Protein AF-0000000081272004 (afdb_homodimer)

Solvent-accessible surface area (backbone atoms only — not comparable to full-atom values): 39400 Å² total; per-residue (Å²): 120,78,82,56,45,9,74,50,52,72,67,58,72,79,54,47,52,57,52,42,44,49,51,45,51,52,42,42,73,74,66,46,78,56,40,77,19,44,58,95,49,52,73,54,72,53,52,62,69,26,52,50,37,24,44,48,32,57,74,71,60,48,36,45,76,60,51,44,42,37,48,69,69,39,29,43,48,49,20,48,45,35,34,76,76,42,56,31,89,55,50,40,81,18,33,38,38,22,37,16,42,52,22,48,53,35,29,49,43,55,29,33,41,37,74,71,27,26,35,38,33,48,26,56,30,54,46,57,61,52,51,43,35,39,60,40,42,26,38,77,41,73,36,77,45,40,68,91,58,41,43,45,80,47,54,67,55,54,52,69,66,61,50,92,49,32,38,34,37,51,44,51,45,22,17,56,41,43,0,26,54,57,49,54,67,56,47,40,47,44,48,52,42,56,66,68,64,71,50,86,64,47,29,35,39,38,39,36,50,27,56,70,26,52,34,96,81,55,65,78,56,43,64,46,43,65,36,59,90,47,29,77,40,26,37,40,34,27,49,42,29,56,68,46,19,28,46,8,42,24,43,10,30,34,40,33,34,47,72,58,38,53,42,24,40,56,48,32,51,47,41,41,35,39,44,33,33,41,39,47,43,19,49,39,34,56,72,72,44,83,62,65,66,42,58,55,51,30,52,51,46,46,50,44,49,53,52,50,50,58,59,46,64,74,36,86,63,50,45,63,44,82,46,40,15,44,53,32,38,42,30,39,40,52,72,53,46,68,22,16,42,85,89,62,50,69,18,79,38,26,60,48,44,30,50,52,36,37,76,55,27,29,34,39,24,36,15,53,48,23,69,34,68,30,20,35,32,38,30,56,42,59,56,66,71,52,48,52,51,34,44,53,38,50,47,54,52,59,66,52,43,39,120,119,80,82,56,46,8,74,50,52,72,67,58,70,80,54,47,52,56,53,42,43,49,52,46,50,52,40,43,72,72,67,47,77,58,41,79,18,43,56,95,51,51,72,56,73,54,53,64,69,25,52,50,37,26,45,46,32,56,73,72,60,49,38,46,76,62,52,46,44,37,50,68,68,39,28,41,47,50,21,48,46,35,35,74,74,42,56,32,87,55,50,42,79,20,34,39,37,22,35,15,41,51,23,49,53,36,29,50,43,55,27,33,41,37,74,69,26,26,35,39,34,49,26,56,28,53,47,57,60,52,52,43,37,42,61,41,43,28,37,78,40,74,36,79,45,39,67,91,59,42,42,45,78,47,54,68,56,53,53,69,67,61,51,92,47,34,38,34,38,51,44,52,44,21,17,55,41,43,0,27,54,56,49,54,67,58,48,41,47,46,48,50,43,56,67,68,63,69,50,85,66,45,29,37,37,38,39,36,49,26,54,69,28,52,36,96,82,56,65,76,55,42,63,48,42,65,37,59,89,48,29,77,39,26,36,41,32,27,49,42,29,56,68,46,20,29,47,8,42,24,41,10,30,36,39,33,33,48,73,58,40,53,44,25,38,58,47,32,50,46,40,39,36,41,44,32,34,40,40,46,43,20,49,38,34,55,73,70,44,83,63,64,65,41,57,54,50,30,52,51,45,46,50,43,49,55,53,52,49,58,58,47,65,73,34,86,66,48,45,62,47,80,46,40,15,44,54,31,39,39,30,39,39,50,72,53,46,67,20,15,42,85,87,63,51,70,18,80,38,28,61,47,43,30,51,53,35,37,77,55,25,29,33,38,25,35,15,54,47,23,70,33,68,30,20,36,32,38,30,57,43,60,57,68,68,52,49,52,52,33,43,53,38,49,48,53,52,60,66,51,44,38,120

InterPro domains:
  IPR004838 Aminotransferases, class-I, pyridoxal-phosphate-binding site [PS00105] (239-252)
  IPR004839 Aminotransferase, class I/classII, large domain [PF00155] (33-394)
  IPR015421 Pyridoxal phosphate-dependent transferase, major domain [G3DSA:3.40.640.10] (64-289)
  IPR015422 Pyridoxal phosphate-dependent transferase, small domain [G3DSA:3.90.1150.10] (21-394)
  IPR015424 Pyridoxal phosphate-dependent transferase [SSF53383] (4-400)
  IPR050596 Aspartate/prephenate aminotransferase-like [PTHR46383] (4-401)

Organism: Ralstonia solanacearum (NCBI:txid305)

Structure (mmCIF, N/CA/C/O backbone):
data_AF-0000000081272004-model_v1
#
loop_
_entity.id
_entity.type
_entity.pdbx_description
1 polymer Aminotransferase
#
loop_
_atom_site.group_PDB
_atom_site.id
_atom_site.type_symbol
_atom_site.label_atom_id
_atom_site.label_alt_id
_atom_site.label_comp_id
_atom_site.label_asym_id
_atom_site.label_entity_id
_atom_site.label_seq_id
_atom_site.pdbx_PDB_ins_code
_atom_site.Cartn_x
_atom_site.Cartn_y
_atom_site.Cartn_z
_atom_site.occupancy
_atom_site.B_iso_or_equiv
_atom_site.auth_seq_id
_atom_site.auth_comp_id
_atom_site.auth_asym_id
_atom_site.auth_atom_id
_atom_site.pdbx_PDB_model_num
ATOM 1 N N . MET A 1 1 ? 16.438 8.641 -19.844 1 40.53 1 MET A N 1
ATOM 2 C CA . MET A 1 1 ? 15.93 8.352 -18.5 1 40.53 1 MET A CA 1
ATOM 3 C C . MET A 1 1 ? 14.5 8.844 -18.344 1 40.53 1 MET A C 1
ATOM 5 O O . MET A 1 1 ? 13.688 8.195 -17.672 1 40.53 1 MET A O 1
ATOM 9 N N . HIS A 1 2 ? 14.211 10.086 -19.016 1 56.59 2 HIS A N 1
ATOM 10 C CA . HIS A 1 2 ? 12.906 10.727 -19.109 1 56.59 2 HIS A CA 1
ATOM 11 C C . HIS A 1 2 ? 11.938 9.891 -19.938 1 56.59 2 HIS A C 1
ATOM 13 O O . HIS A 1 2 ? 10.734 9.867 -19.641 1 56.59 2 HIS A O 1
ATOM 19 N N . ALA A 1 3 ? 12.586 8.992 -20.766 1 64.5 3 ALA A N 1
ATOM 20 C CA . ALA A 1 3 ? 11.781 8.266 -21.734 1 64.5 3 ALA A CA 1
ATOM 21 C C . ALA A 1 3 ? 11.141 7.031 -21.109 1 64.5 3 ALA A C 1
ATOM 23 O O . ALA A 1 3 ? 10.211 6.445 -21.672 1 64.5 3 ALA A O 1
ATOM 24 N N . MET A 1 4 ? 11.453 6.797 -19.859 1 83.56 4 MET A N 1
ATOM 25 C CA . MET A 1 4 ? 11.047 5.535 -19.25 1 83.56 4 MET A CA 1
ATOM 26 C C . MET A 1 4 ? 9.82 5.73 -18.359 1 83.56 4 MET A C 1
ATOM 28 O O . MET A 1 4 ? 9.023 4.809 -18.188 1 83.56 4 MET A O 1
ATOM 32 N N . LEU A 1 5 ? 9.578 6.973 -18 1 90.38 5 LEU A N 1
ATOM 33 C CA . LEU A 1 5 ? 8.578 7.215 -16.969 1 90.38 5 LEU A CA 1
ATOM 34 C C . LEU A 1 5 ? 7.242 7.609 -17.594 1 90.38 5 LEU A C 1
ATOM 36 O O . LEU A 1 5 ? 7.203 8.164 -18.688 1 90.38 5 LEU A O 1
ATOM 40 N N . SER A 1 6 ? 6.211 7.289 -16.922 1 89.88 6 SER A N 1
ATOM 41 C CA . SER A 1 6 ? 4.879 7.691 -17.359 1 89.88 6 SER A CA 1
ATOM 42 C C . SER A 1 6 ? 4.703 9.203 -17.281 1 89.88 6 SER A C 1
ATOM 44 O O . SER A 1 6 ? 5.398 9.883 -16.531 1 89.88 6 SER A O 1
ATOM 46 N N . SER A 1 7 ? 3.736 9.719 -18.047 1 87.12 7 SER A N 1
ATOM 47 C CA . SER A 1 7 ? 3.438 11.148 -18.078 1 87.12 7 SER A CA 1
ATOM 48 C C . SER A 1 7 ? 2.957 11.648 -16.719 1 87.12 7 SER A C 1
ATOM 50 O O . SER A 1 7 ? 3.295 12.758 -16.297 1 87.12 7 SER A O 1
ATOM 52 N N . LYS A 1 8 ? 2.246 10.844 -15.992 1 85.69 8 LYS A N 1
ATOM 53 C CA . LYS A 1 8 ? 1.688 11.242 -14.703 1 85.69 8 LYS A CA 1
ATOM 54 C C . LYS A 1 8 ? 2.785 11.43 -13.664 1 85.69 8 LYS A C 1
ATOM 56 O O . LYS A 1 8 ? 2.762 12.391 -12.891 1 85.69 8 LYS A O 1
ATOM 61 N N . VAL A 1 9 ? 3.729 10.539 -13.648 1 87.94 9 VAL A N 1
ATOM 62 C CA . VAL A 1 9 ? 4.77 10.539 -12.625 1 87.94 9 VAL A CA 1
ATOM 63 C C . VAL A 1 9 ? 5.766 11.664 -12.906 1 87.94 9 VAL A C 1
ATOM 65 O O . VAL A 1 9 ? 6.328 12.25 -11.977 1 87.94 9 VAL A O 1
ATOM 68 N N . SER A 1 10 ? 5.93 11.969 -14.141 1 84 10 SER A N 1
ATOM 69 C CA . SER A 1 10 ? 6.875 13.008 -14.531 1 84 10 SER A CA 1
ATOM 70 C C . SER A 1 10 ? 6.426 14.375 -14.047 1 84 10 SER A C 1
ATOM 72 O O . SER A 1 10 ? 7.23 15.305 -13.953 1 84 10 SER A O 1
ATOM 74 N N . THR A 1 11 ? 5.211 14.438 -13.625 1 79.12 11 THR A N 1
ATOM 75 C CA . THR A 1 11 ? 4.68 15.734 -13.211 1 79.12 11 THR A CA 1
ATOM 76 C C . THR A 1 11 ? 4.668 15.852 -11.695 1 79.12 11 THR A C 1
ATOM 78 O O . THR A 1 11 ? 4.379 16.922 -11.148 1 79.12 11 THR A O 1
ATOM 81 N N . LEU A 1 12 ? 4.992 14.789 -11.055 1 82.88 12 LEU A N 1
ATOM 82 C CA . LEU A 1 12 ? 4.957 14.82 -9.594 1 82.88 12 LEU A CA 1
ATOM 83 C C . LEU A 1 12 ? 6.172 15.555 -9.039 1 82.88 12 LEU A C 1
ATOM 85 O O . LEU A 1 12 ? 7.297 15.328 -9.484 1 82.88 12 LEU A O 1
ATOM 89 N N . ALA A 1 13 ? 5.855 16.531 -8.18 1 74.62 13 ALA A N 1
ATOM 90 C CA . ALA A 1 13 ? 6.93 17.219 -7.461 1 74.62 13 ALA A CA 1
ATOM 91 C C . ALA A 1 13 ? 7.324 16.453 -6.203 1 74.62 13 ALA A C 1
ATOM 93 O O . ALA A 1 13 ? 6.527 15.688 -5.652 1 74.62 13 ALA A O 1
ATOM 94 N N . PRO A 1 14 ? 8.594 16.641 -5.816 1 75.44 14 PRO A N 1
ATOM 95 C CA . PRO A 1 14 ? 8.945 16.078 -4.516 1 75.44 14 PRO A CA 1
ATOM 96 C C . PRO A 1 14 ? 8.141 16.688 -3.365 1 75.44 14 PRO A C 1
ATOM 98 O O . PRO A 1 14 ? 7.719 17.844 -3.447 1 75.44 14 PRO A O 1
ATOM 101 N N . SER A 1 15 ? 7.867 15.844 -2.383 1 77.06 15 SER A N 1
ATOM 102 C CA . SER A 1 15 ? 7.18 16.328 -1.19 1 77.06 15 SER A CA 1
ATOM 103 C C . SER A 1 15 ? 7.984 17.422 -0.494 1 77.06 15 SER A C 1
ATOM 105 O O . SER A 1 15 ? 9.117 17.188 -0.064 1 77.06 15 SER A O 1
ATOM 107 N N . PRO A 1 16 ? 7.438 18.578 -0.385 1 78.88 16 PRO A N 1
ATOM 108 C CA . PRO A 1 16 ? 8.164 19.625 0.318 1 78.88 16 PRO A CA 1
ATOM 109 C C . PRO A 1 16 ? 8.539 19.234 1.746 1 78.88 16 PRO A C 1
ATOM 111 O O . PRO A 1 16 ? 9.602 19.625 2.24 1 78.88 16 PRO A O 1
ATOM 114 N N . ILE A 1 17 ? 7.66 18.453 2.363 1 77.81 17 ILE A N 1
ATOM 115 C CA . ILE A 1 17 ? 7.914 17.984 3.721 1 77.81 17 ILE A CA 1
ATOM 116 C C . ILE A 1 17 ? 9.133 17.078 3.729 1 77.81 17 ILE A C 1
ATOM 118 O O . ILE A 1 17 ? 10.062 17.281 4.52 1 77.81 17 ILE A O 1
ATOM 122 N N . GLN A 1 18 ? 9.156 16.25 2.775 1 74.69 18 GLN A N 1
ATOM 123 C CA . GLN A 1 18 ? 10.242 15.281 2.732 1 74.69 18 GLN A CA 1
ATOM 124 C C . GLN A 1 18 ? 11.547 15.938 2.307 1 74.69 18 GLN A C 1
ATOM 126 O O . GLN A 1 18 ? 12.625 15.562 2.793 1 74.69 18 GLN A O 1
ATOM 131 N N . LEU A 1 19 ? 11.43 16.891 1.449 1 78.06 19 LEU A N 1
ATOM 132 C CA . LEU A 1 19 ? 12.617 17.625 1.008 1 78.06 19 LEU A CA 1
ATOM 133 C C . LEU A 1 19 ? 13.258 18.375 2.17 1 78.06 19 LEU A C 1
ATOM 135 O O . LEU A 1 19 ? 14.469 18.297 2.373 1 78.06 19 LEU A O 1
ATOM 139 N N . MET A 1 20 ? 12.43 19 2.943 1 85.75 20 MET A N 1
ATOM 140 C CA . MET A 1 20 ? 12.953 19.75 4.074 1 85.75 20 MET A CA 1
ATOM 141 C C . MET A 1 20 ? 13.445 18.828 5.176 1 85.75 20 MET A C 1
ATOM 143 O O . MET A 1 20 ? 14.453 19.109 5.836 1 85.75 20 MET A O 1
ATOM 147 N N . ALA A 1 21 ? 12.695 17.75 5.324 1 80.44 21 ALA A N 1
ATOM 148 C CA . ALA A 1 21 ? 13.141 16.766 6.305 1 80.44 21 ALA A CA 1
ATOM 149 C C . ALA A 1 21 ? 14.484 16.172 5.918 1 80.44 21 ALA A C 1
ATOM 151 O O . ALA A 1 21 ? 15.352 15.961 6.773 1 80.44 21 ALA A O 1
ATOM 152 N N . ALA A 1 22 ? 14.664 15.945 4.691 1 77.56 22 ALA A N 1
ATOM 153 C CA . ALA A 1 22 ? 15.93 15.406 4.203 1 77.56 22 ALA A CA 1
ATOM 154 C C . ALA A 1 22 ? 17.062 16.406 4.391 1 77.56 22 ALA A C 1
ATOM 156 O O . ALA A 1 22 ? 18.156 16.047 4.824 1 77.56 22 ALA A O 1
ATOM 157 N N . ARG A 1 23 ? 16.797 17.625 4.105 1 85.38 23 ARG A N 1
ATOM 158 C CA . ARG A 1 23 ? 17.781 18.688 4.301 1 85.38 23 ARG A CA 1
ATOM 159 C C . ARG A 1 23 ? 18.156 18.828 5.773 1 85.38 23 ARG A C 1
ATOM 161 O O . ARG A 1 23 ? 19.312 19.094 6.109 1 85.38 23 ARG A O 1
ATOM 168 N N . THR A 1 24 ? 17.156 18.656 6.547 1 88.56 24 THR A N 1
ATOM 169 C CA . THR A 1 24 ? 17.359 18.75 7.992 1 88.56 24 THR A CA 1
ATOM 170 C C . THR A 1 24 ? 18.25 17.609 8.484 1 88.56 24 THR A C 1
ATOM 172 O O . THR A 1 24 ? 19.172 17.844 9.273 1 88.56 24 THR A O 1
ATOM 175 N N . ARG A 1 25 ? 18.016 16.453 8.016 1 82.81 25 ARG A N 1
ATOM 176 C CA . ARG A 1 25 ? 18.828 15.297 8.375 1 82.81 25 ARG A CA 1
ATOM 177 C C . ARG A 1 25 ? 20.281 15.5 7.941 1 82.81 25 ARG A C 1
ATOM 179 O O . ARG A 1 25 ? 21.203 15.195 8.695 1 82.81 25 ARG A O 1
ATOM 186 N N . GLU A 1 26 ? 20.406 16 6.773 1 85.38 26 GLU A N 1
ATOM 187 C CA . GLU A 1 26 ? 21.75 16.281 6.262 1 85.38 26 GLU A CA 1
ATOM 188 C C . GLU A 1 26 ? 22.469 17.312 7.129 1 85.38 26 GLU A C 1
ATOM 190 O O . GLU A 1 26 ? 23.656 17.172 7.414 1 85.38 26 GLU A O 1
ATOM 195 N N . ALA A 1 27 ? 21.766 18.312 7.484 1 91.12 27 ALA A N 1
ATOM 196 C CA . ALA A 1 27 ? 22.328 19.359 8.336 1 91.12 27 ALA A CA 1
ATOM 197 C C . ALA A 1 27 ? 22.75 18.797 9.688 1 91.12 27 ALA A C 1
ATOM 199 O O . ALA A 1 27 ? 23.844 19.109 10.18 1 91.12 27 ALA A O 1
ATOM 200 N N . ARG A 1 28 ? 21.906 17.953 10.203 1 91 28 ARG A N 1
ATOM 201 C CA . ARG A 1 28 ? 22.203 17.344 11.492 1 91 28 ARG A CA 1
ATOM 202 C C . ARG A 1 28 ? 23.375 16.375 11.383 1 91 28 ARG A C 1
ATOM 204 O O . ARG A 1 28 ? 24.219 16.312 12.281 1 91 28 ARG A O 1
ATOM 211 N N . GLU A 1 29 ? 23.406 15.633 10.352 1 88.31 29 GLU A N 1
ATOM 212 C CA . GLU A 1 29 ? 24.516 14.711 10.117 1 88.31 29 GLU A CA 1
ATOM 213 C C . GLU A 1 29 ? 25.844 15.461 9.953 1 88.31 29 GLU A C 1
ATOM 215 O O . GLU A 1 29 ? 26.906 14.938 10.297 1 88.31 29 GLU A O 1
ATOM 220 N N . ALA A 1 30 ? 25.781 16.641 9.445 1 91.69 30 ALA A N 1
ATOM 221 C CA . ALA A 1 30 ? 26.953 17.5 9.266 1 91.69 30 ALA A CA 1
ATOM 222 C C . ALA A 1 30 ? 27.344 18.172 10.578 1 91.69 30 ALA A C 1
ATOM 224 O O . ALA A 1 30 ? 28.312 18.953 10.617 1 91.69 30 ALA A O 1
ATOM 225 N N . GLY A 1 31 ? 26.547 17.938 11.625 1 92 31 GLY A N 1
ATOM 226 C CA . GLY A 1 31 ? 26.922 18.391 12.953 1 92 31 GLY A CA 1
ATOM 227 C C . GLY A 1 31 ? 26.234 19.688 13.352 1 92 31 GLY A C 1
ATOM 228 O O . GLY A 1 31 ? 26.531 20.25 14.406 1 92 31 GLY A O 1
ATOM 229 N N . ARG A 1 32 ? 25.312 20.172 12.57 1 93.88 32 ARG A N 1
ATOM 230 C CA . ARG A 1 32 ? 24.594 21.391 12.906 1 93.88 32 ARG A CA 1
ATOM 231 C C . ARG A 1 32 ? 23.469 21.109 13.898 1 93.88 32 ARG A C 1
ATOM 233 O O . ARG A 1 32 ? 22.797 20.078 13.812 1 93.88 32 ARG A O 1
ATOM 240 N N . ASP A 1 33 ? 23.344 21.969 14.82 1 95.69 33 ASP A N 1
ATOM 241 C CA . ASP A 1 33 ? 22.234 21.875 15.773 1 95.69 33 ASP A CA 1
ATOM 242 C C . ASP A 1 33 ? 20.969 22.484 15.203 1 95.69 33 ASP A C 1
ATOM 244 O O . ASP A 1 33 ? 20.797 23.719 15.203 1 95.69 33 ASP A O 1
ATOM 248 N N . VAL A 1 34 ? 20.094 21.688 14.75 1 97.12 34 VAL A N 1
ATOM 249 C CA . VAL A 1 34 ? 18.859 22.125 14.109 1 97.12 34 VAL A CA 1
ATOM 250 C C . VAL A 1 34 ? 17.656 21.594 14.875 1 97.12 34 VAL A C 1
ATOM 252 O O . VAL A 1 34 ? 17.609 20.406 15.211 1 97.12 34 VAL A O 1
ATOM 255 N N . VAL A 1 35 ? 16.766 22.469 15.289 1 97.12 35 VAL A N 1
ATOM 256 C CA . VAL A 1 35 ? 15.469 22.031 15.805 1 97.12 35 VAL A CA 1
ATOM 257 C C . VAL A 1 35 ? 14.539 21.688 14.633 1 97.12 35 VAL A C 1
ATOM 259 O O . VAL A 1 35 ? 14.188 22.562 13.836 1 97.12 35 VAL A O 1
ATOM 262 N N . ASP A 1 36 ? 14.148 20.422 14.562 1 95.94 36 ASP A N 1
ATOM 263 C CA . ASP A 1 36 ? 13.344 19.922 13.445 1 95.94 36 ASP A CA 1
ATOM 264 C C . ASP A 1 36 ? 11.852 20.062 13.742 1 95.94 36 ASP A C 1
ATOM 266 O O . ASP A 1 36 ? 11.305 19.328 14.57 1 95.94 36 ASP A O 1
ATOM 270 N N . LEU A 1 37 ? 11.203 20.969 13.07 1 96.88 37 LEU A N 1
ATOM 271 C CA . LEU A 1 37 ? 9.758 21.141 13.211 1 96.88 37 LEU A CA 1
ATOM 272 C C . LEU A 1 37 ? 9.031 20.719 11.938 1 96.88 37 LEU A C 1
ATOM 274 O O . LEU A 1 37 ? 7.922 21.172 11.672 1 96.88 37 LEU A O 1
ATOM 278 N N . THR A 1 38 ? 9.703 19.859 11.102 1 94.12 38 THR A N 1
ATOM 279 C CA . THR A 1 38 ? 9.156 19.562 9.781 1 94.12 38 THR A CA 1
ATOM 280 C C . THR A 1 38 ? 8.211 18.359 9.859 1 94.12 38 THR A C 1
ATOM 282 O O . THR A 1 38 ? 7.316 18.219 9.023 1 94.12 38 THR A O 1
ATOM 285 N N . LEU A 1 39 ? 8.391 17.516 10.82 1 86.88 39 LEU A N 1
ATOM 286 C CA . LEU A 1 39 ? 7.727 16.219 10.766 1 86.88 39 LEU A CA 1
ATOM 287 C C . LEU A 1 39 ? 6.324 16.297 11.367 1 86.88 39 LEU A C 1
ATOM 289 O O . LEU A 1 39 ? 6.121 16.969 12.383 1 86.88 39 LEU A O 1
ATOM 293 N N . GLY A 1 40 ? 5.387 15.672 10.688 1 90.88 40 GLY A N 1
ATOM 294 C CA . GLY A 1 40 ? 4.027 15.523 11.18 1 90.88 40 GLY A CA 1
ATOM 295 C C . GLY A 1 40 ? 3.811 14.227 11.938 1 90.88 40 GLY A C 1
ATOM 296 O O . GLY A 1 40 ? 2.918 13.445 11.602 1 90.88 40 GLY A O 1
ATOM 297 N N . GLU A 1 41 ? 4.574 14.008 12.984 1 94.44 41 GLU A N 1
ATOM 298 C CA . GLU A 1 41 ? 4.566 12.781 13.773 1 94.44 41 GLU A CA 1
ATOM 299 C C . GLU A 1 41 ? 4.629 13.078 15.266 1 94.44 41 GLU A C 1
ATOM 301 O O . GLU A 1 41 ? 5.52 13.797 15.727 1 94.44 41 GLU A O 1
ATOM 306 N N . PRO A 1 42 ? 3.637 12.477 16.016 1 96.81 42 PRO A N 1
ATOM 307 C CA . PRO A 1 42 ? 3.723 12.656 17.469 1 96.81 42 PRO A CA 1
ATOM 308 C C . PRO A 1 42 ? 5.035 12.133 18.047 1 96.81 42 PRO A C 1
ATOM 310 O O . PRO A 1 42 ? 5.535 11.094 17.609 1 96.81 42 PRO A O 1
ATOM 313 N N . ASP A 1 43 ? 5.562 12.805 19.016 1 96.06 43 ASP A N 1
ATOM 314 C CA . ASP A 1 43 ? 6.824 12.391 19.625 1 96.06 43 ASP A CA 1
ATOM 315 C C . ASP A 1 43 ? 6.582 11.461 20.812 1 96.06 43 ASP A C 1
ATOM 317 O O . ASP A 1 43 ? 7.488 11.219 21.609 1 96.06 43 ASP A O 1
ATOM 321 N N . PHE A 1 44 ? 5.355 10.984 20.984 1 97.19 44 PHE A N 1
ATOM 322 C CA . PHE A 1 44 ? 5.012 10.016 22.016 1 97.19 44 PHE A CA 1
ATOM 323 C C . PHE A 1 44 ? 5.332 8.594 21.562 1 97.19 44 PHE A C 1
ATOM 325 O O . PHE A 1 44 ? 5.398 8.328 20.359 1 97.19 44 PHE A O 1
ATOM 332 N N . ALA A 1 45 ? 5.531 7.734 22.531 1 96.94 45 ALA A N 1
ATOM 333 C CA . ALA A 1 45 ? 5.645 6.312 22.219 1 96.94 45 ALA A CA 1
ATOM 334 C C . ALA A 1 45 ? 4.27 5.695 21.969 1 96.94 45 ALA A C 1
ATOM 336 O O . ALA A 1 45 ? 3.262 6.18 22.484 1 96.94 45 ALA A O 1
ATOM 337 N N . THR A 1 46 ? 4.219 4.664 21.141 1 98.44 46 THR A N 1
ATOM 338 C CA . THR A 1 46 ? 3.01 3.854 21.078 1 98.44 46 THR A CA 1
ATOM 339 C C . THR A 1 46 ? 2.652 3.297 22.453 1 98.44 46 THR A C 1
ATOM 341 O O . THR A 1 46 ? 3.518 2.775 23.156 1 98.44 46 THR A O 1
ATOM 344 N N . PRO A 1 47 ? 1.4 3.455 22.844 1 98.31 47 PRO A N 1
ATOM 345 C CA . PRO A 1 47 ? 1.016 2.936 24.156 1 98.31 47 PRO A CA 1
ATOM 346 C C . PRO A 1 47 ? 1.366 1.459 24.344 1 98.31 47 PRO A C 1
ATOM 348 O O . PRO A 1 47 ? 1.226 0.67 23.406 1 98.31 47 PRO A O 1
ATOM 351 N N . GLU A 1 48 ? 1.71 1.093 25.547 1 97.94 48 GLU A N 1
ATOM 352 C CA . GLU A 1 48 ? 2.277 -0.222 25.828 1 97.94 48 GLU A CA 1
ATOM 353 C C . GLU A 1 48 ? 1.261 -1.33 25.578 1 97.94 48 GLU A C 1
ATOM 355 O O . GLU A 1 48 ? 1.622 -2.422 25.141 1 97.94 48 GLU A O 1
ATOM 360 N N . HIS A 1 49 ? -0.004 -1.128 25.906 1 98.56 49 HIS A N 1
ATOM 361 C CA . HIS A 1 49 ? -1.001 -2.174 25.703 1 98.56 49 HIS A CA 1
ATOM 362 C C . HIS A 1 49 ? -1.136 -2.533 24.234 1 98.56 49 HIS A C 1
ATOM 364 O O . HIS A 1 49 ? -1.467 -3.672 23.891 1 98.56 49 HIS A O 1
ATOM 370 N N . ILE A 1 50 ? -0.931 -1.579 23.359 1 98.81 50 ILE A N 1
ATOM 371 C CA . ILE A 1 50 ? -0.945 -1.801 21.906 1 98.81 50 ILE A CA 1
ATOM 372 C C . ILE A 1 50 ? 0.271 -2.631 21.5 1 98.81 50 ILE A C 1
ATOM 374 O O . ILE A 1 50 ? 0.146 -3.592 20.734 1 98.81 50 ILE A O 1
ATOM 378 N N . CYS A 1 51 ? 1.471 -2.238 22.031 1 98.81 51 CYS A N 1
ATOM 379 C CA . CYS A 1 51 ? 2.701 -2.979 21.781 1 98.81 51 CYS A CA 1
ATOM 380 C C . CYS A 1 51 ? 2.568 -4.43 22.219 1 98.81 51 CYS A C 1
ATOM 382 O O . CYS A 1 51 ? 2.994 -5.344 21.516 1 98.81 51 CYS A O 1
ATOM 384 N N . GLU A 1 52 ? 1.948 -4.648 23.359 1 98.75 52 GLU A N 1
ATOM 385 C CA . GLU A 1 52 ? 1.746 -5.992 23.891 1 98.75 52 GLU A CA 1
ATOM 386 C C . GLU A 1 52 ? 0.837 -6.816 22.984 1 98.75 52 GLU A C 1
ATOM 388 O O . GLU A 1 52 ? 1.064 -8.016 22.797 1 98.75 52 GLU A O 1
ATOM 393 N N . ALA A 1 53 ? -0.201 -6.223 22.484 1 98.81 53 ALA A N 1
ATOM 394 C CA . ALA A 1 53 ? -1.114 -6.914 21.578 1 98.81 53 ALA A CA 1
ATOM 395 C C . ALA A 1 53 ? -0.391 -7.371 20.312 1 98.81 53 ALA A C 1
ATOM 397 O O . ALA A 1 53 ? -0.659 -8.461 19.797 1 98.81 53 ALA A O 1
ATOM 398 N N . ALA A 1 54 ? 0.479 -6.574 19.812 1 98.88 54 ALA A N 1
ATOM 399 C CA . ALA A 1 54 ? 1.257 -6.926 18.641 1 98.88 54 ALA A CA 1
ATOM 400 C C . ALA A 1 54 ? 2.191 -8.102 18.922 1 98.88 54 ALA A C 1
ATOM 402 O O . ALA A 1 54 ? 2.309 -9.023 18.109 1 98.88 54 ALA A O 1
ATOM 403 N N . ARG A 1 55 ? 2.928 -8.023 20.047 1 98.81 55 ARG A N 1
ATOM 404 C CA . ARG A 1 55 ? 3.814 -9.117 20.438 1 98.81 55 ARG A CA 1
ATOM 405 C C . ARG A 1 55 ? 3.039 -10.422 20.578 1 98.81 55 ARG A C 1
ATOM 407 O O . ARG A 1 55 ? 3.516 -11.484 20.188 1 98.81 55 ARG A O 1
ATOM 414 N N . ARG A 1 56 ? 1.825 -10.359 21.156 1 98.75 56 ARG A N 1
ATOM 415 C CA . ARG A 1 56 ? 0.974 -11.531 21.312 1 98.75 56 ARG A CA 1
ATOM 416 C C . ARG A 1 56 ? 0.543 -12.078 19.953 1 98.75 56 ARG A C 1
ATOM 418 O O . ARG A 1 56 ? 0.493 -13.297 19.75 1 98.75 56 ARG A O 1
ATOM 425 N N . ALA A 1 57 ? 0.2 -11.195 19.047 1 98.81 57 ALA A N 1
ATOM 426 C CA . ALA A 1 57 ? -0.189 -11.617 17.703 1 98.81 57 ALA A CA 1
ATOM 427 C C . ALA A 1 57 ? 0.936 -12.391 17.031 1 98.81 57 ALA A C 1
ATOM 429 O O . ALA A 1 57 ? 0.687 -13.383 16.328 1 98.81 57 ALA A O 1
ATOM 430 N N . ILE A 1 58 ? 2.178 -11.898 17.188 1 98.81 58 ILE A N 1
ATOM 431 C CA . ILE A 1 58 ? 3.34 -12.594 16.641 1 98.81 58 ILE A CA 1
ATOM 432 C C . ILE A 1 58 ? 3.445 -13.984 17.266 1 98.81 58 ILE A C 1
ATOM 434 O O . ILE A 1 58 ? 3.635 -14.977 16.547 1 98.81 58 ILE A O 1
ATOM 438 N N . ALA A 1 59 ? 3.268 -14.039 18.547 1 98.06 59 ALA A N 1
ATOM 439 C CA . ALA A 1 59 ? 3.377 -15.297 19.281 1 98.06 59 ALA A CA 1
ATOM 440 C C . ALA A 1 59 ? 2.275 -16.266 18.875 1 98.06 59 ALA A C 1
ATOM 442 O O . ALA A 1 59 ? 2.494 -17.484 18.828 1 98.06 59 ALA A O 1
ATOM 443 N N . ASP A 1 60 ? 1.104 -15.734 18.562 1 98.06 60 ASP A N 1
ATOM 444 C CA . ASP A 1 60 ? -0.06 -16.547 18.219 1 98.06 60 ASP A CA 1
ATOM 445 C C . ASP A 1 60 ? -0.026 -16.953 16.75 1 98.06 60 ASP A C 1
ATOM 447 O O . ASP A 1 60 ? -0.912 -17.672 16.281 1 98.06 60 ASP A O 1
ATOM 451 N N . GLY A 1 61 ? 0.903 -16.516 15.984 1 97.69 61 GLY A N 1
ATOM 452 C CA . GLY A 1 61 ? 1.085 -16.938 14.609 1 97.69 61 GLY A CA 1
ATOM 453 C C . GLY A 1 61 ? 0.192 -16.188 13.633 1 97.69 61 GLY A C 1
ATOM 454 O O . GLY A 1 61 ? -0.151 -16.719 12.57 1 97.69 61 GLY A O 1
ATOM 455 N N . LEU A 1 62 ? -0.266 -14.977 13.969 1 97.75 62 LEU A N 1
ATOM 456 C CA . LEU A 1 62 ? -1.022 -14.141 13.039 1 97.75 62 LEU A CA 1
ATOM 457 C C . LEU A 1 62 ? -0.105 -13.539 11.977 1 97.75 62 LEU A C 1
ATOM 459 O O . LEU A 1 62 ? -0.003 -12.32 11.867 1 97.75 62 LEU A O 1
ATOM 463 N N . THR A 1 63 ? 0.553 -14.367 11.227 1 97.5 63 THR A N 1
ATOM 464 C CA . THR A 1 63 ? 1.61 -13.945 10.32 1 97.5 63 THR A CA 1
ATOM 465 C C . THR A 1 63 ? 1.258 -14.289 8.875 1 97.5 63 THR A C 1
ATOM 467 O O . THR A 1 63 ? 2.1 -14.18 7.98 1 97.5 63 THR A O 1
ATOM 470 N N . LYS A 1 64 ? -0.01 -14.719 8.602 1 96.62 64 LYS A N 1
ATOM 471 C CA . LYS A 1 64 ? -0.457 -15.164 7.281 1 96.62 64 LYS A CA 1
ATOM 472 C C . LYS A 1 64 ? -1.318 -14.102 6.605 1 96.62 64 LYS A C 1
ATOM 474 O O . LYS A 1 64 ? -1.593 -13.055 7.191 1 96.62 64 LYS A O 1
ATOM 479 N N . TYR A 1 65 ? -1.688 -14.352 5.367 1 95.38 65 TYR A N 1
ATOM 480 C CA . TYR A 1 65 ? -2.58 -13.445 4.648 1 95.38 65 TYR A CA 1
ATOM 481 C C . TYR A 1 65 ? -3.84 -13.164 5.457 1 95.38 65 TYR A C 1
ATOM 483 O O . TYR A 1 65 ? -4.363 -14.055 6.133 1 95.38 65 TYR A O 1
ATOM 491 N N . THR A 1 66 ? -4.297 -12.008 5.418 1 95.62 66 THR A N 1
ATOM 492 C CA . THR A 1 66 ? -5.602 -11.617 5.941 1 95.62 66 THR A CA 1
ATOM 493 C C . THR A 1 66 ? -6.539 -11.203 4.809 1 95.62 66 THR A C 1
ATOM 495 O O . THR A 1 66 ? -6.109 -11.078 3.66 1 95.62 66 THR A O 1
ATOM 498 N N . PRO A 1 67 ? -7.801 -11.117 5.09 1 94 67 PRO A N 1
ATOM 499 C CA . PRO A 1 67 ? -8.68 -10.562 4.055 1 94 67 PRO A CA 1
ATOM 500 C C . PRO A 1 67 ? -8.211 -9.211 3.539 1 94 67 PRO A C 1
ATOM 502 O O . PRO A 1 67 ? -7.633 -8.422 4.297 1 94 67 PRO A O 1
ATOM 505 N N . ILE A 1 68 ? -8.508 -8.914 2.311 1 95.69 68 ILE A N 1
ATOM 506 C CA . ILE A 1 68 ? -8.039 -7.719 1.609 1 95.69 68 ILE A CA 1
ATOM 507 C C . ILE A 1 68 ? -8.461 -6.469 2.379 1 95.69 68 ILE A C 1
ATOM 509 O O . ILE A 1 68 ? -7.66 -5.555 2.58 1 95.69 68 ILE A O 1
ATOM 513 N N . SER A 1 69 ? -9.711 -6.438 2.889 1 97.12 69 SER A N 1
ATOM 514 C CA . SER A 1 69 ? -10.289 -5.246 3.5 1 97.12 69 SER A CA 1
ATOM 515 C C . SER A 1 69 ? -9.852 -5.102 4.953 1 97.12 69 SER A C 1
ATOM 517 O O . SER A 1 69 ? -10.109 -4.078 5.586 1 97.12 69 SER A O 1
ATOM 519 N N . GLY A 1 70 ? -9.242 -6.141 5.496 1 98 70 GLY A N 1
ATOM 520 C CA . GLY A 1 70 ? -8.82 -6.156 6.887 1 98 70 GLY A CA 1
ATOM 521 C C . GLY A 1 70 ? -9.406 -7.309 7.676 1 98 70 GLY A C 1
ATOM 522 O O . GLY A 1 70 ? -10.414 -7.898 7.27 1 98 70 GLY A O 1
ATOM 523 N N . LEU A 1 71 ? -8.773 -7.637 8.797 1 97.94 71 LEU A N 1
ATOM 524 C CA . LEU A 1 71 ? -9.297 -8.641 9.719 1 97.94 71 LEU A CA 1
ATOM 525 C C . LEU A 1 71 ? -10.734 -8.328 10.109 1 97.94 71 LEU A C 1
ATOM 527 O O . LEU A 1 71 ? -11.078 -7.164 10.328 1 97.94 71 LEU A O 1
ATOM 531 N N . ALA A 1 72 ? -11.539 -9.383 10.203 1 97 72 ALA A N 1
ATOM 532 C CA . ALA A 1 72 ? -12.945 -9.203 10.555 1 97 72 ALA A CA 1
ATOM 533 C C . ALA A 1 72 ? -13.086 -8.438 11.867 1 97 72 ALA A C 1
ATOM 535 O O . ALA A 1 72 ? -13.883 -7.496 11.953 1 97 72 ALA A O 1
ATOM 536 N N . ARG A 1 73 ? -12.312 -8.797 12.828 1 98.25 73 ARG A N 1
ATOM 537 C CA . ARG A 1 73 ? -12.383 -8.164 14.141 1 98.25 73 ARG A CA 1
ATOM 538 C C . ARG A 1 73 ? -12 -6.688 14.055 1 98.25 73 ARG A C 1
ATOM 540 O O . ARG A 1 73 ? -12.57 -5.855 14.766 1 98.25 73 ARG A O 1
ATOM 547 N N . LEU A 1 74 ? -11.016 -6.359 13.227 1 98.81 74 LEU A N 1
ATOM 548 C CA . LEU A 1 74 ? -10.617 -4.961 13.086 1 98.81 74 LEU A CA 1
ATOM 549 C C . LEU A 1 74 ? -11.719 -4.148 12.414 1 98.81 74 LEU A C 1
ATOM 551 O O . LEU A 1 74 ? -12.008 -3.027 12.828 1 98.81 74 LEU A O 1
ATOM 555 N N . ARG A 1 75 ? -12.297 -4.699 11.367 1 98.75 75 ARG A N 1
ATOM 556 C CA . ARG A 1 75 ? -13.367 -3.988 10.672 1 98.75 75 ARG A CA 1
ATOM 557 C C . ARG A 1 75 ? -14.555 -3.758 11.594 1 98.75 75 ARG A C 1
ATOM 559 O O . ARG A 1 75 ? -15.203 -2.709 11.531 1 98.75 75 ARG A O 1
ATOM 566 N N . GLU A 1 76 ? -14.828 -4.719 12.461 1 98.81 76 GLU A N 1
ATOM 567 C CA . GLU A 1 76 ? -15.867 -4.547 13.469 1 98.81 76 GLU A CA 1
ATOM 568 C C . GLU A 1 76 ? -15.5 -3.455 14.469 1 98.81 76 GLU A C 1
ATOM 570 O O . GLU A 1 76 ? -16.344 -2.645 14.844 1 98.81 76 GLU A O 1
ATOM 575 N N . ALA A 1 77 ? -14.258 -3.467 14.906 1 98.88 77 ALA A N 1
ATOM 576 C CA . ALA A 1 77 ? -13.781 -2.439 15.828 1 98.88 77 ALA A CA 1
ATOM 577 C C . ALA A 1 77 ? -13.891 -1.049 15.211 1 98.88 77 ALA A C 1
ATOM 579 O O . ALA A 1 77 ? -14.273 -0.09 15.891 1 98.88 77 ALA A O 1
ATOM 580 N N . VAL A 1 78 ? -13.578 -0.952 13.953 1 98.88 78 VAL A N 1
ATOM 581 C CA . VAL A 1 78 ? -13.664 0.312 13.227 1 98.88 78 VAL A CA 1
ATOM 582 C C . VAL A 1 78 ? -15.117 0.777 13.164 1 98.88 78 VAL A C 1
ATOM 584 O O . VAL A 1 78 ? -15.414 1.942 13.438 1 98.88 78 VAL A O 1
ATOM 587 N N . ALA A 1 79 ? -15.992 -0.117 12.781 1 98.81 79 ALA A N 1
ATOM 588 C CA . ALA A 1 79 ? -17.406 0.226 12.711 1 98.81 79 ALA A CA 1
ATOM 589 C C . ALA A 1 79 ? -17.938 0.696 14.062 1 98.81 79 ALA A C 1
ATOM 591 O O . ALA A 1 79 ? -18.672 1.68 14.141 1 98.81 79 ALA A O 1
ATOM 592 N N . ARG A 1 80 ? -17.578 -0.012 15.102 1 98.69 80 ARG A N 1
ATOM 593 C CA . ARG A 1 80 ? -17.984 0.359 16.453 1 98.69 80 ARG A CA 1
ATOM 594 C C . ARG A 1 80 ? -17.453 1.732 16.828 1 98.69 80 ARG A C 1
ATOM 596 O O . ARG A 1 80 ? -18.172 2.553 17.406 1 98.69 80 ARG A O 1
ATOM 603 N N . LYS A 1 81 ? -16.203 1.923 16.531 1 98.56 81 LYS A N 1
ATOM 604 C CA . LYS A 1 81 ? -15.586 3.215 16.828 1 98.56 81 LYS A CA 1
ATOM 605 C C . LYS A 1 81 ? -16.328 4.348 16.125 1 98.56 81 LYS A C 1
ATOM 607 O O . LYS A 1 81 ? -16.625 5.375 16.75 1 98.56 81 LYS A O 1
ATOM 612 N N . PHE A 1 82 ? -16.656 4.234 14.828 1 98.62 82 PHE A N 1
ATOM 613 C CA . PHE A 1 82 ? -17.375 5.262 14.07 1 98.62 82 PHE A CA 1
ATOM 614 C C . PHE A 1 82 ? -18.766 5.488 14.641 1 98.62 82 PHE A C 1
ATOM 616 O O . PHE A 1 82 ? -19.234 6.625 14.719 1 98.62 82 PHE A O 1
ATOM 623 N N . ARG A 1 83 ? -19.406 4.414 15.062 1 98 83 ARG A N 1
ATOM 624 C CA . ARG A 1 83 ? -20.734 4.535 15.656 1 98 83 ARG A CA 1
ATOM 625 C C . ARG A 1 83 ? -20.672 5.242 17.016 1 98 83 ARG A C 1
ATOM 627 O O . ARG A 1 83 ? -21.359 6.227 17.234 1 98 83 ARG A O 1
ATOM 634 N N . ASP A 1 84 ? -19.797 4.793 17.859 1 97.75 84 ASP A N 1
ATOM 635 C CA . ASP A 1 84 ? -19.781 5.191 19.25 1 97.75 84 ASP A CA 1
ATOM 636 C C . ASP A 1 84 ? -19.141 6.562 19.438 1 97.75 84 ASP A C 1
ATOM 638 O O . ASP A 1 84 ? -19.594 7.359 20.266 1 97.75 84 ASP A O 1
ATOM 642 N N . GLU A 1 85 ? -18.078 6.828 18.672 1 97.44 85 GLU A N 1
ATOM 643 C CA . GLU A 1 85 ? -17.312 8.055 18.875 1 97.44 85 GLU A CA 1
ATOM 644 C C . GLU A 1 85 ? -17.734 9.141 17.891 1 97.44 85 GLU A C 1
ATOM 646 O O . GLU A 1 85 ? -17.672 10.328 18.219 1 97.44 85 GLU A O 1
ATOM 651 N N . ASN A 1 86 ? -18.172 8.727 16.734 1 98.19 86 ASN A N 1
ATOM 652 C CA . ASN A 1 86 ? -18.328 9.719 15.68 1 98.19 86 ASN A CA 1
ATOM 653 C C . ASN A 1 86 ? -19.797 9.867 15.258 1 98.19 86 ASN A C 1
ATOM 655 O O . ASN A 1 86 ? -20.125 10.742 14.461 1 98.19 86 ASN A O 1
ATOM 659 N N . GLY A 1 87 ? -20.672 9 15.75 1 97.94 87 GLY A N 1
ATOM 660 C CA . GLY A 1 87 ? -22.094 9.078 15.398 1 97.94 87 GLY A CA 1
ATOM 661 C C . GLY A 1 87 ? -22.375 8.648 13.977 1 97.94 87 GLY A C 1
ATOM 662 O O . GLY A 1 87 ? -23.359 9.094 13.375 1 97.94 87 GLY A O 1
ATOM 663 N N . ILE A 1 88 ? -21.516 7.879 13.375 1 98.25 88 ILE A N 1
ATOM 664 C CA . ILE A 1 88 ? -21.688 7.375 12.016 1 98.25 88 ILE A CA 1
ATOM 665 C C . ILE A 1 88 ? -22.141 5.918 12.062 1 98.25 88 ILE A C 1
ATOM 667 O O . ILE A 1 88 ? -21.391 5.039 12.492 1 98.25 88 ILE A O 1
ATOM 671 N N . GLU A 1 89 ? -23.297 5.691 11.617 1 96.25 89 GLU A N 1
ATOM 672 C CA . GLU A 1 89 ? -23.812 4.324 11.562 1 96.25 89 GLU A CA 1
ATOM 673 C C . GLU A 1 89 ? -23.266 3.582 10.336 1 96.25 89 GLU A C 1
ATOM 675 O O . GLU A 1 89 ? -23.656 3.881 9.203 1 96.25 89 GLU A O 1
ATOM 680 N N . CYS A 1 90 ? -22.375 2.699 10.578 1 96.31 90 CYS A N 1
ATOM 681 C CA . CYS A 1 90 ? -21.844 1.881 9.492 1 96.31 90 CYS A CA 1
ATOM 682 C C . CYS A 1 90 ? -21.578 0.457 9.969 1 96.31 90 CYS A C 1
ATOM 684 O O . CYS A 1 90 ? -21.438 0.211 11.164 1 96.31 90 CYS A O 1
ATOM 686 N N . THR A 1 91 ? -21.609 -0.46 9.055 1 98.12 91 THR A N 1
ATOM 687 C CA . THR A 1 91 ? -21.297 -1.858 9.336 1 98.12 91 THR A CA 1
ATOM 688 C C . THR A 1 91 ? -19.859 -2.182 8.945 1 98.12 91 THR A C 1
ATOM 690 O O . THR A 1 91 ? -19.203 -1.389 8.266 1 98.12 91 THR A O 1
ATOM 693 N N . ALA A 1 92 ? -19.438 -3.328 9.406 1 98.44 92 ALA A N 1
ATOM 694 C CA . ALA A 1 92 ? -18.094 -3.789 9.039 1 98.44 92 ALA A CA 1
ATOM 695 C C . ALA A 1 92 ? -17.953 -3.889 7.523 1 98.44 92 ALA A C 1
ATOM 697 O O . ALA A 1 92 ? -16.859 -3.639 6.984 1 98.44 92 ALA A O 1
ATOM 698 N N . ALA A 1 93 ? -19 -4.219 6.781 1 97.5 93 ALA A N 1
ATOM 699 C CA . ALA A 1 93 ? -18.984 -4.379 5.332 1 97.5 93 ALA A CA 1
ATOM 700 C C . ALA A 1 93 ? -18.781 -3.041 4.633 1 97.5 93 ALA A C 1
ATOM 702 O O . ALA A 1 93 ? -18.422 -3 3.453 1 97.5 93 ALA A O 1
ATOM 703 N N . GLU A 1 94 ? -18.953 -1.967 5.371 1 98.5 94 GLU A N 1
ATOM 704 C CA . GLU A 1 94 ? -18.797 -0.618 4.832 1 98.5 94 GLU A CA 1
ATOM 705 C C . GLU A 1 94 ? -17.484 0.007 5.277 1 98.5 94 GLU A C 1
ATOM 707 O O . GLU A 1 94 ? -17.328 1.229 5.234 1 98.5 94 GLU A O 1
ATOM 712 N N . THR A 1 95 ? -16.578 -0.833 5.762 1 98.88 95 THR A N 1
ATOM 713 C CA . THR A 1 95 ? -15.281 -0.333 6.211 1 98.88 95 THR A CA 1
ATOM 714 C C . THR A 1 95 ? -14.148 -0.967 5.406 1 98.88 95 THR A C 1
ATOM 716 O O . THR A 1 95 ? -14.32 -2.039 4.824 1 98.88 95 THR A O 1
ATOM 719 N N . LEU A 1 96 ? -13.062 -0.292 5.324 1 98.75 96 LEU A N 1
ATOM 720 C CA . LEU A 1 96 ? -11.828 -0.757 4.699 1 98.75 96 LEU A CA 1
ATOM 721 C C . LEU A 1 96 ? -10.609 -0.341 5.52 1 98.75 96 LEU A C 1
ATOM 723 O O . LEU A 1 96 ? -10.539 0.791 6 1 98.75 96 LEU A O 1
ATOM 727 N N . VAL A 1 97 ? -9.719 -1.3 5.73 1 98.88 97 VAL A N 1
ATOM 728 C CA . VAL A 1 97 ? -8.453 -1.035 6.398 1 98.88 97 VAL A CA 1
ATOM 729 C C . VAL A 1 97 ? -7.332 -0.93 5.363 1 98.88 97 VAL A C 1
ATOM 731 O O . VAL A 1 97 ? -7.199 -1.794 4.492 1 98.88 97 VAL A O 1
ATOM 734 N N . GLY A 1 98 ? -6.562 0.13 5.398 1 98.81 98 GLY A N 1
ATOM 735 C CA . GLY A 1 98 ? -5.434 0.328 4.504 1 98.81 98 GLY A CA 1
ATOM 736 C C . GLY A 1 98 ? -4.121 0.527 5.23 1 98.81 98 GLY A C 1
ATOM 737 O O . GLY A 1 98 ? -4.098 0.683 6.453 1 98.81 98 GLY A O 1
ATOM 738 N N . CYS A 1 99 ? -3.037 0.484 4.484 1 98.62 99 CYS A N 1
ATOM 739 C CA . CYS A 1 99 ? -1.707 0.771 5.012 1 98.62 99 CYS A CA 1
ATOM 740 C C . CYS A 1 99 ? -1.536 2.262 5.281 1 98.62 99 CYS A C 1
ATOM 742 O O . CYS A 1 99 ? -0.763 2.934 4.598 1 98.62 99 CYS A O 1
ATOM 744 N N . GLY A 1 100 ? -2.152 2.73 6.336 1 98.5 100 GLY A N 1
ATOM 745 C CA . GLY A 1 100 ? -2.254 4.148 6.645 1 98.5 100 GLY A CA 1
ATOM 746 C C . GLY A 1 100 ? -3.459 4.812 6.004 1 98.5 100 GLY A C 1
ATOM 747 O O . GLY A 1 100 ? -4.023 4.293 5.039 1 98.5 100 GLY A O 1
ATOM 748 N N . GLY A 1 101 ? -3.812 5.973 6.633 1 98.69 101 GLY A N 1
ATOM 749 C CA . GLY A 1 101 ? -4.902 6.742 6.051 1 98.69 101 GLY A CA 1
ATOM 750 C C . GLY A 1 101 ? -4.633 7.172 4.621 1 98.69 101 GLY A C 1
ATOM 751 O O . GLY A 1 101 ? -5.559 7.277 3.816 1 98.69 101 GLY A O 1
ATOM 752 N N . LYS A 1 102 ? -3.4 7.426 4.273 1 98.44 102 LYS A N 1
ATOM 753 C CA . LYS A 1 102 ? -3.021 7.836 2.926 1 98.44 102 LYS A CA 1
ATOM 754 C C . LYS A 1 102 ? -3.492 6.82 1.891 1 98.44 102 LYS A C 1
ATOM 756 O O . LYS A 1 102 ? -4.004 7.195 0.833 1 98.44 102 LYS A O 1
ATOM 761 N N . GLN A 1 103 ? -3.307 5.516 2.184 1 98.88 103 GLN A N 1
ATOM 762 C CA . GLN A 1 103 ? -3.705 4.504 1.208 1 98.88 103 GLN A CA 1
ATOM 763 C C . GLN A 1 103 ? -5.219 4.492 1.015 1 98.88 103 GLN A C 1
ATOM 765 O O . GLN A 1 103 ? -5.707 4.25 -0.091 1 98.88 103 GLN A O 1
ATOM 770 N N . VAL A 1 104 ? -5.961 4.699 2.104 1 98.94 104 VAL A N 1
ATOM 771 C CA . VAL A 1 104 ? -7.414 4.781 2 1 98.94 104 VAL A CA 1
ATOM 772 C C . VAL A 1 104 ? -7.801 5.898 1.033 1 98.94 104 VAL A C 1
ATOM 774 O O . VAL A 1 104 ? -8.641 5.703 0.154 1 98.94 104 VAL A O 1
ATOM 777 N N . ILE A 1 105 ? -7.168 7.043 1.161 1 98.94 105 ILE A N 1
ATOM 778 C CA . ILE A 1 105 ? -7.434 8.195 0.305 1 98.94 105 ILE A CA 1
ATOM 779 C C . ILE A 1 105 ? -7.008 7.879 -1.128 1 98.94 105 ILE A C 1
ATOM 781 O O . ILE A 1 105 ? -7.762 8.125 -2.074 1 98.94 105 ILE A O 1
ATOM 785 N N . TYR A 1 106 ? -5.832 7.324 -1.271 1 98.75 106 TYR A N 1
ATOM 786 C CA . TYR A 1 106 ? -5.305 6.969 -2.584 1 98.75 106 TYR A CA 1
ATOM 787 C C . TYR A 1 106 ? -6.277 6.074 -3.34 1 98.75 106 TYR A C 1
ATOM 789 O O . TYR A 1 106 ? -6.613 6.348 -4.492 1 98.75 106 TYR A O 1
ATOM 797 N N . GLN A 1 107 ? -6.754 5.051 -2.693 1 98.38 107 GLN A N 1
ATOM 798 C CA . GLN A 1 107 ? -7.598 4.051 -3.338 1 98.38 107 GLN A CA 1
ATOM 799 C C . GLN A 1 107 ? -8.969 4.629 -3.68 1 98.38 107 GLN A C 1
ATOM 801 O O . GLN A 1 107 ? -9.578 4.242 -4.676 1 98.38 107 GLN A O 1
ATOM 806 N N . ALA A 1 108 ? -9.453 5.539 -2.836 1 98.62 108 ALA A N 1
ATOM 807 C CA . ALA A 1 108 ? -10.703 6.219 -3.162 1 98.62 108 ALA A CA 1
ATOM 808 C C . ALA A 1 108 ? -10.578 7.004 -4.465 1 98.62 108 ALA A C 1
ATOM 810 O O . ALA A 1 108 ? -11.469 6.965 -5.309 1 98.62 108 ALA A O 1
ATOM 811 N N . PHE A 1 109 ? -9.477 7.727 -4.59 1 98.56 109 PHE A N 1
ATOM 812 C CA . PHE A 1 109 ? -9.266 8.539 -5.785 1 98.56 109 PHE A CA 1
ATOM 813 C C . PHE A 1 109 ? -9.062 7.656 -7.012 1 98.56 109 PHE A C 1
ATOM 815 O O . PHE A 1 109 ? -9.656 7.898 -8.062 1 98.56 109 PHE A O 1
ATOM 822 N N . VAL A 1 110 ? -8.242 6.57 -6.895 1 97.56 110 VAL A N 1
ATOM 823 C CA . VAL A 1 110 ? -8.023 5.648 -8.008 1 97.56 110 VAL A CA 1
ATOM 824 C C . VAL A 1 110 ? -9.352 5.031 -8.438 1 97.56 110 VAL A C 1
ATOM 826 O O . VAL A 1 110 ? -9.625 4.898 -9.633 1 97.56 110 VAL A O 1
ATOM 829 N N . ALA A 1 111 ? -10.18 4.711 -7.504 1 97.38 111 ALA A N 1
ATOM 830 C CA . ALA A 1 111 ? -11.43 4.004 -7.762 1 97.38 111 ALA A CA 1
ATOM 831 C C . ALA A 1 111 ? -12.445 4.91 -8.461 1 97.38 111 ALA A C 1
ATOM 833 O O . ALA A 1 111 ? -13.406 4.434 -9.062 1 97.38 111 ALA A O 1
ATOM 834 N N . THR A 1 112 ? -12.227 6.254 -8.438 1 97.75 112 THR A N 1
ATOM 835 C CA . THR A 1 112 ? -13.367 7.094 -8.797 1 97.75 112 THR A CA 1
ATOM 836 C C . THR A 1 112 ? -12.961 8.148 -9.82 1 97.75 112 THR A C 1
ATOM 838 O O . THR A 1 112 ? -13.805 8.633 -10.578 1 97.75 112 THR A O 1
ATOM 841 N N . ILE A 1 113 ? -11.727 8.594 -9.844 1 97 113 ILE A N 1
ATOM 842 C CA . ILE A 1 113 ? -11.352 9.766 -10.625 1 97 113 ILE A CA 1
ATOM 843 C C . ILE A 1 113 ? -11.039 9.344 -12.062 1 97 113 ILE A C 1
ATOM 845 O O . ILE A 1 113 ? -10.297 8.383 -12.289 1 97 113 ILE A O 1
ATOM 849 N N . ASP A 1 114 ? -11.609 9.984 -13.008 1 94.94 114 ASP A N 1
ATOM 850 C CA . ASP A 1 114 ? -11.273 9.938 -14.43 1 94.94 114 ASP A CA 1
ATOM 851 C C . ASP A 1 114 ? -10.625 11.242 -14.883 1 94.94 114 ASP A C 1
ATOM 853 O O . ASP A 1 114 ? -10.75 12.266 -14.211 1 94.94 114 ASP A O 1
ATOM 857 N N . PRO A 1 115 ? -9.852 11.164 -16 1 92.62 115 PRO A N 1
ATOM 858 C CA . PRO A 1 115 ? -9.297 12.414 -16.531 1 92.62 115 PRO A CA 1
ATOM 859 C C . PRO A 1 115 ? -10.352 13.508 -16.703 1 92.62 115 PRO A C 1
ATOM 861 O O . PRO A 1 115 ? -11.43 13.25 -17.25 1 92.62 115 PRO A O 1
ATOM 864 N N . GLY A 1 116 ? -10.062 14.664 -16.141 1 93.75 116 GLY A N 1
ATOM 865 C CA . GLY A 1 116 ? -10.984 15.781 -16.266 1 93.75 116 GLY A CA 1
ATOM 866 C C . GLY A 1 116 ? -11.805 16.016 -15.008 1 93.75 116 GLY A C 1
ATOM 867 O O . GLY A 1 116 ? -12.367 17.109 -14.828 1 93.75 116 GLY A O 1
ATOM 868 N N . ASP A 1 117 ? -11.93 15.031 -14.125 1 97.38 117 ASP A N 1
ATOM 869 C CA . ASP A 1 117 ? -12.641 15.203 -12.859 1 97.38 117 ASP A CA 1
ATOM 870 C C . ASP A 1 117 ? -11.93 16.219 -11.969 1 97.38 117 ASP A C 1
ATOM 872 O O . ASP A 1 117 ? -10.695 16.234 -11.898 1 97.38 117 ASP A O 1
ATOM 876 N N . GLU A 1 118 ? -12.703 17.078 -11.344 1 98.38 118 GLU A N 1
ATOM 877 C CA . GLU A 1 118 ? -12.164 18.109 -10.461 1 98.38 118 GLU A CA 1
ATOM 878 C C . GLU A 1 118 ? -12.273 17.703 -9 1 98.38 118 GLU A C 1
ATOM 880 O O . GLU A 1 118 ? -13.273 17.094 -8.586 1 98.38 118 GLU A O 1
ATOM 885 N N . VAL A 1 119 ? -11.242 17.938 -8.266 1 98.81 119 VAL A N 1
ATOM 886 C CA . VAL A 1 119 ? -11.242 17.703 -6.824 1 98.81 119 VAL A CA 1
ATOM 887 C C . VAL A 1 119 ? -11.039 19.031 -6.086 1 98.81 119 VAL A C 1
ATOM 889 O O . VAL A 1 119 ? -10.008 19.688 -6.246 1 98.81 119 VAL A O 1
ATOM 892 N N . LEU A 1 120 ? -12.07 19.438 -5.293 1 98.88 120 LEU A N 1
ATOM 893 C CA . LEU A 1 120 ? -12.016 20.656 -4.477 1 98.88 120 LEU A CA 1
ATOM 894 C C . LEU A 1 120 ? -11.25 20.391 -3.18 1 98.88 120 LEU A C 1
ATOM 896 O O . LEU A 1 120 ? -11.586 19.469 -2.434 1 98.88 120 LEU A O 1
ATOM 900 N N . ILE A 1 121 ? -10.242 21.219 -2.916 1 98.81 121 ILE A N 1
ATOM 901 C CA . ILE A 1 121 ? -9.43 21.094 -1.71 1 98.81 121 ILE A CA 1
ATOM 902 C C . ILE A 1 121 ? -9.203 22.469 -1.093 1 98.81 121 ILE A C 1
ATOM 904 O O . ILE A 1 121 ? -8.578 23.328 -1.708 1 98.81 121 ILE A O 1
ATOM 908 N N . PRO A 1 122 ? -9.672 22.688 0.121 1 98.69 122 PRO A N 1
ATOM 909 C CA . PRO A 1 122 ? -9.344 23.969 0.765 1 98.69 122 PRO A CA 1
ATOM 910 C C . PRO A 1 122 ? -7.836 24.156 0.957 1 98.69 122 PRO A C 1
ATOM 912 O O . PRO A 1 122 ? -7.141 23.234 1.388 1 98.69 122 PRO A O 1
ATOM 915 N N . ALA A 1 123 ? -7.332 25.266 0.595 1 98.25 123 ALA A N 1
ATOM 916 C CA . ALA A 1 123 ? -5.938 25.609 0.855 1 98.25 123 ALA A CA 1
ATOM 917 C C . ALA A 1 123 ? -5.805 26.453 2.127 1 98.25 123 ALA A C 1
ATOM 919 O O . ALA A 1 123 ? -6.602 27.359 2.363 1 98.25 123 ALA A O 1
ATOM 920 N N . PRO A 1 124 ? -4.82 26.188 3.002 1 98.12 124 PRO A N 1
ATOM 921 C CA . PRO A 1 124 ? -3.742 25.219 2.791 1 98.12 124 PRO A CA 1
ATOM 922 C C . PRO A 1 124 ? -4.191 23.781 3.021 1 98.12 124 PRO A C 1
ATOM 924 O O . PRO A 1 124 ? -5.195 23.531 3.695 1 98.12 124 PRO A O 1
ATOM 927 N N . TYR A 1 125 ? -3.512 22.859 2.342 1 98.06 125 TYR A N 1
ATOM 928 C CA . TYR A 1 125 ? -3.887 21.453 2.422 1 98.06 125 TYR A CA 1
ATOM 929 C C . TYR A 1 125 ? -2.652 20.562 2.482 1 98.06 125 TYR A C 1
ATOM 931 O O . TYR A 1 125 ? -1.553 20.984 2.119 1 98.06 125 TYR A O 1
ATOM 939 N N . TRP A 1 126 ? -2.834 19.344 3.008 1 96.81 126 TRP A N 1
ATOM 940 C CA . TRP A 1 126 ? -1.801 18.312 2.949 1 96.81 126 TRP A CA 1
ATOM 941 C C . TRP A 1 126 ? -1.429 18 1.504 1 96.81 126 TRP A C 1
ATOM 943 O O . TRP A 1 126 ? -2.289 17.625 0.701 1 96.81 126 TRP A O 1
ATOM 953 N N . SER A 1 127 ? -0.208 18.062 1.102 1 94.25 127 SER A N 1
ATOM 954 C CA . SER A 1 127 ? 0.277 18.094 -0.274 1 94.25 127 SER A CA 1
ATOM 955 C C . SER A 1 127 ? -0.086 16.812 -1.019 1 94.25 127 SER A C 1
ATOM 957 O O . SER A 1 127 ? -0.302 16.828 -2.232 1 94.25 127 SER A O 1
ATOM 959 N N . SER A 1 128 ? -0.17 15.703 -0.338 1 95.81 128 SER A N 1
ATOM 960 C CA . SER A 1 128 ? -0.414 14.414 -0.988 1 95.81 128 SER A CA 1
ATOM 961 C C . SER A 1 128 ? -1.794 14.375 -1.635 1 95.81 128 SER A C 1
ATOM 963 O O . SER A 1 128 ? -2.002 13.672 -2.623 1 95.81 128 SER A O 1
ATOM 965 N N . TYR A 1 129 ? -2.811 15.156 -1.077 1 97.75 129 TYR A N 1
ATOM 966 C CA . TYR A 1 129 ? -4.102 15.188 -1.757 1 97.75 129 TYR A CA 1
ATOM 967 C C . TYR A 1 129 ? -3.934 15.57 -3.223 1 97.75 129 TYR A C 1
ATOM 969 O O . TYR A 1 129 ? -4.426 14.867 -4.113 1 97.75 129 TYR A O 1
ATOM 977 N N . ALA A 1 130 ? -3.213 16.656 -3.391 1 96.12 130 ALA A N 1
ATOM 978 C CA . ALA A 1 130 ? -3.033 17.203 -4.738 1 96.12 130 ALA A CA 1
ATOM 979 C C . ALA A 1 130 ? -2.225 16.234 -5.605 1 96.12 130 ALA A C 1
ATOM 981 O O . ALA A 1 130 ? -2.547 16.031 -6.781 1 96.12 130 ALA A O 1
ATOM 982 N N . ASP A 1 131 ? -1.199 15.688 -5.074 1 95.44 131 ASP A N 1
ATOM 983 C CA . ASP A 1 131 ? -0.337 14.789 -5.836 1 95.44 131 ASP A CA 1
ATOM 984 C C . ASP A 1 131 ? -1.098 13.539 -6.27 1 95.44 131 ASP A C 1
ATOM 986 O O . ASP A 1 131 ? -0.916 13.055 -7.387 1 95.44 131 ASP A O 1
ATOM 990 N N . ILE A 1 132 ? -1.91 12.969 -5.398 1 97.5 132 ILE A N 1
ATOM 991 C CA . ILE A 1 132 ? -2.678 11.773 -5.723 1 97.5 132 ILE A CA 1
ATOM 992 C C . ILE A 1 132 ? -3.705 12.102 -6.805 1 97.5 132 ILE A C 1
ATOM 994 O O . ILE A 1 132 ? -3.92 11.305 -7.727 1 97.5 132 ILE A O 1
ATOM 998 N N . VAL A 1 133 ? -4.398 13.266 -6.703 1 97 133 VAL A N 1
ATOM 999 C CA . VAL A 1 133 ? -5.332 13.703 -7.734 1 97 133 VAL A CA 1
ATOM 1000 C C . VAL A 1 133 ? -4.633 13.727 -9.094 1 97 133 VAL A C 1
ATOM 1002 O O . VAL A 1 133 ? -5.164 13.219 -10.086 1 97 133 VAL A O 1
ATOM 1005 N N . THR A 1 134 ? -3.434 14.273 -9.086 1 93.94 134 THR A N 1
ATOM 1006 C CA . THR A 1 134 ? -2.652 14.398 -10.312 1 93.94 134 THR A CA 1
ATOM 1007 C C . THR A 1 134 ? -2.277 13.023 -10.852 1 93.94 134 THR A C 1
ATOM 1009 O O . THR A 1 134 ? -2.371 12.773 -12.055 1 93.94 134 THR A O 1
ATOM 1012 N N . LEU A 1 135 ? -1.896 12.133 -10.023 1 93.75 135 LEU A N 1
ATOM 1013 C CA . LEU A 1 135 ? -1.532 10.773 -10.406 1 93.75 135 LEU A CA 1
ATOM 1014 C C . LEU A 1 135 ? -2.709 10.055 -11.062 1 93.75 135 LEU A C 1
ATOM 1016 O O . LEU A 1 135 ? -2.516 9.195 -11.922 1 93.75 135 LEU A O 1
ATOM 1020 N N . CYS A 1 136 ? -3.92 10.414 -10.648 1 94.31 136 CYS A N 1
ATOM 1021 C CA . CYS A 1 136 ? -5.125 9.781 -11.172 1 94.31 136 CYS A CA 1
ATOM 1022 C C . CYS A 1 136 ? -5.617 10.5 -12.422 1 94.31 136 CYS A C 1
ATOM 1024 O O . CYS A 1 136 ? -6.609 10.086 -13.031 1 94.31 136 CYS A O 1
ATOM 1026 N N . GLY A 1 137 ? -4.941 11.641 -12.805 1 92.81 137 GLY A N 1
ATOM 1027 C CA . GLY A 1 137 ? -5.324 12.398 -13.984 1 92.81 137 GLY A CA 1
ATOM 1028 C C . GLY A 1 137 ? -6.391 13.445 -13.711 1 92.81 137 GLY A C 1
ATOM 1029 O O . GLY A 1 137 ? -6.926 14.055 -14.633 1 92.81 137 GLY A O 1
ATOM 1030 N N . GLY A 1 138 ? -6.75 13.625 -12.43 1 96.19 138 GLY A N 1
ATOM 1031 C CA . GLY A 1 138 ? -7.738 14.625 -12.055 1 96.19 138 GLY A CA 1
ATOM 1032 C C . GLY A 1 138 ? -7.184 16.031 -12.039 1 96.19 138 GLY A C 1
ATOM 1033 O O . GLY A 1 138 ? -6.004 16.25 -12.328 1 96.19 138 GLY A O 1
ATOM 1034 N N . ILE A 1 139 ? -8.07 16.969 -11.805 1 97.5 139 ILE A N 1
ATOM 1035 C CA . ILE A 1 139 ? -7.715 18.391 -11.742 1 97.5 139 ILE A CA 1
ATOM 1036 C C . ILE A 1 139 ? -7.891 18.891 -10.32 1 97.5 139 ILE A C 1
ATOM 1038 O O . ILE A 1 139 ? -8.984 18.828 -9.75 1 97.5 139 ILE A O 1
ATOM 1042 N N . VAL A 1 140 ? -6.82 19.391 -9.734 1 97.25 140 VAL A N 1
ATOM 1043 C CA . VAL A 1 140 ? -6.871 20 -8.406 1 97.25 140 VAL A CA 1
ATOM 1044 C C . VAL A 1 140 ? -7.492 21.391 -8.492 1 97.25 140 VAL A C 1
ATOM 1046 O O . VAL A 1 140 ? -7.043 22.219 -9.273 1 97.25 140 VAL A O 1
ATOM 1049 N N . LYS A 1 141 ? -8.539 21.625 -7.75 1 98.25 141 LYS A N 1
ATOM 1050 C CA . LYS A 1 141 ? -9.164 22.938 -7.633 1 98.25 141 LYS A CA 1
ATOM 1051 C C . LYS A 1 141 ? -9.109 23.453 -6.195 1 98.25 141 LYS A C 1
ATOM 1053 O O . LYS A 1 141 ? -10.039 23.219 -5.418 1 98.25 141 LYS A O 1
ATOM 1058 N N . PRO A 1 142 ? -8.078 24.234 -5.871 1 98.12 142 PRO A N 1
ATOM 1059 C CA . PRO A 1 142 ? -7.992 24.781 -4.512 1 98.12 142 PRO A CA 1
ATOM 1060 C C . PRO A 1 142 ? -9.117 25.75 -4.188 1 98.12 142 PRO A C 1
ATOM 1062 O O . PRO A 1 142 ? -9.516 26.547 -5.043 1 98.12 142 PRO A O 1
ATOM 1065 N N . LEU A 1 143 ? -9.664 25.625 -3.021 1 98.69 143 LEU A N 1
ATOM 1066 C CA . LEU A 1 143 ? -10.57 26.625 -2.457 1 98.69 143 LEU A CA 1
ATOM 1067 C C . LEU A 1 143 ? -9.828 27.594 -1.546 1 98.69 143 LEU A C 1
ATOM 1069 O O . LEU A 1 143 ? -9.352 27.203 -0.475 1 98.69 143 LEU A O 1
ATOM 1073 N N . PRO A 1 144 ? -9.727 28.797 -1.937 1 97.5 144 PRO A N 1
ATOM 1074 C CA . PRO A 1 144 ? -8.883 29.734 -1.188 1 97.5 144 PRO A CA 1
ATOM 1075 C C . PRO A 1 144 ? -9.453 30.062 0.187 1 97.5 144 PRO A C 1
ATOM 1077 O O . PRO A 1 144 ? -10.672 30.203 0.339 1 97.5 144 PRO A O 1
ATOM 1080 N N . THR A 1 145 ? -8.586 30.141 1.136 1 98.19 145 THR A N 1
ATOM 1081 C CA . THR A 1 145 ? -8.859 30.672 2.469 1 98.19 145 THR A CA 1
ATOM 1082 C C . THR A 1 145 ? -7.863 31.75 2.84 1 98.19 145 THR A C 1
ATOM 1084 O O . THR A 1 145 ? -7.02 32.125 2.025 1 98.19 145 THR A O 1
ATOM 1087 N N . THR A 1 146 ? -8.039 32.344 4.109 1 97.25 146 THR A N 1
ATOM 1088 C CA . THR A 1 146 ? -7.148 33.438 4.5 1 97.25 146 THR A CA 1
ATOM 1089 C C . THR A 1 146 ? -6.73 33.281 5.961 1 97.25 146 THR A C 1
ATOM 1091 O O . THR A 1 146 ? -7.441 32.688 6.758 1 97.25 146 THR A O 1
ATOM 1094 N N . PRO A 1 147 ? -5.562 33.844 6.277 1 96.88 147 PRO A N 1
ATOM 1095 C CA . PRO A 1 147 ? -5.168 33.844 7.688 1 96.88 147 PRO A CA 1
ATOM 1096 C C . PRO A 1 147 ? -6.184 34.562 8.578 1 96.88 147 PRO A C 1
ATOM 1098 O O . PRO A 1 147 ? -6.359 34.156 9.742 1 96.88 147 PRO A O 1
ATOM 1101 N N . GLU A 1 148 ? -6.863 35.562 8.07 1 95.69 148 GLU A N 1
ATOM 1102 C CA . GLU A 1 148 ? -7.832 36.344 8.836 1 95.69 148 GLU A CA 1
ATOM 1103 C C . GLU A 1 148 ? -9.008 35.469 9.289 1 95.69 148 GLU A C 1
ATOM 1105 O O . GLU A 1 148 ? -9.562 35.688 10.359 1 95.69 148 GLU A O 1
ATOM 1110 N N . SER A 1 149 ? -9.273 34.469 8.477 1 95.88 149 SER A N 1
ATOM 1111 C CA . SER A 1 149 ? -10.375 33.562 8.797 1 95.88 149 SER A CA 1
ATOM 1112 C C . SER A 1 149 ? -9.883 32.312 9.539 1 95.88 149 SER A C 1
ATOM 1114 O O . SER A 1 149 ? -10.625 31.359 9.703 1 95.88 149 SER A O 1
ATOM 1116 N N . GLY A 1 150 ? -8.547 32.375 9.875 1 97.56 150 GLY A N 1
ATOM 1117 C CA . GLY A 1 150 ? -7.957 31.172 10.461 1 97.56 150 GLY A CA 1
ATOM 1118 C C . GLY A 1 150 ? -7.875 30 9.484 1 97.56 150 GLY A C 1
ATOM 1119 O O . GLY A 1 150 ? -7.961 28.844 9.883 1 97.56 150 GLY A O 1
ATOM 1120 N N . TYR A 1 151 ? -7.926 30.359 8.18 1 98.5 151 TYR A N 1
ATOM 1121 C CA . TYR A 1 151 ? -7.855 29.422 7.066 1 98.5 151 TYR A CA 1
ATOM 1122 C C . TYR A 1 151 ? -9.109 28.562 7.008 1 98.5 151 TYR A C 1
ATOM 1124 O O . TYR A 1 151 ? -9.078 27.438 6.484 1 98.5 151 TYR A O 1
ATOM 1132 N N . ALA A 1 152 ? -10.219 29 7.586 1 98.5 152 ALA A N 1
ATOM 1133 C CA . ALA A 1 152 ? -11.484 28.266 7.527 1 98.5 152 ALA A CA 1
ATOM 1134 C C . ALA A 1 152 ? -12.164 28.469 6.172 1 98.5 152 ALA A C 1
ATOM 1136 O O . ALA A 1 152 ? -12.305 29.594 5.695 1 98.5 152 ALA A O 1
ATOM 1137 N N . LEU A 1 153 ? -12.539 27.391 5.582 1 98.75 153 LEU A N 1
ATOM 1138 C CA . LEU A 1 153 ? -13.344 27.438 4.363 1 98.75 153 LEU A CA 1
ATOM 1139 C C . LEU A 1 153 ? -14.68 28.125 4.625 1 98.75 153 LEU A C 1
ATOM 1141 O O . LEU A 1 153 ? -15.305 27.922 5.664 1 98.75 153 LEU A O 1
ATOM 1145 N N . GLN A 1 154 ? -15.078 28.953 3.693 1 98.56 154 GLN A N 1
ATOM 1146 C CA . GLN A 1 154 ? -16.375 29.609 3.775 1 98.56 154 GLN A CA 1
ATOM 1147 C C . GLN A 1 154 ? -17.391 28.953 2.824 1 98.56 154 GLN A C 1
ATOM 1149 O O . GLN A 1 154 ? -17.031 28.562 1.714 1 98.56 154 GLN A O 1
ATOM 1154 N N . PRO A 1 155 ? -18.688 28.906 3.24 1 98.56 155 PRO A N 1
ATOM 1155 C CA . PRO A 1 155 ? -19.703 28.281 2.391 1 98.56 155 PRO A CA 1
ATOM 1156 C C . PRO A 1 155 ? -19.781 28.922 1.003 1 98.56 155 PRO A C 1
ATOM 1158 O O . PRO A 1 155 ? -19.984 28.219 0.01 1 98.56 155 PRO A O 1
ATOM 1161 N N . GLN A 1 156 ? -19.625 30.219 0.95 1 98.31 156 GLN A N 1
ATOM 1162 C CA . GLN A 1 156 ? -19.719 30.906 -0.333 1 98.31 156 GLN A CA 1
ATOM 1163 C C . GLN A 1 156 ? -18.578 30.5 -1.264 1 98.31 156 GLN A C 1
ATOM 1165 O O . GLN A 1 156 ? -18.781 30.375 -2.475 1 98.31 156 GLN A O 1
ATOM 1170 N N . THR A 1 157 ? -17.391 30.344 -0.719 1 98.69 157 THR A N 1
ATOM 1171 C CA . THR A 1 157 ? -16.25 29.891 -1.498 1 98.69 157 THR A CA 1
ATOM 1172 C C . THR A 1 157 ? -16.469 28.469 -2.016 1 98.69 157 THR A C 1
ATOM 1174 O O . THR A 1 157 ? -16.141 28.156 -3.162 1 98.69 157 THR A O 1
ATOM 1177 N N . LEU A 1 158 ? -17.031 27.594 -1.15 1 98.75 158 LEU A N 1
ATOM 1178 C CA . LEU A 1 158 ? -17.359 26.234 -1.553 1 98.75 158 LEU A CA 1
ATOM 1179 C C . LEU A 1 158 ? -18.375 26.234 -2.703 1 98.75 158 LEU A C 1
ATOM 1181 O O . LEU A 1 158 ? -18.156 25.562 -3.709 1 98.75 158 LEU A O 1
ATOM 1185 N N . ALA A 1 159 ? -19.375 27.031 -2.561 1 98.56 159 ALA A N 1
ATOM 1186 C CA . ALA A 1 159 ? -20.422 27.094 -3.578 1 98.56 159 ALA A CA 1
ATOM 1187 C C . ALA A 1 159 ? -19.859 27.547 -4.922 1 98.56 159 ALA A C 1
ATOM 1189 O O . ALA A 1 159 ? -20.234 27.016 -5.969 1 98.56 159 ALA A O 1
ATOM 1190 N N . ALA A 1 160 ? -19 28.484 -4.852 1 98.25 160 ALA A N 1
ATOM 1191 C CA . ALA A 1 160 ? -18.422 29.047 -6.066 1 98.25 160 ALA A CA 1
ATOM 1192 C C . ALA A 1 160 ? -17.5 28.062 -6.754 1 98.25 160 ALA A C 1
ATOM 1194 O O . ALA A 1 160 ? -17.25 28.156 -7.957 1 98.25 160 ALA A O 1
ATOM 1195 N N . GLY A 1 161 ? -16.953 27.078 -6.012 1 98.19 161 GLY A N 1
ATOM 1196 C CA . GLY A 1 161 ? -15.984 26.141 -6.547 1 98.19 161 GLY A CA 1
ATOM 1197 C C . GLY A 1 161 ? -16.625 24.953 -7.234 1 98.19 161 GLY A C 1
ATOM 1198 O O . GLY A 1 161 ? -15.977 24.266 -8.039 1 98.19 161 GLY A O 1
ATOM 1199 N N . ILE A 1 162 ? -17.875 24.672 -6.984 1 98.38 162 ILE A N 1
ATOM 1200 C CA . ILE A 1 162 ? -18.547 23.453 -7.457 1 98.38 162 ILE A CA 1
ATOM 1201 C C . ILE A 1 162 ? -18.938 23.625 -8.922 1 98.38 162 ILE A C 1
ATOM 1203 O O . ILE A 1 162 ? -19.469 24.672 -9.312 1 98.38 162 ILE A O 1
ATOM 1207 N N . SER A 1 163 ? -18.609 22.734 -9.742 1 96.88 163 SER A N 1
ATOM 1208 C CA . SER A 1 163 ? -19.031 22.625 -11.133 1 96.88 163 SER A CA 1
ATOM 1209 C C . SER A 1 163 ? -19.609 21.25 -11.438 1 96.88 163 SER A C 1
ATOM 1211 O O . SER A 1 163 ? -19.688 20.391 -10.547 1 96.88 163 SER A O 1
ATOM 1213 N N . ALA A 1 164 ? -19.969 21.031 -12.695 1 95.38 164 ALA A N 1
ATOM 1214 C CA . ALA A 1 164 ? -20.5 19.734 -13.117 1 95.38 164 ALA A CA 1
ATOM 1215 C C . ALA A 1 164 ? -19.391 18.672 -13.133 1 95.38 164 ALA A C 1
ATOM 1217 O O . ALA A 1 164 ? -19.688 17.469 -13.094 1 95.38 164 ALA A O 1
ATOM 1218 N N . ARG A 1 165 ? -18.141 19.125 -13.133 1 96.31 165 ARG A N 1
ATOM 1219 C CA . ARG A 1 165 ? -17 18.219 -13.219 1 96.31 165 ARG A CA 1
ATOM 1220 C C . ARG A 1 165 ? -16.469 17.875 -11.836 1 96.31 165 ARG A C 1
ATOM 1222 O O . ARG A 1 165 ? -15.594 17.016 -11.703 1 96.31 165 ARG A O 1
ATOM 1229 N N . THR A 1 166 ? -17.031 18.5 -10.828 1 98.19 166 THR A N 1
ATOM 1230 C CA . THR A 1 166 ? -16.562 18.234 -9.477 1 98.19 166 THR A CA 1
ATOM 1231 C C . THR A 1 166 ? -16.875 16.812 -9.047 1 98.19 166 THR A C 1
ATOM 1233 O O . THR A 1 166 ? -18.047 16.406 -9.07 1 98.19 166 THR A O 1
ATOM 1236 N N . LYS A 1 167 ? -15.836 16.094 -8.711 1 98.19 167 LYS A N 1
ATOM 1237 C CA . LYS A 1 167 ? -15.984 14.695 -8.305 1 98.19 167 LYS A CA 1
ATOM 1238 C C . LYS A 1 167 ? -15.852 14.539 -6.797 1 98.19 167 LYS A C 1
ATOM 1240 O O . LYS A 1 167 ? -16.531 13.711 -6.191 1 98.19 167 LYS A O 1
ATOM 1245 N N . TRP A 1 168 ? -14.945 15.297 -6.172 1 98.75 168 TRP A N 1
ATOM 1246 C CA . TRP A 1 168 ? -14.68 15.188 -4.742 1 98.75 168 TRP A CA 1
ATOM 1247 C C . TRP A 1 168 ? -14.562 16.562 -4.102 1 98.75 168 TRP A C 1
ATOM 1249 O O . TRP A 1 168 ? -14.023 17.5 -4.707 1 98.75 168 TRP A O 1
ATOM 1259 N N . LEU A 1 169 ? -15.055 16.688 -2.902 1 98.88 169 LEU A N 1
ATOM 1260 C CA . LEU A 1 169 ? -14.656 17.688 -1.912 1 98.88 169 LEU A CA 1
ATOM 1261 C C . LEU A 1 169 ? -13.844 17.031 -0.792 1 98.88 169 LEU A C 1
ATOM 1263 O O . LEU A 1 169 ? -14.297 16.078 -0.169 1 98.88 169 LEU A O 1
ATOM 1267 N N . VAL A 1 170 ? -12.648 17.547 -0.572 1 98.94 170 VAL A N 1
ATOM 1268 C CA . VAL A 1 170 ? -11.82 17.047 0.519 1 98.94 170 VAL A CA 1
ATOM 1269 C C . VAL A 1 170 ? -11.922 17.984 1.72 1 98.94 170 VAL A C 1
ATOM 1271 O O . VAL A 1 170 ? -11.68 19.188 1.601 1 98.94 170 VAL A O 1
ATOM 1274 N N . LEU A 1 171 ? -12.328 17.453 2.807 1 98.88 171 LEU A N 1
ATOM 1275 C CA . LEU A 1 171 ? -12.336 18.156 4.09 1 98.88 171 LEU A CA 1
ATOM 1276 C C . LEU A 1 171 ? -11.375 17.484 5.074 1 98.88 171 LEU A C 1
ATOM 1278 O O . LEU A 1 171 ? -11.445 16.281 5.289 1 98.88 171 LEU A O 1
ATOM 1282 N N . ASN A 1 172 ? -10.461 18.203 5.539 1 98.81 172 ASN A N 1
ATOM 1283 C CA . ASN A 1 172 ? -9.539 17.781 6.582 1 98.81 172 ASN A CA 1
ATOM 1284 C C . ASN A 1 172 ? -9.586 18.703 7.789 1 98.81 172 ASN A C 1
ATOM 1286 O O . ASN A 1 172 ? -9.086 19.828 7.73 1 98.81 172 ASN A O 1
ATOM 1290 N N . ALA A 1 173 ? -10.203 18.281 8.859 1 98.19 173 ALA A N 1
ATOM 1291 C CA . ALA A 1 173 ? -10.445 19.094 10.055 1 98.19 173 ALA A CA 1
ATOM 1292 C C . ALA A 1 173 ? -10.398 18.234 11.32 1 98.19 173 ALA A C 1
ATOM 1294 O O . ALA A 1 173 ? -11.211 17.328 11.5 1 98.19 173 ALA A O 1
ATOM 1295 N N . PRO A 1 174 ? -9.453 18.484 12.25 1 98.56 174 PRO A N 1
ATOM 1296 C CA . PRO A 1 174 ? -8.43 19.516 12.164 1 98.56 174 PRO A CA 1
ATOM 1297 C C . PRO A 1 174 ? -7.48 19.312 10.984 1 98.56 174 PRO A C 1
ATOM 1299 O O . PRO A 1 174 ? -7.281 18.188 10.531 1 98.56 174 PRO A O 1
ATOM 1302 N N . SER A 1 175 ? -6.945 20.406 10.547 1 98.56 175 SER A N 1
ATOM 1303 C CA . SER A 1 175 ? -6.27 20.422 9.25 1 98.56 175 SER A CA 1
ATOM 1304 C C . SER A 1 175 ? -4.758 20.328 9.414 1 98.56 175 SER A C 1
ATOM 1306 O O . SER A 1 175 ? -4.191 20.906 10.352 1 98.56 175 SER A O 1
ATOM 1308 N N . ASN A 1 176 ? -4.078 19.516 8.695 1 97.94 176 ASN A N 1
ATOM 1309 C CA . ASN A 1 176 ? -2.689 19.703 8.289 1 97.94 176 ASN A CA 1
ATOM 1310 C C . ASN A 1 176 ? -2.58 20.516 7.008 1 97.94 176 ASN A C 1
ATOM 1312 O O . ASN A 1 176 ? -2.99 20.062 5.941 1 97.94 176 ASN A O 1
ATOM 1316 N N . PRO A 1 177 ? -2.236 21.719 7.07 1 97.88 177 PRO A N 1
ATOM 1317 C CA . PRO A 1 177 ? -1.207 22.188 7.996 1 97.88 177 PRO A CA 1
ATOM 1318 C C . PRO A 1 177 ? -1.729 23.25 8.961 1 97.88 177 PRO A C 1
ATOM 1320 O O . PRO A 1 177 ? -0.995 23.703 9.844 1 97.88 177 PRO A O 1
ATOM 1323 N N . SER A 1 178 ? -2.973 23.656 8.875 1 98.31 178 SER A N 1
ATOM 1324 C CA . SER A 1 178 ? -3.365 24.906 9.516 1 98.31 178 SER A CA 1
ATOM 1325 C C . SER A 1 178 ? -3.869 24.672 10.938 1 98.31 178 SER A C 1
ATOM 1327 O O . SER A 1 178 ? -3.961 25.609 11.734 1 98.31 178 SER A O 1
ATOM 1329 N N . GLY A 1 179 ? -4.312 23.453 11.18 1 98.56 179 GLY A N 1
ATOM 1330 C CA . GLY A 1 179 ? -4.926 23.141 12.461 1 98.56 179 GLY A CA 1
ATOM 1331 C C . GLY A 1 179 ? -6.371 23.594 12.555 1 98.56 179 GLY A C 1
ATOM 1332 O O . GLY A 1 179 ? -7.02 23.406 13.586 1 98.56 179 GLY A O 1
ATOM 1333 N N . THR A 1 180 ? -6.906 24.094 11.453 1 98.44 180 THR A N 1
ATOM 1334 C CA . THR A 1 180 ? -8.281 24.562 11.406 1 98.44 180 THR A CA 1
ATOM 1335 C C . THR A 1 180 ? -9.258 23.406 11.602 1 98.44 180 THR A C 1
ATOM 1337 O O . THR A 1 180 ? -9.094 22.344 11 1 98.44 180 THR A O 1
ATOM 1340 N N . ALA A 1 181 ? -10.195 23.562 12.484 1 98.44 181 ALA A N 1
ATOM 1341 C CA . ALA A 1 181 ? -11.305 22.625 12.688 1 98.44 181 ALA A CA 1
ATOM 1342 C C . ALA A 1 181 ? -12.648 23.312 12.422 1 98.44 181 ALA A C 1
ATOM 1344 O O . ALA A 1 181 ? -12.688 24.5 12.062 1 98.44 181 ALA A O 1
ATOM 1345 N N . TYR A 1 182 ? -13.703 22.578 12.414 1 98.5 182 TYR A N 1
ATOM 1346 C CA . TYR A 1 182 ? -15.039 23.109 12.156 1 98.5 182 TYR A CA 1
ATOM 1347 C C . TYR A 1 182 ? -16.016 22.641 13.219 1 98.5 182 TYR A C 1
ATOM 1349 O O . TYR A 1 182 ? -15.961 21.484 13.672 1 98.5 182 TYR A O 1
ATOM 1357 N N . THR A 1 183 ? -16.906 23.5 13.609 1 98.12 183 THR A N 1
ATOM 1358 C CA . THR A 1 183 ? -18.047 23.141 14.453 1 98.12 183 THR A CA 1
ATOM 1359 C C . THR A 1 183 ? -19.094 22.391 13.633 1 98.12 183 THR A C 1
ATOM 1361 O O . THR A 1 183 ? -19.047 22.391 12.406 1 98.12 183 THR A O 1
ATOM 1364 N N . ALA A 1 184 ? -20.031 21.766 14.344 1 98.5 184 ALA A N 1
ATOM 1365 C CA . ALA A 1 184 ? -21.141 21.094 13.68 1 98.5 184 ALA A CA 1
ATOM 1366 C C . ALA A 1 184 ? -21.922 22.062 12.812 1 98.5 184 ALA A C 1
ATOM 1368 O O . ALA A 1 184 ? -22.375 21.719 11.719 1 98.5 184 ALA A O 1
ATOM 1369 N N . ALA A 1 185 ? -22.062 23.281 13.312 1 98.5 185 ALA A N 1
ATOM 1370 C CA . ALA A 1 185 ? -22.828 24.281 12.578 1 98.5 185 ALA A CA 1
ATOM 1371 C C . ALA A 1 185 ? -22.125 24.656 11.273 1 98.5 185 ALA A C 1
ATOM 1373 O O . ALA A 1 185 ? -22.766 24.844 10.242 1 98.5 185 ALA A O 1
ATOM 1374 N N . GLN A 1 186 ? -20.844 24.812 11.289 1 98.44 186 GLN A N 1
ATOM 1375 C CA . GLN A 1 186 ? -20.078 25.125 10.094 1 98.44 186 GLN A CA 1
ATOM 1376 C C . GLN A 1 186 ? -20.156 23.984 9.086 1 98.44 186 GLN A C 1
ATOM 1378 O O . GLN A 1 186 ? -20.312 24.203 7.883 1 98.44 186 GLN A O 1
ATOM 1383 N N . LEU A 1 187 ? -20.047 22.734 9.555 1 98.81 187 LEU A N 1
ATOM 1384 C CA . LEU A 1 187 ? -20.156 21.578 8.68 1 98.81 187 LEU A CA 1
ATOM 1385 C C . LEU A 1 187 ? -21.547 21.5 8.047 1 98.81 187 LEU A C 1
ATOM 1387 O O . LEU A 1 187 ? -21.688 21.125 6.879 1 98.81 187 LEU A O 1
ATOM 1391 N N . GLU A 1 188 ? -22.547 21.844 8.867 1 98.75 188 GLU A N 1
ATOM 1392 C CA . GLU A 1 188 ? -23.906 21.859 8.328 1 98.75 188 GLU A CA 1
ATOM 1393 C C . GLU A 1 188 ? -24.031 22.906 7.219 1 98.75 188 GLU A C 1
ATOM 1395 O O . GLU A 1 188 ? -24.75 22.672 6.238 1 98.75 188 GLU A O 1
ATOM 1400 N N . ALA A 1 189 ? -23.391 24.016 7.383 1 98.81 189 ALA A N 1
ATOM 1401 C CA . ALA A 1 189 ? -23.406 25.031 6.336 1 98.81 189 ALA A CA 1
ATOM 1402 C C . ALA A 1 189 ? -22.797 24.5 5.043 1 98.81 189 ALA A C 1
ATOM 1404 O O . ALA A 1 189 ? -23.281 24.812 3.949 1 98.81 189 ALA A O 1
ATOM 1405 N N . PHE A 1 190 ? -21.688 23.719 5.117 1 98.81 190 PHE A N 1
ATOM 1406 C CA . PHE A 1 190 ? -21.109 23.078 3.932 1 98.81 190 PHE A CA 1
ATOM 1407 C C . PHE A 1 190 ? -22.109 22.094 3.324 1 98.81 190 PHE A C 1
ATOM 1409 O O . PHE A 1 190 ? -22.266 22.047 2.102 1 98.81 190 PHE A O 1
ATOM 1416 N N . ALA A 1 191 ? -22.781 21.297 4.215 1 98.56 191 ALA A N 1
ATOM 1417 C CA . ALA A 1 191 ? -23.766 20.328 3.758 1 98.56 191 ALA A CA 1
ATOM 1418 C C . ALA A 1 191 ? -24.891 21 2.973 1 98.56 191 ALA A C 1
ATOM 1420 O O . ALA A 1 191 ? -25.344 20.469 1.959 1 98.56 191 ALA A O 1
ATOM 1421 N N . GLU A 1 192 ? -25.312 22.125 3.469 1 98.5 192 GLU A N 1
ATOM 1422 C CA . GLU A 1 192 ? -26.359 22.859 2.785 1 98.5 192 GLU A CA 1
ATOM 1423 C C . GLU A 1 192 ? -25.922 23.281 1.384 1 98.5 192 GLU A C 1
ATOM 1425 O O . GLU A 1 192 ? -26.719 23.219 0.437 1 98.5 192 GLU A O 1
ATOM 1430 N N . VAL A 1 193 ? -24.688 23.75 1.274 1 98.69 193 VAL A N 1
ATOM 1431 C CA . VAL A 1 193 ? -24.141 24.109 -0.032 1 98.69 193 VAL A CA 1
ATOM 1432 C C . VAL A 1 193 ? -24.156 22.891 -0.95 1 98.69 193 VAL A C 1
ATOM 1434 O O . VAL A 1 193 ? -24.547 22.984 -2.119 1 98.69 193 VAL A O 1
ATOM 1437 N N . LEU A 1 194 ? -23.781 21.734 -0.444 1 98.25 194 LEU A N 1
ATOM 1438 C CA . LEU A 1 194 ? -23.688 20.516 -1.219 1 98.25 194 LEU A CA 1
ATOM 1439 C C . LEU A 1 194 ? -25.078 20.047 -1.669 1 98.25 194 LEU A C 1
ATOM 1441 O O . LEU A 1 194 ? -25.25 19.625 -2.814 1 98.25 194 LEU A O 1
ATOM 1445 N N . ARG A 1 195 ? -26.062 20.188 -0.792 1 97.06 195 ARG A N 1
ATOM 1446 C CA . ARG A 1 195 ? -27.453 19.844 -1.126 1 97.06 195 ARG A CA 1
ATOM 1447 C C . ARG A 1 195 ? -27.969 20.719 -2.26 1 97.06 195 ARG A C 1
ATOM 1449 O O . ARG A 1 195 ? -28.641 20.234 -3.17 1 97.06 195 ARG A O 1
ATOM 1456 N N . ARG A 1 196 ? -27.594 21.906 -2.258 1 96.81 196 ARG A N 1
ATOM 1457 C CA . ARG A 1 196 ? -28.109 22.891 -3.209 1 96.81 196 ARG A CA 1
ATOM 1458 C C . ARG A 1 196 ? -27.391 22.781 -4.547 1 96.81 196 ARG A C 1
ATOM 1460 O O . ARG A 1 196 ? -27.891 23.25 -5.57 1 96.81 196 ARG A O 1
ATOM 1467 N N . SER A 1 197 ? -26.172 22.266 -4.551 1 94.62 197 SER A N 1
ATOM 1468 C CA . SER A 1 197 ? -25.344 22.234 -5.75 1 94.62 197 SER A CA 1
ATOM 1469 C C . SER A 1 197 ? -26.016 21.422 -6.855 1 94.62 197 SER A C 1
ATOM 1471 O O . SER A 1 197 ? -25.766 21.656 -8.039 1 94.62 197 SER A O 1
ATOM 1473 N N . GLY A 1 198 ? -26.781 20.375 -6.578 1 88.06 198 GLY A N 1
ATOM 1474 C CA . GLY A 1 198 ? -27.453 19.531 -7.555 1 88.06 198 GLY A CA 1
ATOM 1475 C C . GLY A 1 198 ? -26.5 18.578 -8.273 1 88.06 198 GLY A C 1
ATOM 1476 O O . GLY A 1 198 ? -26.906 17.844 -9.164 1 88.06 198 GLY A O 1
ATOM 1477 N N . ASN A 1 199 ? -25.25 18.641 -8.016 1 92.38 199 ASN A N 1
ATOM 1478 C CA . ASN A 1 199 ? -24.297 17.703 -8.586 1 92.38 199 ASN A CA 1
ATOM 1479 C C . ASN A 1 199 ? -24.391 16.344 -7.906 1 92.38 199 ASN A C 1
ATOM 1481 O O . ASN A 1 199 ? -23.844 16.156 -6.812 1 92.38 199 ASN A O 1
ATOM 1485 N N . PRO A 1 200 ? -24.969 15.438 -8.594 1 88.56 200 PRO A N 1
ATOM 1486 C CA . PRO A 1 200 ? -25.172 14.133 -7.957 1 88.56 200 PRO A CA 1
ATOM 1487 C C . PRO A 1 200 ? -23.906 13.289 -7.914 1 88.56 200 PRO A C 1
ATOM 1489 O O . PRO A 1 200 ? -23.859 12.273 -7.211 1 88.56 200 PRO A O 1
ATOM 1492 N N . ARG A 1 201 ? -22.891 13.68 -8.555 1 91.75 201 ARG A N 1
ATOM 1493 C CA . ARG A 1 201 ? -21.672 12.883 -8.641 1 91.75 201 ARG A CA 1
ATOM 1494 C C . ARG A 1 201 ? -20.672 13.289 -7.574 1 91.75 201 ARG A C 1
ATOM 1496 O O . ARG A 1 201 ? -19.703 12.57 -7.324 1 91.75 201 ARG A O 1
ATOM 1503 N N . LEU A 1 202 ? -21 14.422 -6.969 1 96.94 202 LEU A N 1
ATOM 1504 C CA . LEU A 1 202 ? -20.047 14.984 -6.023 1 96.94 202 LEU A CA 1
ATOM 1505 C C . LEU A 1 202 ? -19.984 14.141 -4.75 1 96.94 202 LEU A C 1
ATOM 1507 O O . LEU A 1 202 ? -21 13.93 -4.098 1 96.94 202 LEU A O 1
ATOM 1511 N N . LEU A 1 203 ? -18.766 13.578 -4.465 1 98.31 203 LEU A N 1
ATOM 1512 C CA . LEU A 1 203 ? -18.484 12.82 -3.246 1 98.31 203 LEU A CA 1
ATOM 1513 C C . LEU A 1 203 ? -17.75 13.688 -2.23 1 98.31 203 LEU A C 1
ATOM 1515 O O . LEU A 1 203 ? -17.188 14.727 -2.588 1 98.31 203 LEU A O 1
ATOM 1519 N N . ILE A 1 204 ? -17.828 13.312 -0.949 1 98.75 204 ILE A N 1
ATOM 1520 C CA . ILE A 1 204 ? -17.188 14.055 0.135 1 98.75 204 ILE A CA 1
ATOM 1521 C C . ILE A 1 204 ? -16.188 13.156 0.847 1 98.75 204 ILE A C 1
ATOM 1523 O O . ILE A 1 204 ? -16.531 12.062 1.3 1 98.75 204 ILE A O 1
ATOM 1527 N N . LEU A 1 205 ? -14.969 13.508 0.851 1 98.88 205 LEU A N 1
ATOM 1528 C CA . LEU A 1 205 ? -13.945 12.859 1.664 1 98.88 205 LEU A CA 1
ATOM 1529 C C . LEU A 1 205 ? -13.688 13.641 2.945 1 98.88 205 LEU A C 1
ATOM 1531 O O . LEU A 1 205 ? -13.188 14.766 2.898 1 98.88 205 LEU A O 1
ATOM 1535 N N . ALA A 1 206 ? -14.055 13.125 4.016 1 98.94 206 ALA A N 1
ATOM 1536 C CA . ALA A 1 206 ? -13.75 13.703 5.324 1 98.94 206 ALA A CA 1
ATOM 1537 C C . ALA A 1 206 ? -12.555 12.992 5.965 1 98.94 206 ALA A C 1
ATOM 1539 O O . ALA A 1 206 ? -12.695 11.883 6.488 1 98.94 206 ALA A O 1
ATOM 1540 N N . ASP A 1 207 ? -11.406 13.609 5.945 1 98.88 207 ASP A N 1
ATOM 1541 C CA . ASP A 1 207 ? -10.203 13.102 6.598 1 98.88 207 ASP A CA 1
ATOM 1542 C C . ASP A 1 207 ? -10.133 13.562 8.055 1 98.88 207 ASP A C 1
ATOM 1544 O O . ASP A 1 207 ? -9.711 14.68 8.336 1 98.88 207 ASP A O 1
ATOM 1548 N N . ASP A 1 208 ? -10.469 12.641 8.945 1 98.88 208 ASP A N 1
ATOM 1549 C CA . ASP A 1 208 ? -10.625 12.961 10.359 1 98.88 208 ASP A CA 1
ATOM 1550 C C . ASP A 1 208 ? -9.445 12.43 11.18 1 98.88 208 ASP A C 1
ATOM 1552 O O . ASP A 1 208 ? -9.602 12.102 12.359 1 98.88 208 ASP A O 1
ATOM 1556 N N . ILE A 1 209 ? -8.266 12.383 10.578 1 98.75 209 ILE A N 1
ATOM 1557 C CA . ILE A 1 209 ? -7.102 11.711 11.156 1 98.75 209 ILE A CA 1
ATOM 1558 C C . ILE A 1 209 ? -6.711 12.383 12.469 1 98.75 209 ILE A C 1
ATOM 1560 O O . ILE A 1 209 ? -6.121 11.75 13.344 1 98.75 209 ILE A O 1
ATOM 1564 N N . TYR A 1 210 ? -7.117 13.664 12.703 1 98.75 210 TYR A N 1
ATOM 1565 C CA . TYR A 1 210 ? -6.723 14.406 13.898 1 98.75 210 TYR A CA 1
ATOM 1566 C C . TYR A 1 210 ? -7.906 14.594 14.844 1 98.75 210 TYR A C 1
ATOM 1568 O O . TYR A 1 210 ? -7.887 15.461 15.711 1 98.75 210 TYR A O 1
ATOM 1576 N N . GLU A 1 211 ? -8.953 13.766 14.75 1 98.62 211 GLU A N 1
ATOM 1577 C CA . GLU A 1 211 ? -10.227 13.961 15.445 1 98.62 211 GLU A CA 1
ATOM 1578 C C . GLU A 1 211 ? -10.016 14.055 16.953 1 98.62 211 GLU A C 1
ATOM 1580 O O . GLU A 1 211 ? -10.773 14.734 17.641 1 98.62 211 GLU A O 1
ATOM 1585 N N . HIS A 1 212 ? -8.969 13.422 17.484 1 98.44 212 HIS A N 1
ATOM 1586 C CA . HIS A 1 212 ? -8.773 13.352 18.922 1 98.44 212 HIS A CA 1
ATOM 1587 C C . HIS A 1 212 ? -7.898 14.5 19.406 1 98.44 212 HIS A C 1
ATOM 1589 O O . HIS A 1 212 ? -7.68 14.648 20.625 1 98.44 212 HIS A O 1
ATOM 1595 N N . ILE A 1 213 ? -7.379 15.281 18.516 1 98.56 213 ILE A N 1
ATOM 1596 C CA . ILE A 1 213 ? -6.504 16.391 18.859 1 98.56 213 ILE A CA 1
ATOM 1597 C C . ILE A 1 213 ? -7.211 17.719 18.562 1 98.56 213 ILE A C 1
ATOM 1599 O O . ILE A 1 213 ? -6.926 18.359 17.562 1 98.56 213 ILE A O 1
ATOM 1603 N N . VAL A 1 214 ? -8.117 18.078 19.422 1 98.56 214 VAL A N 1
ATOM 1604 C CA . VAL A 1 214 ? -8.852 19.328 19.359 1 98.56 214 VAL A CA 1
ATOM 1605 C C . VAL A 1 214 ? -8.656 20.125 20.641 1 98.56 214 VAL A C 1
ATOM 1607 O O . VAL A 1 214 ? -8.438 19.531 21.703 1 98.56 214 VAL A O 1
ATOM 1610 N N . PHE A 1 215 ? -8.75 21.422 20.562 1 98.56 215 PHE A N 1
ATOM 1611 C CA . PHE A 1 215 ? -8.352 22.281 21.688 1 98.56 215 PHE A CA 1
ATOM 1612 C C . PHE A 1 215 ? -9.5 23.203 22.094 1 98.56 215 PHE A C 1
ATOM 1614 O O . PHE A 1 215 ? -10.523 23.266 21.422 1 98.56 215 PHE A O 1
ATOM 1621 N N . ASP A 1 216 ? -9.258 23.875 23.234 1 98 216 ASP A N 1
ATOM 1622 C CA . ASP A 1 216 ? -10.094 24.969 23.734 1 98 216 ASP A CA 1
ATOM 1623 C C . ASP A 1 216 ? -11.531 24.5 23.938 1 98 216 ASP A C 1
ATOM 1625 O O . ASP A 1 216 ? -12.477 25.25 23.672 1 98 216 ASP A O 1
ATOM 1629 N N . GLY A 1 217 ? -11.711 23.25 24.203 1 96.5 217 GLY A N 1
ATOM 1630 C CA . GLY A 1 217 ? -13.031 22.719 24.516 1 96.5 217 GLY A CA 1
ATOM 1631 C C . GLY A 1 217 ? -13.867 22.438 23.281 1 96.5 217 GLY A C 1
ATOM 1632 O O . GLY A 1 217 ? -15.047 22.094 23.391 1 96.5 217 GLY A O 1
ATOM 1633 N N . LEU A 1 218 ? -13.266 22.547 22.078 1 97.38 218 LEU A N 1
ATOM 1634 C CA . LEU A 1 218 ? -13.992 22.25 20.844 1 97.38 218 LEU A CA 1
ATOM 1635 C C . LEU A 1 218 ? -14.461 20.797 20.828 1 97.38 218 LEU A C 1
ATOM 1637 O O . LEU A 1 218 ? -13.688 19.891 21.156 1 97.38 218 LEU A O 1
ATOM 1641 N N . ARG A 1 219 ? -15.734 20.594 20.578 1 96.5 219 ARG A N 1
ATOM 1642 C CA . ARG A 1 219 ? -16.266 19.25 20.391 1 96.5 219 ARG A CA 1
ATOM 1643 C C . ARG A 1 219 ? -16.156 18.812 18.922 1 96.5 219 ARG A C 1
ATOM 1645 O O . ARG A 1 219 ? -16.75 19.438 18.047 1 96.5 219 ARG A O 1
ATOM 1652 N N . PHE A 1 220 ? -15.43 17.812 18.688 1 98.44 220 PHE A N 1
ATOM 1653 C CA . PHE A 1 220 ? -15.242 17.312 17.328 1 98.44 220 PHE A CA 1
ATOM 1654 C C . PHE A 1 220 ? -16.562 16.844 16.734 1 98.44 220 PHE A C 1
ATOM 1656 O O . PHE A 1 220 ? -17.375 16.219 17.422 1 98.44 220 PHE A O 1
ATOM 1663 N N . ALA A 1 221 ? -16.797 17.188 15.461 1 98.06 221 ALA A N 1
ATOM 1664 C CA . ALA A 1 221 ? -17.969 16.719 14.727 1 98.06 221 ALA A CA 1
ATOM 1665 C C . ALA A 1 221 ? -17.562 16.078 13.398 1 98.06 221 ALA A C 1
ATOM 1667 O O . ALA A 1 221 ? -16.703 16.594 12.695 1 98.06 221 ALA A O 1
ATOM 1668 N N . SER A 1 222 ? -18.156 14.914 13.141 1 98.19 222 SER A N 1
ATOM 1669 C CA . SER A 1 222 ? -17.938 14.258 11.852 1 98.19 222 SER A CA 1
ATOM 1670 C C . SER A 1 222 ? -18.969 14.719 10.82 1 98.19 222 SER A C 1
ATOM 1672 O O . SER A 1 222 ? -20.156 14.828 11.125 1 98.19 222 SER A O 1
ATOM 1674 N N . PHE A 1 223 ? -18.531 14.906 9.602 1 98.75 223 PHE A N 1
ATOM 1675 C CA . PHE A 1 223 ? -19.406 15.414 8.547 1 98.75 223 PHE A CA 1
ATOM 1676 C C . PHE A 1 223 ? -20.594 14.492 8.344 1 98.75 223 PHE A C 1
ATOM 1678 O O . PHE A 1 223 ? -21.734 14.953 8.273 1 98.75 223 PHE A O 1
ATOM 1685 N N . ALA A 1 224 ? -20.312 13.164 8.289 1 98.44 224 ALA A N 1
ATOM 1686 C CA . ALA A 1 224 ? -21.359 12.195 8 1 98.44 224 ALA A CA 1
ATOM 1687 C C . ALA A 1 224 ? -22.391 12.148 9.125 1 98.44 224 ALA A C 1
ATOM 1689 O O . ALA A 1 224 ? -23.562 11.805 8.898 1 98.44 224 ALA A O 1
ATOM 1690 N N . ALA A 1 225 ? -21.984 12.461 10.32 1 98.25 225 ALA A N 1
ATOM 1691 C CA . ALA A 1 225 ? -22.922 12.508 11.445 1 98.25 225 ALA A CA 1
ATOM 1692 C C . ALA A 1 225 ? -23.766 13.773 11.398 1 98.25 225 ALA A C 1
ATOM 1694 O O . ALA A 1 225 ? -24.953 13.75 11.773 1 98.25 225 ALA A O 1
ATOM 1695 N N . VAL A 1 226 ? -23.203 14.875 10.961 1 98.44 226 VAL A N 1
ATOM 1696 C CA . VAL A 1 226 ? -23.875 16.172 10.867 1 98.44 226 VAL A CA 1
ATOM 1697 C C . VAL A 1 226 ? -24.891 16.141 9.734 1 98.44 226 VAL A C 1
ATOM 1699 O O . VAL A 1 226 ? -25.953 16.75 9.836 1 98.44 226 VAL A O 1
ATOM 1702 N N . ALA A 1 227 ? -24.547 15.453 8.68 1 98.25 227 ALA A N 1
ATOM 1703 C CA . ALA A 1 227 ? -25.391 15.367 7.496 1 98.25 227 ALA A CA 1
ATOM 1704 C C . ALA A 1 227 ? -25.641 13.914 7.109 1 98.25 227 ALA A C 1
ATOM 1706 O O . ALA A 1 227 ? -25.188 13.453 6.062 1 98.25 227 ALA A O 1
ATOM 1707 N N . PRO A 1 228 ? -26.453 13.219 7.852 1 97.19 228 PRO A N 1
ATOM 1708 C CA . PRO A 1 228 ? -26.688 11.789 7.598 1 97.19 228 PRO A CA 1
ATOM 1709 C C . PRO A 1 228 ? -27.281 11.523 6.219 1 97.19 228 PRO A C 1
ATOM 1711 O O . PRO A 1 228 ? -27.094 10.445 5.656 1 97.19 228 PRO A O 1
ATOM 1714 N N . ASP A 1 229 ? -27.984 12.508 5.664 1 96.56 229 ASP A N 1
ATOM 1715 C CA . ASP A 1 229 ? -28.578 12.352 4.344 1 96.56 229 ASP A CA 1
ATOM 1716 C C . ASP A 1 229 ? -27.516 12.305 3.256 1 96.56 229 ASP A C 1
ATOM 1718 O O . ASP A 1 229 ? -27.766 11.852 2.141 1 96.56 229 ASP A O 1
ATOM 1722 N N . LEU A 1 230 ? -26.312 12.773 3.586 1 97.06 230 LEU A N 1
ATOM 1723 C CA . LEU A 1 230 ? -25.219 12.781 2.629 1 97.06 230 LEU A CA 1
ATOM 1724 C C . LEU A 1 230 ? -24.25 11.641 2.912 1 97.06 230 LEU A C 1
ATOM 1726 O O . LEU A 1 230 ? -23.203 11.523 2.256 1 97.06 230 LEU A O 1
ATOM 1730 N N . ARG A 1 231 ? -24.594 10.781 3.822 1 96.25 231 ARG A N 1
ATOM 1731 C CA . ARG A 1 231 ? -23.703 9.695 4.211 1 96.25 231 ARG A CA 1
ATOM 1732 C C . ARG A 1 231 ? -23.406 8.781 3.025 1 96.25 231 ARG A C 1
ATOM 1734 O O . ARG A 1 231 ? -22.297 8.266 2.895 1 96.25 231 ARG A O 1
ATOM 1741 N N . HIS A 1 232 ? -24.328 8.578 2.141 1 94.94 232 HIS A N 1
ATOM 1742 C CA . HIS A 1 232 ? -24.188 7.676 1.006 1 94.94 232 HIS A CA 1
ATOM 1743 C C . HIS A 1 232 ? -23.219 8.234 -0.026 1 94.94 232 HIS A C 1
ATOM 1745 O O . HIS A 1 232 ? -22.859 7.547 -0.986 1 94.94 232 HIS A O 1
ATOM 1751 N N . ARG A 1 233 ? -22.703 9.484 0.234 1 96.19 233 ARG A N 1
ATOM 1752 C CA . ARG A 1 233 ? -21.734 10.117 -0.642 1 96.19 233 ARG A CA 1
ATOM 1753 C C . ARG A 1 233 ? -20.453 10.461 0.122 1 96.19 233 ARG A C 1
ATOM 1755 O O . ARG A 1 233 ? -19.578 11.156 -0.399 1 96.19 233 ARG A O 1
ATOM 1762 N N . THR A 1 234 ? -20.391 10.031 1.369 1 98.5 234 THR A N 1
ATOM 1763 C CA . THR A 1 234 ? -19.297 10.484 2.221 1 98.5 234 THR A CA 1
ATOM 1764 C C . THR A 1 234 ? -18.359 9.32 2.576 1 98.5 234 THR A C 1
ATOM 1766 O O . THR A 1 234 ? -18.828 8.273 3.023 1 98.5 234 THR A O 1
ATOM 1769 N N . LEU A 1 235 ? -17.141 9.453 2.264 1 98.81 235 LEU A N 1
ATOM 1770 C CA . LEU A 1 235 ? -16.094 8.602 2.812 1 98.81 235 LEU A CA 1
ATOM 1771 C C . LEU A 1 235 ? -15.406 9.281 3.994 1 98.81 235 LEU A C 1
ATOM 1773 O O . LEU A 1 235 ? -14.82 10.359 3.844 1 98.81 235 LEU A O 1
ATOM 1777 N N . THR A 1 236 ? -15.516 8.734 5.18 1 98.94 236 THR A N 1
ATOM 1778 C CA . THR A 1 236 ? -14.773 9.203 6.344 1 98.94 236 THR A CA 1
ATOM 1779 C C . THR A 1 236 ? -13.492 8.398 6.523 1 98.94 236 THR A C 1
ATOM 1781 O O . THR A 1 236 ? -13.516 7.168 6.539 1 98.94 236 THR A O 1
ATOM 1784 N N . VAL A 1 237 ? -12.391 9.07 6.582 1 98.94 237 VAL A N 1
ATOM 1785 C CA . VAL A 1 237 ? -11.07 8.445 6.711 1 98.94 237 VAL A CA 1
ATOM 1786 C C . VAL A 1 237 ? -10.484 8.766 8.078 1 98.94 237 VAL A C 1
ATOM 1788 O O . VAL A 1 237 ? -10.625 9.891 8.578 1 98.94 237 VAL A O 1
ATOM 1791 N N . ASN A 1 238 ? -9.891 7.852 8.719 1 98.81 238 ASN A N 1
ATOM 1792 C CA . ASN A 1 238 ? -9.18 7.984 9.984 1 98.81 238 ASN A CA 1
ATOM 1793 C C . ASN A 1 238 ? -8.047 6.973 10.102 1 98.81 238 ASN A C 1
ATOM 1795 O O . ASN A 1 238 ? -7.594 6.422 9.094 1 98.81 238 ASN A O 1
ATOM 1799 N N . GLY A 1 239 ? -7.469 6.801 11.266 1 98.69 239 GLY A N 1
ATOM 1800 C CA . GLY A 1 239 ? -6.363 5.883 11.492 1 98.69 239 GLY A CA 1
ATOM 1801 C C . GLY A 1 239 ? -5.801 5.965 12.898 1 98.69 239 GLY A C 1
ATOM 1802 O O . GLY A 1 239 ? -6.355 6.652 13.758 1 98.69 239 GLY A O 1
ATOM 1803 N N . VAL A 1 240 ? -4.711 5.238 13.102 1 98.81 240 VAL A N 1
ATOM 1804 C CA . VAL A 1 240 ? -4.156 5.145 14.445 1 98.81 240 VAL A CA 1
ATOM 1805 C C . VAL A 1 240 ? -2.809 5.859 14.5 1 98.81 240 VAL A C 1
ATOM 1807 O O . VAL A 1 240 ? -2.154 5.891 15.547 1 98.81 240 VAL A O 1
ATOM 1810 N N . SER A 1 241 ? -2.391 6.477 13.445 1 98.62 241 SER A N 1
ATOM 1811 C CA . SER A 1 241 ? -1.056 7.047 13.305 1 98.62 241 SER A CA 1
ATOM 1812 C C . SER A 1 241 ? -0.854 8.227 14.25 1 98.62 241 SER A C 1
ATOM 1814 O O . SER A 1 241 ? 0.226 8.391 14.82 1 98.62 241 SER A O 1
ATOM 1816 N N . LYS A 1 242 ? -1.896 9.086 14.383 1 98.5 242 LYS A N 1
ATOM 1817 C CA . LYS A 1 242 ? -1.688 10.367 15.055 1 98.5 242 LYS A CA 1
ATOM 1818 C C . LYS A 1 242 ? -2.148 10.305 16.516 1 98.5 242 LYS A C 1
ATOM 1820 O O . LYS A 1 242 ? -1.358 10.539 17.422 1 98.5 242 LYS A O 1
ATOM 1825 N N . ALA A 1 243 ? -3.375 9.82 16.703 1 97.56 243 ALA A N 1
ATOM 1826 C CA . ALA A 1 243 ? -3.916 9.75 18.062 1 97.56 243 ALA A CA 1
ATOM 1827 C C . ALA A 1 243 ? -3.088 8.82 18.938 1 97.56 243 ALA A C 1
ATOM 1829 O O . ALA A 1 243 ? -2.846 9.102 20.109 1 97.56 243 ALA A O 1
ATOM 1830 N N . TYR A 1 244 ? -2.609 7.73 18.391 1 98.5 244 TYR A N 1
ATOM 1831 C CA . TYR A 1 244 ? -1.992 6.684 19.203 1 98.5 244 TYR A CA 1
ATOM 1832 C C . TYR A 1 244 ? -0.489 6.621 18.953 1 98.5 244 TYR A C 1
ATOM 1834 O O . TYR A 1 244 ? 0.184 5.699 19.422 1 98.5 244 TYR A O 1
ATOM 1842 N N . ALA A 1 245 ? 0.055 7.574 18.203 1 98.31 245 ALA A N 1
ATOM 1843 C CA . ALA A 1 245 ? 1.479 7.609 17.891 1 98.31 245 ALA A CA 1
ATOM 1844 C C . ALA A 1 245 ? 1.933 6.293 17.266 1 98.31 245 ALA A C 1
ATOM 1846 O O . ALA A 1 245 ? 2.906 5.684 17.703 1 98.31 245 ALA A O 1
ATOM 1847 N N . MET A 1 246 ? 1.234 5.91 16.25 1 98.75 246 MET A N 1
ATOM 1848 C CA . MET A 1 246 ? 1.482 4.641 15.578 1 98.75 246 MET A CA 1
ATOM 1849 C C . MET A 1 246 ? 1.829 4.867 14.109 1 98.75 246 MET A C 1
ATOM 1851 O O . MET A 1 246 ? 1.348 4.145 13.234 1 98.75 246 MET A O 1
ATOM 1855 N N . THR A 1 247 ? 2.629 5.875 13.836 1 98.38 247 THR A N 1
ATOM 1856 C CA . THR A 1 247 ? 2.881 6.266 12.453 1 98.38 247 THR A CA 1
ATOM 1857 C C . THR A 1 247 ? 3.615 5.16 11.703 1 98.38 247 THR A C 1
ATOM 1859 O O . THR A 1 247 ? 3.336 4.91 10.531 1 98.38 247 THR A O 1
ATOM 1862 N N . GLY A 1 248 ? 4.504 4.406 12.344 1 98.44 248 GLY A N 1
ATOM 1863 C CA . GLY A 1 248 ? 5.293 3.383 11.68 1 98.44 248 GLY A CA 1
ATOM 1864 C C . GLY A 1 248 ? 4.527 2.09 11.461 1 98.44 248 GLY A C 1
ATOM 1865 O O . GLY A 1 248 ? 4.961 1.23 10.688 1 98.44 248 GLY A O 1
ATOM 1866 N N . TRP A 1 249 ? 3.389 1.923 12.156 1 98.88 249 TRP A N 1
ATOM 1867 C CA . TRP A 1 249 ? 2.592 0.704 12.07 1 98.88 249 TRP A CA 1
ATOM 1868 C C . TRP A 1 249 ? 1.813 0.65 10.758 1 98.88 249 TRP A C 1
ATOM 1870 O O . TRP A 1 249 ? 1.419 -0.427 10.312 1 98.88 249 TRP A O 1
ATOM 1880 N N . ARG A 1 250 ? 1.528 1.817 10.18 1 98.75 250 ARG A N 1
ATOM 1881 C CA . ARG A 1 250 ? 0.9 1.984 8.867 1 98.75 250 ARG A CA 1
ATOM 1882 C C . ARG A 1 250 ? -0.496 1.37 8.852 1 98.75 250 ARG A C 1
ATOM 1884 O O . ARG A 1 250 ? -0.785 0.499 8.031 1 98.75 250 ARG A O 1
ATOM 1891 N N . VAL A 1 251 ? -1.386 1.849 9.711 1 98.94 251 VAL A N 1
ATOM 1892 C CA . VAL A 1 251 ? -2.771 1.394 9.688 1 98.94 251 VAL A CA 1
ATOM 1893 C C . VAL A 1 251 ? -3.711 2.598 9.633 1 98.94 251 VAL A C 1
ATOM 1895 O O . VAL A 1 251 ? -3.631 3.492 10.477 1 98.94 251 VAL A O 1
ATOM 1898 N N . GLY A 1 252 ? -4.48 2.701 8.656 1 98.88 252 GLY A N 1
ATOM 1899 C CA . GLY A 1 252 ? -5.617 3.596 8.508 1 98.88 252 GLY A CA 1
ATOM 1900 C C . GLY A 1 252 ? -6.902 2.877 8.141 1 98.88 252 GLY A C 1
ATOM 1901 O O . GLY A 1 252 ? -6.887 1.676 7.859 1 98.88 252 GLY A O 1
ATOM 1902 N N . TYR A 1 253 ? -7.988 3.529 8.242 1 98.94 253 TYR A N 1
ATOM 1903 C CA . TYR A 1 253 ? -9.266 2.912 7.918 1 98.94 253 TYR A CA 1
ATOM 1904 C C . TYR A 1 253 ? -10.273 3.959 7.457 1 98.94 253 TYR A C 1
ATOM 1906 O O . TYR A 1 253 ? -10.07 5.156 7.66 1 98.94 253 TYR A O 1
ATOM 1914 N N . GLY A 1 254 ? -11.25 3.537 6.766 1 98.81 254 GLY A N 1
ATOM 1915 C CA . GLY A 1 254 ? -12.336 4.398 6.324 1 98.81 254 GLY A CA 1
ATOM 1916 C C . GLY A 1 254 ? -13.68 3.705 6.32 1 98.81 254 GLY A C 1
ATOM 1917 O O . GLY A 1 254 ? -13.758 2.48 6.438 1 98.81 254 GLY A O 1
ATOM 1918 N N . CYS A 1 255 ? -14.695 4.457 6.312 1 98.69 255 CYS A N 1
ATOM 1919 C CA . CYS A 1 255 ? -16.078 3.996 6.156 1 98.69 255 CYS A CA 1
ATOM 1920 C C . CYS A 1 255 ? -16.812 4.836 5.125 1 98.69 255 CYS A C 1
ATOM 1922 O O . CYS A 1 255 ? -16.641 6.055 5.07 1 98.69 255 CYS A O 1
ATOM 1924 N N . GLY A 1 256 ? -17.562 4.238 4.289 1 98.12 256 GLY A N 1
ATOM 1925 C CA . GLY A 1 256 ? -18.344 4.883 3.242 1 98.12 256 GLY A CA 1
ATOM 1926 C C . GLY A 1 256 ? -19.359 3.963 2.607 1 98.12 256 GLY A C 1
ATOM 1927 O O . GLY A 1 256 ? -19.625 2.865 3.109 1 98.12 256 GLY A O 1
ATOM 1928 N N . PRO A 1 257 ? -20.062 4.438 1.544 1 96.94 257 PRO A N 1
ATOM 1929 C CA . PRO A 1 257 ? -21.031 3.564 0.887 1 96.94 257 PRO A CA 1
ATOM 1930 C C . PRO A 1 257 ? -20.406 2.279 0.351 1 96.94 257 PRO A C 1
ATOM 1932 O O . PRO A 1 257 ? -19.312 2.309 -0.194 1 96.94 257 PRO A O 1
ATOM 1935 N N . LYS A 1 258 ? -21.141 1.204 0.471 1 96.56 258 LYS A N 1
ATOM 1936 C CA . LYS A 1 258 ? -20.625 -0.136 0.208 1 96.56 258 LYS A CA 1
ATOM 1937 C C . LYS A 1 258 ? -20.062 -0.24 -1.206 1 96.56 258 LYS A C 1
ATOM 1939 O O . LYS A 1 258 ? -18.984 -0.799 -1.409 1 96.56 258 LYS A O 1
ATOM 1944 N N . PRO A 1 259 ? -20.734 0.325 -2.238 1 95.25 259 PRO A N 1
ATOM 1945 C CA . PRO A 1 259 ? -20.172 0.209 -3.586 1 95.25 259 PRO A CA 1
ATOM 1946 C C . PRO A 1 259 ? -18.797 0.847 -3.707 1 95.25 259 PRO A C 1
ATOM 1948 O O . PRO A 1 259 ? -17.922 0.315 -4.398 1 95.25 259 PRO A O 1
ATOM 1951 N N . LEU A 1 260 ? -18.578 1.979 -3.033 1 97.12 260 LEU A N 1
ATOM 1952 C CA . LEU A 1 260 ? -17.266 2.627 -3.037 1 97.12 260 LEU A CA 1
ATOM 1953 C C . LEU A 1 260 ? -16.234 1.774 -2.307 1 97.12 260 LEU A C 1
ATOM 1955 O O . LEU A 1 260 ? -15.125 1.587 -2.797 1 97.12 260 LEU A O 1
ATOM 1959 N N . ILE A 1 261 ? -16.641 1.237 -1.146 1 97.81 261 ILE A N 1
ATOM 1960 C CA . ILE A 1 261 ? -15.734 0.421 -0.335 1 97.81 261 ILE A CA 1
ATOM 1961 C C . ILE A 1 261 ? -15.344 -0.833 -1.109 1 97.81 261 ILE A C 1
ATOM 1963 O O . ILE A 1 261 ? -14.172 -1.236 -1.096 1 97.81 261 ILE A O 1
ATOM 1967 N N . ASP A 1 262 ? -16.281 -1.422 -1.81 1 94.88 262 ASP A N 1
ATOM 1968 C CA . ASP A 1 262 ? -15.992 -2.6 -2.621 1 94.88 262 ASP A CA 1
ATOM 1969 C C . ASP A 1 262 ? -14.992 -2.271 -3.729 1 94.88 262 ASP A C 1
ATOM 1971 O O . ASP A 1 262 ? -14.078 -3.053 -3.998 1 94.88 262 ASP A O 1
ATOM 1975 N N . ALA A 1 263 ? -15.195 -1.146 -4.352 1 96 263 ALA A N 1
ATOM 1976 C CA . ALA A 1 263 ? -14.289 -0.72 -5.414 1 96 263 ALA A CA 1
ATOM 1977 C C . ALA A 1 263 ? -12.891 -0.453 -4.867 1 96 263 ALA A C 1
ATOM 1979 O O . ALA A 1 263 ? -11.891 -0.809 -5.496 1 96 263 ALA A O 1
ATOM 1980 N N . MET A 1 264 ? -12.867 0.197 -3.725 1 97.44 264 MET A N 1
ATOM 1981 C CA . MET A 1 264 ? -11.586 0.475 -3.084 1 97.44 264 MET A CA 1
ATOM 1982 C C . MET A 1 264 ? -10.867 -0.82 -2.719 1 97.44 264 MET A C 1
ATOM 1984 O O . MET A 1 264 ? -9.648 -0.916 -2.854 1 97.44 264 MET A O 1
ATOM 1988 N N . ALA A 1 265 ? -11.594 -1.784 -2.248 1 96.19 265 ALA A N 1
ATOM 1989 C CA . ALA A 1 265 ? -11.016 -3.084 -1.918 1 96.19 265 ALA A CA 1
ATOM 1990 C C . ALA A 1 265 ? -10.453 -3.766 -3.16 1 96.19 265 ALA A C 1
ATOM 1992 O O . ALA A 1 265 ? -9.406 -4.418 -3.098 1 96.19 265 ALA A O 1
ATOM 1993 N N . ASN A 1 266 ? -11.164 -3.658 -4.25 1 94.38 266 ASN A N 1
ATOM 1994 C CA . ASN A 1 266 ? -10.68 -4.207 -5.508 1 94.38 266 ASN A CA 1
ATOM 1995 C C . ASN A 1 266 ? -9.367 -3.549 -5.941 1 94.38 266 ASN A C 1
ATOM 1997 O O . ASN A 1 266 ? -8.477 -4.219 -6.457 1 94.38 266 ASN A O 1
ATOM 2001 N N . VAL A 1 267 ? -9.273 -2.246 -5.766 1 96.94 267 VAL A N 1
ATOM 2002 C CA . VAL A 1 267 ? -8.031 -1.526 -6.043 1 96.94 267 VAL A CA 1
ATOM 2003 C C . VAL A 1 267 ? -6.93 -2.02 -5.109 1 96.94 267 VAL A C 1
ATOM 2005 O O . VAL A 1 267 ? -5.816 -2.312 -5.551 1 96.94 267 VAL A O 1
ATOM 2008 N N . GLN A 1 268 ? -7.277 -2.168 -3.828 1 97.25 268 GLN A N 1
ATOM 2009 C CA . GLN A 1 268 ? -6.305 -2.582 -2.824 1 97.25 268 GLN A CA 1
ATOM 2010 C C . GLN A 1 268 ? -5.746 -3.969 -3.139 1 97.25 268 GLN A C 1
ATOM 2012 O O . GLN A 1 268 ? -4.566 -4.234 -2.91 1 97.25 268 GLN A O 1
ATOM 2017 N N . MET A 1 269 ? -6.594 -4.777 -3.609 1 95.44 269 MET A N 1
ATOM 2018 C CA . MET A 1 269 ? -6.184 -6.125 -3.996 1 95.44 269 MET A CA 1
ATOM 2019 C C . MET A 1 269 ? -5.012 -6.078 -4.969 1 95.44 269 MET A C 1
ATOM 2021 O O . MET A 1 269 ? -4.141 -6.949 -4.941 1 95.44 269 MET A O 1
ATOM 2025 N N . GLN A 1 270 ? -4.965 -5.062 -5.773 1 96.44 270 GLN A N 1
ATOM 2026 C CA . GLN A 1 270 ? -3.926 -4.961 -6.789 1 96.44 270 GLN A CA 1
ATOM 2027 C C . GLN A 1 270 ? -2.746 -4.129 -6.293 1 96.44 270 GLN A C 1
ATOM 2029 O O . GLN A 1 270 ? -1.645 -4.215 -6.84 1 96.44 270 GLN A O 1
ATOM 2034 N N . VAL A 1 271 ? -2.949 -3.283 -5.262 1 97.94 271 VAL A N 1
ATOM 2035 C CA . VAL A 1 271 ? -1.902 -2.385 -4.781 1 97.94 271 VAL A CA 1
ATOM 2036 C C . VAL A 1 271 ? -0.932 -3.156 -3.891 1 97.94 271 VAL A C 1
ATOM 2038 O O . VAL A 1 271 ? 0.272 -3.191 -4.16 1 97.94 271 VAL A O 1
ATOM 2041 N N . ASN A 1 272 ? -1.503 -3.779 -2.885 1 98.19 272 ASN A N 1
ATOM 2042 C CA . ASN A 1 272 ? -0.618 -4.438 -1.929 1 98.19 272 ASN A CA 1
ATOM 2043 C C . ASN A 1 272 ? -1.317 -5.594 -1.221 1 98.19 272 ASN A C 1
ATOM 2045 O O . ASN A 1 272 ? -0.786 -6.152 -0.259 1 98.19 272 ASN A O 1
ATOM 2049 N N . SER A 1 273 ? -2.547 -6.004 -1.673 1 95.25 273 SER A N 1
ATOM 2050 C CA . SER A 1 273 ? -3.393 -7.004 -1.034 1 95.25 273 SER A CA 1
ATOM 2051 C C . SER A 1 273 ? -3.977 -6.484 0.275 1 95.25 273 SER A C 1
ATOM 2053 O O . SER A 1 273 ? -4.992 -5.789 0.273 1 95.25 273 SER A O 1
ATOM 2055 N N . HIS A 1 274 ? -3.279 -6.594 1.398 1 97 274 HIS A N 1
ATOM 2056 C CA . HIS A 1 274 ? -3.846 -6.145 2.666 1 97 274 HIS A CA 1
ATOM 2057 C C . HIS A 1 274 ? -2.777 -5.516 3.555 1 97 274 HIS A C 1
ATOM 2059 O O . HIS A 1 274 ? -1.584 -5.602 3.256 1 97 274 HIS A O 1
ATOM 2065 N N . THR A 1 275 ? -3.242 -4.844 4.57 1 98.5 275 THR A N 1
ATOM 2066 C CA . THR A 1 275 ? -2.4 -4.254 5.605 1 98.5 275 THR A CA 1
ATOM 2067 C C . THR A 1 275 ? -1.733 -5.336 6.445 1 98.5 275 THR A C 1
ATOM 2069 O O . THR A 1 275 ? -2.324 -6.391 6.691 1 98.5 275 THR A O 1
ATOM 2072 N N . ALA A 1 276 ? -0.511 -5.086 6.914 1 98.81 276 ALA A N 1
ATOM 2073 C CA . ALA A 1 276 ? 0.236 -6.074 7.688 1 98.81 276 ALA A CA 1
ATOM 2074 C C . ALA A 1 276 ? -0.605 -6.621 8.836 1 98.81 276 ALA A C 1
ATOM 2076 O O . ALA A 1 276 ? -1.245 -5.859 9.562 1 98.81 276 ALA A O 1
ATOM 2077 N N . SER A 1 277 ? -0.603 -7.934 8.992 1 98.69 277 SER A N 1
ATOM 2078 C CA . SER A 1 277 ? -1.456 -8.609 9.969 1 98.69 277 SER A CA 1
ATOM 2079 C C . SER A 1 277 ? -1.126 -8.172 11.391 1 98.69 277 SER A C 1
ATOM 2081 O O . SER A 1 277 ? -2.027 -7.922 12.195 1 98.69 277 SER A O 1
ATOM 2083 N N . ILE A 1 278 ? 0.15 -8.016 11.727 1 98.81 278 ILE A N 1
ATOM 2084 C CA . ILE A 1 278 ? 0.578 -7.641 13.07 1 98.81 278 ILE A CA 1
ATOM 2085 C C . ILE A 1 278 ? 0.118 -6.215 13.375 1 98.81 278 ILE A C 1
ATOM 2087 O O . ILE A 1 278 ? -0.342 -5.93 14.484 1 98.81 278 ILE A O 1
ATOM 2091 N N . SER A 1 279 ? 0.272 -5.32 12.406 1 98.94 279 SER A N 1
ATOM 2092 C CA . SER A 1 279 ? -0.186 -3.945 12.562 1 98.94 279 SER A CA 1
ATOM 2093 C C . SER A 1 279 ? -1.688 -3.889 12.82 1 98.94 279 SER A C 1
ATOM 2095 O O . SER A 1 279 ? -2.162 -3.049 13.586 1 98.94 279 SER A O 1
ATOM 2097 N N . GLN A 1 280 ? -2.438 -4.754 12.156 1 98.94 280 GLN A N 1
ATOM 2098 C CA . GLN A 1 280 ? -3.885 -4.789 12.344 1 98.94 280 GLN A CA 1
ATOM 2099 C C . GLN A 1 280 ? -4.242 -5.211 13.766 1 98.94 280 GLN A C 1
ATOM 2101 O O . GLN A 1 280 ? -5.164 -4.656 14.367 1 98.94 280 GLN A O 1
ATOM 2106 N N . ALA A 1 281 ? -3.508 -6.207 14.273 1 98.88 281 ALA A N 1
ATOM 2107 C CA . ALA A 1 281 ? -3.723 -6.625 15.656 1 98.88 281 ALA A CA 1
ATOM 2108 C C . ALA A 1 281 ? -3.461 -5.477 16.625 1 98.88 281 ALA A C 1
ATOM 2110 O O . ALA A 1 281 ? -4.211 -5.281 17.578 1 98.88 281 ALA A O 1
ATOM 2111 N N . ALA A 1 282 ? -2.4 -4.738 16.375 1 98.94 282 ALA A N 1
ATOM 2112 C CA . ALA A 1 282 ? -2.088 -3.562 17.188 1 98.94 282 ALA A CA 1
ATOM 2113 C C . ALA A 1 282 ? -3.213 -2.533 17.109 1 98.94 282 ALA A C 1
ATOM 2115 O O . ALA A 1 282 ? -3.588 -1.947 18.125 1 98.94 282 ALA A O 1
ATOM 2116 N N . ALA A 1 283 ? -3.752 -2.336 15.961 1 98.94 283 ALA A N 1
ATOM 2117 C CA . ALA A 1 283 ? -4.801 -1.339 15.758 1 98.94 283 ALA A CA 1
ATOM 2118 C C . ALA A 1 283 ? -6.078 -1.731 16.5 1 98.94 283 ALA A C 1
ATOM 2120 O O . ALA A 1 283 ? -6.805 -0.868 17 1 98.94 283 ALA A O 1
ATOM 2121 N N . ILE A 1 284 ? -6.387 -3.064 16.516 1 98.94 284 ILE A N 1
ATOM 2122 C CA . ILE A 1 284 ? -7.535 -3.533 17.281 1 98.94 284 ILE A CA 1
ATOM 2123 C C . ILE A 1 284 ? -7.387 -3.117 18.75 1 98.94 284 ILE A C 1
ATOM 2125 O O . ILE A 1 284 ? -8.328 -2.59 19.344 1 98.94 284 ILE A O 1
ATOM 2129 N N . ALA A 1 285 ? -6.176 -3.307 19.297 1 98.88 285 ALA A N 1
ATOM 2130 C CA . ALA A 1 285 ? -5.906 -2.957 20.688 1 98.88 285 ALA A CA 1
ATOM 2131 C C . ALA A 1 285 ? -6.016 -1.452 20.906 1 98.88 285 ALA A C 1
ATOM 2133 O O . ALA A 1 285 ? -6.445 -1.003 21.969 1 98.88 285 ALA A O 1
ATOM 2134 N N . ALA A 1 286 ? -5.609 -0.672 19.953 1 98.81 286 ALA A N 1
ATOM 2135 C CA . ALA A 1 286 ? -5.73 0.78 20.047 1 98.81 286 ALA A CA 1
ATOM 2136 C C . ALA A 1 286 ? -7.195 1.2 20.156 1 98.81 286 ALA A C 1
ATOM 2138 O O . ALA A 1 286 ? -7.559 1.997 21.016 1 98.81 286 ALA A O 1
ATOM 2139 N N . LEU A 1 287 ? -8.031 0.628 19.281 1 98.75 287 LEU A N 1
ATOM 2140 C CA . LEU A 1 287 ? -9.422 1.06 19.156 1 98.75 287 LEU A CA 1
ATOM 2141 C C . LEU A 1 287 ? -10.266 0.514 20.312 1 98.75 287 LEU A C 1
ATOM 2143 O O . LEU A 1 287 ? -11.227 1.155 20.734 1 98.75 287 LEU A O 1
ATOM 2147 N N . GLU A 1 288 ? -9.922 -0.638 20.828 1 98.19 288 GLU A N 1
ATOM 2148 C CA . GLU A 1 288 ? -10.758 -1.3 21.828 1 98.19 288 GLU A CA 1
ATOM 2149 C C . GLU A 1 288 ? -10.18 -1.122 23.219 1 98.19 288 GLU A C 1
ATOM 2151 O O . GLU A 1 288 ? -10.844 -1.439 24.219 1 98.19 288 GLU A O 1
ATOM 2156 N N . GLY A 1 289 ? -8.961 -0.666 23.297 1 97.62 289 GLY A N 1
ATOM 2157 C CA . GLY A 1 289 ? -8.297 -0.515 24.578 1 97.62 289 GLY A CA 1
ATOM 2158 C C . GLY A 1 289 ? -8.641 0.787 25.281 1 97.62 289 GLY A C 1
ATOM 2159 O O . GLY A 1 289 ? -9.57 1.489 24.875 1 97.62 289 GLY A O 1
ATOM 2160 N N . PRO A 1 290 ? -7.926 1.042 26.406 1 96.5 290 PRO A N 1
ATOM 2161 C CA . PRO A 1 290 ? -8.148 2.289 27.141 1 96.5 290 PRO A CA 1
ATOM 2162 C C . PRO A 1 290 ? -7.848 3.529 26.312 1 96.5 290 PRO A C 1
ATOM 2164 O O . PRO A 1 290 ? -6.883 3.537 25.531 1 96.5 290 PRO A O 1
ATOM 2167 N N . GLN A 1 291 ? -8.609 4.543 26.469 1 95.81 291 GLN A N 1
ATOM 2168 C CA . GLN A 1 291 ? -8.484 5.754 25.672 1 95.81 291 GLN A CA 1
ATOM 2169 C C . GLN A 1 291 ? -7.969 6.922 26.516 1 95.81 291 GLN A C 1
ATOM 2171 O O . GLN A 1 291 ? -7.844 8.047 26.016 1 95.81 291 GLN A O 1
ATOM 2176 N N . ASP A 1 292 ? -7.586 6.742 27.734 1 94.75 292 ASP A N 1
ATOM 2177 C CA . ASP A 1 292 ? -7.219 7.789 28.688 1 94.75 292 ASP A CA 1
ATOM 2178 C C . ASP A 1 292 ? -5.961 8.523 28.219 1 94.75 292 ASP A C 1
ATOM 2180 O O . ASP A 1 292 ? -5.816 9.727 28.453 1 94.75 292 ASP A O 1
ATOM 2184 N N . GLU A 1 293 ? -5.074 7.777 27.594 1 95.12 293 GLU A N 1
ATOM 2185 C CA . GLU A 1 293 ? -3.822 8.383 27.125 1 95.12 293 GLU A CA 1
ATOM 2186 C C . GLU A 1 293 ? -4.082 9.484 26.109 1 95.12 293 GLU A C 1
ATOM 2188 O O . GLU A 1 293 ? -3.307 10.438 26 1 95.12 293 GLU A O 1
ATOM 2193 N N . LEU A 1 294 ? -5.148 9.359 25.359 1 96.81 294 LEU A N 1
ATOM 2194 C CA . LEU A 1 294 ? -5.461 10.328 24.328 1 96.81 294 LEU A CA 1
ATOM 2195 C C . LEU A 1 294 ? -5.754 11.695 24.922 1 96.81 294 LEU A C 1
ATOM 2197 O O . LEU A 1 294 ? -5.32 12.719 24.391 1 96.81 294 LEU A O 1
ATOM 2201 N N . ALA A 1 295 ? -6.488 11.68 26.016 1 95.75 295 ALA A N 1
ATOM 2202 C CA . ALA A 1 295 ? -6.805 12.938 26.703 1 95.75 295 ALA A CA 1
ATOM 2203 C C . ALA A 1 295 ? -5.539 13.602 27.234 1 95.75 295 ALA A C 1
ATOM 2205 O O . ALA A 1 295 ? -5.387 14.82 27.156 1 95.75 295 ALA A O 1
ATOM 2206 N N . ARG A 1 296 ? -4.711 12.773 27.797 1 96.88 296 ARG A N 1
ATOM 2207 C CA . ARG A 1 296 ? -3.447 13.273 28.328 1 96.88 296 ARG A CA 1
ATOM 2208 C C . ARG A 1 296 ? -2.596 13.883 27.219 1 96.88 296 ARG A C 1
ATOM 2210 O O . ARG A 1 296 ? -2.051 14.984 27.375 1 96.88 296 ARG A O 1
ATOM 2217 N N . ARG A 1 297 ? -2.441 13.258 26.156 1 97.56 297 ARG A N 1
ATOM 2218 C CA . ARG A 1 297 ? -1.641 13.719 25.016 1 97.56 297 ARG A CA 1
ATOM 2219 C C . ARG A 1 297 ? -2.227 14.992 24.422 1 97.56 297 ARG A C 1
ATOM 2221 O O . ARG A 1 297 ? -1.486 15.898 24.031 1 97.56 297 ARG A O 1
ATOM 2228 N N . ARG A 1 298 ? -3.545 14.984 24.312 1 98 298 ARG A N 1
ATOM 2229 C CA . ARG A 1 298 ? -4.223 16.172 23.812 1 98 298 ARG A CA 1
ATOM 2230 C C . ARG A 1 298 ? -3.891 17.391 24.672 1 98 298 ARG A C 1
ATOM 2232 O O . ARG A 1 298 ? -3.619 18.469 24.141 1 98 298 ARG A O 1
ATOM 2239 N N . ALA A 1 299 ? -3.879 17.219 25.953 1 98.12 299 ALA A N 1
ATOM 2240 C CA . ALA A 1 299 ? -3.562 18.312 26.875 1 98.12 299 ALA A CA 1
ATOM 2241 C C . ALA A 1 299 ? -2.129 18.781 26.672 1 98.12 299 ALA A C 1
ATOM 2243 O O . ALA A 1 299 ? -1.854 19.984 26.75 1 98.12 299 ALA A O 1
ATOM 2244 N N . ILE A 1 300 ? -1.229 17.875 26.469 1 98.31 300 ILE A N 1
ATOM 2245 C CA . ILE A 1 300 ? 0.173 18.203 26.234 1 98.31 300 ILE A CA 1
ATOM 2246 C C . ILE A 1 300 ? 0.305 19.016 24.938 1 98.31 300 ILE A C 1
ATOM 2248 O O . ILE A 1 300 ? 0.987 20.031 24.906 1 98.31 300 ILE A O 1
ATOM 2252 N N . PHE A 1 301 ? -0.372 18.562 23.875 1 98.5 301 PHE A N 1
ATOM 2253 C CA . PHE A 1 301 ? -0.334 19.281 22.609 1 98.5 301 PHE A CA 1
ATOM 2254 C C . PHE A 1 301 ? -0.916 20.688 22.766 1 98.5 301 PHE A C 1
ATOM 2256 O O . PHE A 1 301 ? -0.407 21.641 22.188 1 98.5 301 PHE A O 1
ATOM 2263 N N . GLU A 1 302 ? -1.998 20.781 23.516 1 98.62 302 GLU A N 1
ATOM 2264 C CA . GLU A 1 302 ? -2.621 22.078 23.734 1 98.62 302 GLU A CA 1
ATOM 2265 C C . GLU A 1 302 ? -1.669 23.031 24.453 1 98.62 302 GLU A C 1
ATOM 2267 O O . GLU A 1 302 ? -1.563 24.203 24.094 1 98.62 302 GLU A O 1
ATOM 2272 N N . GLN A 1 303 ? -1.001 22.547 25.438 1 98.38 303 GLN A N 1
ATOM 2273 C CA . GLN A 1 303 ? -0.019 23.344 26.156 1 98.38 303 GLN A CA 1
ATOM 2274 C C . GLN A 1 303 ? 1.118 23.781 25.234 1 98.38 303 GLN A C 1
ATOM 2276 O O . GLN A 1 303 ? 1.546 24.938 25.281 1 98.38 303 GLN A O 1
ATOM 2281 N N . ARG A 1 304 ? 1.633 22.875 24.469 1 98.5 304 ARG A N 1
ATOM 2282 C CA . ARG A 1 304 ? 2.705 23.188 23.531 1 98.5 304 ARG A CA 1
ATOM 2283 C C . ARG A 1 304 ? 2.264 24.234 22.516 1 98.5 304 ARG A C 1
ATOM 2285 O O . ARG A 1 304 ? 3.027 25.141 22.188 1 98.5 304 ARG A O 1
ATOM 2292 N N . ARG A 1 305 ? 1.037 24.062 22.031 1 98.25 305 ARG A N 1
ATOM 2293 C CA . ARG A 1 305 ? 0.457 25.047 21.125 1 98.25 305 ARG A CA 1
ATOM 2294 C C . ARG A 1 305 ? 0.452 26.422 21.766 1 98.25 305 ARG A C 1
ATOM 2296 O O . ARG A 1 305 ? 0.921 27.391 21.156 1 98.25 305 ARG A O 1
ATOM 2303 N N . ASP A 1 306 ? -0.086 26.547 22.953 1 98.25 306 ASP A N 1
ATOM 2304 C CA . ASP A 1 306 ? -0.216 27.828 23.656 1 98.25 306 ASP A CA 1
ATOM 2305 C C . ASP A 1 306 ? 1.151 28.453 23.891 1 98.25 306 ASP A C 1
ATOM 2307 O O . ASP A 1 306 ? 1.32 29.672 23.719 1 98.25 306 ASP A O 1
ATOM 2311 N N . SER A 1 307 ? 2.064 27.625 24.281 1 97.12 307 SER A N 1
ATOM 2312 C CA . SER A 1 307 ? 3.418 28.109 24.547 1 97.12 307 SER A CA 1
ATOM 2313 C C . SER A 1 307 ? 4.062 28.656 23.266 1 97.12 307 SER A C 1
ATOM 2315 O O . SER A 1 307 ? 4.625 29.75 23.281 1 97.12 307 SER A O 1
ATOM 2317 N N . LEU A 1 308 ? 3.99 27.891 22.203 1 97.69 308 LEU A N 1
ATOM 2318 C CA . LEU A 1 308 ? 4.613 28.297 20.953 1 97.69 308 LEU A CA 1
ATOM 2319 C C . LEU A 1 308 ? 3.934 29.547 20.391 1 97.69 308 LEU A C 1
ATOM 2321 O O . LEU A 1 308 ? 4.598 30.438 19.875 1 97.69 308 LEU A O 1
ATOM 2325 N N . LEU A 1 309 ? 2.605 29.625 20.484 1 97.69 309 LEU A N 1
ATOM 2326 C CA . LEU A 1 309 ? 1.855 30.797 20.031 1 97.69 309 LEU A CA 1
ATOM 2327 C C . LEU A 1 309 ? 2.291 32.031 20.781 1 97.69 309 LEU A C 1
ATOM 2329 O O . LEU A 1 309 ? 2.469 33.094 20.172 1 97.69 309 LEU A O 1
ATOM 2333 N N . SER A 1 310 ? 2.4 31.875 22.016 1 96.81 310 SER A N 1
ATOM 2334 C CA . SER A 1 310 ? 2.812 33 22.844 1 96.81 310 SER A CA 1
ATOM 2335 C C . SER A 1 310 ? 4.199 33.5 22.453 1 96.81 310 SER A C 1
ATOM 2337 O O . SER A 1 310 ? 4.426 34.719 22.359 1 96.81 310 SER A O 1
ATOM 2339 N N . ARG A 1 311 ? 5.062 32.625 22.219 1 95.25 311 ARG A N 1
ATOM 2340 C CA . ARG A 1 311 ? 6.441 32.969 21.891 1 95.25 311 ARG A CA 1
ATOM 2341 C C . ARG A 1 311 ? 6.535 33.594 20.5 1 95.25 311 ARG A C 1
ATOM 2343 O O . ARG A 1 311 ? 7.352 34.5 20.266 1 95.25 311 ARG A O 1
ATOM 2350 N N . LEU A 1 312 ? 5.746 33.156 19.578 1 96.31 312 LEU A N 1
ATOM 2351 C CA . LEU A 1 312 ? 5.789 33.656 18.203 1 96.31 312 LEU A CA 1
ATOM 2352 C C . LEU A 1 312 ? 5.023 34.969 18.078 1 96.31 312 LEU A C 1
ATOM 2354 O O . LEU A 1 312 ? 5.238 35.719 17.125 1 96.31 312 LEU A O 1
ATOM 2358 N N . GLY A 1 313 ? 4.098 35.188 18.984 1 93.62 313 GLY A N 1
ATOM 2359 C CA . GLY A 1 313 ? 3.262 36.375 18.953 1 93.62 313 GLY A CA 1
ATOM 2360 C C . GLY A 1 313 ? 4.055 37.656 19.047 1 93.62 313 GLY A C 1
ATOM 2361 O O . GLY A 1 313 ? 3.613 38.719 18.562 1 93.62 313 GLY A O 1
ATOM 2362 N N . GLY A 1 314 ? 5.273 37.594 19.516 1 88.25 314 GLY A N 1
ATOM 2363 C CA . GLY A 1 314 ? 6.105 38.781 19.688 1 88.25 314 GLY A CA 1
ATOM 2364 C C . GLY A 1 314 ? 6.93 39.125 18.453 1 88.25 314 GLY A C 1
ATOM 2365 O O . GLY A 1 314 ? 7.625 40.125 18.422 1 88.25 314 GLY A O 1
ATOM 2366 N N . ILE A 1 315 ? 6.766 38.375 17.484 1 93.94 315 ILE A N 1
ATOM 2367 C CA . ILE A 1 315 ? 7.578 38.594 16.281 1 93.94 315 ILE A CA 1
ATOM 2368 C C . ILE A 1 315 ? 6.828 39.5 15.312 1 93.94 315 ILE A C 1
ATOM 2370 O O . ILE A 1 315 ? 5.848 39.094 14.695 1 93.94 315 ILE A O 1
ATOM 2374 N N . ALA A 1 316 ? 7.305 40.688 15.078 1 93.75 316 ALA A N 1
ATOM 2375 C CA . ALA A 1 316 ? 6.676 41.625 14.164 1 93.75 316 ALA A CA 1
ATOM 2376 C C . ALA A 1 316 ? 6.641 41.094 12.742 1 93.75 316 ALA A C 1
ATOM 2378 O O . ALA A 1 316 ? 7.648 40.594 12.234 1 93.75 316 ALA A O 1
ATOM 2379 N N . GLY A 1 317 ? 5.438 41.125 12.172 1 95.06 317 GLY A N 1
ATOM 2380 C CA . GLY A 1 317 ? 5.305 40.719 10.781 1 95.06 317 GLY A CA 1
ATOM 2381 C C . GLY A 1 317 ? 4.828 39.281 10.633 1 95.06 317 GLY A C 1
ATOM 2382 O O . GLY A 1 317 ? 4.398 38.875 9.555 1 95.06 317 GLY A O 1
ATOM 2383 N N . LEU A 1 318 ? 4.98 38.531 11.633 1 96.88 318 LEU A N 1
ATOM 2384 C CA . LEU A 1 318 ? 4.523 37.156 11.594 1 96.88 318 LEU A CA 1
ATOM 2385 C C . LEU A 1 318 ? 3.102 37.062 12.141 1 96.88 318 LEU A C 1
ATOM 2387 O O . LEU A 1 318 ? 2.844 37.375 13.297 1 96.88 318 LEU A O 1
ATOM 2391 N N . ARG A 1 319 ? 2.188 36.656 11.297 1 95.88 319 ARG A N 1
ATOM 2392 C CA . ARG A 1 319 ? 0.809 36.438 11.711 1 95.88 319 ARG A CA 1
ATOM 2393 C C . ARG A 1 319 ? 0.519 34.938 11.859 1 95.88 319 ARG A C 1
ATOM 2395 O O . ARG A 1 319 ? 0.55 34.188 10.875 1 95.88 319 ARG A O 1
ATOM 2402 N N . THR A 1 320 ? 0.207 34.562 13.016 1 97.12 320 THR A N 1
ATOM 2403 C CA . THR A 1 320 ? 0.013 33.156 13.281 1 97.12 320 THR A CA 1
ATOM 2404 C C . THR A 1 320 ? -1.401 32.875 13.789 1 97.12 320 THR A C 1
ATOM 2406 O O . THR A 1 320 ? -1.664 32.969 14.992 1 97.12 320 THR A O 1
ATOM 2409 N N . PRO A 1 321 ? -2.301 32.469 12.891 1 97.56 321 PRO A N 1
ATOM 2410 C CA . PRO A 1 321 ? -3.641 32.094 13.344 1 97.56 321 PRO A CA 1
ATOM 2411 C C . PRO A 1 321 ? -3.619 30.984 14.383 1 97.56 321 PRO A C 1
ATOM 2413 O O . PRO A 1 321 ? -2.783 30.078 14.305 1 97.56 321 PRO A O 1
ATOM 2416 N N . ARG A 1 322 ? -4.516 31.109 15.383 1 97.88 322 ARG A N 1
ATOM 2417 C CA . ARG A 1 322 ? -4.613 30.109 16.438 1 97.88 322 ARG A CA 1
ATOM 2418 C C . ARG A 1 322 ? -5.281 28.828 15.93 1 97.88 322 ARG A C 1
ATOM 2420 O O . ARG A 1 322 ? -6.465 28.844 15.578 1 97.88 322 ARG A O 1
ATOM 2427 N N . PRO A 1 323 ? -4.516 27.734 15.82 1 98.25 323 PRO A N 1
ATOM 2428 C CA . PRO A 1 323 ? -5.152 26.484 15.398 1 98.25 323 PRO A CA 1
ATOM 2429 C C . PRO A 1 323 ? -6.117 25.922 16.438 1 98.25 323 PRO A C 1
ATOM 2431 O O . PRO A 1 323 ? -5.898 26.109 17.641 1 98.25 323 PRO A O 1
ATOM 2434 N N . GLN A 1 324 ? -7.09 25.156 16 1 98.5 324 GLN A N 1
ATOM 2435 C CA . GLN A 1 324 ? -8.086 24.562 16.891 1 98.5 324 GLN A CA 1
ATOM 2436 C C . GLN A 1 324 ? -7.797 23.094 17.125 1 98.5 324 GLN A C 1
ATOM 2438 O O . GLN A 1 324 ? -8.43 22.453 17.969 1 98.5 324 GLN A O 1
ATOM 2443 N N . GLY A 1 325 ? -6.832 22.562 16.422 1 98.5 325 GLY A N 1
ATOM 2444 C CA . GLY A 1 325 ? -6.469 21.156 16.594 1 98.5 325 GLY A CA 1
ATOM 2445 C C . GLY A 1 325 ? -5.203 20.781 15.852 1 98.5 325 GLY A C 1
ATOM 2446 O O . GLY A 1 325 ? -4.43 21.641 15.445 1 98.5 325 GLY A O 1
ATOM 2447 N N . ALA A 1 326 ? -4.945 19.438 15.789 1 98.5 326 ALA A N 1
ATOM 2448 C CA . ALA A 1 326 ? -3.727 18.859 15.211 1 98.5 326 ALA A CA 1
ATOM 2449 C C . ALA A 1 326 ? -2.496 19.281 16.016 1 98.5 326 ALA A C 1
ATOM 2451 O O . ALA A 1 326 ? -2.545 19.344 17.25 1 98.5 326 ALA A O 1
ATOM 2452 N N . PHE A 1 327 ? -1.364 19.328 15.445 1 98.69 327 PHE A N 1
ATOM 2453 C CA . PHE A 1 327 ? -0.171 19.734 16.188 1 98.69 327 PHE A CA 1
ATOM 2454 C C . PHE A 1 327 ? 0.763 20.547 15.297 1 98.69 327 PHE A C 1
ATOM 2456 O O . PHE A 1 327 ? 1.974 20.312 15.281 1 98.69 327 PHE A O 1
ATOM 2463 N N . TYR A 1 328 ? 0.095 21.516 14.539 1 98.38 328 TYR A N 1
ATOM 2464 C CA . TYR A 1 328 ? 0.829 22.406 13.641 1 98.38 328 TYR A CA 1
ATOM 2465 C C . TYR A 1 328 ? 0.464 23.859 13.891 1 98.38 328 TYR A C 1
ATOM 2467 O O . TYR A 1 328 ? -0.658 24.156 14.305 1 98.38 328 TYR A O 1
ATOM 2475 N N . LEU A 1 329 ? 1.391 24.75 13.656 1 98.56 329 LEU A N 1
ATOM 2476 C CA . LEU A 1 329 ? 1.135 26.156 13.367 1 98.56 329 LEU A CA 1
ATOM 2477 C C . LEU A 1 329 ? 1.396 26.469 11.898 1 98.56 329 LEU A C 1
ATOM 2479 O O . LEU A 1 329 ? 2.244 25.828 11.266 1 98.56 329 LEU A O 1
ATOM 2483 N N . PHE A 1 330 ? 0.651 27.375 11.383 1 98.62 330 PHE A N 1
ATOM 2484 C CA . PHE A 1 330 ? 0.801 27.766 9.984 1 98.62 330 PHE A CA 1
ATOM 2485 C C . PHE A 1 330 ? 0.833 29.281 9.844 1 98.62 330 PHE A C 1
ATOM 2487 O O . PHE A 1 330 ? -0.091 29.891 9.281 1 98.62 330 PHE A O 1
ATOM 2494 N N . PRO A 1 331 ? 1.908 29.906 10.273 1 98.56 331 PRO A N 1
ATOM 2495 C CA . PRO A 1 331 ? 1.989 31.375 10.258 1 98.56 331 PRO A CA 1
ATOM 2496 C C . PRO A 1 331 ? 2.111 31.938 8.844 1 98.56 331 PRO A C 1
ATOM 2498 O 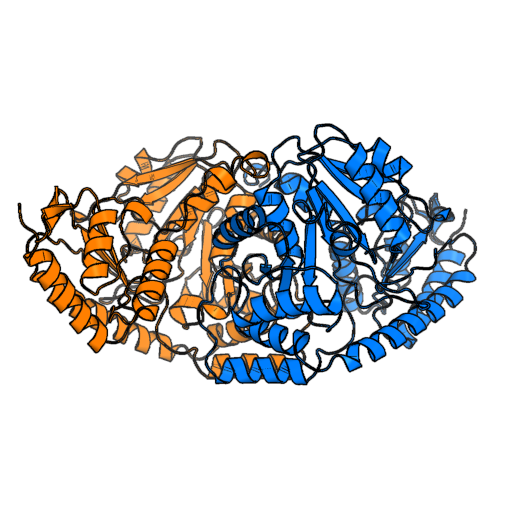O . PRO A 1 331 ? 2.713 31.297 7.969 1 98.56 331 PRO A O 1
ATOM 2501 N N . ASP A 1 332 ? 1.475 33.031 8.625 1 98.31 332 ASP A N 1
ATOM 2502 C CA . ASP A 1 332 ? 1.677 33.875 7.453 1 98.31 332 ASP A CA 1
ATOM 2503 C C . ASP A 1 332 ? 2.971 34.688 7.57 1 98.31 332 ASP A C 1
ATOM 2505 O O . ASP A 1 332 ? 3.09 35.562 8.438 1 98.31 332 ASP A O 1
ATOM 2509 N N . ALA A 1 333 ? 3.926 34.438 6.715 1 98.25 333 ALA A N 1
ATOM 2510 C CA . ALA A 1 333 ? 5.25 35.031 6.785 1 98.25 333 ALA A CA 1
ATOM 2511 C C . ALA A 1 333 ? 5.5 35.938 5.578 1 98.25 333 ALA A C 1
ATOM 2513 O O . ALA A 1 333 ? 6.648 36.188 5.215 1 98.25 333 ALA A O 1
ATOM 2514 N N . GLN A 1 334 ? 4.492 36.375 4.953 1 97.5 334 GLN A N 1
ATOM 2515 C CA . GLN A 1 334 ? 4.586 37.188 3.736 1 97.5 334 GLN A CA 1
ATOM 2516 C C . GLN A 1 334 ? 5.422 38.438 3.969 1 97.5 334 GLN A C 1
ATOM 2518 O O . GLN A 1 334 ? 6.113 38.906 3.062 1 97.5 334 GLN A O 1
ATOM 2523 N N . ALA A 1 335 ? 5.387 39 5.121 1 97.31 335 ALA A N 1
ATOM 2524 C CA . ALA A 1 335 ? 6.078 40.219 5.457 1 97.31 335 ALA A CA 1
ATOM 2525 C C . ALA A 1 335 ? 7.59 40.062 5.312 1 97.31 335 ALA A C 1
ATOM 2527 O O . ALA A 1 335 ? 8.32 41.062 5.25 1 97.31 335 ALA A O 1
ATOM 2528 N N . PHE A 1 336 ? 8.039 38.875 5.281 1 98.06 336 PHE A N 1
ATOM 2529 C CA . PHE A 1 336 ? 9.484 38.625 5.258 1 98.06 336 PHE A CA 1
ATOM 2530 C C . PHE A 1 336 ? 9.961 38.344 3.842 1 98.06 336 PHE A C 1
ATOM 2532 O O . PHE A 1 336 ? 11.164 38.312 3.58 1 98.06 336 PHE A O 1
ATOM 2539 N N . ILE A 1 337 ? 9.008 38 2.984 1 97.62 337 ILE A N 1
ATOM 2540 C CA . ILE A 1 337 ? 9.359 37.781 1.587 1 97.62 337 ILE A CA 1
ATOM 2541 C C . ILE A 1 337 ? 9.836 39.094 0.959 1 97.62 337 ILE A C 1
ATOM 2543 O O . ILE A 1 337 ? 9.188 40.125 1.125 1 97.62 337 ILE A O 1
ATOM 2547 N N . GLY A 1 338 ? 10.914 39.062 0.209 1 96.94 338 GLY A N 1
ATOM 2548 C CA . GLY A 1 338 ? 11.484 40.25 -0.395 1 96.94 338 GLY A CA 1
ATOM 2549 C C . GLY A 1 338 ? 12.578 40.875 0.448 1 96.94 338 GLY A C 1
ATOM 2550 O O . GLY A 1 338 ? 13.336 41.719 -0.037 1 96.94 338 GLY A O 1
ATOM 2551 N N . ARG A 1 339 ? 12.664 40.469 1.701 1 97.56 339 ARG A N 1
ATOM 2552 C CA . ARG A 1 339 ? 13.719 40.969 2.576 1 97.56 339 ARG A CA 1
ATOM 2553 C C . ARG A 1 339 ? 15.062 40.344 2.238 1 97.56 339 ARG A C 1
ATOM 2555 O O . ARG A 1 339 ? 15.148 39.531 1.32 1 97.56 339 ARG A O 1
ATOM 2562 N N . ARG A 1 340 ? 16.094 40.75 2.893 1 97.75 340 ARG A N 1
ATOM 2563 C CA . ARG A 1 340 ? 17.438 40.25 2.627 1 97.75 340 ARG A CA 1
ATOM 2564 C C . ARG A 1 340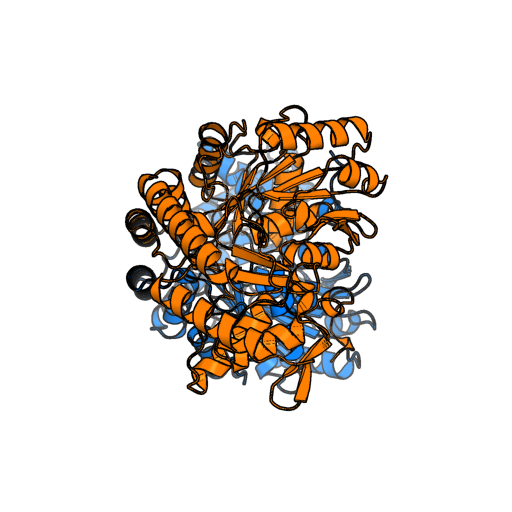 ? 18.094 39.719 3.9 1 97.75 340 ARG A C 1
ATOM 2566 O O . ARG A 1 340 ? 17.922 40.312 4.977 1 97.75 340 ARG A O 1
ATOM 2573 N N . THR A 1 341 ? 18.844 38.688 3.76 1 97.31 341 THR A N 1
ATOM 2574 C CA . THR A 1 341 ? 19.625 38.156 4.867 1 97.31 341 THR A CA 1
ATOM 2575 C C . THR A 1 341 ? 20.766 39.094 5.238 1 97.31 341 THR A C 1
ATOM 2577 O O . THR A 1 341 ? 21.062 40.031 4.5 1 97.31 341 THR A O 1
ATOM 2580 N N . PRO A 1 342 ? 21.422 38.844 6.418 1 94.69 342 PRO A N 1
ATOM 2581 C CA . PRO A 1 342 ? 22.578 39.656 6.785 1 94.69 342 PRO A CA 1
ATOM 2582 C C . PRO A 1 342 ? 23.688 39.625 5.746 1 94.69 342 PRO A C 1
ATOM 2584 O O . PRO A 1 342 ? 24.438 40.594 5.586 1 94.69 342 PRO A O 1
ATOM 2587 N N . GLU A 1 343 ? 23.781 38.562 5.016 1 94.56 343 GLU A N 1
ATOM 2588 C CA . GLU A 1 343 ? 24.797 38.375 3.994 1 94.56 343 GLU A CA 1
ATOM 2589 C C . GLU A 1 343 ? 24.375 39 2.664 1 94.56 343 GLU A C 1
ATOM 2591 O O . GLU A 1 343 ? 25.125 38.969 1.688 1 94.56 343 GLU A O 1
ATOM 2596 N N . GLY A 1 344 ? 23.172 39.438 2.582 1 94.25 344 GLY A N 1
ATOM 2597 C CA . GLY A 1 344 ? 22.719 40.188 1.406 1 94.25 344 GLY A CA 1
ATOM 2598 C C . GLY A 1 344 ? 21.906 39.312 0.456 1 94.25 344 GLY A C 1
ATOM 2599 O O . GLY A 1 344 ? 21.453 39.812 -0.592 1 94.25 344 GLY A O 1
ATOM 2600 N N . CYS A 1 345 ? 21.641 38.156 0.807 1 95.44 345 CYS A N 1
ATOM 2601 C CA . CYS A 1 345 ? 20.875 37.281 -0.049 1 95.44 345 CYS A CA 1
ATOM 2602 C C . CYS A 1 345 ? 19.391 37.562 0.043 1 95.44 345 CYS A C 1
ATOM 2604 O O . CYS A 1 345 ? 18.844 37.719 1.141 1 95.44 345 CYS A O 1
ATOM 2606 N N . ALA A 1 346 ? 18.703 37.656 -1.037 1 96.88 346 ALA A N 1
ATOM 2607 C CA . ALA A 1 346 ? 17.281 37.969 -1.076 1 96.88 346 ALA A CA 1
ATOM 2608 C C . ALA A 1 346 ? 16.438 36.781 -0.677 1 96.88 346 ALA A C 1
ATOM 2610 O O . ALA A 1 346 ? 16.734 35.625 -1.07 1 96.88 346 ALA A O 1
ATOM 2611 N N . ILE A 1 347 ? 15.383 37 0.085 1 98 347 ILE A N 1
ATOM 2612 C CA . ILE A 1 347 ? 14.344 36 0.361 1 98 347 ILE A CA 1
ATOM 2613 C C . ILE A 1 347 ? 13.219 36.156 -0.665 1 98 347 ILE A C 1
ATOM 2615 O O . ILE A 1 347 ? 12.227 36.844 -0.424 1 98 347 ILE A O 1
ATOM 2619 N N . ASP A 1 348 ? 13.273 35.406 -1.733 1 97 348 ASP A N 1
ATOM 2620 C CA . ASP A 1 348 ? 12.391 35.594 -2.881 1 97 348 ASP A CA 1
ATOM 2621 C C . ASP A 1 348 ? 11.047 34.906 -2.678 1 97 348 ASP A C 1
ATOM 2623 O O . ASP A 1 348 ? 10.055 35.281 -3.299 1 97 348 ASP A O 1
ATOM 2627 N N . ASP A 1 349 ? 11.016 33.969 -1.927 1 96.81 349 ASP A N 1
ATOM 2628 C CA . ASP A 1 349 ? 9.797 33.188 -1.679 1 96.81 349 ASP A CA 1
ATOM 2629 C C . ASP A 1 349 ? 9.898 32.406 -0.366 1 96.81 349 ASP A C 1
ATOM 2631 O O . ASP A 1 349 ? 10.867 32.562 0.38 1 96.81 349 ASP A O 1
ATOM 2635 N N . ASP A 1 350 ? 8.852 31.672 -0.061 1 97.19 350 ASP A N 1
ATOM 2636 C CA . ASP A 1 350 ? 8.797 30.969 1.21 1 97.19 350 ASP A CA 1
ATOM 2637 C C . ASP A 1 350 ? 9.805 29.812 1.243 1 97.19 350 ASP A C 1
ATOM 2639 O O . ASP A 1 350 ? 10.219 29.375 2.318 1 97.19 350 ASP A O 1
ATOM 2643 N N . GLN A 1 351 ? 10.258 29.297 0.136 1 95.38 351 GLN A N 1
ATOM 2644 C CA . GLN A 1 351 ? 11.312 28.297 0.09 1 95.38 351 GLN A CA 1
ATOM 2645 C C . GLN A 1 351 ? 12.648 28.875 0.538 1 95.38 351 GLN A C 1
ATOM 2647 O O . GLN A 1 351 ? 13.383 28.25 1.311 1 95.38 351 GLN A O 1
ATOM 2652 N N . ALA A 1 352 ? 12.922 30.016 -0.016 1 95.69 352 ALA A N 1
ATOM 2653 C CA . ALA A 1 352 ? 14.141 30.703 0.39 1 95.69 352 ALA A CA 1
ATOM 2654 C C . ALA A 1 352 ? 14.109 31.047 1.879 1 95.69 352 ALA A C 1
ATOM 2656 O O . ALA A 1 352 ? 15.133 30.953 2.562 1 95.69 352 ALA A O 1
ATOM 2657 N N . LEU A 1 353 ? 12.969 31.469 2.318 1 97.69 353 LEU A N 1
ATOM 2658 C CA . LEU A 1 353 ? 12.82 31.781 3.734 1 97.69 353 LEU A CA 1
ATOM 2659 C C . LEU A 1 353 ? 13.062 30.547 4.598 1 97.69 353 LEU A C 1
ATOM 2661 O O . LEU A 1 353 ? 13.766 30.609 5.609 1 97.69 353 LEU A O 1
ATOM 2665 N N . ALA A 1 354 ? 12.469 29.422 4.254 1 97.38 354 ALA A N 1
ATOM 2666 C CA . ALA A 1 354 ? 12.656 28.172 4.988 1 97.38 354 ALA A CA 1
ATOM 2667 C C . ALA A 1 354 ? 14.117 27.75 4.996 1 97.38 354 ALA A C 1
ATOM 2669 O O . ALA A 1 354 ? 14.625 27.266 6.008 1 97.38 354 ALA A O 1
ATOM 2670 N N . ALA A 1 355 ? 14.789 27.953 3.873 1 95 355 ALA A N 1
ATOM 2671 C CA . ALA A 1 355 ? 16.219 27.625 3.791 1 95 355 ALA A CA 1
ATOM 2672 C C . ALA A 1 355 ? 17.031 28.5 4.742 1 95 355 ALA A C 1
ATOM 2674 O O . ALA A 1 355 ? 17.938 28 5.418 1 95 355 ALA A O 1
ATOM 2675 N N . TYR A 1 356 ? 16.734 29.75 4.766 1 96.81 356 TYR A N 1
ATOM 2676 C CA . TYR A 1 356 ? 17.391 30.688 5.66 1 96.81 356 TYR A CA 1
ATOM 2677 C C . TYR A 1 356 ? 17.188 30.297 7.117 1 96.81 356 TYR A C 1
ATOM 2679 O O . TYR A 1 356 ? 18.141 30.312 7.91 1 96.81 356 TYR A O 1
ATOM 2687 N N . LEU A 1 357 ? 15.961 29.906 7.426 1 97.94 357 LEU A N 1
ATOM 2688 C CA . LEU A 1 357 ? 15.648 29.5 8.789 1 97.94 357 LEU A CA 1
ATOM 2689 C C . LEU A 1 357 ? 16.391 28.219 9.156 1 97.94 357 LEU A C 1
ATOM 2691 O O . LEU A 1 357 ? 16.844 28.062 10.289 1 97.94 357 LEU A O 1
ATOM 2695 N N . LEU A 1 358 ? 16.453 27.297 8.203 1 96.94 358 LEU A N 1
ATOM 2696 C CA . LEU A 1 358 ? 17.219 26.062 8.422 1 96.94 358 LEU A CA 1
ATOM 2697 C C . LEU A 1 358 ? 18.672 26.391 8.75 1 96.94 358 LEU A C 1
ATOM 2699 O O . LEU A 1 358 ? 19.25 25.812 9.68 1 96.94 358 LEU A O 1
ATOM 2703 N N . ASP A 1 359 ? 19.25 27.297 8.008 1 95.12 359 ASP A N 1
ATOM 2704 C CA . ASP A 1 359 ? 20.625 27.719 8.25 1 95.12 359 ASP A CA 1
ATOM 2705 C C . ASP A 1 359 ? 20.766 28.375 9.617 1 95.12 359 ASP A C 1
ATOM 2707 O O . ASP A 1 359 ? 21.844 28.406 10.195 1 95.12 359 ASP A O 1
ATOM 2711 N N . SER A 1 360 ? 19.672 28.891 10.078 1 97 360 SER A N 1
ATOM 2712 C CA . SER A 1 360 ? 19.656 29.562 11.375 1 97 360 SER A CA 1
ATOM 2713 C C . SER A 1 360 ? 19.312 28.578 12.492 1 97 360 SER A C 1
ATOM 2715 O O . SER A 1 360 ? 19.094 28.984 13.633 1 97 360 SER A O 1
ATOM 2717 N N . GLY A 1 361 ? 19.062 27.328 12.141 1 97.31 361 GLY A N 1
ATOM 2718 C CA . GLY A 1 361 ? 18.953 26.297 13.148 1 97.31 361 GLY A CA 1
ATOM 2719 C C . GLY A 1 361 ? 17.531 25.844 13.383 1 97.31 361 GLY A C 1
ATOM 2720 O O . GLY A 1 361 ? 17.25 25.125 14.352 1 97.31 361 GLY A O 1
ATOM 2721 N N . VAL A 1 362 ? 16.609 26.234 12.57 1 97.81 362 VAL A N 1
ATOM 2722 C CA . VAL A 1 362 ? 15.227 25.812 12.695 1 97.81 362 VAL A CA 1
ATOM 2723 C C . VAL A 1 362 ? 14.711 25.312 11.344 1 97.81 362 VAL A C 1
ATOM 2725 O O . VAL A 1 362 ? 14.75 26.047 10.352 1 97.81 362 VAL A O 1
ATOM 2728 N N . ALA A 1 363 ? 14.258 24.094 11.344 1 97.75 363 ALA A N 1
ATOM 2729 C CA . ALA A 1 363 ? 13.719 23.516 10.109 1 97.75 363 ALA A CA 1
ATOM 2730 C C . ALA A 1 363 ? 12.195 23.594 10.094 1 97.75 363 ALA A C 1
ATOM 2732 O O . ALA A 1 363 ? 11.531 23.109 11.016 1 97.75 363 ALA A O 1
ATOM 2733 N N . VAL A 1 364 ? 11.656 24.234 9.102 1 97.69 364 VAL A N 1
ATOM 2734 C CA . VAL A 1 364 ? 10.219 24.375 8.898 1 97.69 364 VAL A CA 1
ATOM 2735 C C . VAL A 1 364 ? 9.859 24 7.465 1 97.69 364 VAL A C 1
ATOM 2737 O O . VAL A 1 364 ? 10.742 23.703 6.656 1 97.69 364 VAL A O 1
ATOM 2740 N N . VAL A 1 365 ? 8.578 23.906 7.152 1 97 365 VAL A N 1
ATOM 2741 C CA . VAL A 1 365 ? 8.133 23.531 5.812 1 97 365 VAL A CA 1
ATOM 2742 C C . VAL A 1 365 ? 7.504 24.734 5.125 1 97 365 VAL A C 1
ATOM 2744 O O . VAL A 1 365 ? 6.617 25.391 5.684 1 97 365 VAL A O 1
ATOM 2747 N N . PRO A 1 366 ? 8 25.094 3.941 1 97.12 366 PRO A N 1
ATOM 2748 C CA . PRO A 1 366 ? 7.418 26.234 3.221 1 97.12 366 PRO A CA 1
ATOM 2749 C C . PRO A 1 366 ? 5.957 26 2.84 1 97.12 366 PRO A C 1
ATOM 2751 O O . PRO A 1 366 ? 5.586 24.891 2.453 1 97.12 366 PRO A O 1
ATOM 2754 N N . GLY A 1 367 ? 5.152 27.031 2.928 1 97.25 367 GLY A N 1
ATOM 2755 C CA . GLY A 1 367 ? 3.719 26.969 2.699 1 97.25 367 GLY A CA 1
ATOM 2756 C C . GLY A 1 367 ? 3.357 26.656 1.26 1 97.25 367 GLY A C 1
ATOM 2757 O O . GLY A 1 367 ? 2.262 26.156 0.984 1 97.25 367 GLY A O 1
ATOM 2758 N N . SER A 1 368 ? 4.262 26.906 0.312 1 94.62 368 SER A N 1
ATOM 2759 C CA . SER A 1 368 ? 4.027 26.594 -1.094 1 94.62 368 SER A CA 1
ATOM 2760 C C . SER A 1 368 ? 3.771 25.094 -1.286 1 94.62 368 SER A C 1
ATOM 2762 O O . SER A 1 368 ? 3.025 24.703 -2.184 1 94.62 368 SER A O 1
ATOM 2764 N N . GLY A 1 369 ? 4.312 24.281 -0.392 1 92.44 369 GLY A N 1
ATOM 2765 C CA . GLY A 1 369 ? 4.078 22.844 -0.438 1 92.44 369 GLY A CA 1
ATOM 2766 C C . GLY A 1 369 ? 2.666 22.469 -0.034 1 92.44 369 GLY A C 1
ATOM 2767 O O . GLY A 1 369 ? 2.23 21.344 -0.284 1 92.44 369 GLY A O 1
ATOM 2768 N N . PHE A 1 370 ? 1.95 23.391 0.537 1 96.44 370 PHE A N 1
ATOM 2769 C CA . PHE A 1 370 ? 0.598 23.156 1.028 1 96.44 370 PHE A CA 1
ATOM 2770 C C . PHE A 1 370 ? -0.415 23.984 0.251 1 96.44 370 PHE A C 1
ATOM 2772 O O . PHE A 1 370 ? -1.554 24.156 0.689 1 96.44 370 PHE A O 1
ATOM 2779 N N . GLY A 1 371 ? 0.056 24.609 -0.843 1 95 371 GLY A N 1
ATOM 2780 C CA . GLY A 1 371 ? -0.833 25.406 -1.681 1 95 371 GLY A CA 1
ATOM 2781 C C . GLY A 1 371 ? -0.978 26.844 -1.209 1 95 371 GLY A C 1
ATOM 2782 O O . GLY A 1 371 ? -1.886 27.547 -1.642 1 95 371 GLY A O 1
ATOM 2783 N N . MET A 1 372 ? -0.138 27.266 -0.312 1 96.62 372 MET A N 1
ATOM 2784 C CA . MET A 1 372 ? -0.228 28.609 0.224 1 96.62 372 MET A CA 1
ATOM 2785 C C . MET A 1 372 ? 1.154 29.25 0.333 1 96.62 372 MET A C 1
ATOM 2787 O O . MET A 1 372 ? 1.688 29.406 1.433 1 96.62 372 MET A O 1
ATOM 2791 N N . PRO A 1 373 ? 1.706 29.766 -0.796 1 96.12 373 PRO A N 1
ATOM 2792 C CA . PRO A 1 373 ? 3.018 30.406 -0.749 1 96.12 373 PRO A CA 1
ATOM 2793 C C . PRO A 1 373 ? 3.064 31.578 0.242 1 96.12 373 PRO A C 1
ATOM 2795 O O . PRO A 1 373 ? 2.07 32.281 0.417 1 96.12 373 PRO A O 1
ATOM 2798 N N . GLY A 1 374 ? 4.176 31.766 0.81 1 97.44 374 GLY A N 1
ATOM 2799 C CA . GLY A 1 374 ? 4.363 32.875 1.73 1 97.44 374 GLY A CA 1
ATOM 2800 C C . GLY A 1 374 ? 4.074 32.5 3.174 1 97.44 374 GLY A C 1
ATOM 2801 O O . GLY A 1 374 ? 4.23 33.344 4.074 1 97.44 374 GLY A O 1
ATOM 2802 N N . CYS A 1 375 ? 3.705 31.219 3.396 1 98.19 375 CYS A N 1
ATOM 2803 C CA . CYS A 1 375 ? 3.447 30.719 4.742 1 98.19 375 CYS A CA 1
ATOM 2804 C C . CYS A 1 375 ? 4.473 29.672 5.137 1 98.19 375 CYS A C 1
ATOM 2806 O O . CYS A 1 375 ? 5.355 29.328 4.348 1 98.19 375 CYS A O 1
ATOM 2808 N N . LEU A 1 376 ? 4.477 29.266 6.379 1 98.19 376 LEU A N 1
ATOM 2809 C CA . LEU A 1 376 ? 5.316 28.203 6.926 1 98.19 376 LEU A CA 1
ATOM 2810 C C . LEU A 1 376 ? 4.496 27.234 7.762 1 98.19 376 LEU A C 1
ATOM 2812 O O . LEU A 1 376 ? 3.518 27.625 8.406 1 98.19 376 LEU A O 1
ATOM 2816 N N . ARG A 1 377 ? 4.84 26 7.758 1 98.31 377 ARG A N 1
ATOM 2817 C CA . ARG A 1 377 ? 4.27 25.062 8.703 1 98.31 377 ARG A CA 1
ATOM 2818 C C . ARG A 1 377 ? 5.289 24.672 9.773 1 98.31 377 ARG A C 1
ATOM 2820 O O . ARG A 1 377 ? 6.418 24.297 9.445 1 98.31 377 ARG A O 1
ATOM 2827 N N . LEU A 1 378 ? 4.91 24.734 10.992 1 97.88 378 LEU A N 1
ATOM 2828 C CA . LEU A 1 378 ? 5.695 24.312 12.156 1 97.88 378 LEU A CA 1
ATOM 2829 C C . LEU A 1 378 ? 4.984 23.219 12.922 1 97.88 378 LEU A C 1
ATOM 2831 O O . LEU A 1 378 ? 3.848 23.391 13.367 1 97.88 378 LEU A O 1
ATOM 2835 N N . SER A 1 379 ? 5.617 22.109 13.094 1 97.69 379 SER A N 1
ATOM 2836 C CA . SER A 1 379 ? 5.07 21.062 13.945 1 97.69 379 SER A CA 1
ATOM 2837 C C . SER A 1 379 ? 5.5 21.234 15.398 1 97.69 379 SER A C 1
ATOM 2839 O O . SER A 1 379 ? 6.691 21.375 15.68 1 97.69 379 SER A O 1
ATOM 2841 N N . TYR A 1 380 ? 4.562 21.25 16.281 1 98.06 380 TYR A N 1
ATOM 2842 C CA . TYR A 1 380 ? 4.941 21.344 17.688 1 98.06 380 TYR A CA 1
ATOM 2843 C C . TYR A 1 380 ? 4.855 19.984 18.359 1 98.06 380 TYR A C 1
ATOM 2845 O O . TYR A 1 380 ? 4.633 19.891 19.578 1 98.06 380 TYR A O 1
ATOM 2853 N N . ALA A 1 381 ? 4.965 18.906 17.594 1 96.25 381 ALA A N 1
ATOM 2854 C CA . ALA A 1 381 ? 5.043 17.547 18.094 1 96.25 381 ALA A CA 1
ATOM 2855 C C . ALA A 1 381 ? 6.461 17.203 18.547 1 96.25 381 ALA A C 1
ATOM 2857 O O . ALA A 1 381 ? 7.066 16.25 18.062 1 96.25 381 ALA A O 1
ATOM 2858 N N . THR A 1 382 ? 7.051 17.969 19.422 1 95.5 382 THR A N 1
ATOM 2859 C CA . THR A 1 382 ? 8.359 17.781 20.047 1 95.5 382 THR A CA 1
ATOM 2860 C C . THR A 1 382 ? 8.375 18.359 21.453 1 95.5 382 THR A C 1
ATOM 2862 O O . THR A 1 382 ? 7.363 18.875 21.938 1 95.5 382 THR A O 1
ATOM 2865 N N . SER A 1 383 ? 9.461 18.281 22.172 1 95.44 383 SER A N 1
ATOM 2866 C CA . SER A 1 383 ? 9.516 18.672 23.562 1 95.44 383 SER A CA 1
ATOM 2867 C C . SER A 1 383 ? 9.391 20.188 23.719 1 95.44 383 SER A C 1
ATOM 2869 O O . SER A 1 383 ? 9.727 20.938 22.812 1 95.44 383 SER A O 1
ATOM 2871 N N . GLU A 1 384 ? 8.945 20.562 24.859 1 96.19 384 GLU A N 1
ATOM 2872 C CA . GLU A 1 384 ? 8.812 21.984 25.172 1 96.19 384 GLU A CA 1
ATOM 2873 C C . GLU A 1 384 ? 10.156 22.703 25.078 1 96.19 384 GLU A C 1
ATOM 2875 O O . GLU A 1 384 ? 10.219 23.859 24.625 1 96.19 384 GLU A O 1
ATOM 2880 N N . ALA A 1 385 ? 11.188 22.078 25.516 1 97.06 385 ALA A N 1
ATOM 2881 C CA . ALA A 1 385 ? 12.523 22.672 25.469 1 97.06 385 ALA A CA 1
ATOM 2882 C C . ALA A 1 385 ? 12.93 22.969 24.031 1 97.06 385 ALA A C 1
ATOM 2884 O O . ALA A 1 385 ? 13.5 24.016 23.734 1 97.06 385 ALA A O 1
ATOM 2885 N N . ARG A 1 386 ? 12.641 22.047 23.172 1 96.31 386 ARG A N 1
ATOM 2886 C CA . ARG A 1 386 ? 12.969 22.219 21.766 1 96.31 386 ARG A CA 1
ATOM 2887 C C . ARG A 1 386 ? 12.109 23.312 21.141 1 96.31 386 ARG A C 1
ATOM 2889 O O . ARG A 1 386 ? 12.586 24.078 20.297 1 96.31 386 ARG A O 1
ATOM 2896 N N . LEU A 1 387 ? 10.891 23.375 21.547 1 97.44 387 LEU A N 1
ATOM 2897 C CA . LEU A 1 387 ? 9.992 24.406 21.031 1 97.44 387 LEU A CA 1
ATOM 2898 C C . LEU A 1 387 ? 10.453 25.797 21.453 1 97.44 387 LEU A C 1
ATOM 2900 O O . LEU A 1 387 ? 10.406 26.734 20.656 1 97.44 387 LEU A O 1
ATOM 2904 N N . GLU A 1 388 ? 10.875 25.891 22.656 1 97.19 388 GLU A N 1
ATOM 2905 C CA . GLU A 1 388 ? 11.398 27.172 23.141 1 97.19 388 GLU A CA 1
ATOM 2906 C C . GLU A 1 388 ? 12.633 27.594 22.359 1 97.19 388 GLU A C 1
ATOM 2908 O O . GLU A 1 388 ? 12.758 28.766 21.969 1 97.19 388 GLU A O 1
ATOM 2913 N N . LEU A 1 389 ? 13.5 26.656 22.172 1 97.88 389 LEU A N 1
ATOM 2914 C CA . LEU A 1 389 ? 14.711 26.922 21.406 1 97.88 389 LEU A CA 1
ATOM 2915 C C . LEU A 1 389 ? 14.367 27.328 19.984 1 97.88 389 LEU A C 1
ATOM 2917 O O . LEU A 1 389 ? 14.953 28.281 19.453 1 97.88 389 LEU A O 1
ATOM 2921 N N . ALA A 1 390 ? 13.438 26.656 19.391 1 97.69 390 ALA A N 1
ATOM 2922 C CA . ALA A 1 390 ? 13.008 26.969 18.031 1 97.69 390 ALA A CA 1
ATOM 2923 C C . ALA A 1 390 ? 12.438 28.375 17.938 1 97.69 390 ALA A C 1
ATOM 2925 O O . ALA A 1 390 ? 12.742 29.125 17 1 97.69 390 ALA A O 1
ATOM 2926 N N . ALA A 1 391 ? 11.617 28.719 18.859 1 97.56 391 ALA A N 1
ATOM 2927 C CA . ALA A 1 391 ? 11 30.047 18.859 1 97.56 391 ALA A CA 1
ATOM 2928 C C . ALA A 1 391 ? 12.055 31.141 18.984 1 97.56 391 ALA A C 1
ATOM 2930 O O . ALA A 1 391 ? 11.977 32.156 18.297 1 97.56 391 ALA A O 1
ATOM 2931 N N . THR A 1 392 ? 13 30.922 19.859 1 97.5 392 THR A N 1
ATOM 2932 C CA . THR A 1 392 ? 14.078 31.891 20.062 1 97.5 392 THR A CA 1
ATOM 2933 C C . THR A 1 392 ? 14.891 32.062 18.781 1 97.5 392 THR A C 1
ATOM 2935 O O . THR A 1 392 ? 15.156 33.188 18.359 1 97.5 392 THR A O 1
ATOM 2938 N N . ARG A 1 393 ? 15.242 31 18.188 1 97.88 393 ARG A N 1
ATOM 2939 C CA . ARG A 1 393 ? 16.062 31.031 16.969 1 97.88 393 ARG A CA 1
ATOM 2940 C C . ARG A 1 393 ? 15.281 31.656 15.805 1 97.88 393 ARG A C 1
ATOM 2942 O O . ARG A 1 393 ? 15.844 32.406 15.016 1 97.88 393 ARG A O 1
ATOM 2949 N N . LEU A 1 394 ? 14.047 31.25 15.703 1 97.88 394 LEU A N 1
ATOM 2950 C CA . LEU A 1 394 ? 13.195 31.781 14.648 1 97.88 394 LEU A CA 1
ATOM 2951 C C . LEU A 1 394 ? 13.055 33.312 14.789 1 97.88 394 LEU A C 1
ATOM 2953 O O . LEU A 1 394 ? 13.219 34.031 13.805 1 97.88 394 LEU A O 1
ATOM 2957 N N . ALA A 1 395 ? 12.766 33.781 15.969 1 97.12 395 ALA A N 1
ATOM 2958 C CA . ALA A 1 395 ? 12.625 35.219 16.234 1 97.12 395 ALA A CA 1
ATOM 2959 C C . ALA A 1 395 ? 13.922 35.938 15.898 1 97.12 395 ALA A C 1
ATOM 2961 O O . ALA A 1 395 ? 13.883 37 15.258 1 97.12 395 ALA A O 1
ATOM 2962 N N . GLY A 1 396 ? 15.008 35.406 16.375 1 97.25 396 GLY A N 1
ATOM 2963 C CA . GLY A 1 396 ? 16.297 36 16.078 1 97.25 396 GLY A CA 1
ATOM 2964 C C . GLY A 1 396 ? 16.594 36.094 14.594 1 97.25 396 GLY A C 1
ATOM 2965 O O . GLY A 1 396 ? 17.062 37.125 14.109 1 97.25 396 GLY A O 1
ATOM 2966 N N . ALA A 1 397 ? 16.375 35 13.898 1 97.88 397 ALA A N 1
ATOM 2967 C CA . ALA A 1 397 ? 16.625 34.938 12.461 1 97.88 397 ALA A CA 1
ATOM 2968 C C . ALA A 1 397 ? 15.781 35.969 11.703 1 97.88 397 ALA A C 1
ATOM 2970 O O . ALA A 1 397 ? 16.281 36.656 10.812 1 97.88 397 ALA A O 1
ATOM 2971 N N . LEU A 1 398 ? 14.508 36.031 12.016 1 97.62 398 LEU A N 1
ATOM 2972 C CA . LEU A 1 398 ? 13.594 36.906 11.32 1 97.62 398 LEU A CA 1
ATOM 2973 C C . LEU A 1 398 ? 13.938 38.375 11.602 1 97.62 398 LEU A C 1
ATOM 2975 O O . LEU A 1 398 ? 13.82 39.219 10.719 1 97.62 398 LEU A O 1
ATOM 2979 N N . ARG A 1 399 ? 14.383 38.625 12.789 1 95.62 399 ARG A N 1
ATOM 2980 C CA . ARG A 1 399 ? 14.742 40 13.18 1 95.62 399 ARG A CA 1
ATOM 2981 C C . ARG A 1 399 ? 15.969 40.469 12.406 1 95.62 399 ARG A C 1
ATOM 2983 O O . ARG A 1 399 ? 16.125 41.688 12.164 1 95.62 399 ARG A O 1
ATOM 2990 N N . ARG A 1 400 ? 16.75 39.531 12.039 1 96.75 400 ARG A N 1
ATOM 2991 C CA . ARG A 1 400 ? 18.016 39.875 11.375 1 96.75 400 ARG A CA 1
ATOM 2992 C C . ARG A 1 400 ? 17.781 40.188 9.898 1 96.75 400 ARG A C 1
ATOM 2994 O O . ARG A 1 400 ? 18.672 40.75 9.234 1 96.75 400 ARG A O 1
ATOM 3001 N N . LEU A 1 401 ? 16.609 39.844 9.438 1 96.75 401 LEU A N 1
ATOM 3002 C CA . LEU A 1 401 ? 16.328 40.125 8.031 1 96.75 401 LEU A CA 1
ATOM 3003 C C . LEU A 1 401 ? 16.156 41.625 7.82 1 96.75 401 LEU A C 1
ATOM 3005 O O . LEU A 1 401 ? 15.484 42.312 8.602 1 96.75 401 LEU A O 1
ATOM 3009 N N . GLY A 1 402 ? 16.859 42.125 6.867 1 93.44 402 GLY A N 1
ATOM 3010 C CA . GLY A 1 402 ? 16.797 43.531 6.539 1 93.44 402 GLY A CA 1
ATOM 3011 C C . GLY A 1 402 ? 16.016 43.812 5.27 1 93.44 402 GLY A C 1
ATOM 3012 O O . GLY A 1 402 ? 15.508 42.906 4.621 1 93.44 402 GLY A O 1
ATOM 3013 N N . ASP A 1 403 ? 15.977 45.156 4.938 1 88.62 403 ASP A N 1
ATOM 3014 C CA . ASP A 1 403 ? 15.242 45.594 3.75 1 88.62 403 ASP A CA 1
ATOM 3015 C C . ASP A 1 403 ? 16.016 45.25 2.477 1 88.62 403 ASP A C 1
ATOM 3017 O O . ASP A 1 403 ? 17.25 45.281 2.463 1 88.62 403 ASP A O 1
ATOM 3021 N N . MET B 1 1 ? -24.984 3.848 -9.047 1 41.41 1 MET B N 1
ATOM 3022 C CA . MET B 1 1 ? -23.812 3.363 -8.336 1 41.41 1 MET B CA 1
ATOM 3023 C C . MET B 1 1 ? -22.625 3.193 -9.289 1 41.41 1 MET B C 1
ATOM 3025 O O . MET B 1 1 ? -21.469 3.396 -8.891 1 41.41 1 MET B O 1
ATOM 3029 N N . HIS B 1 2 ? -22.984 2.877 -10.625 1 55.38 2 HIS B N 1
ATOM 3030 C CA . HIS B 1 2 ? -22.047 2.719 -11.734 1 55.38 2 HIS B CA 1
ATOM 3031 C C . HIS B 1 2 ? -21.422 4.055 -12.125 1 55.38 2 HIS B C 1
ATOM 3033 O O . HIS B 1 2 ? -20.266 4.105 -12.523 1 55.38 2 HIS B O 1
ATOM 3039 N N . ALA B 1 3 ? -22.156 5.133 -11.609 1 63.38 3 ALA B N 1
ATOM 3040 C CA . ALA B 1 3 ? -21.75 6.465 -12.055 1 63.38 3 ALA B CA 1
ATOM 3041 C C . ALA B 1 3 ? -20.656 7.027 -11.156 1 63.38 3 ALA B C 1
ATOM 3043 O O . ALA B 1 3 ? -20 8.008 -11.516 1 63.38 3 ALA B O 1
ATOM 3044 N N . MET B 1 4 ? -20.25 6.254 -10.195 1 83.44 4 MET B N 1
ATOM 3045 C CA . MET B 1 4 ? -19.344 6.801 -9.188 1 83.44 4 MET B CA 1
ATOM 3046 C C . MET B 1 4 ? -17.906 6.324 -9.422 1 83.44 4 MET B C 1
ATOM 3048 O O . MET B 1 4 ? -16.953 7.035 -9.117 1 83.44 4 MET B O 1
ATOM 3052 N N . LEU B 1 5 ? -17.812 5.238 -10.188 1 90.06 5 LEU B N 1
ATOM 3053 C CA . LEU B 1 5 ? -16.516 4.574 -10.273 1 90.06 5 LEU B CA 1
ATOM 3054 C C . LEU B 1 5 ? -15.766 5.008 -11.523 1 90.06 5 LEU B C 1
ATOM 3056 O O . LEU B 1 5 ? -16.391 5.383 -12.523 1 90.06 5 LEU B O 1
ATOM 3060 N N . SER B 1 6 ? -14.492 5 -11.438 1 89.75 6 SER B N 1
ATOM 3061 C CA . SER B 1 6 ? -13.664 5.305 -12.602 1 89.75 6 SER B CA 1
ATOM 3062 C C . SER B 1 6 ? -13.805 4.23 -13.672 1 89.75 6 SER B C 1
ATOM 3064 O O . SER B 1 6 ? -14.164 3.09 -13.375 1 89.75 6 SER B O 1
ATOM 3066 N N . SER B 1 7 ? -13.461 4.594 -14.906 1 87.06 7 SER B N 1
ATOM 3067 C CA . SER B 1 7 ? -13.523 3.682 -16.047 1 87.06 7 SER B CA 1
ATOM 3068 C C . SER B 1 7 ? -12.562 2.51 -15.867 1 87.06 7 SER B C 1
ATOM 3070 O O . SER B 1 7 ? -12.883 1.378 -16.234 1 87.06 7 SER B O 1
ATOM 3072 N N . LYS B 1 8 ? -11.422 2.73 -15.266 1 85.56 8 LYS B N 1
ATOM 3073 C CA . LYS B 1 8 ? -10.414 1.69 -15.109 1 85.56 8 LYS B CA 1
ATOM 3074 C C . LYS B 1 8 ? -10.875 0.621 -14.125 1 85.56 8 LYS B C 1
ATOM 3076 O O . LYS B 1 8 ? -10.703 -0.575 -14.367 1 85.56 8 LYS B O 1
ATOM 3081 N N . VAL B 1 9 ? -11.477 1.039 -13.047 1 87.5 9 VAL B N 1
ATOM 3082 C CA . VAL B 1 9 ? -11.875 0.121 -11.984 1 87.5 9 VAL B CA 1
ATOM 3083 C C . VAL B 1 9 ? -13.094 -0.686 -12.43 1 87.5 9 VAL B C 1
ATOM 3085 O O . VAL B 1 9 ? -13.242 -1.852 -12.047 1 87.5 9 VAL B O 1
ATOM 3088 N N . SER B 1 10 ? -13.891 -0.102 -13.227 1 83.69 10 SER B N 1
ATOM 3089 C CA . SER B 1 10 ? -15.102 -0.761 -13.695 1 83.69 10 SER B CA 1
ATOM 3090 C C . SER B 1 10 ? -14.773 -1.96 -14.578 1 83.69 10 SER B C 1
ATOM 3092 O O . SER B 1 10 ? -15.617 -2.844 -14.773 1 83.69 10 SER B O 1
ATOM 3094 N N . THR B 1 11 ? -13.562 -2.02 -14.984 1 79.06 11 THR B N 1
ATOM 3095 C CA . THR B 1 11 ? -13.18 -3.094 -15.898 1 79.06 11 THR B CA 1
ATOM 3096 C C . THR B 1 11 ? -12.477 -4.219 -15.148 1 79.06 11 THR B C 1
ATOM 3098 O O . THR B 1 11 ? -12.211 -5.281 -15.719 1 79.06 11 THR B O 1
ATOM 3101 N N . LEU B 1 12 ? -12.211 -3.979 -13.922 1 82.44 12 LEU B N 1
ATOM 3102 C CA . LEU B 1 12 ? -11.492 -4.992 -13.156 1 82.44 12 LEU B CA 1
ATOM 3103 C C . LEU B 1 12 ? -12.414 -6.137 -12.766 1 82.44 12 LEU B C 1
ATOM 3105 O O . LEU B 1 12 ? -13.531 -5.902 -12.297 1 82.44 12 LEU B O 1
ATOM 3109 N N . ALA B 1 13 ? -11.953 -7.332 -13.117 1 74.31 13 ALA B N 1
ATOM 3110 C CA . ALA B 1 13 ? -12.672 -8.523 -12.664 1 74.31 13 ALA B CA 1
ATOM 3111 C C . ALA B 1 13 ? -12.234 -8.93 -11.266 1 74.31 13 ALA B C 1
ATOM 3113 O O . ALA B 1 13 ? -11.133 -8.602 -10.828 1 74.31 13 ALA B O 1
ATOM 3114 N N . PRO B 1 14 ? -13.164 -9.594 -10.57 1 75.12 14 PRO B N 1
ATOM 3115 C CA . PRO B 1 14 ? -12.711 -10.148 -9.297 1 75.12 14 PRO B CA 1
ATOM 3116 C C . PRO B 1 14 ? -11.609 -11.188 -9.461 1 75.12 14 PRO B C 1
ATOM 3118 O O . PRO B 1 14 ? -11.539 -11.859 -10.5 1 75.12 14 PRO B O 1
ATOM 3121 N N . SER B 1 15 ? -10.695 -11.219 -8.484 1 76.38 15 SER B N 1
ATOM 3122 C CA . SER B 1 15 ? -9.633 -12.219 -8.492 1 76.38 15 SER B CA 1
ATOM 3123 C C . SER B 1 15 ? -10.211 -13.633 -8.461 1 76.38 15 SER B C 1
ATOM 3125 O O . SER B 1 15 ? -10.906 -14 -7.512 1 76.38 15 SER B O 1
ATOM 3127 N N . PRO B 1 16 ? -9.93 -14.391 -9.438 1 78.19 16 PRO B N 1
ATOM 3128 C CA . PRO B 1 16 ? -10.438 -15.766 -9.414 1 78.19 16 PRO B CA 1
ATOM 3129 C C . PRO B 1 16 ? -9.977 -16.547 -8.18 1 78.19 16 PRO B C 1
ATOM 3131 O O . PRO B 1 16 ? -10.719 -17.375 -7.656 1 78.19 16 PRO B O 1
ATOM 3134 N N . ILE B 1 17 ? -8.766 -16.234 -7.742 1 77.06 17 ILE B N 1
ATOM 3135 C CA . ILE B 1 17 ? -8.219 -16.875 -6.551 1 77.06 17 ILE B CA 1
ATOM 3136 C C . ILE B 1 17 ? -9.062 -16.5 -5.332 1 77.06 17 ILE B C 1
ATOM 3138 O O . ILE B 1 17 ? -9.508 -17.375 -4.582 1 77.06 17 ILE B O 1
ATOM 3142 N N . GLN B 1 18 ? -9.359 -15.281 -5.297 1 73.88 18 GLN B N 1
ATOM 3143 C CA . GLN B 1 18 ? -10.094 -14.805 -4.129 1 73.88 18 GLN B CA 1
ATOM 3144 C C . GLN B 1 18 ? -11.555 -15.25 -4.172 1 73.88 18 GLN B C 1
ATOM 3146 O O . GLN B 1 18 ? -12.148 -15.539 -3.133 1 73.88 18 GLN B O 1
ATOM 3151 N N . LEU B 1 19 ? -12.07 -15.305 -5.355 1 77.88 19 LEU B N 1
ATOM 3152 C CA . LEU B 1 19 ? -13.445 -15.766 -5.516 1 77.88 19 LEU B CA 1
ATOM 3153 C C . LEU B 1 19 ? -13.586 -17.219 -5.078 1 77.88 19 LEU B C 1
ATOM 3155 O O . LEU B 1 19 ? -14.5 -17.562 -4.324 1 77.88 19 LEU B O 1
ATOM 3159 N N . MET B 1 20 ? -12.641 -18.016 -5.473 1 85.5 20 MET B N 1
ATOM 3160 C CA . MET B 1 20 ? -12.703 -19.422 -5.113 1 85.5 20 MET B CA 1
ATOM 3161 C C . MET B 1 20 ? -12.391 -19.625 -3.635 1 85.5 20 MET B C 1
ATOM 3163 O O . MET B 1 20 ? -12.984 -20.484 -2.98 1 85.5 20 MET B O 1
ATOM 3167 N N . ALA B 1 21 ? -11.453 -18.812 -3.188 1 80 21 ALA B N 1
ATOM 3168 C CA . ALA B 1 21 ? -11.133 -18.891 -1.763 1 80 21 ALA B CA 1
ATOM 3169 C C . ALA B 1 21 ? -12.344 -18.484 -0.916 1 80 21 ALA B C 1
ATOM 3171 O O . ALA B 1 21 ? -12.617 -19.109 0.113 1 80 21 ALA B O 1
ATOM 3172 N N . ALA B 1 22 ? -13.031 -17.531 -1.353 1 77.12 22 ALA B N 1
ATOM 3173 C CA . ALA B 1 22 ? -14.227 -17.078 -0.637 1 77.12 22 ALA B CA 1
ATOM 3174 C C . ALA B 1 22 ? -15.312 -18.156 -0.669 1 77.12 22 ALA B C 1
ATOM 3176 O O . ALA B 1 22 ? -15.953 -18.422 0.348 1 77.12 22 ALA B O 1
ATOM 3177 N N . ARG B 1 23 ? -15.492 -18.766 -1.787 1 85.19 23 ARG B N 1
ATOM 3178 C CA . ARG B 1 23 ? -16.453 -19.844 -1.916 1 85.19 23 ARG B CA 1
ATOM 3179 C C . ARG B 1 23 ? -16.094 -21.016 -1.024 1 85.19 23 ARG B C 1
ATOM 3181 O O . ARG B 1 23 ? -16.969 -21.672 -0.447 1 85.19 23 ARG B O 1
ATOM 3188 N N . THR B 1 24 ? -14.836 -21.219 -0.959 1 88.31 24 THR B N 1
ATOM 3189 C CA . THR B 1 24 ? -14.32 -22.297 -0.127 1 88.31 24 THR B CA 1
ATOM 3190 C C . THR B 1 24 ? -14.594 -22.031 1.349 1 88.31 24 THR B C 1
ATOM 3192 O O . THR B 1 24 ? -15.047 -22.906 2.078 1 88.31 24 THR B O 1
ATOM 3195 N N . ARG B 1 25 ? -14.367 -20.844 1.758 1 82.38 25 ARG B N 1
ATOM 3196 C CA . ARG B 1 25 ? -14.648 -20.453 3.135 1 82.38 25 ARG B CA 1
ATOM 3197 C C . ARG B 1 25 ? -16.125 -20.609 3.463 1 82.38 25 ARG B C 1
ATOM 3199 O O . ARG B 1 25 ? -16.484 -21.094 4.535 1 82.38 25 ARG B O 1
ATOM 3206 N N . GLU B 1 26 ? -16.906 -20.188 2.547 1 85.25 26 GLU B N 1
ATOM 3207 C CA . GLU B 1 26 ? -18.359 -20.328 2.73 1 85.25 26 GLU B CA 1
ATOM 3208 C C . GLU B 1 26 ? -18.766 -21.797 2.859 1 85.25 26 GLU B C 1
ATOM 3210 O O . GLU B 1 26 ? -19.609 -22.141 3.693 1 85.25 26 GLU B O 1
ATOM 3215 N N . ALA B 1 27 ? -18.219 -22.594 2.025 1 90.94 27 ALA B N 1
ATOM 3216 C CA . ALA B 1 27 ? -18.5 -24.016 2.057 1 90.94 27 ALA B CA 1
ATOM 3217 C C . ALA B 1 27 ? -18.094 -24.641 3.391 1 90.94 27 ALA B C 1
ATOM 3219 O O . ALA B 1 27 ? -18.844 -25.422 3.982 1 90.94 27 ALA B O 1
ATOM 3220 N N . ARG B 1 28 ? -16.922 -24.203 3.836 1 90.94 28 ARG B N 1
ATOM 3221 C CA . ARG B 1 28 ? -16.422 -24.719 5.105 1 90.94 28 ARG B CA 1
ATOM 3222 C C . ARG B 1 28 ? -17.266 -24.219 6.273 1 90.94 28 ARG B C 1
ATOM 3224 O O . ARG B 1 28 ? -17.531 -24.969 7.215 1 90.94 28 ARG B O 1
ATOM 3231 N N . GLU B 1 29 ? -17.641 -23.016 6.23 1 88.25 29 GLU B N 1
ATOM 3232 C CA . GLU B 1 29 ? -18.5 -22.422 7.266 1 88.25 29 GLU B CA 1
ATOM 3233 C C . GLU B 1 29 ? -19.859 -23.125 7.309 1 88.25 29 GLU B C 1
ATOM 3235 O O . GLU B 1 29 ? -20.469 -23.219 8.367 1 88.25 29 GLU B O 1
ATOM 3240 N N . ALA B 1 30 ? -20.297 -23.609 6.199 1 91.56 30 ALA B N 1
ATOM 3241 C CA . ALA B 1 30 ? -21.562 -24.328 6.098 1 91.56 30 ALA B CA 1
ATOM 3242 C C . ALA B 1 30 ? -21.406 -25.781 6.547 1 91.56 30 ALA B C 1
ATOM 3244 O O . ALA B 1 30 ? -22.359 -26.547 6.512 1 91.56 30 ALA B O 1
ATOM 3245 N N . GLY B 1 31 ? -20.172 -26.141 6.891 1 91.88 31 GLY B N 1
ATOM 3246 C CA . GLY B 1 31 ? -19.938 -27.453 7.488 1 91.88 31 GLY B CA 1
ATOM 3247 C C . GLY B 1 31 ? -19.438 -28.484 6.5 1 91.88 31 GLY B C 1
ATOM 3248 O O . GLY B 1 31 ? -19.297 -29.656 6.836 1 91.88 31 GLY B O 1
ATOM 3249 N N . ARG B 1 32 ? -19.141 -28.109 5.285 1 93.12 32 ARG B N 1
ATOM 3250 C CA . ARG B 1 32 ? -18.625 -29.047 4.293 1 93.12 32 ARG B CA 1
ATOM 3251 C C . ARG B 1 32 ? -17.125 -29.281 4.484 1 93.12 32 ARG B C 1
ATOM 3253 O O . ARG B 1 32 ? -16.391 -28.359 4.809 1 93.12 32 ARG B O 1
ATOM 3260 N N . ASP B 1 33 ? -16.75 -30.484 4.352 1 95.69 33 ASP B N 1
ATOM 3261 C CA . ASP B 1 33 ? -15.328 -30.828 4.402 1 95.69 33 ASP B CA 1
ATOM 3262 C C . ASP B 1 33 ? -14.664 -30.594 3.051 1 95.69 33 ASP B C 1
ATOM 3264 O O . ASP B 1 33 ? -14.781 -31.422 2.145 1 95.69 33 ASP B O 1
ATOM 3268 N N . VAL B 1 34 ? -13.992 -29.531 2.928 1 97.12 34 VAL B N 1
ATOM 3269 C CA . VAL B 1 34 ? -13.352 -29.156 1.675 1 97.12 34 VAL B CA 1
ATOM 3270 C C . VAL B 1 34 ? -11.844 -29.047 1.879 1 97.12 34 VAL B C 1
ATOM 3272 O O . VAL B 1 34 ? -11.383 -28.422 2.844 1 97.12 34 VAL B O 1
ATOM 3275 N N . VAL B 1 35 ? -11.062 -29.75 1.073 1 97.12 35 VAL B N 1
ATOM 3276 C CA . VAL B 1 35 ? -9.625 -29.516 1.028 1 97.12 35 VAL B CA 1
ATOM 3277 C C . VAL B 1 35 ? -9.336 -28.281 0.169 1 97.12 35 VAL B C 1
ATOM 3279 O O . VAL B 1 35 ? -9.609 -28.281 -1.032 1 97.12 35 VAL B O 1
ATOM 3282 N N . ASP B 1 36 ? -8.766 -27.266 0.792 1 95.88 36 ASP B N 1
ATOM 3283 C CA . ASP B 1 36 ? -8.516 -25.984 0.124 1 95.88 36 ASP B CA 1
ATOM 3284 C C . ASP B 1 36 ? -7.137 -25.969 -0.528 1 95.88 36 ASP B C 1
ATOM 3286 O O . ASP B 1 36 ? -6.117 -25.906 0.164 1 95.88 36 ASP B O 1
ATOM 3290 N N . LEU B 1 37 ? -7.094 -26.016 -1.823 1 96.88 37 LEU B N 1
ATOM 3291 C CA . LEU B 1 37 ? -5.844 -25.922 -2.57 1 96.88 37 LEU B CA 1
ATOM 3292 C C . LEU B 1 37 ? -5.75 -24.609 -3.33 1 96.88 37 LEU B C 1
ATOM 3294 O O . LEU B 1 37 ? -5.043 -24.516 -4.336 1 96.88 37 LEU B O 1
ATOM 3298 N N . THR B 1 38 ? -6.543 -23.594 -2.887 1 94 38 THR B N 1
ATOM 3299 C CA . THR B 1 38 ? -6.652 -22.359 -3.666 1 94 38 THR B CA 1
ATOM 3300 C C . THR B 1 38 ? -5.562 -21.359 -3.268 1 94 38 THR B C 1
ATOM 3302 O O . THR B 1 38 ? -5.176 -20.516 -4.066 1 94 38 THR B O 1
ATOM 3305 N N . LEU B 1 39 ? -5.059 -21.469 -2.092 1 86.75 39 LEU B N 1
ATOM 3306 C CA . LEU B 1 39 ? -4.242 -20.391 -1.563 1 86.75 39 LEU B CA 1
ATOM 3307 C C . LEU B 1 39 ? -2.781 -20.562 -1.966 1 86.75 39 LEU B C 1
ATOM 3309 O O . LEU B 1 39 ? -2.262 -21.688 -1.963 1 86.75 39 LEU B O 1
ATOM 3313 N N . GLY B 1 40 ? -2.176 -19.453 -2.363 1 90.75 40 GLY B N 1
ATOM 3314 C CA . GLY B 1 40 ? -0.75 -19.406 -2.645 1 90.75 40 GLY B CA 1
ATOM 3315 C C . GLY B 1 40 ? 0.078 -18.969 -1.453 1 90.75 40 GLY B C 1
ATOM 3316 O O . GLY B 1 40 ? 0.827 -17.984 -1.538 1 90.75 40 GLY B O 1
ATOM 3317 N N . GLU B 1 41 ? -0.014 -19.688 -0.362 1 94.44 41 GLU B N 1
ATOM 3318 C CA . GLU B 1 41 ? 0.641 -19.359 0.899 1 94.44 41 GLU B CA 1
ATOM 3319 C C . GLU B 1 41 ? 1.245 -20.594 1.553 1 94.44 41 GLU B C 1
ATOM 3321 O O . GLU B 1 41 ? 0.557 -21.594 1.742 1 94.44 41 GLU B O 1
ATOM 3326 N N . PRO B 1 42 ? 2.58 -20.469 1.888 1 96.88 42 PRO B N 1
ATOM 3327 C CA . PRO B 1 42 ? 3.17 -21.609 2.605 1 96.88 42 PRO B CA 1
ATOM 3328 C C . PRO B 1 42 ? 2.449 -21.906 3.918 1 96.88 42 PRO B C 1
ATOM 3330 O O . PRO B 1 42 ? 2.035 -20.984 4.629 1 96.88 42 PRO B O 1
ATOM 3333 N N . ASP B 1 43 ? 2.324 -23.141 4.258 1 96.06 43 ASP B N 1
ATOM 3334 C CA . ASP B 1 43 ? 1.642 -23.531 5.488 1 96.06 43 ASP B CA 1
ATOM 3335 C C . ASP B 1 43 ? 2.625 -23.641 6.652 1 96.06 43 ASP B C 1
ATOM 3337 O O . ASP B 1 43 ? 2.301 -24.219 7.695 1 96.06 43 ASP B O 1
ATOM 3341 N N . PHE B 1 44 ? 3.852 -23.172 6.473 1 97.19 44 PHE B N 1
ATOM 3342 C CA . PHE B 1 44 ? 4.852 -23.125 7.531 1 97.19 44 PHE B CA 1
ATOM 3343 C C . PHE B 1 44 ? 4.664 -21.875 8.398 1 97.19 44 PHE B C 1
ATOM 3345 O O . PHE B 1 44 ? 4.078 -20.891 7.961 1 97.19 44 PHE B O 1
ATOM 3352 N N . ALA B 1 45 ? 5.148 -21.969 9.617 1 96.94 45 ALA B N 1
ATOM 3353 C CA . ALA B 1 45 ? 5.203 -20.797 10.469 1 96.94 45 ALA B CA 1
ATOM 3354 C C . ALA B 1 45 ? 6.379 -19.891 10.086 1 96.94 45 ALA B C 1
ATOM 3356 O O . ALA B 1 45 ? 7.383 -20.375 9.555 1 96.94 45 ALA B O 1
ATOM 3357 N N . THR B 1 46 ? 6.234 -18.594 10.305 1 98.38 46 THR B N 1
ATOM 3358 C CA . THR B 1 46 ? 7.402 -17.719 10.227 1 98.38 46 THR B CA 1
ATOM 3359 C C . THR B 1 46 ? 8.492 -18.188 11.188 1 98.38 46 THR B C 1
ATOM 3361 O O . THR B 1 46 ? 8.211 -18.5 12.352 1 98.38 46 THR B O 1
ATOM 3364 N N . PRO B 1 47 ? 9.711 -18.312 10.703 1 98.31 47 PRO B N 1
ATOM 3365 C CA . PRO B 1 47 ? 10.789 -18.766 11.586 1 98.31 47 PRO B CA 1
ATOM 3366 C C . PRO B 1 47 ? 10.891 -17.922 12.859 1 98.31 47 PRO B C 1
ATOM 3368 O O . PRO B 1 47 ? 10.719 -16.703 12.812 1 98.31 47 PRO B O 1
ATOM 3371 N N . GLU B 1 48 ? 11.258 -18.562 13.945 1 97.88 48 GLU B N 1
ATOM 3372 C CA . GLU B 1 48 ? 11.195 -17.953 15.273 1 97.88 48 GLU B CA 1
ATOM 3373 C C . GLU B 1 48 ? 12.164 -16.781 15.391 1 97.88 48 GLU B C 1
ATOM 3375 O O . GLU B 1 48 ? 11.875 -15.789 16.062 1 97.88 48 GLU B O 1
ATOM 3380 N N . HIS B 1 49 ? 13.352 -16.875 14.82 1 98.5 49 HIS B N 1
ATOM 3381 C CA . HIS B 1 49 ? 14.32 -15.797 14.938 1 98.5 49 HIS B CA 1
ATOM 3382 C C . HIS B 1 49 ? 13.797 -14.516 14.305 1 98.5 49 HIS B C 1
ATOM 3384 O O . HIS B 1 49 ? 14.156 -13.414 14.734 1 98.5 49 HIS B O 1
ATOM 3390 N N . ILE B 1 50 ? 12.992 -14.633 13.266 1 98.81 50 ILE B N 1
ATOM 3391 C CA . ILE B 1 50 ? 12.344 -13.5 12.617 1 98.81 50 ILE B CA 1
ATOM 3392 C C . ILE B 1 50 ? 11.297 -12.898 13.547 1 98.81 50 ILE B C 1
ATOM 3394 O O . ILE B 1 50 ? 11.234 -11.68 13.719 1 98.81 50 ILE B O 1
ATOM 3398 N N . CYS B 1 51 ? 10.461 -13.781 14.164 1 98.81 51 CYS B N 1
ATOM 3399 C CA . CYS B 1 51 ? 9.445 -13.352 15.117 1 98.81 51 CYS B CA 1
ATOM 3400 C C . CYS B 1 51 ? 10.086 -12.602 16.281 1 98.81 51 CYS B C 1
ATOM 3402 O O . CYS B 1 51 ? 9.57 -11.57 16.719 1 98.81 51 CYS B O 1
ATOM 3404 N N . GLU B 1 52 ? 11.203 -13.086 16.75 1 98.69 52 GLU B N 1
ATOM 3405 C CA . GLU B 1 52 ? 11.922 -12.461 17.859 1 98.69 52 GLU B CA 1
ATOM 3406 C C . GLU B 1 52 ? 12.43 -11.07 17.484 1 98.69 52 GLU B C 1
ATOM 3408 O O . GLU B 1 52 ? 12.398 -10.148 18.297 1 98.69 52 GLU B O 1
ATOM 3413 N N . ALA B 1 53 ? 12.938 -10.922 16.281 1 98.81 53 ALA B N 1
ATOM 3414 C CA . ALA B 1 53 ? 13.414 -9.625 15.812 1 98.81 53 ALA B CA 1
ATOM 3415 C C . ALA B 1 53 ? 12.281 -8.602 15.781 1 98.81 53 ALA B C 1
ATOM 3417 O O . ALA B 1 53 ? 12.492 -7.43 16.109 1 98.81 53 ALA B O 1
ATOM 3418 N N . ALA B 1 54 ? 11.133 -9.016 15.398 1 98.88 54 ALA B N 1
ATOM 3419 C CA . ALA B 1 54 ? 9.977 -8.133 15.367 1 98.88 54 ALA B CA 1
ATOM 3420 C C . ALA B 1 54 ? 9.578 -7.703 16.781 1 98.88 54 ALA B C 1
ATOM 3422 O O . ALA B 1 54 ? 9.273 -6.531 17.016 1 98.88 54 ALA B O 1
ATOM 3423 N N . ARG B 1 55 ? 9.492 -8.68 17.703 1 98.81 55 ARG B N 1
ATOM 3424 C CA . ARG B 1 55 ? 9.164 -8.359 19.078 1 98.81 55 ARG B CA 1
ATOM 3425 C C . ARG B 1 55 ? 10.172 -7.379 19.672 1 98.81 55 ARG B C 1
ATOM 3427 O O . ARG B 1 55 ? 9.805 -6.461 20.406 1 98.81 55 ARG B O 1
ATOM 3434 N N . ARG B 1 56 ? 11.453 -7.547 19.359 1 98.75 56 ARG B N 1
ATOM 3435 C CA . ARG B 1 56 ? 12.5 -6.648 19.828 1 98.75 56 ARG B CA 1
ATOM 3436 C C . ARG B 1 56 ? 12.32 -5.25 19.234 1 98.75 56 ARG B C 1
ATOM 3438 O O . ARG B 1 56 ? 12.531 -4.25 19.922 1 98.75 56 ARG B O 1
ATOM 3445 N N . ALA B 1 57 ? 11.984 -5.191 17.969 1 98.81 57 ALA B N 1
ATOM 3446 C CA . ALA B 1 57 ? 11.75 -3.9 17.328 1 98.81 57 ALA B CA 1
ATOM 3447 C C . ALA B 1 57 ? 10.633 -3.135 18.031 1 98.81 57 ALA B C 1
ATOM 3449 O O . ALA B 1 57 ? 10.719 -1.917 18.203 1 98.81 57 ALA B O 1
ATOM 3450 N N . ILE B 1 58 ? 9.562 -3.85 18.406 1 98.81 58 ILE B N 1
ATOM 3451 C CA . ILE B 1 58 ? 8.461 -3.242 19.141 1 98.81 58 ILE B CA 1
ATOM 3452 C C . ILE B 1 58 ? 8.961 -2.711 20.484 1 98.81 58 ILE B C 1
ATOM 3454 O O . ILE B 1 58 ? 8.672 -1.574 20.859 1 98.81 58 ILE B O 1
ATOM 3458 N N . ALA B 1 59 ? 9.758 -3.512 21.125 1 98.12 59 ALA B N 1
ATOM 3459 C CA . ALA B 1 59 ? 10.281 -3.146 22.438 1 98.12 59 ALA B CA 1
ATOM 3460 C C . ALA B 1 59 ? 11.219 -1.947 22.328 1 98.12 59 ALA B C 1
ATOM 3462 O O . ALA B 1 59 ? 11.273 -1.112 23.234 1 98.12 59 ALA B O 1
ATOM 3463 N N . ASP B 1 60 ? 11.953 -1.876 21.25 1 98.12 60 ASP B N 1
ATOM 3464 C CA . ASP B 1 60 ? 12.953 -0.824 21.047 1 98.12 60 ASP B CA 1
ATOM 3465 C C . ASP B 1 60 ? 12.297 0.457 20.531 1 98.12 60 ASP B C 1
ATOM 3467 O O . ASP B 1 60 ? 12.969 1.468 20.328 1 98.12 60 ASP B O 1
ATOM 3471 N N . GLY B 1 61 ? 11.039 0.474 20.266 1 97.69 61 GLY B N 1
ATOM 3472 C CA . GLY B 1 61 ? 10.312 1.67 19.891 1 97.69 61 GLY B CA 1
ATOM 3473 C C . GLY B 1 61 ? 10.43 1.999 18.406 1 97.69 61 GLY B C 1
ATOM 3474 O O . GLY B 1 61 ? 10.32 3.162 18.016 1 97.69 61 GLY B O 1
ATOM 3475 N N . LEU B 1 62 ? 10.719 1.014 17.547 1 97.75 62 LEU B N 1
ATOM 3476 C CA . LEU B 1 62 ? 10.734 1.225 16.094 1 97.75 62 LEU B CA 1
ATOM 3477 C C . LEU B 1 62 ? 9.312 1.33 15.555 1 97.75 62 LEU B C 1
ATOM 3479 O O . LEU B 1 62 ? 8.906 0.532 14.703 1 97.75 62 LEU B O 1
ATOM 3483 N N . THR B 1 63 ? 8.57 2.289 16.031 1 97.5 63 THR B N 1
ATOM 3484 C CA . THR B 1 63 ? 7.145 2.385 15.75 1 97.5 63 THR B CA 1
ATOM 3485 C C . THR B 1 63 ? 6.82 3.682 15.016 1 97.5 63 THR B C 1
ATOM 3487 O O . THR B 1 63 ? 5.648 4.031 14.852 1 97.5 63 THR B O 1
ATOM 3490 N N . LYS B 1 64 ? 7.852 4.445 14.547 1 96.62 64 LYS B N 1
ATOM 3491 C CA . LYS B 1 64 ? 7.688 5.746 13.906 1 96.62 64 LYS B CA 1
ATOM 3492 C C . LYS B 1 64 ? 7.863 5.637 12.391 1 96.62 64 LYS B C 1
ATOM 3494 O O . LYS B 1 64 ? 8.156 4.559 11.867 1 96.62 64 LYS B O 1
ATOM 3499 N N . TYR B 1 65 ? 7.625 6.73 11.695 1 95.44 65 TYR B N 1
ATOM 3500 C CA . TYR B 1 65 ? 7.844 6.77 10.258 1 95.44 65 TYR B CA 1
ATOM 3501 C C . TYR B 1 65 ? 9.242 6.289 9.906 1 95.44 65 TYR B C 1
ATOM 3503 O O . TYR B 1 65 ? 10.203 6.562 10.625 1 95.44 65 TYR B O 1
ATOM 3511 N N . THR B 1 66 ? 9.367 5.59 8.867 1 95.62 66 THR B N 1
ATOM 3512 C CA . THR B 1 66 ? 10.648 5.238 8.258 1 95.62 66 THR B CA 1
ATOM 3513 C C . THR B 1 66 ? 10.805 5.918 6.902 1 95.62 66 THR B C 1
ATOM 3515 O O . THR B 1 66 ? 9.859 6.516 6.387 1 95.62 66 THR B O 1
ATOM 3518 N N . PRO B 1 67 ? 11.992 5.938 6.379 1 94 67 PRO B N 1
ATOM 3519 C CA . PRO B 1 67 ? 12.125 6.438 5.012 1 94 67 PRO B CA 1
ATOM 3520 C C . PRO B 1 67 ? 11.188 5.734 4.031 1 94 67 PRO B C 1
ATOM 3522 O O . PRO B 1 67 ? 10.898 4.547 4.195 1 94 67 PRO B O 1
ATOM 3525 N N . ILE B 1 68 ? 10.773 6.422 3.01 1 95.62 68 ILE B N 1
ATOM 3526 C CA . ILE B 1 68 ? 9.789 5.961 2.039 1 95.62 68 ILE B CA 1
ATOM 3527 C C . ILE B 1 68 ? 10.258 4.652 1.409 1 95.62 68 ILE B C 1
ATOM 3529 O O . ILE B 1 68 ? 9.477 3.701 1.29 1 95.62 68 ILE B O 1
ATOM 3533 N N . SER B 1 69 ? 11.555 4.551 1.055 1 97.06 69 SER B N 1
ATOM 3534 C CA . SER B 1 69 ? 12.086 3.42 0.3 1 97.06 69 SER B CA 1
ATOM 3535 C C . SER B 1 69 ? 12.391 2.236 1.214 1 97.06 69 SER B C 1
ATOM 3537 O O . SER B 1 69 ? 12.695 1.142 0.739 1 97.06 69 SER B O 1
ATOM 3539 N N . GLY B 1 70 ? 12.359 2.463 2.51 1 98 70 GLY B N 1
ATOM 3540 C CA . GLY B 1 70 ? 12.688 1.438 3.488 1 98 70 GLY B CA 1
ATOM 3541 C C . GLY B 1 70 ? 13.805 1.838 4.426 1 98 70 GLY B C 1
ATOM 3542 O O . GLY B 1 70 ? 14.586 2.744 4.121 1 98 70 GLY B O 1
ATOM 3543 N N . LEU B 1 71 ? 13.883 1.17 5.57 1 97.94 71 LEU B N 1
ATOM 3544 C CA . LEU B 1 71 ? 14.984 1.366 6.512 1 97.94 71 LEU B CA 1
ATOM 3545 C C . LEU B 1 71 ? 16.328 1.181 5.816 1 97.94 71 LEU B C 1
ATOM 3547 O O . LEU B 1 71 ? 16.484 0.29 4.98 1 97.94 71 LEU B O 1
ATOM 3551 N N . ALA B 1 72 ? 17.281 2.031 6.191 1 96.94 72 ALA B N 1
ATOM 3552 C CA . ALA B 1 72 ? 18.594 1.969 5.582 1 96.94 72 ALA B CA 1
ATOM 3553 C C . ALA B 1 72 ? 19.203 0.57 5.711 1 96.94 72 ALA B C 1
ATOM 3555 O O . ALA B 1 72 ? 19.719 0.017 4.738 1 96.94 72 ALA B O 1
ATOM 3556 N N . ARG B 1 73 ? 19.078 -0.002 6.859 1 98.25 73 ARG B N 1
ATOM 3557 C CA . ARG B 1 73 ? 19.641 -1.323 7.117 1 98.25 73 ARG B CA 1
ATOM 3558 C C . ARG B 1 73 ? 18.969 -2.385 6.258 1 98.25 73 ARG B C 1
ATOM 3560 O O . ARG B 1 73 ? 19.609 -3.334 5.809 1 98.25 73 ARG B O 1
ATOM 3567 N N . LEU B 1 74 ? 17.656 -2.258 6.059 1 98.81 74 LEU B N 1
ATOM 3568 C CA . LEU B 1 74 ? 16.953 -3.225 5.223 1 98.81 74 LEU B CA 1
ATOM 3569 C C . LEU B 1 74 ? 17.391 -3.105 3.768 1 98.81 74 LEU B C 1
ATOM 3571 O O . LEU B 1 74 ? 17.609 -4.117 3.094 1 98.81 74 LEU B O 1
ATOM 3575 N N . ARG B 1 75 ? 17.484 -1.891 3.285 1 98.75 75 ARG B N 1
ATOM 3576 C CA . ARG B 1 75 ? 17.906 -1.693 1.901 1 98.75 75 ARG B CA 1
ATOM 3577 C C . ARG B 1 75 ? 19.312 -2.229 1.676 1 98.75 75 ARG B C 1
ATOM 3579 O O . ARG B 1 75 ? 19.609 -2.787 0.617 1 98.75 75 ARG B O 1
ATOM 3586 N N . GLU B 1 76 ? 20.172 -2.08 2.674 1 98.81 76 GLU B N 1
ATOM 3587 C CA . GLU B 1 76 ? 21.5 -2.662 2.607 1 98.81 76 GLU B CA 1
ATOM 3588 C C . GLU B 1 76 ? 21.453 -4.188 2.592 1 98.81 76 GLU B C 1
ATOM 3590 O O . GLU B 1 76 ? 22.172 -4.836 1.837 1 98.81 76 GLU B O 1
ATOM 3595 N N . ALA B 1 77 ? 20.609 -4.742 3.438 1 98.88 77 ALA B N 1
ATOM 3596 C CA . ALA B 1 77 ? 20.422 -6.191 3.479 1 98.88 77 ALA B CA 1
ATOM 3597 C C . ALA B 1 77 ? 19.922 -6.719 2.139 1 98.88 77 ALA B C 1
ATOM 3599 O O . ALA B 1 77 ? 20.359 -7.773 1.675 1 98.88 77 ALA B O 1
ATOM 3600 N N . VAL B 1 78 ? 19.031 -6.008 1.535 1 98.88 78 VAL B N 1
ATOM 3601 C CA . VAL B 1 78 ? 18.484 -6.383 0.238 1 98.88 78 VAL B CA 1
ATOM 3602 C C . VAL B 1 78 ? 19.578 -6.363 -0.819 1 98.88 78 VAL B C 1
ATOM 3604 O O . VAL B 1 78 ? 19.719 -7.305 -1.604 1 98.88 78 VAL B O 1
ATOM 3607 N N . ALA B 1 79 ? 20.328 -5.285 -0.846 1 98.81 79 ALA B N 1
ATOM 3608 C CA . ALA B 1 79 ? 21.422 -5.176 -1.81 1 98.81 79 ALA B CA 1
ATOM 3609 C C . ALA B 1 79 ? 22.422 -6.316 -1.637 1 98.81 79 ALA B C 1
ATOM 3611 O O . ALA B 1 79 ? 22.875 -6.906 -2.619 1 98.81 79 ALA B O 1
ATOM 3612 N N . ARG B 1 80 ? 22.766 -6.602 -0.415 1 98.69 80 ARG B N 1
ATOM 3613 C CA . ARG B 1 80 ? 23.703 -7.691 -0.125 1 98.69 80 ARG B CA 1
ATOM 3614 C C . ARG B 1 80 ? 23.125 -9.031 -0.585 1 98.69 80 ARG B C 1
ATOM 3616 O O . ARG B 1 80 ? 23.844 -9.844 -1.177 1 98.69 80 ARG B O 1
ATOM 3623 N N . LYS B 1 81 ? 21.891 -9.219 -0.273 1 98.56 81 LYS B N 1
ATOM 3624 C CA . LYS B 1 81 ? 21.234 -10.461 -0.689 1 98.56 81 LYS B CA 1
ATOM 3625 C C . LYS B 1 81 ? 21.281 -10.617 -2.205 1 98.56 81 LYS B C 1
ATOM 3627 O O . LYS B 1 81 ? 21.609 -11.695 -2.709 1 98.56 81 LYS B O 1
ATOM 3632 N N . PHE B 1 82 ? 20.969 -9.594 -3.004 1 98.62 82 PHE B N 1
ATOM 3633 C CA . PHE B 1 82 ? 20.984 -9.648 -4.461 1 98.62 82 PHE B CA 1
ATOM 3634 C C . PHE B 1 82 ? 22.391 -9.906 -4.977 1 98.62 82 PHE B C 1
ATOM 3636 O O . PHE B 1 82 ? 22.578 -10.656 -5.934 1 98.62 82 PHE B O 1
ATOM 3643 N N . ARG B 1 83 ? 23.375 -9.289 -4.332 1 97.94 83 ARG B N 1
ATOM 3644 C CA . ARG B 1 83 ? 24.75 -9.5 -4.727 1 97.94 83 ARG B CA 1
ATOM 3645 C C . ARG B 1 83 ? 25.203 -10.93 -4.43 1 97.94 83 ARG B C 1
ATOM 3647 O O . ARG B 1 83 ? 25.688 -11.633 -5.316 1 97.94 83 ARG B O 1
ATOM 3654 N N . ASP B 1 84 ? 24.953 -11.383 -3.234 1 97.75 84 ASP B N 1
ATOM 3655 C CA . ASP B 1 84 ? 25.547 -12.625 -2.732 1 97.75 84 ASP B CA 1
ATOM 3656 C C . ASP B 1 84 ? 24.797 -13.844 -3.254 1 97.75 84 ASP B C 1
ATOM 3658 O O . ASP B 1 84 ? 25.391 -14.867 -3.566 1 97.75 84 ASP B O 1
ATOM 3662 N N . GLU B 1 85 ? 23.453 -13.727 -3.342 1 97.44 85 GLU B N 1
ATOM 3663 C CA . GLU B 1 85 ? 22.641 -14.883 -3.697 1 97.44 85 GLU B CA 1
ATOM 3664 C C . GLU B 1 85 ? 22.297 -14.883 -5.184 1 97.44 85 GLU B C 1
ATOM 3666 O O . GLU B 1 85 ? 22.141 -15.945 -5.789 1 97.44 85 GLU B O 1
ATOM 3671 N N . ASN B 1 86 ? 22.203 -13.719 -5.754 1 98.12 86 ASN B N 1
ATOM 3672 C CA . ASN B 1 86 ? 21.609 -13.664 -7.086 1 98.12 86 ASN B CA 1
ATOM 3673 C C . ASN B 1 86 ? 22.625 -13.172 -8.125 1 98.12 86 ASN B C 1
ATOM 3675 O O . ASN B 1 86 ? 22.344 -13.18 -9.32 1 98.12 86 ASN B O 1
ATOM 3679 N N . GLY B 1 87 ? 23.781 -12.703 -7.688 1 97.94 87 GLY B N 1
ATOM 3680 C CA . GLY B 1 87 ? 24.797 -12.219 -8.609 1 97.94 87 GLY B CA 1
ATOM 3681 C C . GLY B 1 87 ? 24.453 -10.891 -9.242 1 97.94 87 GLY B C 1
ATOM 3682 O O . GLY B 1 87 ? 24.906 -10.578 -10.352 1 97.94 87 GLY B O 1
ATOM 3683 N N . ILE B 1 88 ? 23.594 -10.125 -8.633 1 98.25 88 ILE B N 1
ATOM 3684 C CA . ILE B 1 88 ? 23.203 -8.812 -9.117 1 98.25 88 ILE B CA 1
ATOM 3685 C C . ILE B 1 88 ? 23.922 -7.723 -8.328 1 98.25 88 ILE B C 1
ATOM 3687 O O . ILE B 1 88 ? 23.688 -7.559 -7.129 1 98.25 88 ILE B O 1
ATOM 3691 N N . GLU B 1 89 ? 24.734 -7.02 -8.977 1 96.25 89 GLU B N 1
ATOM 3692 C CA . GLU B 1 89 ? 25.422 -5.91 -8.32 1 96.25 89 GLU B CA 1
ATOM 3693 C C . GLU B 1 89 ? 24.531 -4.676 -8.234 1 96.25 89 GLU B C 1
ATOM 3695 O O . GLU B 1 89 ? 24.25 -4.039 -9.25 1 96.25 89 GLU B O 1
ATOM 3700 N N . CYS B 1 90 ? 24.078 -4.406 -7.062 1 96.25 90 CYS B N 1
ATOM 3701 C CA . CYS B 1 90 ? 23.281 -3.205 -6.844 1 96.25 90 CYS B CA 1
ATOM 3702 C C . CYS B 1 90 ? 23.578 -2.588 -5.484 1 96.25 90 CYS B C 1
ATOM 3704 O O . CYS B 1 90 ? 24.109 -3.258 -4.598 1 96.25 90 CYS B O 1
ATOM 3706 N N . THR B 1 91 ? 23.359 -1.318 -5.375 1 98.19 91 THR B N 1
ATOM 3707 C CA . THR B 1 91 ? 23.531 -0.594 -4.121 1 98.19 91 THR B CA 1
ATOM 3708 C C . THR B 1 91 ? 22.188 -0.407 -3.418 1 98.19 91 THR B C 1
ATOM 3710 O O . THR B 1 91 ? 21.141 -0.641 -4.012 1 98.19 91 THR B O 1
ATOM 3713 N N . ALA B 1 92 ? 22.297 -0.004 -2.176 1 98.44 92 ALA B N 1
ATOM 3714 C CA . ALA B 1 92 ? 21.078 0.289 -1.418 1 98.44 92 ALA B CA 1
ATOM 3715 C C . ALA B 1 92 ? 20.25 1.356 -2.115 1 98.44 92 ALA B C 1
ATOM 3717 O O . ALA B 1 92 ? 19.016 1.32 -2.061 1 98.44 92 ALA B O 1
ATOM 3718 N N . ALA B 1 93 ? 20.859 2.314 -2.814 1 97.5 93 ALA B N 1
ATOM 3719 C CA . ALA B 1 93 ? 20.172 3.412 -3.496 1 97.5 93 ALA B CA 1
ATOM 3720 C C . ALA B 1 93 ? 19.359 2.9 -4.688 1 97.5 93 ALA B C 1
ATOM 3722 O O . ALA B 1 93 ? 18.484 3.598 -5.195 1 97.5 93 ALA B O 1
ATOM 3723 N N . GLU B 1 94 ? 19.641 1.683 -5.102 1 98.5 94 GLU B N 1
ATOM 3724 C CA . GLU B 1 94 ? 18.969 1.07 -6.238 1 98.5 94 GLU B CA 1
ATOM 3725 C C . GLU B 1 94 ? 17.922 0.053 -5.781 1 98.5 94 GLU B C 1
ATOM 3727 O O . GLU B 1 94 ? 17.5 -0.805 -6.562 1 98.5 94 GLU B O 1
ATOM 3732 N N . THR B 1 95 ? 17.578 0.119 -4.5 1 98.88 95 THR B N 1
ATOM 3733 C CA . THR B 1 95 ? 16.594 -0.811 -3.967 1 98.88 95 THR B CA 1
ATOM 3734 C C . THR B 1 95 ? 15.375 -0.059 -3.43 1 98.88 95 THR B C 1
ATOM 3736 O O . THR B 1 95 ? 15.469 1.126 -3.105 1 98.88 95 THR B O 1
ATOM 3739 N N . LEU B 1 96 ? 14.266 -0.705 -3.414 1 98.75 96 LEU B N 1
ATOM 3740 C CA . LEU B 1 96 ? 13.016 -0.214 -2.848 1 98.75 96 LEU B CA 1
ATOM 3741 C C . LEU B 1 96 ? 12.289 -1.322 -2.088 1 98.75 96 LEU B C 1
ATOM 3743 O O . LEU B 1 96 ? 12.227 -2.461 -2.557 1 98.75 96 LEU B O 1
ATOM 3747 N N . VAL B 1 97 ? 11.844 -0.981 -0.884 1 98.88 97 VAL B N 1
ATOM 3748 C CA . VAL B 1 97 ? 11.039 -1.891 -0.077 1 98.88 97 VAL B CA 1
ATOM 3749 C C . VAL B 1 97 ? 9.57 -1.499 -0.172 1 98.88 97 VAL B C 1
ATOM 3751 O O . VAL B 1 97 ? 9.219 -0.329 0.003 1 98.88 97 VAL B O 1
ATOM 3754 N N . GLY B 1 98 ? 8.703 -2.432 -0.496 1 98.81 98 GLY B N 1
ATOM 3755 C CA . GLY B 1 98 ? 7.27 -2.199 -0.574 1 98.81 98 GLY B CA 1
ATOM 3756 C C . GLY B 1 98 ? 6.465 -3.113 0.333 1 98.81 98 GLY B C 1
ATOM 3757 O O . GLY B 1 98 ? 7.008 -4.062 0.905 1 98.81 98 GLY B O 1
ATOM 3758 N N . CYS B 1 99 ? 5.199 -2.791 0.488 1 98.62 99 CYS B N 1
ATOM 3759 C CA . CYS B 1 99 ? 4.266 -3.635 1.228 1 98.62 99 CYS B CA 1
ATOM 3760 C C . CYS B 1 99 ? 3.93 -4.898 0.443 1 98.62 99 CYS B C 1
ATOM 3762 O O . CYS B 1 99 ? 2.797 -5.07 -0.007 1 98.62 99 CYS B O 1
ATOM 3764 N N . GLY B 1 100 ? 4.863 -5.812 0.4 1 98.5 100 GLY B N 1
ATOM 3765 C CA . GLY B 1 100 ? 4.797 -6.996 -0.445 1 98.5 100 GLY B CA 1
ATOM 3766 C C . GLY B 1 100 ? 5.367 -6.77 -1.832 1 98.5 100 GLY B C 1
ATOM 3767 O O . GLY B 1 100 ? 5.492 -5.629 -2.281 1 98.5 100 GLY B O 1
ATOM 3768 N N . GLY B 1 101 ? 5.715 -7.926 -2.451 1 98.69 101 GLY B N 1
ATOM 3769 C CA . GLY B 1 101 ? 6.199 -7.84 -3.822 1 98.69 101 GLY B CA 1
ATOM 3770 C C . GLY B 1 101 ? 5.184 -7.238 -4.773 1 98.69 101 GLY B C 1
ATOM 3771 O O . GLY B 1 101 ? 5.551 -6.562 -5.738 1 98.69 101 GLY B O 1
ATOM 3772 N N . LYS B 1 102 ? 3.889 -7.457 -4.523 1 98.44 102 LYS B N 1
ATOM 3773 C CA . LYS B 1 102 ? 2.824 -6.91 -5.359 1 98.44 102 LYS B CA 1
ATOM 3774 C C . LYS B 1 102 ? 2.941 -5.391 -5.477 1 98.44 102 LYS B C 1
ATOM 3776 O O . LYS B 1 102 ? 2.779 -4.832 -6.562 1 98.44 102 LYS B O 1
ATOM 3781 N N . GLN B 1 103 ? 3.244 -4.695 -4.332 1 98.88 103 GLN B N 1
ATOM 3782 C CA . GLN B 1 103 ? 3.322 -3.24 -4.375 1 98.88 103 GLN B CA 1
ATOM 3783 C C . GLN B 1 103 ? 4.512 -2.775 -5.207 1 98.88 103 GLN B C 1
ATOM 3785 O O . GLN B 1 103 ? 4.438 -1.751 -5.887 1 98.88 103 GLN B O 1
ATOM 3790 N N . VAL B 1 104 ? 5.621 -3.506 -5.129 1 98.94 104 VAL B N 1
ATOM 3791 C CA . VAL B 1 104 ? 6.781 -3.186 -5.949 1 98.94 104 VAL B CA 1
ATOM 3792 C C . VAL B 1 104 ? 6.402 -3.236 -7.426 1 98.94 104 VAL B C 1
ATOM 3794 O O . VAL B 1 104 ? 6.73 -2.324 -8.188 1 98.94 104 VAL B O 1
ATOM 3797 N N . ILE B 1 105 ? 5.68 -4.262 -7.82 1 98.94 105 ILE B N 1
ATOM 3798 C CA . ILE B 1 105 ? 5.242 -4.438 -9.203 1 98.94 105 ILE B CA 1
ATOM 3799 C C . ILE B 1 105 ? 4.25 -3.332 -9.57 1 98.94 105 ILE B C 1
ATOM 3801 O O . ILE B 1 105 ? 4.379 -2.707 -10.625 1 98.94 105 ILE B O 1
ATOM 3805 N N . TYR B 1 106 ? 3.307 -3.084 -8.703 1 98.75 106 TYR B N 1
ATOM 3806 C CA . TYR B 1 106 ? 2.297 -2.055 -8.922 1 98.75 106 TYR B CA 1
ATOM 3807 C C . TYR B 1 106 ? 2.947 -0.706 -9.203 1 98.75 106 TYR B C 1
ATOM 3809 O O . TYR B 1 106 ? 2.615 -0.043 -10.188 1 98.75 106 TYR B O 1
ATOM 3817 N N . GLN B 1 107 ? 3.881 -0.337 -8.383 1 98.38 107 GLN B N 1
ATOM 3818 C CA . GLN B 1 107 ? 4.504 0.98 -8.469 1 98.38 107 GLN B CA 1
ATOM 3819 C C . GLN B 1 107 ? 5.371 1.095 -9.719 1 98.38 107 GLN B C 1
ATOM 3821 O O . GLN B 1 107 ? 5.488 2.174 -10.305 1 98.38 107 GLN B O 1
ATOM 3826 N N . ALA B 1 108 ? 5.996 -0.012 -10.109 1 98.69 108 ALA B N 1
ATOM 3827 C CA . ALA B 1 108 ? 6.754 -0.004 -11.359 1 98.69 108 ALA B CA 1
ATOM 3828 C C . ALA B 1 108 ? 5.844 0.304 -12.547 1 98.69 108 ALA B C 1
ATOM 3830 O O . ALA B 1 108 ? 6.203 1.096 -13.422 1 98.69 108 ALA B O 1
ATOM 3831 N N . PHE B 1 109 ? 4.695 -0.347 -12.57 1 98.56 109 PHE B N 1
ATOM 3832 C CA . PHE B 1 109 ? 3.766 -0.151 -13.68 1 98.56 109 PHE B CA 1
ATOM 3833 C C . PHE B 1 109 ? 3.186 1.259 -13.656 1 98.56 109 PHE B C 1
ATOM 3835 O O . PHE B 1 109 ? 3.125 1.928 -14.688 1 98.56 109 PHE B O 1
ATOM 3842 N N . VAL B 1 110 ? 2.787 1.769 -12.461 1 97.56 110 VAL B N 1
ATOM 3843 C CA . VAL B 1 110 ? 2.256 3.123 -12.344 1 97.56 110 VAL B CA 1
ATOM 3844 C C . VAL B 1 110 ? 3.303 4.133 -12.805 1 97.56 110 VAL B C 1
ATOM 3846 O O . VAL B 1 110 ? 2.98 5.098 -13.5 1 97.56 110 VAL B O 1
ATOM 3849 N N . ALA B 1 111 ? 4.527 3.904 -12.469 1 97.44 111 ALA B N 1
ATOM 3850 C CA . ALA B 1 111 ? 5.613 4.844 -12.742 1 97.44 111 ALA B CA 1
ATOM 3851 C C . ALA B 1 111 ? 5.941 4.891 -14.227 1 97.44 111 ALA B C 1
ATOM 3853 O O . ALA B 1 111 ? 6.566 5.844 -14.703 1 97.44 111 ALA B O 1
ATOM 3854 N N . THR B 1 112 ? 5.48 3.895 -15.023 1 97.75 112 THR B N 1
ATOM 3855 C CA . THR B 1 112 ? 6.094 3.791 -16.344 1 97.75 112 THR B CA 1
ATOM 3856 C C . THR B 1 112 ? 5.027 3.664 -17.422 1 97.75 112 THR B C 1
ATOM 3858 O O . THR B 1 112 ? 5.266 4.012 -18.594 1 97.75 112 THR B O 1
ATOM 3861 N N . ILE B 1 113 ? 3.879 3.102 -17.141 1 97 113 ILE B N 1
ATOM 3862 C CA . ILE B 1 113 ? 2.928 2.732 -18.188 1 97 113 ILE B CA 1
ATOM 3863 C C . ILE B 1 113 ? 2.055 3.938 -18.531 1 97 113 ILE B C 1
ATOM 3865 O O . ILE B 1 113 ? 1.521 4.605 -17.656 1 97 113 ILE B O 1
ATOM 3869 N N . ASP B 1 114 ? 1.939 4.258 -19.766 1 94.88 114 ASP B N 1
ATOM 3870 C CA . ASP B 1 114 ? 0.976 5.188 -20.344 1 94.88 114 ASP B CA 1
ATOM 3871 C C . ASP B 1 114 ? -0.076 4.441 -21.172 1 94.88 114 ASP B C 1
ATOM 3873 O O . ASP B 1 114 ? 0.136 3.293 -21.562 1 94.88 114 ASP B O 1
ATOM 3877 N N . PRO B 1 115 ? -1.255 5.086 -21.359 1 92.56 115 PRO B N 1
ATOM 3878 C CA . PRO B 1 115 ? -2.25 4.449 -22.219 1 92.56 115 PRO B CA 1
ATOM 3879 C C . PRO B 1 115 ? -1.674 4.023 -23.578 1 92.56 115 PRO B C 1
ATOM 3881 O O . PRO B 1 115 ? -0.981 4.805 -24.234 1 92.56 115 PRO B O 1
ATOM 3884 N N . GLY B 1 116 ? -1.877 2.768 -23.906 1 93.69 116 GLY B N 1
ATOM 3885 C CA . GLY B 1 116 ? -1.4 2.26 -25.188 1 93.69 116 GLY B CA 1
ATOM 3886 C C . GLY B 1 116 ? -0.143 1.419 -25.062 1 93.69 116 GLY B C 1
ATOM 3887 O O . GLY B 1 116 ? 0.189 0.651 -25.969 1 93.69 116 GLY B O 1
ATOM 3888 N N . ASP B 1 117 ? 0.611 1.543 -23.969 1 97.31 117 ASP B N 1
ATOM 3889 C CA . ASP B 1 117 ? 1.789 0.713 -23.734 1 97.31 117 ASP B CA 1
ATOM 3890 C C . ASP B 1 117 ? 1.403 -0.757 -23.578 1 97.31 117 ASP B C 1
ATOM 3892 O O . ASP B 1 117 ? 0.39 -1.077 -22.953 1 97.31 117 ASP B O 1
ATOM 3896 N N . GLU B 1 118 ? 2.172 -1.614 -24.188 1 98.38 118 GLU B N 1
ATOM 3897 C CA . GLU B 1 118 ? 1.923 -3.053 -24.156 1 98.38 118 GLU B CA 1
ATOM 3898 C C . GLU B 1 118 ? 2.814 -3.738 -23.125 1 98.38 118 GLU B C 1
ATOM 3900 O O . GLU B 1 118 ? 3.986 -3.387 -22.969 1 98.38 118 GLU B O 1
ATOM 3905 N N . VAL B 1 119 ? 2.248 -4.633 -22.391 1 98.81 119 VAL B N 1
ATOM 3906 C CA . VAL B 1 119 ? 2.996 -5.449 -21.438 1 98.81 119 VAL B CA 1
ATOM 3907 C C . VAL B 1 119 ? 2.9 -6.918 -21.844 1 98.81 119 VAL B C 1
ATOM 3909 O O . VAL B 1 119 ? 1.807 -7.488 -21.875 1 98.81 119 VAL B O 1
ATOM 3912 N N . LEU B 1 120 ? 4.07 -7.531 -22.172 1 98.94 120 LEU B N 1
ATOM 3913 C CA . LEU B 1 120 ? 4.156 -8.945 -22.531 1 98.94 120 LEU B CA 1
ATOM 3914 C C . LEU B 1 120 ? 4.195 -9.812 -21.266 1 98.94 120 LEU B C 1
ATOM 3916 O O . LEU B 1 120 ? 5.039 -9.602 -20.391 1 98.94 120 LEU B O 1
ATOM 3920 N N . ILE B 1 121 ? 3.291 -10.781 -21.203 1 98.81 121 ILE B N 1
ATOM 3921 C CA . ILE B 1 121 ? 3.219 -11.688 -20.047 1 98.81 121 ILE B CA 1
ATOM 3922 C C . ILE B 1 121 ? 3.027 -13.117 -20.531 1 98.81 121 ILE B C 1
ATOM 3924 O O . ILE B 1 121 ? 2.012 -13.445 -21.156 1 98.81 121 ILE B O 1
ATOM 3928 N N . PRO B 1 122 ? 3.973 -14 -20.25 1 98.69 122 PRO B N 1
ATOM 3929 C CA . PRO B 1 122 ? 3.734 -15.406 -20.594 1 98.69 122 PRO B CA 1
ATOM 3930 C C . PRO B 1 122 ? 2.514 -15.984 -19.891 1 98.69 122 PRO B C 1
ATOM 3932 O O . PRO B 1 122 ? 2.334 -15.781 -18.688 1 98.69 122 PRO B O 1
ATOM 3935 N N . ALA B 1 123 ? 1.653 -16.641 -20.609 1 98.25 123 ALA B N 1
ATOM 3936 C CA . ALA B 1 123 ? 0.523 -17.359 -20.031 1 98.25 123 ALA B CA 1
ATOM 3937 C C . ALA B 1 123 ? 0.851 -18.828 -19.828 1 98.25 123 ALA B C 1
ATOM 3939 O O . ALA B 1 123 ? 1.447 -19.469 -20.703 1 98.25 123 ALA B O 1
ATOM 3940 N N . PRO B 1 124 ? 0.502 -19.438 -18.688 1 98.12 124 PRO B N 1
ATOM 3941 C CA . PRO B 1 124 ? -0.307 -18.844 -17.609 1 98.12 124 PRO B CA 1
ATOM 3942 C C . PRO B 1 124 ? 0.496 -17.891 -16.734 1 98.12 124 PRO B C 1
ATOM 3944 O O . PRO B 1 124 ? 1.727 -17.984 -16.688 1 98.12 124 PRO B O 1
ATOM 3947 N N . TYR B 1 125 ? -0.206 -16.938 -16.141 1 98.06 125 TYR B N 1
ATOM 3948 C CA . TYR B 1 125 ? 0.454 -15.922 -15.32 1 98.06 125 TYR B CA 1
ATOM 3949 C C . TYR B 1 125 ? -0.369 -15.602 -14.086 1 98.06 125 TYR B C 1
ATOM 3951 O O . TYR B 1 125 ? -1.569 -15.875 -14.039 1 98.06 125 TYR B O 1
ATOM 3959 N N . TRP B 1 126 ? 0.288 -15.07 -13.062 1 96.75 126 TRP B N 1
ATOM 3960 C CA . TRP B 1 126 ? -0.396 -14.531 -11.891 1 96.75 126 TRP B CA 1
ATOM 3961 C C . TRP B 1 126 ? -1.347 -13.406 -12.289 1 96.75 126 TRP B C 1
ATOM 3963 O O . TRP B 1 126 ? -0.931 -12.422 -12.906 1 96.75 126 TRP B O 1
ATOM 3973 N N . SER B 1 127 ? -2.578 -13.43 -11.945 1 94.12 127 SER B N 1
ATOM 3974 C CA . SER B 1 127 ? -3.664 -12.625 -12.492 1 94.12 127 SER B CA 1
ATOM 3975 C C . SER B 1 127 ? -3.445 -11.141 -12.211 1 94.12 127 SER B C 1
ATOM 3977 O O . SER B 1 127 ? -3.857 -10.281 -13 1 94.12 127 SER B O 1
ATOM 3979 N N . SER B 1 128 ? -2.805 -10.797 -11.125 1 95.75 128 SER B N 1
ATOM 3980 C CA . SER B 1 128 ? -2.639 -9.398 -10.734 1 95.75 128 SER B CA 1
ATOM 3981 C C . SER B 1 128 ? -1.776 -8.641 -11.734 1 95.75 128 SER B C 1
ATOM 3983 O O . SER B 1 128 ? -1.927 -7.43 -11.898 1 95.75 128 SER B O 1
ATOM 3985 N N . TYR B 1 129 ? -0.813 -9.352 -12.453 1 97.69 129 TYR B N 1
ATOM 3986 C CA . TYR B 1 129 ? -0.059 -8.641 -13.484 1 97.69 129 TYR B CA 1
ATOM 3987 C C . TYR B 1 129 ? -0.995 -7.949 -14.469 1 97.69 129 TYR B C 1
ATOM 3989 O O . TYR B 1 129 ? -0.861 -6.75 -14.719 1 97.69 129 TYR B O 1
ATOM 3997 N N . ALA B 1 130 ? -1.918 -8.758 -14.953 1 96.12 130 ALA B N 1
ATOM 3998 C CA . ALA B 1 130 ? -2.838 -8.266 -15.969 1 96.12 130 ALA B CA 1
ATOM 3999 C C . ALA B 1 130 ? -3.742 -7.168 -15.406 1 96.12 130 ALA B C 1
ATOM 4001 O O . ALA B 1 130 ? -3.994 -6.16 -16.062 1 96.12 130 ALA B O 1
ATOM 4002 N N . ASP B 1 131 ? -4.234 -7.363 -14.234 1 95.38 131 ASP B N 1
ATOM 4003 C CA . ASP B 1 131 ? -5.141 -6.398 -13.625 1 95.38 131 ASP B CA 1
ATOM 4004 C C . ASP B 1 131 ? -4.445 -5.062 -13.383 1 95.38 131 ASP B C 1
ATOM 4006 O O . ASP B 1 131 ? -5.035 -4 -13.586 1 95.38 131 ASP B O 1
ATOM 4010 N N . ILE B 1 132 ? -3.209 -5.078 -12.922 1 97.5 132 ILE B N 1
ATOM 4011 C CA . ILE B 1 132 ? -2.461 -3.852 -12.656 1 97.5 132 ILE B CA 1
ATOM 4012 C C . ILE B 1 132 ? -2.184 -3.127 -13.977 1 97.5 132 ILE B C 1
ATOM 4014 O O . ILE B 1 132 ? -2.281 -1.9 -14.047 1 97.5 132 ILE B O 1
ATOM 4018 N N . VAL B 1 133 ? -1.802 -3.875 -15.047 1 97.06 133 VAL B N 1
ATOM 4019 C CA . VAL B 1 133 ? -1.604 -3.283 -16.359 1 97.06 133 VAL B CA 1
ATOM 4020 C C . VAL B 1 133 ? -2.863 -2.529 -16.781 1 97.06 133 VAL B C 1
ATOM 4022 O O . VAL B 1 133 ? -2.787 -1.387 -17.234 1 97.06 133 VAL B O 1
ATOM 4025 N N . THR B 1 134 ? -3.992 -3.174 -16.562 1 93.94 134 THR B N 1
ATOM 4026 C CA . THR B 1 134 ? -5.277 -2.594 -16.938 1 93.94 134 THR B CA 1
ATOM 4027 C C . THR B 1 134 ? -5.566 -1.34 -16.125 1 93.94 134 THR B C 1
ATOM 4029 O O . THR B 1 134 ? -6.023 -0.33 -16.656 1 93.94 134 THR B O 1
ATOM 4032 N N . LEU B 1 135 ? -5.297 -1.355 -14.883 1 93.62 135 LEU B N 1
ATOM 4033 C CA . LEU B 1 135 ? -5.508 -0.219 -13.992 1 93.62 135 LEU B CA 1
ATOM 4034 C C . LEU B 1 135 ? -4.68 0.981 -14.438 1 93.62 135 LEU B C 1
ATOM 4036 O O . LEU B 1 135 ? -5.078 2.129 -14.227 1 93.62 135 LEU B O 1
ATOM 4040 N N . CYS B 1 136 ? -3.531 0.703 -15.047 1 94.31 136 CYS B N 1
ATOM 4041 C CA . CYS B 1 136 ? -2.631 1.762 -15.484 1 94.31 136 CYS B CA 1
ATOM 4042 C C . CYS B 1 136 ? -2.977 2.215 -16.906 1 94.31 136 CYS B C 1
ATOM 4044 O O . CYS B 1 136 ? -2.346 3.129 -17.438 1 94.31 136 CYS B O 1
ATOM 4046 N N . GLY B 1 137 ? -3.977 1.529 -17.547 1 92.75 137 GLY B N 1
ATOM 4047 C CA . GLY B 1 137 ? -4.387 1.877 -18.906 1 92.75 137 GLY B CA 1
ATOM 4048 C C . GLY B 1 137 ? -3.566 1.184 -19.969 1 92.75 137 GLY B C 1
ATOM 4049 O O . GLY B 1 137 ? -3.686 1.503 -21.156 1 92.75 137 GLY B O 1
ATOM 4050 N N . GLY B 1 138 ? -2.682 0.263 -19.562 1 96.19 138 GLY B N 1
ATOM 4051 C CA . GLY B 1 138 ? -1.873 -0.48 -20.516 1 96.19 138 GLY B CA 1
ATOM 4052 C C . GLY B 1 138 ? -2.635 -1.602 -21.203 1 96.19 138 GLY B C 1
ATOM 4053 O O . GLY B 1 138 ? -3.818 -1.809 -20.938 1 96.19 138 GLY B O 1
ATOM 4054 N N . ILE B 1 139 ? -1.964 -2.227 -22.141 1 97.5 139 ILE B N 1
ATOM 4055 C CA . ILE B 1 139 ? -2.533 -3.334 -22.891 1 97.5 139 ILE B CA 1
ATOM 4056 C C . ILE B 1 139 ? -1.802 -4.629 -22.547 1 97.5 139 ILE B C 1
ATOM 4058 O O . ILE B 1 139 ? -0.585 -4.727 -22.719 1 97.5 139 ILE B O 1
ATOM 4062 N N . VAL B 1 140 ? -2.525 -5.598 -22.047 1 97.25 140 VAL B N 1
ATOM 4063 C CA . VAL B 1 140 ? -1.965 -6.91 -21.75 1 97.25 140 VAL B CA 1
ATOM 4064 C C . VAL B 1 140 ? -1.775 -7.699 -23.047 1 97.25 140 VAL B C 1
ATOM 4066 O O . VAL B 1 140 ? -2.713 -7.848 -23.828 1 97.25 140 VAL B O 1
ATOM 4069 N N . LYS B 1 141 ? -0.58 -8.148 -23.312 1 98.31 141 LYS B N 1
ATOM 4070 C CA . LYS B 1 141 ? -0.273 -9.016 -24.438 1 98.31 141 LYS B CA 1
ATOM 4071 C C . LYS B 1 141 ? 0.267 -10.367 -23.969 1 98.31 141 LYS B C 1
ATOM 4073 O O . LYS B 1 141 ? 1.479 -10.539 -23.828 1 98.31 141 LYS B O 1
ATOM 4078 N N . PRO B 1 142 ? -0.626 -11.352 -23.828 1 98.06 142 PRO B N 1
ATOM 4079 C CA . PRO B 1 142 ? -0.159 -12.672 -23.406 1 98.06 142 PRO B CA 1
ATOM 4080 C C . PRO B 1 142 ? 0.744 -13.344 -24.438 1 98.06 142 PRO B C 1
ATOM 4082 O O . PRO B 1 142 ? 0.496 -13.234 -25.641 1 98.06 142 PRO B O 1
ATOM 4085 N N . LEU B 1 143 ? 1.804 -13.93 -23.984 1 98.69 143 LEU B N 1
ATOM 4086 C CA . LEU B 1 143 ? 2.641 -14.812 -24.781 1 98.69 143 LEU B CA 1
ATOM 4087 C C . LEU B 1 143 ? 2.242 -16.266 -24.594 1 98.69 143 LEU B C 1
ATOM 4089 O O . LEU B 1 143 ? 2.441 -16.828 -23.516 1 98.69 143 LEU B O 1
ATOM 4093 N N . PRO B 1 144 ? 1.719 -16.875 -25.578 1 97.44 144 PRO B N 1
ATOM 4094 C CA . PRO B 1 144 ? 1.165 -18.219 -25.391 1 97.44 144 PRO B CA 1
ATOM 4095 C C . PRO B 1 144 ? 2.242 -19.266 -25.141 1 97.44 144 PRO B C 1
ATOM 4097 O O . PRO B 1 144 ? 3.322 -19.219 -25.734 1 97.44 144 PRO B O 1
ATOM 4100 N N . THR B 1 145 ? 1.944 -20.156 -24.25 1 98.19 145 THR B N 1
ATOM 4101 C CA . THR B 1 145 ? 2.717 -21.375 -24 1 98.19 145 THR B CA 1
ATOM 4102 C C . THR B 1 145 ? 1.818 -22.594 -24.047 1 98.19 145 THR B C 1
ATOM 4104 O O . THR B 1 145 ? 0.628 -22.5 -24.359 1 98.19 145 THR B O 1
ATOM 4107 N N . THR B 1 146 ? 2.457 -23.828 -23.844 1 97.25 146 THR B N 1
ATOM 4108 C CA . THR B 1 146 ? 1.666 -25.062 -23.938 1 97.25 146 THR B CA 1
ATOM 4109 C C . THR B 1 146 ? 2.045 -26.031 -22.828 1 97.25 146 THR B C 1
ATOM 4111 O O . THR B 1 146 ? 3.164 -26 -22.312 1 97.25 146 THR B O 1
ATOM 4114 N N . PRO B 1 147 ? 1.085 -26.891 -22.469 1 96.88 147 PRO B N 1
ATOM 4115 C CA . PRO B 1 147 ? 1.429 -27.938 -21.5 1 96.88 147 PRO B CA 1
ATOM 4116 C C . PRO B 1 147 ? 2.572 -28.828 -21.969 1 96.88 147 PRO B C 1
ATOM 4118 O O . PRO B 1 147 ? 3.361 -29.312 -21.156 1 96.88 147 PRO B O 1
ATOM 4121 N N . GLU B 1 148 ? 2.695 -29.031 -23.266 1 95.75 148 GLU B N 1
ATOM 4122 C CA . GLU B 1 148 ? 3.725 -29.891 -23.844 1 95.75 148 GLU B CA 1
ATOM 4123 C C . GLU B 1 148 ? 5.121 -29.328 -23.562 1 95.75 148 GLU B C 1
ATOM 4125 O O . GLU B 1 148 ? 6.074 -30.094 -23.391 1 95.75 148 GLU B O 1
ATOM 4130 N N . SER B 1 149 ? 5.176 -28.031 -23.469 1 95.94 149 SER B N 1
ATOM 4131 C CA . SER B 1 149 ? 6.457 -27.391 -23.203 1 95.94 149 SER B CA 1
ATOM 4132 C C . SER B 1 149 ? 6.652 -27.125 -21.719 1 95.94 149 SER B C 1
ATOM 4134 O O . SER B 1 149 ? 7.574 -26.406 -21.328 1 95.94 149 SER B O 1
ATOM 4136 N N . GLY B 1 150 ? 5.668 -27.656 -20.922 1 97.62 150 GLY B N 1
ATOM 4137 C CA . GLY B 1 150 ? 5.703 -27.328 -19.5 1 97.62 150 GLY B CA 1
ATOM 4138 C C . GLY B 1 150 ? 5.402 -25.875 -19.219 1 97.62 150 GLY B C 1
ATOM 4139 O O . GLY B 1 150 ? 5.914 -25.312 -18.25 1 97.62 150 GLY B O 1
ATOM 4140 N N . TYR B 1 151 ? 4.742 -25.234 -20.188 1 98.5 151 TYR B N 1
ATOM 4141 C CA . TYR B 1 151 ? 4.344 -23.828 -20.141 1 98.5 151 TYR B CA 1
ATOM 4142 C C . TYR B 1 151 ? 5.562 -22.922 -20.188 1 98.5 151 TYR B C 1
ATOM 4144 O O . TYR B 1 151 ? 5.52 -21.781 -19.703 1 98.5 151 TYR B O 1
ATOM 4152 N N . ALA B 1 152 ? 6.695 -23.375 -20.703 1 98.5 152 ALA B N 1
ATOM 4153 C CA . ALA B 1 152 ? 7.898 -22.562 -20.859 1 98.5 152 ALA B CA 1
ATOM 4154 C C . ALA B 1 152 ? 7.773 -21.625 -22.062 1 98.5 152 ALA B C 1
ATOM 4156 O O . ALA B 1 152 ? 7.426 -22.062 -23.156 1 98.5 152 ALA B O 1
ATOM 4157 N N . LEU B 1 153 ? 8.031 -20.406 -21.844 1 98.75 153 LEU B N 1
ATOM 4158 C CA . LEU B 1 153 ? 8.117 -19.438 -22.938 1 98.75 153 LEU B CA 1
ATOM 4159 C C . LEU B 1 153 ? 9.227 -19.812 -23.922 1 98.75 153 LEU B C 1
ATOM 4161 O O . LEU B 1 153 ? 10.312 -20.234 -23.5 1 98.75 153 LEU B O 1
ATOM 4165 N N . GLN B 1 154 ? 8.938 -19.672 -25.172 1 98.56 154 GLN B N 1
ATOM 4166 C CA . GLN B 1 154 ? 9.938 -19.922 -26.203 1 98.56 154 GLN B CA 1
ATOM 4167 C C . GLN B 1 154 ? 10.469 -18.609 -26.781 1 98.56 154 GLN B C 1
ATOM 4169 O O . GLN B 1 154 ? 9.711 -17.641 -26.938 1 98.56 154 GLN B O 1
ATOM 4174 N N . PRO B 1 155 ? 11.789 -18.578 -27.156 1 98.56 155 PRO B N 1
ATOM 4175 C CA . PRO B 1 155 ? 12.367 -17.344 -27.688 1 98.56 155 PRO B CA 1
ATOM 4176 C C . PRO B 1 155 ? 11.633 -16.828 -28.922 1 98.56 155 PRO B C 1
ATOM 4178 O O . PRO B 1 155 ? 11.477 -15.609 -29.078 1 98.56 155 PRO B O 1
ATOM 4181 N N . GLN B 1 156 ? 11.188 -17.734 -29.75 1 98.31 156 GLN B N 1
ATOM 4182 C CA . GLN B 1 156 ? 10.5 -17.328 -30.969 1 98.31 156 GLN B CA 1
ATOM 4183 C C . GLN B 1 156 ? 9.172 -16.641 -30.656 1 98.31 156 GLN B C 1
ATOM 4185 O O . GLN B 1 156 ? 8.781 -15.695 -31.328 1 98.31 156 GLN B O 1
ATOM 4190 N N . THR B 1 157 ? 8.469 -17.156 -29.672 1 98.69 157 THR B N 1
ATOM 4191 C CA . THR B 1 157 ? 7.215 -16.547 -29.234 1 98.69 157 THR B CA 1
ATOM 4192 C C . THR B 1 157 ? 7.457 -15.156 -28.656 1 98.69 157 THR B C 1
ATOM 4194 O O . THR B 1 157 ? 6.688 -14.227 -28.922 1 98.69 157 THR B O 1
ATOM 4197 N N . LEU B 1 158 ? 8.539 -15.016 -27.875 1 98.81 158 LEU B N 1
ATOM 4198 C CA . LEU B 1 158 ? 8.922 -13.719 -27.328 1 98.81 158 LEU B CA 1
ATOM 4199 C C . LEU B 1 158 ? 9.211 -12.727 -28.438 1 98.81 158 LEU B C 1
ATOM 4201 O O . LEU B 1 158 ? 8.695 -11.602 -28.438 1 98.81 158 LEU B O 1
ATOM 4205 N N . ALA B 1 159 ? 9.961 -13.164 -29.391 1 98.56 159 ALA B N 1
ATOM 4206 C CA . ALA B 1 159 ? 10.344 -12.297 -30.5 1 98.56 159 ALA B CA 1
ATOM 4207 C C . ALA B 1 159 ? 9.117 -11.82 -31.266 1 98.56 159 ALA B C 1
ATOM 4209 O O . ALA B 1 159 ? 9.039 -10.648 -31.656 1 98.56 159 ALA B O 1
ATOM 4210 N N . ALA B 1 160 ? 8.227 -12.695 -31.453 1 98.25 160 ALA B N 1
ATOM 4211 C CA . ALA B 1 160 ? 7.027 -12.398 -32.219 1 98.25 160 ALA B CA 1
ATOM 4212 C C . ALA B 1 160 ? 6.113 -11.43 -31.484 1 98.25 160 ALA B C 1
ATOM 4214 O O . ALA B 1 160 ? 5.305 -10.727 -32.094 1 98.25 160 ALA B O 1
ATOM 4215 N N . GLY B 1 161 ? 6.23 -11.359 -30.141 1 98.19 161 GLY B N 1
ATOM 4216 C CA . GLY B 1 161 ? 5.344 -10.539 -29.328 1 98.19 161 GLY B CA 1
ATOM 4217 C C . GLY B 1 161 ? 5.805 -9.102 -29.219 1 98.1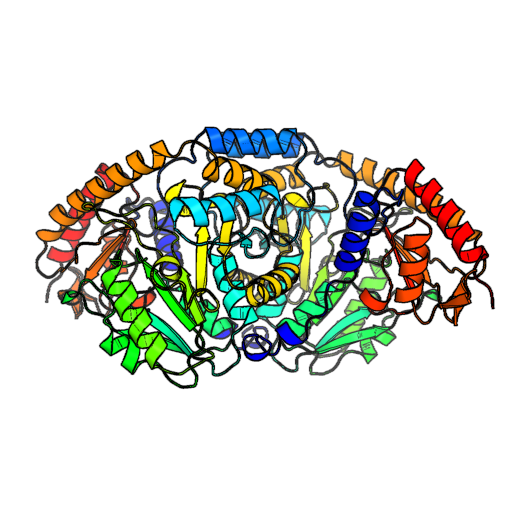9 161 GLY B C 1
ATOM 4218 O O . GLY B 1 161 ? 5.016 -8.211 -28.891 1 98.19 161 GLY B O 1
ATOM 4219 N N . ILE B 1 162 ? 7.055 -8.812 -29.484 1 98.38 162 ILE B N 1
ATOM 4220 C CA . ILE B 1 162 ? 7.645 -7.496 -29.25 1 98.38 162 ILE B CA 1
ATOM 4221 C C . ILE B 1 162 ? 7.23 -6.535 -30.359 1 98.38 162 ILE B C 1
ATOM 4223 O O . ILE B 1 162 ? 7.27 -6.887 -31.547 1 98.38 162 ILE B O 1
ATOM 4227 N N . SER B 1 163 ? 6.754 -5.418 -30.047 1 96.88 163 SER B N 1
ATOM 4228 C CA . SER B 1 163 ? 6.461 -4.305 -30.938 1 96.88 163 SER B CA 1
ATOM 4229 C C . SER B 1 163 ? 7.098 -3.01 -30.453 1 96.88 163 SER B C 1
ATOM 4231 O O . SER B 1 163 ? 7.773 -3 -29.422 1 96.88 163 SER B O 1
ATOM 4233 N N . ALA B 1 164 ? 6.844 -1.927 -31.156 1 95.38 164 ALA B N 1
ATOM 4234 C CA . ALA B 1 164 ? 7.363 -0.621 -30.766 1 95.38 164 ALA B CA 1
ATOM 4235 C C . ALA B 1 164 ? 6.648 -0.104 -29.516 1 95.38 164 ALA B C 1
ATOM 4237 O O . ALA B 1 164 ? 7.16 0.772 -28.812 1 95.38 164 ALA B O 1
ATOM 4238 N N . ARG B 1 165 ? 5.484 -0.689 -29.219 1 96.25 165 ARG B N 1
ATOM 4239 C CA . ARG B 1 165 ? 4.668 -0.229 -28.109 1 96.25 165 ARG B CA 1
ATOM 4240 C C . ARG B 1 165 ? 4.957 -1.038 -26.844 1 96.25 165 ARG B C 1
ATOM 4242 O O . ARG B 1 165 ? 4.461 -0.714 -25.766 1 96.25 165 ARG B O 1
ATOM 4249 N N . THR B 1 166 ? 5.785 -2.047 -26.984 1 98.19 166 THR B N 1
ATOM 4250 C CA . THR B 1 166 ? 6.094 -2.891 -25.844 1 98.19 166 THR B CA 1
ATOM 4251 C C . THR B 1 166 ? 6.883 -2.107 -24.797 1 98.19 166 THR B C 1
ATOM 4253 O O . THR B 1 166 ? 7.949 -1.565 -25.094 1 98.19 166 THR B O 1
ATOM 4256 N N . LYS B 1 167 ? 6.328 -2.057 -23.609 1 98.12 167 LYS B N 1
ATOM 4257 C CA . LYS B 1 167 ? 6.945 -1.321 -22.5 1 98.12 167 LYS B CA 1
ATOM 4258 C C . LYS B 1 167 ? 7.598 -2.273 -21.516 1 98.12 167 LYS B C 1
ATOM 4260 O O . LYS B 1 167 ? 8.648 -1.964 -20.938 1 98.12 167 LYS B O 1
ATOM 4265 N N . TRP B 1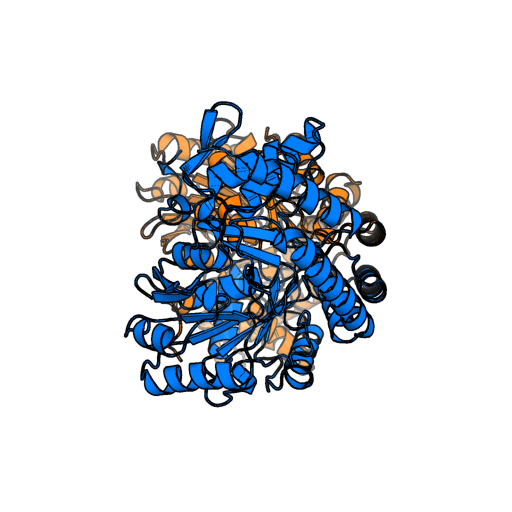 168 ? 6.965 -3.418 -21.25 1 98.75 168 TRP B N 1
ATOM 4266 C CA . TRP B 1 168 ? 7.453 -4.371 -20.25 1 98.75 168 TRP B CA 1
ATOM 4267 C C . TRP B 1 168 ? 7.371 -5.797 -20.781 1 98.75 168 TRP B C 1
ATOM 4269 O O . TRP B 1 168 ? 6.418 -6.152 -21.484 1 98.75 168 TRP B O 1
ATOM 4279 N N . LEU B 1 169 ? 8.352 -6.594 -20.438 1 98.88 169 LEU B N 1
ATOM 4280 C CA . LEU B 1 169 ? 8.281 -8.047 -20.375 1 98.88 169 LEU B CA 1
ATOM 4281 C C . LEU B 1 169 ? 8.273 -8.531 -18.938 1 98.88 169 LEU B C 1
ATOM 4283 O O . LEU B 1 169 ? 9.172 -8.18 -18.156 1 98.88 169 LEU B O 1
ATOM 4287 N N . VAL B 1 170 ? 7.262 -9.289 -18.578 1 98.94 170 VAL B N 1
ATOM 4288 C CA . VAL B 1 170 ? 7.195 -9.859 -17.234 1 98.94 170 VAL B CA 1
ATOM 4289 C C . VAL B 1 170 ? 7.664 -11.305 -17.266 1 98.94 170 VAL B C 1
ATOM 4291 O O . VAL B 1 170 ? 7.141 -12.125 -18.016 1 98.94 170 VAL B O 1
ATOM 4294 N N . LEU B 1 171 ? 8.648 -11.586 -16.5 1 98.88 171 LEU B N 1
ATOM 4295 C CA . LEU B 1 171 ? 9.125 -12.945 -16.281 1 98.88 171 LEU B CA 1
ATOM 4296 C C . LEU B 1 171 ? 8.938 -13.352 -14.82 1 98.88 171 LEU B C 1
ATOM 4298 O O . LEU B 1 171 ? 9.352 -12.633 -13.906 1 98.88 171 LEU B O 1
ATOM 4302 N N . ASN B 1 172 ? 8.227 -14.359 -14.602 1 98.81 172 ASN B N 1
ATOM 4303 C CA . ASN B 1 172 ? 8.039 -14.969 -13.289 1 98.81 172 ASN B CA 1
ATOM 4304 C C . ASN B 1 172 ? 8.461 -16.438 -13.281 1 98.81 172 ASN B C 1
ATOM 4306 O O . ASN B 1 172 ? 7.77 -17.281 -13.836 1 98.81 172 ASN B O 1
ATOM 4310 N N . ALA B 1 173 ? 9.609 -16.719 -12.695 1 98.19 173 ALA B N 1
ATOM 4311 C CA . ALA B 1 173 ? 10.219 -18.047 -12.711 1 98.19 173 ALA B CA 1
ATOM 4312 C C . ALA B 1 173 ? 10.969 -18.328 -11.414 1 98.19 173 ALA B C 1
ATOM 4314 O O . ALA B 1 173 ? 11.938 -17.641 -11.086 1 98.19 173 ALA B O 1
ATOM 4315 N N . PRO B 1 174 ? 10.562 -19.328 -10.617 1 98.56 174 PRO B N 1
ATOM 4316 C CA . PRO B 1 174 ? 9.43 -20.219 -10.867 1 98.56 174 PRO B CA 1
ATOM 4317 C C . PRO B 1 174 ? 8.094 -19.484 -10.914 1 98.56 174 PRO B C 1
ATOM 4319 O O . PRO B 1 174 ? 7.949 -18.422 -10.297 1 98.56 174 PRO B O 1
ATOM 4322 N N . SER B 1 175 ? 7.199 -20.062 -11.641 1 98.56 175 SER B N 1
ATOM 4323 C CA . SER B 1 175 ? 5.996 -19.344 -12.039 1 98.56 175 SER B CA 1
ATOM 4324 C C . SER B 1 175 ? 4.812 -19.703 -11.141 1 98.56 175 SER B C 1
ATOM 4326 O O . SER B 1 175 ? 4.664 -20.859 -10.742 1 98.56 175 SER B O 1
ATOM 4328 N N . ASN B 1 176 ? 4.055 -18.797 -10.672 1 97.94 176 ASN B N 1
ATOM 4329 C CA . ASN B 1 176 ? 2.643 -18.938 -10.336 1 97.94 176 ASN B CA 1
ATOM 4330 C C . ASN B 1 176 ? 1.751 -18.672 -11.547 1 97.94 176 ASN B C 1
ATOM 4332 O O . ASN B 1 176 ? 1.672 -17.531 -12.023 1 97.94 176 ASN B O 1
ATOM 4336 N N . PRO B 1 177 ? 1.239 -19.625 -12.156 1 97.88 177 PRO B N 1
ATOM 4337 C CA . PRO B 1 177 ? 0.72 -20.797 -11.469 1 97.88 177 PRO B CA 1
ATOM 4338 C C . PRO B 1 177 ? 1.409 -22.094 -11.914 1 97.88 177 PRO B C 1
ATOM 4340 O O . PRO B 1 177 ? 1.129 -23.172 -11.367 1 97.88 177 PRO B O 1
ATOM 4343 N N . SER B 1 178 ? 2.33 -22.062 -12.844 1 98.31 178 SER B N 1
ATOM 4344 C CA . SER B 1 178 ? 2.709 -23.281 -13.539 1 98.31 178 SER B CA 1
ATOM 4345 C C . SER B 1 178 ? 3.877 -23.969 -12.844 1 98.31 178 SER B C 1
ATOM 4347 O O . SER B 1 178 ? 4.148 -25.156 -13.086 1 98.31 178 SER B O 1
ATOM 4349 N N . GLY B 1 179 ? 4.621 -23.188 -12.094 1 98.62 179 GLY B N 1
ATOM 4350 C CA . GLY B 1 179 ? 5.828 -23.719 -11.477 1 98.62 179 GLY B CA 1
ATOM 4351 C C . GLY B 1 179 ? 7.004 -23.781 -12.43 1 98.62 179 GLY B C 1
ATOM 4352 O O . GLY B 1 179 ? 8.094 -24.219 -12.055 1 98.62 179 GLY B O 1
ATOM 4353 N N . THR B 1 180 ? 6.816 -23.281 -13.625 1 98.44 180 THR B N 1
ATOM 4354 C CA . THR B 1 180 ? 7.863 -23.281 -14.648 1 98.44 180 THR B CA 1
ATOM 4355 C C . THR B 1 180 ? 9.031 -22.391 -14.219 1 98.44 180 THR B C 1
ATOM 4357 O O . THR B 1 180 ? 8.828 -21.266 -13.758 1 98.44 180 THR B O 1
ATOM 4360 N N . ALA B 1 181 ? 10.219 -22.906 -14.297 1 98.44 181 ALA B N 1
ATOM 4361 C CA . ALA B 1 181 ? 11.453 -22.172 -14.102 1 98.44 181 ALA B CA 1
ATOM 4362 C C . ALA B 1 181 ? 12.312 -22.172 -15.367 1 98.44 181 ALA B C 1
ATOM 4364 O O . ALA B 1 181 ? 11.906 -22.734 -16.391 1 98.44 181 ALA B O 1
ATOM 4365 N N . TYR B 1 182 ? 13.375 -21.438 -15.375 1 98.56 182 TYR B N 1
ATOM 4366 C CA . TYR B 1 182 ? 14.266 -21.344 -16.516 1 98.56 182 TYR B CA 1
ATOM 4367 C C . TYR B 1 182 ? 15.719 -21.531 -16.094 1 98.56 182 TYR B C 1
ATOM 4369 O O . TYR B 1 182 ? 16.125 -21.047 -15.047 1 98.56 182 TYR B O 1
ATOM 4377 N N . THR B 1 183 ? 16.469 -22.219 -16.906 1 98.12 183 THR B N 1
ATOM 4378 C CA . THR B 1 183 ? 17.906 -22.297 -16.75 1 98.12 183 THR B CA 1
ATOM 4379 C C . THR B 1 183 ? 18.562 -20.984 -17.188 1 98.12 183 THR B C 1
ATOM 4381 O O . THR B 1 183 ? 17.938 -20.172 -17.859 1 98.12 183 THR B O 1
ATOM 4384 N N . ALA B 1 184 ? 19.828 -20.844 -16.828 1 98.5 184 ALA B N 1
ATOM 4385 C CA . ALA B 1 184 ? 20.609 -19.688 -17.281 1 98.5 184 ALA B CA 1
ATOM 4386 C C . ALA B 1 184 ? 20.641 -19.609 -18.812 1 98.5 184 ALA B C 1
ATOM 4388 O O . ALA B 1 184 ? 20.562 -18.516 -19.375 1 98.5 184 ALA B O 1
ATOM 4389 N N . ALA B 1 185 ? 20.734 -20.75 -19.422 1 98.56 185 ALA B N 1
ATOM 4390 C CA . ALA B 1 185 ? 20.797 -20.797 -20.875 1 98.56 185 ALA B CA 1
ATOM 4391 C C . ALA B 1 185 ? 19.5 -20.328 -21.5 1 98.56 185 ALA B C 1
ATOM 4393 O O . ALA B 1 185 ? 19.5 -19.625 -22.516 1 98.56 185 ALA B O 1
ATOM 4394 N N . GLN B 1 186 ? 18.391 -20.719 -20.984 1 98.5 186 GLN B N 1
ATOM 4395 C CA . GLN B 1 186 ? 17.094 -20.281 -21.484 1 98.5 186 GLN B CA 1
ATOM 4396 C C . GLN B 1 186 ? 16.906 -18.781 -21.297 1 98.5 186 GLN B C 1
ATOM 4398 O O . GLN B 1 186 ? 16.406 -18.094 -22.188 1 98.5 186 GLN B O 1
ATOM 4403 N N . LEU B 1 187 ? 17.312 -18.25 -20.125 1 98.81 187 LEU B N 1
ATOM 4404 C CA . LEU B 1 187 ? 17.234 -16.812 -19.875 1 98.81 187 LEU B CA 1
ATOM 4405 C C . LEU B 1 187 ? 18.125 -16.047 -20.859 1 98.81 187 LEU B C 1
ATOM 4407 O O . LEU B 1 187 ? 17.75 -14.961 -21.312 1 98.81 187 LEU B O 1
ATOM 4411 N N . GLU B 1 188 ? 19.297 -16.609 -21.109 1 98.75 188 GLU B N 1
ATOM 4412 C CA . GLU B 1 188 ? 20.188 -15.984 -22.094 1 98.75 188 GLU B CA 1
ATOM 4413 C C . GLU B 1 188 ? 19.531 -15.922 -23.469 1 98.75 188 GLU B C 1
ATOM 4415 O O . GLU B 1 188 ? 19.719 -14.945 -24.203 1 98.75 188 GLU B O 1
ATOM 4420 N N . ALA B 1 189 ? 18.828 -16.953 -23.812 1 98.81 189 ALA B N 1
ATOM 4421 C CA . ALA B 1 189 ? 18.125 -16.953 -25.094 1 98.81 189 ALA B CA 1
ATOM 4422 C C . ALA B 1 189 ? 17.094 -15.836 -25.141 1 98.81 189 ALA B C 1
ATOM 4424 O O . ALA B 1 189 ? 16.906 -15.211 -26.188 1 98.81 189 ALA B O 1
ATOM 4425 N N . PHE B 1 190 ? 16.344 -15.578 -24.031 1 98.81 190 PHE B N 1
ATOM 4426 C CA . PHE B 1 190 ? 15.43 -14.445 -23.984 1 98.81 190 PHE B CA 1
ATOM 4427 C C . PHE B 1 190 ? 16.188 -13.125 -24.125 1 98.81 190 PHE B C 1
ATOM 4429 O O . PHE B 1 190 ? 15.742 -12.227 -24.844 1 98.81 190 PHE B O 1
ATOM 4436 N N . ALA B 1 191 ? 17.359 -13.039 -23.422 1 98.56 191 ALA B N 1
ATOM 4437 C CA . ALA B 1 191 ? 18.172 -11.828 -23.484 1 98.56 191 ALA B CA 1
ATOM 4438 C C . ALA B 1 191 ? 18.609 -11.531 -24.922 1 98.56 191 ALA B C 1
ATOM 4440 O O . ALA B 1 191 ? 18.625 -10.375 -25.344 1 98.56 191 ALA B O 1
ATOM 4441 N N . GLU B 1 192 ? 18.953 -12.57 -25.609 1 98.5 192 GLU B N 1
ATOM 4442 C CA . GLU B 1 192 ? 19.359 -12.398 -27 1 98.5 192 GLU B CA 1
ATOM 4443 C C . GLU B 1 192 ? 18.219 -11.836 -27.844 1 98.5 192 GLU B C 1
ATOM 4445 O O . GLU B 1 192 ? 18.453 -10.969 -28.703 1 98.5 192 GLU B O 1
ATOM 4450 N N . VAL B 1 193 ? 17.031 -12.344 -27.641 1 98.69 193 VAL B N 1
ATOM 4451 C CA . VAL B 1 193 ? 15.859 -11.82 -28.328 1 98.69 193 VAL B CA 1
ATOM 4452 C C . VAL B 1 193 ? 15.688 -10.336 -28.016 1 98.69 193 VAL B C 1
ATOM 4454 O O . VAL B 1 193 ? 15.422 -9.531 -28.906 1 98.69 193 VAL B O 1
ATOM 4457 N N . LEU B 1 194 ? 15.859 -9.961 -26.766 1 98.31 194 LEU B N 1
ATOM 4458 C CA . LEU B 1 194 ? 15.672 -8.586 -26.312 1 98.31 194 LEU B CA 1
ATOM 4459 C C . LEU B 1 194 ? 16.734 -7.664 -26.922 1 98.31 194 LEU B C 1
ATOM 4461 O O . LEU B 1 194 ? 16.406 -6.551 -27.344 1 98.31 194 LEU B O 1
ATOM 4465 N N . ARG B 1 195 ? 17.953 -8.148 -27 1 97.12 195 ARG B N 1
ATOM 4466 C CA . ARG B 1 195 ? 19.047 -7.391 -27.625 1 97.12 195 ARG B CA 1
ATOM 4467 C C . ARG B 1 195 ? 18.75 -7.121 -29.094 1 97.12 195 ARG B C 1
ATOM 4469 O O . ARG B 1 195 ? 18.984 -6.012 -29.578 1 97.12 195 ARG B O 1
ATOM 4476 N N . ARG B 1 196 ? 18.172 -8.031 -29.719 1 96.88 196 ARG B N 1
ATOM 4477 C CA . ARG B 1 196 ? 17.953 -7.961 -31.156 1 96.88 196 ARG B CA 1
ATOM 4478 C C . ARG B 1 196 ? 16.703 -7.137 -31.469 1 96.88 196 ARG B C 1
ATOM 4480 O O . ARG B 1 196 ? 16.547 -6.656 -32.594 1 96.88 196 ARG B O 1
ATOM 4487 N N . SER B 1 197 ? 15.789 -7.02 -30.531 1 94.75 197 SER B N 1
ATOM 4488 C CA . SER B 1 197 ? 14.516 -6.355 -30.766 1 94.75 197 SER B CA 1
ATOM 4489 C C . SER B 1 197 ? 14.711 -4.891 -31.141 1 94.75 197 SER B C 1
ATOM 4491 O O . SER B 1 197 ? 13.875 -4.305 -31.844 1 94.75 197 SER B O 1
ATOM 4493 N N . GLY B 1 198 ? 15.727 -4.191 -30.672 1 88.31 198 GLY B N 1
ATOM 4494 C CA . GLY B 1 198 ? 15.992 -2.791 -30.953 1 88.31 198 GLY B CA 1
ATOM 4495 C C . GLY B 1 198 ? 15.039 -1.846 -30.234 1 88.31 198 GLY B C 1
ATOM 4496 O O . GLY B 1 198 ? 15.117 -0.629 -30.422 1 88.31 198 GLY B O 1
ATOM 4497 N N . ASN B 1 199 ? 14.102 -2.326 -29.531 1 92.44 199 ASN B N 1
ATOM 4498 C CA . ASN B 1 199 ? 13.211 -1.478 -28.75 1 92.44 199 ASN B CA 1
ATOM 4499 C C . ASN B 1 199 ? 13.898 -0.961 -27.484 1 92.44 199 ASN B C 1
ATOM 4501 O O . ASN B 1 199 ? 14.008 -1.681 -26.5 1 92.44 199 ASN B O 1
ATOM 4505 N N . PRO B 1 200 ? 14.258 0.264 -27.531 1 88.81 200 PRO B N 1
ATOM 4506 C CA . PRO B 1 200 ? 15.023 0.791 -26.406 1 88.81 200 PRO B CA 1
ATOM 4507 C C . PRO B 1 200 ? 14.148 1.084 -25.188 1 88.81 200 PRO B C 1
ATOM 4509 O O . PRO B 1 200 ? 14.664 1.31 -24.094 1 88.81 200 PRO B O 1
ATOM 4512 N N . ARG B 1 201 ? 12.891 1.024 -25.328 1 91.88 201 ARG B N 1
ATOM 4513 C CA . ARG B 1 201 ? 11.984 1.39 -24.234 1 91.88 201 ARG B CA 1
ATOM 4514 C C . ARG B 1 201 ? 11.57 0.16 -23.438 1 91.88 201 ARG B C 1
ATOM 4516 O O . ARG B 1 201 ? 11.016 0.284 -22.344 1 91.88 201 ARG B O 1
ATOM 4523 N N . LEU B 1 202 ? 11.906 -0.969 -24.031 1 97 202 LEU B N 1
ATOM 4524 C CA . LEU B 1 202 ? 11.43 -2.211 -23.422 1 97 202 LEU B CA 1
ATOM 4525 C C . LEU B 1 202 ? 12.18 -2.504 -22.125 1 97 202 LEU B C 1
ATOM 4527 O O . LEU B 1 202 ? 13.406 -2.584 -22.109 1 97 202 LEU B O 1
ATOM 4531 N N . LEU B 1 203 ? 11.414 -2.561 -21 1 98.31 203 LEU B N 1
ATOM 4532 C CA . LEU B 1 203 ? 11.922 -2.924 -19.672 1 98.31 203 LEU B CA 1
ATOM 4533 C C . LEU B 1 203 ? 11.609 -4.379 -19.359 1 98.31 203 LEU B C 1
ATOM 4535 O O . LEU B 1 203 ? 10.734 -4.984 -19.984 1 98.31 203 LEU B O 1
ATOM 4539 N N . ILE B 1 204 ? 12.375 -4.965 -18.422 1 98.75 204 ILE B N 1
ATOM 4540 C CA . ILE B 1 204 ? 12.195 -6.359 -18.016 1 98.75 204 ILE B CA 1
ATOM 4541 C C . ILE B 1 204 ? 11.883 -6.426 -16.531 1 98.75 204 ILE B C 1
ATOM 4543 O O . ILE B 1 204 ? 12.625 -5.891 -15.703 1 98.75 204 ILE B O 1
ATOM 4547 N N . LEU B 1 205 ? 10.773 -6.941 -16.188 1 98.88 205 LEU B 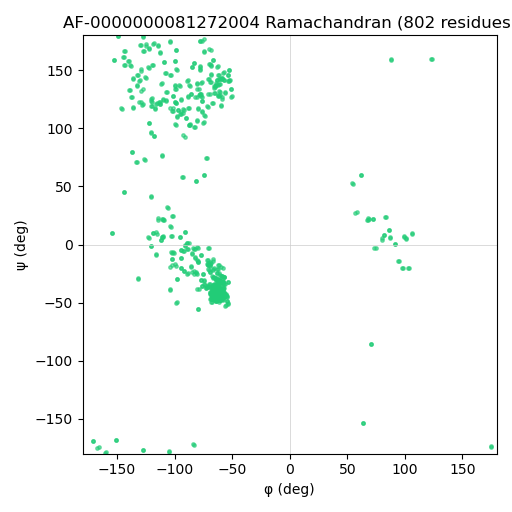N 1
ATOM 4548 C CA . LEU B 1 205 ? 10.438 -7.25 -14.797 1 98.88 205 LEU B CA 1
ATOM 4549 C C . LEU B 1 205 ? 10.68 -8.727 -14.492 1 98.88 205 LEU B C 1
ATOM 4551 O O . LEU B 1 205 ? 9.992 -9.594 -15.047 1 98.88 205 LEU B O 1
ATOM 4555 N N . ALA B 1 206 ? 11.633 -9.016 -13.734 1 98.94 206 ALA B N 1
ATOM 4556 C CA . ALA B 1 206 ? 11.883 -10.367 -13.258 1 98.94 206 ALA B CA 1
ATOM 4557 C C . ALA B 1 206 ? 11.336 -10.562 -11.844 1 98.94 206 ALA B C 1
ATOM 4559 O O . ALA B 1 206 ? 11.938 -10.109 -10.867 1 98.94 206 ALA B O 1
ATOM 4560 N N . ASP B 1 207 ? 10.211 -11.219 -11.727 1 98.88 207 ASP B N 1
ATOM 4561 C CA . ASP B 1 207 ? 9.609 -11.57 -10.438 1 98.88 207 ASP B CA 1
ATOM 4562 C C . ASP B 1 207 ? 10.164 -12.891 -9.914 1 98.88 207 ASP B C 1
ATOM 4564 O O . ASP B 1 207 ? 9.703 -13.961 -10.32 1 98.88 207 ASP B O 1
ATOM 4568 N N . ASP B 1 208 ? 11.078 -12.781 -8.945 1 98.88 208 ASP B N 1
ATOM 4569 C CA . ASP B 1 208 ? 11.828 -13.938 -8.461 1 98.88 208 ASP B CA 1
ATOM 4570 C C . ASP B 1 208 ? 11.336 -14.367 -7.086 1 98.88 208 ASP B C 1
ATOM 4572 O O . ASP B 1 208 ? 12.102 -14.906 -6.285 1 98.88 208 ASP B O 1
ATOM 4576 N N . ILE B 1 209 ? 10.047 -14.188 -6.812 1 98.75 209 ILE B N 1
ATOM 4577 C CA . ILE B 1 209 ? 9.477 -14.352 -5.48 1 98.75 209 ILE B CA 1
ATOM 4578 C C . ILE B 1 209 ? 9.633 -15.805 -5.027 1 98.75 209 ILE B C 1
ATOM 4580 O O . ILE B 1 209 ? 9.695 -16.078 -3.826 1 98.75 209 ILE B O 1
ATOM 4584 N N . TYR B 1 210 ? 9.828 -16.766 -5.957 1 98.75 210 TYR B N 1
ATOM 4585 C CA . TYR B 1 210 ? 9.914 -18.188 -5.613 1 98.75 210 TYR B CA 1
ATOM 4586 C C . TYR B 1 210 ? 11.328 -18.703 -5.793 1 98.75 210 TYR B C 1
ATOM 4588 O O . TYR B 1 210 ? 11.547 -19.922 -5.895 1 98.75 210 TYR B O 1
ATOM 4596 N N . GLU B 1 211 ? 12.352 -17.844 -5.785 1 98.62 211 GLU B N 1
ATOM 4597 C CA . GLU B 1 211 ? 13.727 -18.188 -6.156 1 98.62 211 GLU B CA 1
ATOM 4598 C C . GLU B 1 211 ? 14.258 -19.328 -5.293 1 98.62 211 GLU B C 1
ATOM 4600 O O . GLU B 1 211 ? 15.086 -20.125 -5.746 1 98.62 211 GLU B O 1
ATOM 4605 N N . HIS B 1 212 ? 13.766 -19.469 -4.066 1 98.44 212 HIS B N 1
ATOM 4606 C CA . HIS B 1 212 ? 14.312 -20.453 -3.133 1 98.44 212 HIS B CA 1
ATOM 4607 C C . HIS B 1 212 ? 13.562 -21.781 -3.221 1 98.44 212 HIS B C 1
ATOM 4609 O O . HIS B 1 212 ? 13.93 -22.75 -2.557 1 98.44 212 HIS B O 1
ATOM 4615 N N . ILE B 1 213 ? 12.523 -21.812 -3.988 1 98.56 213 ILE B N 1
ATOM 4616 C CA . ILE B 1 213 ? 11.711 -23.031 -4.133 1 98.56 213 ILE B CA 1
ATOM 4617 C C . ILE B 1 213 ? 11.891 -23.594 -5.539 1 98.56 213 ILE B C 1
ATOM 4619 O O . ILE B 1 213 ? 11.023 -23.422 -6.398 1 98.56 213 ILE B O 1
ATOM 4623 N N . VAL B 1 214 ? 12.992 -24.234 -5.75 1 98.56 214 VAL B N 1
ATOM 4624 C CA . VAL B 1 214 ? 13.305 -24.922 -7 1 98.56 214 VAL B CA 1
ATOM 4625 C C . VAL B 1 214 ? 13.602 -26.391 -6.73 1 98.56 214 VAL B C 1
ATOM 4627 O O . VAL B 1 214 ? 14.047 -26.75 -5.641 1 98.56 214 VAL B O 1
ATOM 4630 N N . PHE B 1 215 ? 13.367 -27.234 -7.699 1 98.56 215 PHE B N 1
ATOM 4631 C CA . PHE B 1 215 ? 13.391 -28.672 -7.469 1 98.56 215 PHE B CA 1
ATOM 4632 C C . PHE B 1 215 ? 14.359 -29.359 -8.422 1 98.56 215 PHE B C 1
ATOM 4634 O O . PHE B 1 215 ? 14.891 -28.719 -9.336 1 98.56 215 PHE B O 1
ATOM 4641 N N . ASP B 1 216 ? 14.555 -30.656 -8.156 1 98 216 ASP B N 1
ATOM 4642 C CA . ASP B 1 216 ? 15.281 -31.578 -9.023 1 98 216 ASP B CA 1
ATOM 4643 C C . ASP B 1 216 ? 16.703 -31.078 -9.297 1 98 216 ASP B C 1
ATOM 4645 O O . ASP B 1 216 ? 17.203 -31.219 -10.406 1 98 216 ASP B O 1
ATOM 4649 N N . GLY B 1 217 ? 17.234 -30.328 -8.391 1 96.56 217 GLY B N 1
ATOM 4650 C CA . GLY B 1 217 ? 18.625 -29.891 -8.492 1 96.56 217 GLY B CA 1
ATOM 4651 C C . GLY B 1 217 ? 18.797 -28.672 -9.398 1 96.56 217 GLY B C 1
ATOM 4652 O O . GLY B 1 217 ? 19.922 -28.266 -9.68 1 96.56 217 GLY B O 1
ATOM 4653 N N . LEU B 1 218 ? 17.672 -28.078 -9.836 1 97.44 218 LEU B N 1
ATOM 4654 C CA . LEU B 1 218 ? 17.75 -26.875 -10.664 1 97.44 218 LEU B CA 1
ATOM 4655 C C . LEU B 1 218 ? 18.453 -25.75 -9.906 1 97.44 218 LEU B C 1
ATOM 4657 O O . LEU B 1 218 ? 18.156 -25.5 -8.742 1 97.44 218 LEU B O 1
ATOM 4661 N N . ARG B 1 219 ? 19.453 -25.156 -10.531 1 96.44 219 ARG B N 1
ATOM 4662 C CA . ARG B 1 219 ? 20.109 -23.969 -9.984 1 96.44 219 ARG B CA 1
ATOM 4663 C C . ARG B 1 219 ? 19.391 -22.703 -10.438 1 96.44 219 ARG B C 1
ATOM 4665 O O . ARG B 1 219 ? 19.328 -22.422 -11.633 1 96.44 219 ARG B O 1
ATOM 4672 N N . PHE B 1 220 ? 18.891 -22 -9.531 1 98.38 220 PHE B N 1
ATOM 4673 C CA . PHE B 1 220 ? 18.172 -20.766 -9.852 1 98.38 220 PHE B CA 1
ATOM 4674 C C . PHE B 1 220 ? 19.109 -19.75 -10.492 1 98.38 220 PHE B C 1
ATOM 4676 O O . PHE B 1 220 ? 20.266 -19.609 -10.078 1 98.38 220 PHE B O 1
ATOM 4683 N N . ALA B 1 221 ? 18.609 -19.062 -11.523 1 98 221 ALA B N 1
ATOM 4684 C CA . ALA B 1 221 ? 19.344 -18 -12.188 1 98 221 ALA B CA 1
ATOM 4685 C C . ALA B 1 221 ? 18.5 -16.734 -12.289 1 98 221 ALA B C 1
ATOM 4687 O O . ALA B 1 221 ? 17.312 -16.797 -12.617 1 98 221 ALA B O 1
ATOM 4688 N N . SER B 1 222 ? 19.109 -15.609 -11.922 1 98.19 222 SER B N 1
ATOM 4689 C CA . SER B 1 222 ? 18.438 -14.32 -12.086 1 98.19 222 SER B CA 1
ATOM 4690 C C . SER B 1 222 ? 18.719 -13.727 -13.461 1 98.19 222 SER B C 1
ATOM 4692 O O . SER B 1 222 ? 19.844 -13.766 -13.945 1 98.19 222 SER B O 1
ATOM 4694 N N . PHE B 1 223 ? 17.719 -13.117 -14.047 1 98.75 223 PHE B N 1
ATOM 4695 C CA . PHE B 1 223 ? 17.844 -12.57 -15.398 1 98.75 223 PHE B CA 1
ATOM 4696 C C . PHE B 1 223 ? 18.969 -11.531 -15.461 1 98.75 223 PHE B C 1
ATOM 4698 O O . PHE B 1 223 ? 19.797 -11.562 -16.359 1 98.75 223 PHE B O 1
ATOM 4705 N N . ALA B 1 224 ? 18.984 -10.617 -14.453 1 98.44 224 ALA B N 1
ATOM 4706 C CA . ALA B 1 224 ? 19.938 -9.516 -14.461 1 98.44 224 ALA B CA 1
ATOM 4707 C C . ALA B 1 224 ? 21.359 -10.031 -14.305 1 98.44 224 ALA B C 1
ATOM 4709 O O . ALA B 1 224 ? 22.312 -9.398 -14.766 1 98.44 224 ALA B O 1
ATOM 4710 N N . ALA B 1 225 ? 21.531 -11.148 -13.656 1 98.19 225 ALA B N 1
ATOM 4711 C CA . ALA B 1 225 ? 22.844 -11.75 -13.516 1 98.19 225 ALA B CA 1
ATOM 4712 C C . ALA B 1 225 ? 23.281 -12.43 -14.82 1 98.19 225 ALA B C 1
ATOM 4714 O O . ALA B 1 225 ? 24.469 -12.422 -15.164 1 98.19 225 ALA B O 1
ATOM 4715 N N . VAL B 1 226 ? 22.344 -13.023 -15.531 1 98.38 226 VAL B N 1
ATOM 4716 C CA . VAL B 1 226 ? 22.594 -13.727 -16.781 1 98.38 226 VAL B CA 1
ATOM 4717 C C . VAL B 1 226 ? 22.922 -12.719 -17.891 1 98.38 226 VAL B C 1
ATOM 4719 O O . VAL B 1 226 ? 23.75 -12.984 -18.766 1 98.38 226 VAL B O 1
ATOM 4722 N N . ALA B 1 227 ? 22.266 -11.594 -17.844 1 98.19 227 ALA B N 1
ATOM 4723 C CA . ALA B 1 227 ? 22.422 -10.547 -18.844 1 98.19 227 ALA B CA 1
ATOM 4724 C C . ALA B 1 227 ? 22.766 -9.211 -18.188 1 98.19 227 ALA B C 1
ATOM 4726 O O . ALA B 1 227 ? 21.969 -8.273 -18.234 1 98.19 227 ALA B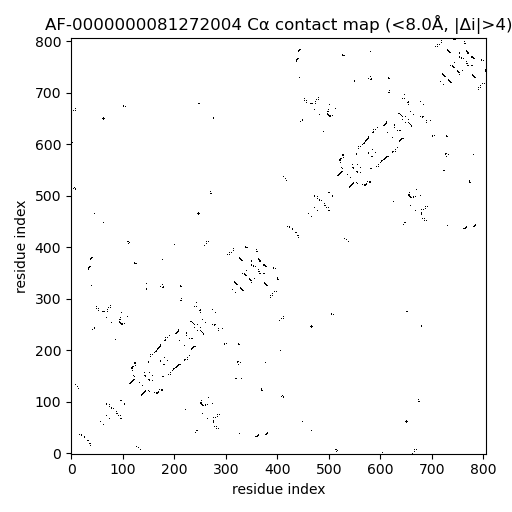 O 1
ATOM 4727 N N . PRO B 1 228 ? 23.969 -9.055 -17.703 1 97.19 228 PRO B N 1
ATOM 4728 C CA . PRO B 1 228 ? 24.344 -7.832 -16.984 1 97.19 228 PRO B CA 1
ATOM 4729 C C . PRO B 1 228 ? 24.25 -6.582 -17.844 1 97.19 228 PRO B C 1
ATOM 4731 O O . PRO B 1 228 ? 24.047 -5.48 -17.328 1 97.19 228 PRO B O 1
ATOM 4734 N N . ASP B 1 229 ? 24.359 -6.75 -19.172 1 96.62 229 ASP B N 1
ATOM 4735 C CA . ASP B 1 229 ? 24.25 -5.617 -20.078 1 96.62 229 ASP B CA 1
ATOM 4736 C C . ASP B 1 229 ? 22.828 -5.066 -20.125 1 96.62 229 ASP B C 1
ATOM 4738 O O . ASP B 1 229 ? 22.609 -3.934 -20.562 1 96.62 229 ASP B O 1
ATOM 4742 N N . LEU B 1 230 ? 21.875 -5.875 -19.672 1 97.06 230 LEU B N 1
ATOM 4743 C CA . LEU B 1 230 ? 20.484 -5.457 -19.672 1 97.06 230 LEU B CA 1
ATOM 4744 C C . LEU B 1 230 ? 20.031 -5.055 -18.266 1 97.06 230 LEU B C 1
ATOM 4746 O O . LEU B 1 230 ? 18.859 -4.75 -18.047 1 97.06 230 LEU B O 1
ATOM 4750 N N . ARG B 1 231 ? 20.953 -5 -17.359 1 96.31 231 ARG B N 1
ATOM 4751 C CA . ARG B 1 231 ? 20.625 -4.684 -15.969 1 96.31 231 ARG B CA 1
ATOM 4752 C C . ARG B 1 231 ? 19.984 -3.303 -15.859 1 96.31 231 ARG B C 1
ATOM 4754 O O . ARG B 1 231 ? 19.094 -3.09 -15.039 1 96.31 231 ARG B O 1
ATOM 4761 N N . HIS B 1 232 ? 20.406 -2.363 -16.672 1 94.94 232 HIS B N 1
ATOM 4762 C CA . HIS B 1 232 ? 19.922 -0.989 -16.609 1 94.94 232 HIS B CA 1
ATOM 4763 C C . HIS B 1 232 ? 18.469 -0.89 -17.078 1 94.94 232 HIS B C 1
ATOM 4765 O O . HIS B 1 232 ? 17.844 0.166 -16.969 1 94.94 232 HIS B O 1
ATOM 4771 N N . ARG B 1 233 ? 17.891 -2.055 -17.531 1 96.25 233 ARG B N 1
ATOM 4772 C CA . ARG B 1 233 ? 16.5 -2.113 -17.969 1 96.25 233 ARG B CA 1
ATOM 4773 C C . ARG B 1 233 ? 15.727 -3.145 -17.172 1 96.25 233 ARG B C 1
ATOM 4775 O O . ARG B 1 233 ? 14.578 -3.461 -17.5 1 96.25 233 ARG B O 1
ATOM 4782 N N . THR B 1 234 ? 16.359 -3.707 -16.156 1 98.5 234 THR B N 1
ATOM 4783 C CA . THR B 1 234 ? 15.75 -4.836 -15.461 1 98.5 234 THR B CA 1
ATOM 4784 C C . THR B 1 234 ? 15.383 -4.453 -14.023 1 98.5 234 THR B C 1
ATOM 4786 O O . THR B 1 234 ? 16.219 -3.926 -13.289 1 98.5 234 THR B O 1
ATOM 4789 N N . LEU B 1 235 ? 14.172 -4.594 -13.695 1 98.81 235 LEU B N 1
ATOM 4790 C CA . LEU B 1 235 ? 13.727 -4.594 -12.305 1 98.81 235 LEU B CA 1
ATOM 4791 C C . LEU B 1 235 ? 13.578 -6.02 -11.781 1 98.81 235 LEU B C 1
ATOM 4793 O O . LEU B 1 235 ? 12.773 -6.793 -12.312 1 98.81 235 LEU B O 1
ATOM 4797 N N . THR B 1 236 ? 14.359 -6.418 -10.812 1 98.94 236 THR B N 1
ATOM 4798 C CA . THR B 1 236 ? 14.195 -7.699 -10.133 1 98.94 236 THR B CA 1
ATOM 4799 C C . THR B 1 236 ? 13.367 -7.531 -8.867 1 98.94 236 THR B C 1
ATOM 4801 O O . THR B 1 236 ? 13.664 -6.676 -8.031 1 98.94 236 THR B O 1
ATOM 4804 N N . VAL B 1 237 ? 12.312 -8.273 -8.766 1 98.94 237 VAL B N 1
ATOM 4805 C CA . VAL B 1 237 ? 11.398 -8.203 -7.633 1 98.94 237 VAL B CA 1
ATOM 4806 C C . VAL B 1 237 ? 11.492 -9.484 -6.809 1 98.94 237 VAL B C 1
ATOM 4808 O O . VAL B 1 237 ? 11.617 -10.578 -7.363 1 98.94 237 VAL B O 1
ATOM 4811 N N . ASN B 1 238 ? 11.484 -9.398 -5.543 1 98.81 238 ASN B N 1
ATOM 4812 C CA . ASN B 1 238 ? 11.469 -10.5 -4.594 1 98.81 238 ASN B CA 1
ATOM 4813 C C . ASN B 1 238 ? 10.773 -10.109 -3.291 1 98.81 238 ASN B C 1
ATOM 4815 O O . ASN B 1 238 ? 10.023 -9.133 -3.254 1 98.81 238 ASN B O 1
ATOM 4819 N N . GLY B 1 239 ? 10.883 -10.898 -2.26 1 98.69 239 GLY B N 1
ATOM 4820 C CA . GLY B 1 239 ? 10.25 -10.648 -0.975 1 98.69 239 GLY B CA 1
ATOM 4821 C C . GLY B 1 239 ? 10.438 -11.781 0.015 1 98.69 239 GLY B C 1
ATOM 4822 O O . GLY B 1 239 ? 11.172 -12.734 -0.257 1 98.69 239 GLY B O 1
ATOM 4823 N N . VAL B 1 240 ? 9.773 -11.641 1.158 1 98.75 240 VAL B N 1
ATOM 4824 C CA . VAL B 1 240 ? 9.977 -12.617 2.227 1 98.75 240 VAL B CA 1
ATOM 4825 C C . VAL B 1 240 ? 8.711 -13.445 2.424 1 98.75 240 VAL B C 1
ATOM 4827 O O . VAL B 1 240 ? 8.664 -14.312 3.293 1 98.75 240 VAL B O 1
ATOM 4830 N N . SER B 1 241 ? 7.719 -13.25 1.63 1 98.62 241 SER B N 1
ATOM 4831 C CA . SER B 1 241 ? 6.395 -13.836 1.813 1 98.62 241 SER B CA 1
ATOM 4832 C C . SER B 1 241 ? 6.438 -15.352 1.627 1 98.62 241 SER B C 1
ATOM 4834 O O . SER B 1 241 ? 5.762 -16.094 2.348 1 98.62 241 SER B O 1
ATOM 4836 N N . LYS B 1 242 ? 7.188 -15.812 0.604 1 98.44 242 LYS B N 1
ATOM 4837 C CA . LYS B 1 242 ? 7.062 -17.219 0.2 1 98.44 242 LYS B CA 1
ATOM 4838 C C . LYS B 1 242 ? 8.172 -18.062 0.81 1 98.44 242 LYS B C 1
ATOM 4840 O O . LYS B 1 242 ? 7.902 -19.031 1.521 1 98.44 242 LYS B O 1
ATOM 4845 N N . ALA B 1 243 ? 9.422 -17.594 0.664 1 97.56 243 ALA B N 1
ATOM 4846 C CA . ALA B 1 243 ? 10.547 -18.359 1.191 1 97.56 243 ALA B CA 1
ATOM 4847 C C . ALA B 1 243 ? 10.469 -18.469 2.711 1 97.56 243 ALA B C 1
ATOM 4849 O O . ALA B 1 243 ? 10.773 -19.531 3.275 1 97.56 243 ALA B O 1
ATOM 4850 N N . TYR B 1 244 ? 10.031 -17.453 3.389 1 98.44 244 TYR B N 1
ATOM 4851 C CA . TYR B 1 244 ? 10.125 -17.391 4.844 1 98.44 244 TYR B CA 1
ATOM 4852 C C . TYR B 1 244 ? 8.75 -17.516 5.48 1 98.44 244 TYR B C 1
ATOM 4854 O O . TYR B 1 244 ? 8.602 -17.328 6.691 1 98.44 244 TYR B O 1
ATOM 4862 N N . ALA B 1 245 ? 7.719 -17.781 4.688 1 98.31 245 ALA B N 1
ATOM 4863 C CA . ALA B 1 245 ? 6.348 -17.891 5.18 1 98.31 245 ALA B CA 1
ATOM 4864 C C . ALA B 1 245 ? 5.938 -16.625 5.949 1 98.31 245 ALA B C 1
ATOM 4866 O O . ALA B 1 245 ? 5.461 -16.719 7.086 1 98.31 245 ALA B O 1
ATOM 4867 N N . MET B 1 246 ? 6.121 -15.531 5.32 1 98.75 246 MET B N 1
ATOM 4868 C CA . MET B 1 246 ? 5.855 -14.234 5.934 1 98.75 246 MET B CA 1
ATOM 4869 C C . MET B 1 246 ? 4.801 -13.461 5.145 1 98.75 246 MET B C 1
ATOM 4871 O O . MET B 1 246 ? 4.938 -12.258 4.926 1 98.75 246 MET B O 1
ATOM 4875 N N . THR B 1 247 ? 3.771 -14.148 4.703 1 98.38 247 THR B N 1
ATOM 4876 C CA . THR B 1 247 ? 2.801 -13.531 3.805 1 98.38 247 THR B CA 1
ATOM 4877 C C . THR B 1 247 ? 2.057 -12.398 4.504 1 98.38 247 THR B C 1
ATOM 4879 O O . THR B 1 247 ? 1.786 -11.359 3.896 1 98.38 247 THR B O 1
ATOM 4882 N N . GLY B 1 248 ? 1.77 -12.492 5.793 1 98.44 248 GLY B N 1
ATOM 4883 C CA . GLY B 1 248 ? 1.002 -11.484 6.508 1 98.44 248 GLY B CA 1
ATOM 4884 C C . GLY B 1 248 ? 1.822 -10.273 6.891 1 98.44 248 GLY B C 1
ATOM 4885 O O . GLY B 1 248 ? 1.269 -9.234 7.262 1 98.44 248 GLY B O 1
ATOM 4886 N N . TRP B 1 249 ? 3.156 -10.391 6.828 1 98.88 249 TRP B N 1
ATOM 4887 C CA . TRP B 1 249 ? 4.055 -9.305 7.219 1 98.88 249 TRP B CA 1
ATOM 4888 C C . TRP B 1 249 ? 4.094 -8.219 6.152 1 98.88 249 TRP B C 1
ATOM 4890 O O . TRP B 1 249 ? 4.434 -7.066 6.441 1 98.88 249 TRP B O 1
ATOM 4900 N N . ARG B 1 250 ? 3.807 -8.578 4.898 1 98.75 250 ARG B N 1
ATOM 4901 C CA . ARG B 1 250 ? 3.668 -7.676 3.762 1 98.75 250 ARG B CA 1
ATOM 4902 C C . ARG B 1 250 ? 4.973 -6.934 3.488 1 98.75 250 ARG B C 1
ATOM 4904 O O . ARG B 1 250 ? 5.004 -5.699 3.482 1 98.75 250 ARG B O 1
ATOM 4911 N N . VAL B 1 251 ? 6.039 -7.664 3.213 1 98.94 251 VAL B N 1
ATOM 4912 C CA . VAL B 1 251 ? 7.301 -7.031 2.834 1 98.94 251 VAL B CA 1
ATOM 4913 C C . VAL B 1 251 ? 7.809 -7.641 1.529 1 98.94 251 VAL B C 1
ATOM 4915 O O . VAL B 1 251 ? 7.957 -8.859 1.422 1 98.94 251 VAL B O 1
ATOM 4918 N N . GLY B 1 252 ? 7.973 -6.883 0.558 1 98.88 252 GLY B N 1
ATOM 4919 C CA . GLY B 1 252 ? 8.672 -7.172 -0.684 1 98.88 252 GLY B CA 1
ATOM 4920 C C . GLY B 1 252 ? 9.734 -6.145 -1.024 1 98.88 252 GLY B C 1
ATOM 4921 O O . GLY B 1 252 ? 9.844 -5.109 -0.359 1 98.88 252 GLY B O 1
ATOM 4922 N N . TYR B 1 253 ? 10.562 -6.441 -1.937 1 98.94 253 TYR B N 1
ATOM 4923 C CA . TYR B 1 253 ? 11.625 -5.516 -2.32 1 98.94 253 TYR B CA 1
ATOM 4924 C C . TYR B 1 253 ? 12.031 -5.727 -3.773 1 98.94 253 TYR B C 1
ATOM 4926 O O . TYR B 1 253 ? 11.695 -6.75 -4.379 1 98.94 253 TYR B O 1
ATOM 4934 N N . GLY B 1 254 ? 12.617 -4.766 -4.336 1 98.81 254 GLY B N 1
ATOM 4935 C CA . GLY B 1 254 ? 13.141 -4.84 -5.691 1 98.81 254 GLY B CA 1
ATOM 4936 C C . GLY B 1 254 ? 14.422 -4.062 -5.879 1 98.81 254 GLY B C 1
ATOM 4937 O O . GLY B 1 254 ? 14.805 -3.264 -5.02 1 98.81 254 GLY B O 1
ATOM 4938 N N . CYS B 1 255 ? 15.125 -4.367 -6.887 1 98.69 255 CYS B N 1
ATOM 4939 C CA . CYS B 1 255 ? 16.312 -3.646 -7.324 1 98.69 255 CYS B CA 1
ATOM 4940 C C . CYS B 1 255 ? 16.266 -3.373 -8.828 1 98.69 255 CYS B C 1
ATOM 4942 O O . CYS B 1 255 ? 15.828 -4.227 -9.602 1 98.69 255 CYS B O 1
ATOM 4944 N N . GLY B 1 256 ? 16.609 -2.225 -9.234 1 98.12 256 GLY B N 1
ATOM 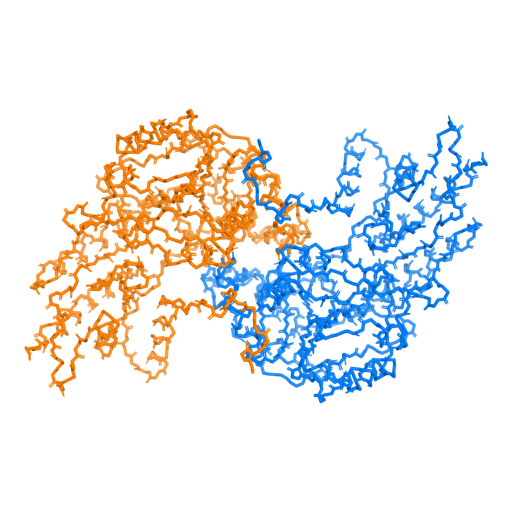4945 C CA . GLY B 1 256 ? 16.625 -1.799 -10.625 1 98.12 256 GLY B CA 1
ATOM 4946 C C . GLY B 1 256 ? 17.391 -0.504 -10.844 1 98.12 256 GLY B C 1
ATOM 4947 O O . GLY B 1 256 ? 18.078 -0.024 -9.938 1 98.12 256 GLY B O 1
ATOM 4948 N N . PRO B 1 257 ? 17.359 0.03 -12.086 1 96.94 257 PRO B N 1
ATOM 4949 C CA . PRO B 1 257 ? 18.062 1.295 -12.328 1 96.94 257 PRO B CA 1
ATOM 4950 C C . PRO B 1 257 ? 17.531 2.43 -11.445 1 96.94 257 PRO B C 1
ATOM 4952 O O . PRO B 1 257 ? 16.328 2.549 -11.234 1 96.94 257 PRO B O 1
ATOM 4955 N N . LYS B 1 258 ? 18.438 3.258 -11 1 96.56 258 LYS B N 1
ATOM 4956 C CA . LYS B 1 258 ? 18.156 4.27 -9.984 1 96.56 258 LYS B CA 1
ATOM 4957 C C . LYS B 1 258 ? 17.016 5.184 -10.422 1 96.56 258 LYS B C 1
ATOM 4959 O O . LYS B 1 258 ? 16.125 5.488 -9.633 1 96.56 258 LYS B O 1
ATOM 4964 N N . PRO B 1 259 ? 16.969 5.637 -11.703 1 95.31 259 PRO B N 1
ATOM 4965 C CA . PRO B 1 259 ? 15.867 6.512 -12.094 1 95.31 259 PRO B CA 1
ATOM 4966 C C . PRO B 1 259 ? 14.5 5.852 -11.922 1 95.31 259 PRO B C 1
ATOM 4968 O O . PRO B 1 259 ? 13.539 6.512 -11.516 1 95.31 259 PRO B O 1
ATOM 4971 N N . LEU B 1 260 ? 14.406 4.559 -12.227 1 97.12 260 LEU B N 1
ATOM 4972 C CA . LEU B 1 260 ? 13.156 3.828 -12.031 1 97.12 260 LEU B CA 1
ATOM 4973 C C . LEU B 1 260 ? 12.812 3.709 -10.547 1 97.12 260 LEU B C 1
ATOM 4975 O O . LEU B 1 260 ? 11.672 3.936 -10.148 1 97.12 260 LEU B O 1
ATOM 4979 N N . ILE B 1 261 ? 13.836 3.381 -9.742 1 97.88 261 ILE B N 1
ATOM 4980 C CA . ILE B 1 261 ? 13.641 3.211 -8.305 1 97.88 261 ILE B CA 1
ATOM 4981 C C . ILE B 1 261 ? 13.195 4.535 -7.684 1 97.88 261 ILE B C 1
ATOM 4983 O O . ILE B 1 261 ? 12.297 4.559 -6.836 1 97.88 261 ILE B O 1
ATOM 4987 N N . ASP B 1 262 ? 13.781 5.629 -8.117 1 94.94 262 ASP B N 1
ATOM 4988 C CA . ASP B 1 262 ? 13.391 6.945 -7.625 1 94.94 262 ASP B CA 1
ATOM 4989 C C . ASP B 1 262 ? 11.938 7.258 -7.973 1 94.94 262 ASP B C 1
ATOM 4991 O O . ASP B 1 262 ? 11.195 7.793 -7.145 1 94.94 262 ASP B O 1
ATOM 4995 N N . ALA B 1 263 ? 11.562 6.93 -9.188 1 96.06 263 ALA B N 1
ATOM 4996 C CA . ALA B 1 263 ? 10.188 7.16 -9.617 1 96.06 263 ALA B CA 1
ATOM 4997 C C . ALA B 1 263 ? 9.203 6.301 -8.82 1 96.06 263 ALA B C 1
ATOM 4999 O O . ALA B 1 263 ? 8.133 6.77 -8.445 1 96.06 263 ALA B O 1
ATOM 5000 N N . MET B 1 264 ? 9.602 5.062 -8.625 1 97.5 264 MET B N 1
ATOM 5001 C CA . MET B 1 264 ? 8.766 4.16 -7.836 1 97.5 264 MET B CA 1
ATOM 5002 C C . MET B 1 264 ? 8.609 4.668 -6.406 1 97.5 264 MET B C 1
ATOM 5004 O O . MET B 1 264 ? 7.531 4.566 -5.82 1 97.5 264 MET B O 1
ATOM 5008 N N . ALA B 1 265 ? 9.664 5.18 -5.844 1 96.25 265 ALA B N 1
ATOM 5009 C CA . ALA B 1 265 ? 9.609 5.742 -4.5 1 96.25 265 ALA B CA 1
ATOM 5010 C C . ALA B 1 265 ? 8.672 6.945 -4.441 1 96.25 265 ALA B C 1
ATOM 5012 O O . ALA B 1 265 ? 7.961 7.141 -3.455 1 96.25 265 ALA B O 1
ATOM 5013 N N . ASN B 1 266 ? 8.719 7.766 -5.461 1 94.31 266 ASN B N 1
ATOM 5014 C CA . ASN B 1 266 ? 7.809 8.898 -5.539 1 94.31 266 ASN B CA 1
ATOM 5015 C C . ASN B 1 266 ? 6.352 8.453 -5.59 1 94.31 266 ASN B C 1
ATOM 5017 O O . ASN B 1 266 ? 5.484 9.078 -4.984 1 94.31 266 ASN B O 1
ATOM 5021 N N . VAL B 1 267 ? 6.078 7.391 -6.332 1 96.94 267 VAL B N 1
ATOM 5022 C CA . VAL B 1 267 ? 4.742 6.809 -6.371 1 96.94 267 VAL B CA 1
ATOM 5023 C C . VAL B 1 267 ? 4.363 6.289 -4.984 1 96.94 267 VAL B C 1
ATOM 5025 O O . VAL B 1 267 ? 3.268 6.559 -4.492 1 96.94 267 VAL B O 1
ATOM 5028 N N . GLN B 1 268 ? 5.312 5.602 -4.352 1 97.25 268 GLN B N 1
ATOM 5029 C CA . GLN B 1 268 ? 5.062 5.004 -3.045 1 97.25 268 GLN B CA 1
ATOM 5030 C C . GLN B 1 268 ? 4.738 6.074 -2.004 1 97.25 268 GLN B C 1
ATOM 5032 O O . GLN B 1 268 ? 3.904 5.859 -1.123 1 97.25 268 GLN B O 1
ATOM 5037 N N . MET B 1 269 ? 5.406 7.148 -2.127 1 95.44 269 MET B N 1
ATOM 5038 C CA . MET B 1 269 ? 5.16 8.273 -1.225 1 95.44 269 MET B CA 1
ATOM 5039 C C . MET B 1 269 ? 3.686 8.656 -1.225 1 95.44 269 MET B C 1
ATOM 5041 O O . MET B 1 269 ? 3.146 9.07 -0.196 1 95.44 269 MET B O 1
ATOM 5045 N N . GLN B 1 270 ? 3.037 8.477 -2.338 1 96.38 270 GLN B N 1
ATOM 5046 C CA . GLN B 1 270 ? 1.641 8.883 -2.465 1 96.38 270 GLN B CA 1
ATOM 5047 C C . GLN B 1 270 ? 0.703 7.711 -2.176 1 96.38 270 GLN B C 1
ATOM 5049 O O . GLN B 1 270 ? -0.478 7.914 -1.888 1 96.38 270 GLN B O 1
ATOM 5054 N N . VAL B 1 271 ? 1.188 6.465 -2.271 1 97.94 271 VAL B N 1
ATOM 5055 C CA . VAL B 1 271 ? 0.338 5.289 -2.105 1 97.94 271 VAL B CA 1
ATOM 5056 C C . VAL B 1 271 ? 0.113 5.02 -0.62 1 97.94 271 VAL B C 1
ATOM 5058 O O . VAL B 1 271 ? -1.028 4.969 -0.157 1 97.94 271 VAL B O 1
ATOM 5061 N N . ASN B 1 272 ? 1.23 4.891 0.073 1 98.19 272 ASN B N 1
ATOM 5062 C CA . ASN B 1 272 ? 1.085 4.516 1.476 1 98.19 272 ASN B CA 1
ATOM 5063 C C . ASN B 1 272 ? 2.27 4.992 2.311 1 98.19 272 ASN B C 1
ATOM 5065 O O . ASN B 1 272 ? 2.408 4.613 3.475 1 98.19 272 ASN B O 1
ATOM 5069 N N . SER B 1 273 ? 3.164 5.852 1.736 1 95.19 273 SER B N 1
ATOM 5070 C CA . SER B 1 273 ? 4.406 6.297 2.357 1 95.19 273 SER B CA 1
ATOM 5071 C C . SER B 1 273 ? 5.426 5.164 2.436 1 95.19 273 SER B C 1
ATOM 5073 O O . SER B 1 273 ? 6.125 4.883 1.462 1 95.19 273 SER B O 1
ATOM 5075 N N . HIS B 1 274 ? 5.402 4.316 3.469 1 97 274 HIS B N 1
ATOM 5076 C CA . HIS B 1 274 ? 6.398 3.26 3.58 1 97 274 HIS B CA 1
ATOM 5077 C C . HIS B 1 274 ? 5.793 1.987 4.16 1 97 274 HIS B C 1
ATOM 5079 O O . HIS B 1 274 ? 4.656 2 4.641 1 97 274 HIS B O 1
ATOM 5085 N N . THR B 1 275 ? 6.539 0.921 4.039 1 98.56 275 THR B N 1
ATOM 5086 C CA . THR B 1 275 ? 6.199 -0.376 4.613 1 98.56 275 THR B CA 1
ATOM 5087 C C . THR B 1 275 ? 6.277 -0.329 6.137 1 98.56 275 THR B C 1
ATOM 5089 O O . THR B 1 275 ? 7.121 0.367 6.699 1 98.56 275 THR B O 1
ATOM 5092 N N . ALA B 1 276 ? 5.41 -1.077 6.812 1 98.81 276 ALA B N 1
ATOM 5093 C CA . ALA B 1 276 ? 5.367 -1.068 8.273 1 98.81 276 ALA B CA 1
ATOM 5094 C C . ALA B 1 276 ? 6.754 -1.288 8.867 1 98.81 276 ALA B C 1
ATOM 5096 O O . ALA B 1 276 ? 7.484 -2.182 8.438 1 98.81 276 ALA B O 1
ATOM 5097 N N . SER B 1 277 ? 7.109 -0.473 9.852 1 98.69 277 SER B N 1
ATOM 5098 C CA . SER B 1 277 ? 8.445 -0.481 10.422 1 98.69 277 SER B CA 1
ATOM 5099 C C . SER B 1 277 ? 8.766 -1.825 11.07 1 98.69 277 SER B C 1
ATOM 5101 O O . SER B 1 277 ? 9.867 -2.355 10.906 1 98.69 277 SER B O 1
ATOM 5103 N N . ILE B 1 278 ? 7.812 -2.445 11.773 1 98.81 278 ILE B N 1
ATOM 5104 C CA . ILE B 1 278 ? 8.016 -3.713 12.461 1 98.81 278 ILE B CA 1
ATOM 5105 C C . ILE B 1 278 ? 8.25 -4.824 11.438 1 98.81 278 ILE B C 1
ATOM 5107 O O . ILE B 1 278 ? 9.117 -5.684 11.633 1 98.81 278 ILE B O 1
ATOM 5111 N N . SER B 1 279 ? 7.453 -4.816 10.375 1 98.94 279 SER B N 1
ATOM 5112 C CA . SER B 1 279 ? 7.629 -5.793 9.297 1 98.94 279 SER B CA 1
ATOM 5113 C C . SER B 1 279 ? 9.016 -5.691 8.68 1 98.94 279 SER B C 1
ATOM 5115 O O . SER B 1 279 ? 9.609 -6.703 8.297 1 98.94 279 SER B O 1
ATOM 5117 N N . GLN B 1 280 ? 9.516 -4.469 8.539 1 98.94 280 GLN B N 1
ATOM 5118 C CA . GLN B 1 280 ? 10.844 -4.27 7.961 1 98.94 280 GLN B CA 1
ATOM 5119 C C . GLN B 1 280 ? 11.922 -4.867 8.859 1 98.94 280 GLN B C 1
ATOM 5121 O O . GLN B 1 280 ? 12.883 -5.473 8.367 1 98.94 280 GLN B O 1
ATOM 5126 N N . ALA B 1 281 ? 11.758 -4.664 10.172 1 98.94 281 ALA B N 1
ATOM 5127 C CA . ALA B 1 281 ? 12.703 -5.266 11.109 1 98.94 281 ALA B CA 1
ATOM 5128 C C . ALA B 1 281 ? 12.703 -6.789 10.992 1 98.94 281 ALA B C 1
ATOM 5130 O O . ALA B 1 281 ? 13.758 -7.422 11.023 1 98.94 281 ALA B O 1
ATOM 5131 N N . ALA B 1 282 ? 11.523 -7.359 10.852 1 98.94 282 ALA B N 1
ATOM 5132 C CA . ALA B 1 282 ? 11.406 -8.805 10.656 1 98.94 282 ALA B CA 1
ATOM 5133 C C . ALA B 1 282 ? 12.109 -9.242 9.375 1 98.94 282 ALA B C 1
ATOM 5135 O O . ALA B 1 282 ? 12.797 -10.258 9.352 1 98.94 282 ALA B O 1
ATOM 5136 N N . ALA B 1 283 ? 11.961 -8.484 8.344 1 98.94 283 ALA B N 1
ATOM 5137 C CA . ALA B 1 283 ? 12.547 -8.828 7.047 1 98.94 283 ALA B CA 1
ATOM 5138 C C . ALA B 1 283 ? 14.07 -8.781 7.102 1 98.94 283 ALA B C 1
ATOM 5140 O O . ALA B 1 283 ? 14.742 -9.578 6.445 1 98.94 283 ALA B O 1
ATOM 5141 N N . ILE B 1 284 ? 14.625 -7.781 7.871 1 98.94 284 ILE B N 1
ATOM 5142 C CA . ILE B 1 284 ? 16.078 -7.727 8.055 1 98.94 284 ILE B CA 1
ATOM 5143 C C . ILE B 1 284 ? 16.562 -9.047 8.648 1 98.94 284 ILE B C 1
ATOM 5145 O O . ILE B 1 284 ? 17.547 -9.617 8.164 1 98.94 284 ILE B O 1
ATOM 5149 N N . ALA B 1 285 ? 15.844 -9.547 9.664 1 98.88 285 ALA B N 1
ATOM 5150 C CA . ALA B 1 285 ? 16.219 -10.789 10.328 1 98.88 285 ALA B CA 1
ATOM 5151 C C . ALA B 1 285 ? 16.109 -11.977 9.375 1 98.88 285 ALA B C 1
ATOM 5153 O O . ALA B 1 285 ? 16.891 -12.922 9.445 1 98.88 285 ALA B O 1
ATOM 5154 N N . ALA B 1 286 ? 15.125 -11.969 8.516 1 98.81 286 ALA B N 1
ATOM 5155 C CA . ALA B 1 286 ? 14.977 -13.031 7.523 1 98.81 286 ALA B CA 1
ATOM 5156 C C . ALA B 1 286 ? 16.172 -13.078 6.582 1 98.81 286 ALA B C 1
ATOM 5158 O O . ALA B 1 286 ? 16.734 -14.148 6.34 1 98.81 286 ALA B O 1
ATOM 5159 N N . LEU B 1 287 ? 16.578 -11.914 6.09 1 98.75 287 LEU B N 1
ATOM 5160 C CA . LEU B 1 287 ? 17.609 -11.836 5.055 1 98.75 287 LEU B CA 1
ATOM 5161 C C . LEU B 1 287 ? 19 -12.047 5.645 1 98.75 287 LEU B C 1
ATOM 5163 O O . LEU B 1 287 ? 19.875 -12.586 4.98 1 98.75 287 LEU B O 1
ATOM 5167 N N . GLU B 1 288 ? 19.188 -11.656 6.883 1 98.25 288 GLU B N 1
ATOM 5168 C CA . GLU B 1 288 ? 20.516 -11.695 7.48 1 98.25 288 GLU B CA 1
ATOM 5169 C C . GLU B 1 288 ? 20.672 -12.898 8.406 1 98.25 288 GLU B C 1
ATOM 5171 O O . GLU B 1 288 ? 21.797 -13.219 8.836 1 98.25 288 GLU B O 1
ATOM 5176 N N . GLY B 1 289 ? 19.578 -13.539 8.727 1 97.62 289 GLY B N 1
ATOM 5177 C CA . GLY B 1 289 ? 19.609 -14.664 9.648 1 97.62 289 GLY B CA 1
ATOM 5178 C C . GLY B 1 289 ? 19.969 -15.977 8.977 1 97.62 289 GLY B C 1
ATOM 5179 O O . GLY B 1 289 ? 20.406 -16 7.824 1 97.62 289 GLY B O 1
ATOM 5180 N N . PRO B 1 290 ? 19.844 -17.078 9.766 1 96.5 290 PRO B N 1
ATOM 5181 C CA . PRO B 1 290 ? 20.125 -18.406 9.203 1 96.5 290 PRO B CA 1
ATOM 5182 C C . PRO B 1 290 ? 19.203 -18.781 8.055 1 96.5 290 PRO B C 1
ATOM 5184 O O . PRO B 1 290 ? 18 -18.453 8.094 1 96.5 290 PRO B O 1
ATOM 5187 N N . GLN B 1 291 ? 19.703 -19.438 7.074 1 95.81 291 GLN B N 1
ATOM 5188 C CA . GLN B 1 291 ? 18.953 -19.766 5.875 1 95.81 291 GLN B CA 1
ATOM 5189 C C . GLN B 1 291 ? 18.672 -21.266 5.793 1 95.81 291 GLN B C 1
ATOM 5191 O O . GLN B 1 291 ? 18.094 -21.75 4.816 1 95.81 291 GLN B O 1
ATOM 5196 N N . ASP B 1 292 ? 18.984 -22.047 6.781 1 94.69 292 ASP B N 1
ATOM 5197 C CA . ASP B 1 292 ? 18.906 -23.5 6.766 1 94.69 292 ASP B CA 1
ATOM 5198 C C . ASP B 1 292 ? 17.453 -23.969 6.629 1 94.69 292 ASP B C 1
ATOM 5200 O O . ASP B 1 292 ? 17.188 -25 6.008 1 94.69 292 ASP B O 1
ATOM 5204 N N . GLU B 1 293 ? 16.562 -23.203 7.215 1 95.06 293 GLU B N 1
ATOM 5205 C CA . GLU B 1 293 ? 15.156 -23.594 7.164 1 95.06 293 GLU B CA 1
ATOM 5206 C C . GLU B 1 293 ? 14.641 -23.609 5.727 1 95.06 293 GLU B C 1
ATOM 5208 O O . GLU B 1 293 ? 13.727 -24.375 5.398 1 95.06 293 GLU B O 1
ATOM 5213 N N . LEU B 1 294 ? 15.211 -22.797 4.887 1 96.81 294 LEU B N 1
ATOM 5214 C CA . LEU B 1 294 ? 14.758 -22.703 3.502 1 96.81 294 LEU B CA 1
ATOM 5215 C C . LEU B 1 294 ? 15.008 -24.016 2.758 1 96.81 294 LEU B C 1
ATOM 5217 O O . LEU B 1 294 ? 14.164 -24.453 1.978 1 96.81 294 LEU B O 1
ATOM 5221 N N . ALA B 1 295 ? 16.172 -24.578 3.016 1 95.69 295 ALA B N 1
ATOM 5222 C CA . ALA B 1 295 ? 16.484 -25.844 2.377 1 95.69 295 ALA B CA 1
ATOM 5223 C C . ALA B 1 295 ? 15.531 -26.953 2.834 1 95.69 295 ALA B C 1
ATOM 5225 O O . ALA B 1 295 ? 15.102 -27.781 2.031 1 95.69 295 ALA B O 1
ATOM 5226 N N . ARG B 1 296 ? 15.281 -26.938 4.105 1 96.81 296 ARG B N 1
ATOM 5227 C CA . ARG B 1 296 ? 14.359 -27.922 4.664 1 96.81 296 ARG B CA 1
ATOM 5228 C C . ARG B 1 296 ? 12.969 -27.766 4.059 1 96.81 296 ARG B C 1
ATOM 5230 O O . ARG B 1 296 ? 12.352 -28.75 3.662 1 96.81 296 ARG B O 1
ATOM 5237 N N . ARG B 1 297 ? 12.469 -26.625 3.977 1 97.5 297 ARG B N 1
ATOM 5238 C CA . ARG B 1 297 ? 11.141 -26.344 3.434 1 97.5 297 ARG B CA 1
ATOM 5239 C C . ARG B 1 297 ? 11.07 -26.703 1.953 1 97.5 297 ARG B C 1
ATOM 5241 O O . ARG B 1 297 ? 10.062 -27.234 1.487 1 97.5 297 ARG B O 1
ATOM 5248 N N . ARG B 1 298 ? 12.141 -26.359 1.255 1 98 298 ARG B N 1
ATOM 5249 C CA . ARG B 1 298 ? 12.211 -26.703 -0.16 1 98 298 ARG B CA 1
ATOM 5250 C C . ARG B 1 298 ? 12.086 -28.219 -0.359 1 98 298 ARG B C 1
ATOM 5252 O O . ARG B 1 298 ? 11.367 -28.672 -1.252 1 98 298 ARG B O 1
ATOM 5259 N N . ALA B 1 299 ? 12.742 -28.969 0.473 1 98.12 299 ALA B N 1
ATOM 5260 C CA . ALA B 1 299 ? 12.68 -30.422 0.383 1 98.12 299 ALA B CA 1
ATOM 5261 C C . ALA B 1 299 ? 11.266 -30.922 0.646 1 98.12 299 ALA B C 1
ATOM 5263 O O . ALA B 1 299 ? 10.812 -31.875 -0.002 1 98.12 299 ALA B O 1
ATOM 5264 N N . ILE B 1 300 ? 10.602 -30.344 1.584 1 98.31 300 ILE B N 1
ATOM 5265 C CA . ILE B 1 300 ? 9.234 -30.719 1.911 1 98.31 300 ILE B CA 1
ATOM 5266 C C . ILE B 1 300 ? 8.32 -30.422 0.722 1 98.31 300 ILE B C 1
ATOM 5268 O O . ILE B 1 300 ? 7.504 -31.266 0.336 1 98.31 300 ILE B O 1
ATOM 5272 N N . PHE B 1 301 ? 8.477 -29.25 0.114 1 98.56 301 PHE B N 1
ATOM 5273 C CA . PHE B 1 301 ? 7.672 -28.906 -1.053 1 98.56 301 PHE B CA 1
ATOM 5274 C C . PHE B 1 301 ? 7.941 -29.875 -2.201 1 98.56 301 PHE B C 1
ATOM 5276 O O . PHE B 1 301 ? 7.02 -30.25 -2.928 1 98.56 301 PHE B O 1
ATOM 5283 N N . GLU B 1 302 ? 9.203 -30.203 -2.377 1 98.62 302 GLU B N 1
ATOM 5284 C CA . GLU B 1 302 ? 9.555 -31.141 -3.441 1 98.62 302 GLU B CA 1
ATOM 5285 C C . GLU B 1 302 ? 8.898 -32.5 -3.23 1 98.62 302 GLU B C 1
ATOM 5287 O O . GLU B 1 302 ? 8.383 -33.094 -4.176 1 98.62 302 GLU B O 1
ATOM 5292 N N . GLN B 1 303 ? 8.914 -32.969 -2.039 1 98.38 303 GLN B N 1
ATOM 5293 C CA . GLN B 1 303 ? 8.266 -34.219 -1.705 1 98.38 303 GLN B CA 1
ATOM 5294 C C . GLN B 1 303 ? 6.762 -34.156 -1.956 1 98.38 303 GLN B C 1
ATOM 5296 O O . GLN B 1 303 ? 6.172 -35.094 -2.51 1 98.38 303 GLN B O 1
ATOM 5301 N N . ARG B 1 304 ? 6.137 -33.094 -1.511 1 98.5 304 ARG B N 1
ATOM 5302 C CA . ARG B 1 304 ? 4.707 -32.906 -1.714 1 98.5 304 ARG B CA 1
ATOM 5303 C C . ARG B 1 304 ? 4.367 -32.844 -3.199 1 98.5 304 ARG B C 1
ATOM 5305 O O . ARG B 1 304 ? 3.363 -33.438 -3.629 1 98.5 304 ARG B O 1
ATOM 5312 N N . ARG B 1 305 ? 5.207 -32.125 -3.943 1 98.31 305 ARG B N 1
ATOM 5313 C CA . ARG B 1 305 ? 5.047 -32.094 -5.395 1 98.31 305 ARG B CA 1
ATOM 5314 C C . ARG B 1 305 ? 5.059 -33.5 -5.988 1 98.31 305 ARG B C 1
ATOM 5316 O O . ARG B 1 305 ? 4.16 -33.875 -6.746 1 98.31 305 ARG B O 1
ATOM 5323 N N . ASP B 1 306 ? 6.078 -34.281 -5.664 1 98.25 306 ASP B N 1
ATOM 5324 C CA . ASP B 1 306 ? 6.246 -35.625 -6.223 1 98.25 306 ASP B CA 1
ATOM 5325 C C . ASP B 1 306 ? 5.066 -36.5 -5.855 1 98.25 306 ASP B C 1
ATOM 5327 O O . ASP B 1 306 ? 4.578 -37.281 -6.695 1 98.25 306 ASP B O 1
ATOM 5331 N N . SER B 1 307 ? 4.66 -36.406 -4.641 1 97.25 307 SER B N 1
ATOM 5332 C CA . SER B 1 307 ? 3.533 -37.188 -4.164 1 97.25 307 SER B CA 1
ATOM 5333 C C . SER B 1 307 ? 2.252 -36.844 -4.918 1 97.25 307 SER B C 1
ATOM 5335 O O . SER B 1 307 ? 1.541 -37.75 -5.387 1 97.25 307 SER B O 1
ATOM 5337 N N . LEU B 1 308 ? 1.971 -35.562 -5.016 1 97.75 308 LEU B N 1
ATOM 5338 C CA . LEU B 1 308 ? 0.746 -35.125 -5.68 1 97.75 308 LEU B CA 1
ATOM 5339 C C . LEU B 1 308 ? 0.782 -35.469 -7.164 1 97.75 308 LEU B C 1
ATOM 5341 O O . LEU B 1 308 ? -0.23 -35.875 -7.734 1 97.75 308 LEU B O 1
ATOM 5345 N N . LEU B 1 309 ? 1.938 -35.312 -7.809 1 97.75 309 LEU B N 1
ATOM 5346 C CA . LEU B 1 309 ? 2.1 -35.656 -9.219 1 97.75 309 LEU B CA 1
ATOM 5347 C C . LEU B 1 309 ? 1.824 -37.156 -9.445 1 97.75 309 LEU B C 1
ATOM 5349 O O . LEU B 1 309 ? 1.15 -37.531 -10.414 1 97.75 309 LEU B O 1
ATOM 5353 N N . SER B 1 310 ? 2.371 -37.906 -8.594 1 96.94 310 SER B N 1
ATOM 5354 C CA . SER B 1 310 ? 2.18 -39.344 -8.703 1 96.94 310 SER B CA 1
ATOM 5355 C C . SER B 1 310 ? 0.707 -39.719 -8.586 1 96.94 310 SER B C 1
ATOM 5357 O O . SER B 1 310 ? 0.204 -40.531 -9.352 1 96.94 310 SER B O 1
ATOM 5359 N N . ARG B 1 311 ? 0.048 -39.125 -7.719 1 95.44 311 ARG B N 1
ATOM 5360 C CA . ARG B 1 311 ? -1.354 -39.438 -7.461 1 95.44 311 ARG B CA 1
ATOM 5361 C C . ARG B 1 311 ? -2.242 -38.938 -8.602 1 95.44 311 ARG B C 1
ATOM 5363 O O . ARG B 1 311 ? -3.238 -39.594 -8.938 1 95.44 311 ARG B O 1
ATOM 5370 N N . LEU B 1 312 ? -1.925 -37.844 -9.18 1 96.5 312 LEU B N 1
ATOM 5371 C CA . LEU B 1 312 ? -2.732 -37.25 -10.25 1 96.5 312 LEU B CA 1
ATOM 5372 C C . LEU B 1 312 ? -2.43 -37.938 -11.586 1 96.5 312 LEU B C 1
ATOM 5374 O O . LEU B 1 312 ? -3.234 -37.875 -12.516 1 96.5 312 LEU B O 1
ATOM 5378 N N . GLY B 1 313 ? -1.256 -38.5 -11.695 1 93.75 313 GLY B N 1
ATOM 5379 C CA . GLY B 1 313 ? -0.815 -39.156 -12.922 1 93.75 313 GLY B CA 1
ATOM 5380 C C . GLY B 1 313 ? -1.718 -40.281 -13.359 1 93.75 313 GLY B C 1
ATOM 5381 O O . GLY B 1 313 ? -1.8 -40.594 -14.555 1 93.75 313 GLY B O 1
ATOM 5382 N N . GLY B 1 314 ? -2.506 -40.812 -12.461 1 88.62 314 GLY B N 1
ATOM 5383 C CA . GLY B 1 314 ? -3.385 -41.938 -12.758 1 88.62 314 GLY B CA 1
ATOM 5384 C C . GLY B 1 314 ? -4.75 -41.5 -13.266 1 88.62 314 GLY B C 1
ATOM 5385 O O . GLY B 1 314 ? -5.574 -42.344 -13.633 1 88.62 314 GLY B O 1
ATOM 5386 N N . ILE B 1 315 ? -4.926 -40.281 -13.391 1 94.12 315 ILE B N 1
ATOM 5387 C CA . ILE B 1 315 ? -6.238 -39.812 -13.805 1 94.12 315 ILE B CA 1
ATOM 5388 C C . ILE B 1 315 ? -6.27 -39.625 -15.32 1 94.12 315 ILE B C 1
ATOM 5390 O O . ILE B 1 315 ? -5.641 -38.688 -15.852 1 94.12 315 ILE B O 1
ATOM 5394 N N . ALA B 1 316 ? -7.031 -40.375 -16.016 1 93.88 316 ALA B N 1
ATOM 5395 C CA . ALA B 1 316 ? -7.145 -40.281 -17.469 1 93.88 316 ALA B CA 1
ATOM 5396 C C . ALA B 1 316 ? -7.688 -38.938 -17.906 1 93.88 316 ALA B C 1
ATOM 5398 O O . ALA B 1 316 ? -8.672 -38.438 -17.344 1 93.88 316 ALA B O 1
ATOM 5399 N N . GLY B 1 317 ? -6.953 -38.344 -18.828 1 95.12 317 GLY B N 1
ATOM 5400 C CA . GLY B 1 317 ? -7.418 -37.062 -19.375 1 95.12 317 GLY B CA 1
ATOM 5401 C C . GLY B 1 317 ? -6.781 -35.875 -18.719 1 95.12 317 GLY B C 1
ATOM 5402 O O . GLY B 1 317 ? -6.848 -34.75 -19.25 1 95.12 317 GLY B O 1
ATOM 5403 N N . LEU B 1 318 ? -6.277 -36.062 -17.578 1 96.88 318 LEU B N 1
ATOM 5404 C CA . LEU B 1 318 ? -5.613 -34.969 -16.891 1 96.88 318 LEU B CA 1
ATOM 5405 C C . LEU B 1 318 ? -4.117 -34.938 -17.203 1 96.88 318 LEU B C 1
ATOM 5407 O O . LEU B 1 318 ? -3.414 -35.906 -16.922 1 96.88 318 LEU B O 1
ATOM 5411 N N . ARG B 1 319 ? -3.67 -33.906 -17.844 1 95.69 319 ARG B N 1
ATOM 5412 C CA . ARG B 1 319 ? -2.248 -33.719 -18.125 1 95.69 319 ARG B CA 1
ATOM 5413 C C . ARG B 1 319 ? -1.614 -32.719 -17.172 1 95.69 319 ARG B C 1
ATOM 5415 O O . ARG B 1 319 ? -1.958 -31.531 -17.203 1 95.69 319 ARG B O 1
ATOM 5422 N N . THR B 1 320 ? -0.704 -33.188 -16.438 1 97.12 320 THR B N 1
ATOM 5423 C CA . THR B 1 320 ? -0.103 -32.344 -15.422 1 97.12 320 THR B CA 1
ATOM 5424 C C . THR B 1 320 ? 1.398 -32.188 -15.648 1 97.12 320 THR B C 1
ATOM 5426 O O . THR B 1 320 ? 2.186 -33.031 -15.18 1 97.12 320 THR B O 1
ATOM 5429 N N . PRO B 1 321 ? 1.815 -31.109 -16.312 1 97.62 321 PRO B N 1
ATOM 5430 C CA . PRO B 1 321 ? 3.254 -30.875 -16.469 1 97.62 321 PRO B CA 1
ATOM 5431 C C . PRO B 1 321 ? 3.98 -30.812 -15.117 1 97.62 321 PRO B C 1
ATOM 5433 O O . PRO B 1 321 ? 3.43 -30.297 -14.141 1 97.62 321 PRO B O 1
ATOM 5436 N N . ARG B 1 322 ? 5.195 -31.375 -15.078 1 97.88 322 ARG B N 1
ATOM 5437 C CA . ARG B 1 322 ? 6.004 -31.375 -13.859 1 97.88 322 ARG B CA 1
ATOM 5438 C C . ARG B 1 322 ? 6.59 -29.984 -13.602 1 97.88 322 ARG B C 1
ATOM 5440 O O . ARG B 1 322 ? 7.422 -29.5 -14.375 1 97.88 322 ARG B O 1
ATOM 5447 N N . PRO B 1 323 ? 6.121 -29.312 -12.547 1 98.25 323 PRO B N 1
ATOM 5448 C CA . PRO B 1 323 ? 6.723 -28.016 -12.242 1 98.25 323 PRO B CA 1
ATOM 5449 C C . PRO B 1 323 ? 8.164 -28.125 -11.758 1 98.25 323 PRO B C 1
ATOM 5451 O O . PRO B 1 323 ? 8.523 -29.109 -11.109 1 98.25 323 PRO B O 1
ATOM 5454 N N . GLN B 1 324 ? 8.945 -27.094 -11.953 1 98.5 324 GLN B N 1
ATOM 5455 C CA . GLN B 1 324 ? 10.344 -27.062 -11.547 1 98.5 324 GLN B CA 1
ATOM 5456 C C . GLN B 1 324 ? 10.531 -26.25 -10.266 1 98.5 324 GLN B C 1
ATOM 5458 O O . GLN B 1 324 ? 11.617 -26.25 -9.68 1 98.5 324 GLN B O 1
ATOM 5463 N N . GLY B 1 325 ? 9.484 -25.594 -9.82 1 98.5 325 GLY B N 1
ATOM 5464 C CA . GLY B 1 325 ? 9.562 -24.812 -8.602 1 98.5 325 GLY B CA 1
ATOM 5465 C C . GLY B 1 325 ? 8.211 -24.312 -8.133 1 98.5 325 GLY B C 1
ATOM 5466 O O . GLY B 1 325 ? 7.168 -24.797 -8.57 1 98.5 325 GLY B O 1
ATOM 5467 N N . ALA B 1 326 ? 8.242 -23.375 -7.129 1 98.5 326 ALA B N 1
ATOM 5468 C CA . ALA B 1 326 ? 7.055 -22.844 -6.461 1 98.5 326 ALA B CA 1
ATOM 5469 C C . ALA B 1 326 ? 6.312 -23.953 -5.711 1 98.5 326 ALA B C 1
ATOM 5471 O O . ALA B 1 326 ? 6.934 -24.828 -5.113 1 98.5 326 ALA B O 1
ATOM 5472 N N . PHE B 1 327 ? 5.062 -23.844 -5.508 1 98.69 327 PHE B N 1
ATOM 5473 C CA . PHE B 1 327 ? 4.32 -24.875 -4.801 1 98.69 327 PHE B CA 1
ATOM 5474 C C . PHE B 1 327 ? 2.924 -25.031 -5.387 1 98.69 327 PHE B C 1
ATOM 5476 O O . PHE B 1 327 ? 1.94 -25.109 -4.648 1 98.69 327 PHE B O 1
ATOM 5483 N N . TYR B 1 328 ? 2.924 -25.062 -6.781 1 98.38 328 TYR B N 1
ATOM 5484 C CA . TYR B 1 328 ? 1.676 -25.234 -7.52 1 98.38 328 TYR B CA 1
ATOM 5485 C C . TYR B 1 328 ? 1.794 -26.344 -8.547 1 98.38 328 TYR B C 1
ATOM 5487 O O . TYR B 1 328 ? 2.881 -26.594 -9.07 1 98.38 328 TYR B O 1
ATOM 5495 N N . LEU B 1 329 ? 0.708 -26.984 -8.836 1 98.56 329 LEU B N 1
ATOM 5496 C CA . LEU B 1 329 ? 0.485 -27.734 -10.07 1 98.56 329 LEU B CA 1
ATOM 5497 C C . LEU B 1 329 ? -0.518 -27 -10.969 1 98.56 329 LEU B C 1
ATOM 5499 O O . LEU B 1 329 ? -1.409 -26.312 -10.469 1 98.56 329 LEU B O 1
ATOM 5503 N N . PHE B 1 330 ? -0.34 -27.141 -12.242 1 98.62 330 PHE B N 1
ATOM 5504 C CA . PHE B 1 330 ? -1.229 -26.5 -13.203 1 98.62 330 PHE B CA 1
ATOM 5505 C C . PHE B 1 330 ? -1.647 -27.469 -14.297 1 98.62 330 PHE B C 1
ATOM 5507 O O . PHE B 1 330 ? -1.258 -27.312 -15.453 1 98.62 330 PHE B O 1
ATOM 5514 N N . PRO B 1 331 ? -2.482 -28.422 -13.953 1 98.56 331 PRO B N 1
ATOM 5515 C CA . PRO B 1 331 ? -2.873 -29.453 -14.914 1 98.56 331 PRO B CA 1
ATOM 5516 C C . PRO B 1 331 ? -3.779 -28.906 -16.016 1 98.56 331 PRO B C 1
ATOM 5518 O O . PRO B 1 331 ? -4.582 -28 -15.781 1 98.56 331 PRO B O 1
ATOM 5521 N N . ASP B 1 332 ? -3.578 -29.406 -17.203 1 98.31 332 ASP B N 1
ATOM 5522 C CA . ASP B 1 332 ? -4.496 -29.25 -18.328 1 98.31 332 ASP B CA 1
ATOM 5523 C C . ASP B 1 332 ? -5.707 -30.172 -18.172 1 98.31 332 ASP B C 1
ATOM 5525 O O . ASP B 1 332 ? -5.578 -31.391 -18.234 1 98.31 332 ASP B O 1
ATOM 5529 N N . ALA B 1 333 ? -6.883 -29.594 -18 1 98.25 333 ALA B N 1
ATOM 5530 C CA . ALA B 1 333 ? -8.102 -30.359 -17.734 1 98.25 333 ALA B CA 1
ATOM 5531 C C . ALA B 1 333 ? -9.094 -30.219 -18.891 1 98.25 333 ALA B C 1
ATOM 5533 O O . ALA B 1 333 ? -10.297 -30.391 -18.719 1 98.25 333 ALA B O 1
ATOM 5534 N N . GLN B 1 334 ? -8.633 -29.891 -20.031 1 97.5 334 GLN B N 1
ATOM 5535 C CA . GLN B 1 334 ? -9.477 -29.641 -21.188 1 97.5 334 GLN B CA 1
ATOM 5536 C C . GLN B 1 334 ? -10.344 -30.859 -21.516 1 97.5 334 GLN B C 1
ATOM 5538 O O . GLN B 1 334 ? -11.469 -30.703 -22 1 97.5 334 GLN B O 1
ATOM 5543 N N . ALA B 1 335 ? -9.867 -32 -21.266 1 97.31 335 ALA B N 1
ATOM 5544 C CA . ALA B 1 335 ? -10.555 -33.25 -21.594 1 97.31 335 ALA B CA 1
ATOM 5545 C C . ALA B 1 335 ? -11.875 -33.375 -20.844 1 97.31 335 ALA B C 1
ATOM 5547 O O . ALA B 1 335 ? -12.734 -34.156 -21.188 1 97.31 335 ALA B O 1
ATOM 5548 N N . PHE B 1 336 ? -12.023 -32.594 -19.812 1 98.06 336 PHE B N 1
ATOM 5549 C CA . PHE B 1 336 ? -13.203 -32.719 -18.969 1 98.06 336 PHE B CA 1
ATOM 5550 C C . PHE B 1 336 ? -14.234 -31.656 -19.328 1 98.06 336 PHE B C 1
ATOM 5552 O O . PHE B 1 336 ? -15.383 -31.719 -18.859 1 98.06 336 PHE B O 1
ATOM 5559 N N . ILE B 1 337 ? -13.781 -30.641 -20.031 1 97.62 337 ILE B N 1
ATOM 5560 C CA . ILE B 1 337 ? -14.711 -29.609 -20.484 1 97.62 337 ILE B CA 1
ATOM 5561 C C . ILE B 1 337 ? -15.695 -30.203 -21.484 1 97.62 337 ILE B C 1
ATOM 5563 O O . ILE B 1 337 ? -15.289 -30.906 -22.406 1 97.62 337 ILE B O 1
ATOM 5567 N N . GLY B 1 338 ? -16.953 -29.891 -21.328 1 97 338 GLY B N 1
ATOM 5568 C CA . GLY B 1 338 ? -17.984 -30.438 -22.203 1 97 338 GLY B CA 1
ATOM 5569 C C . GLY B 1 338 ? -18.641 -31.688 -21.625 1 97 338 GLY B C 1
ATOM 5570 O O . GLY B 1 338 ? -19.703 -32.094 -22.094 1 97 338 GLY B O 1
ATOM 5571 N N . ARG B 1 339 ? -18.031 -32.25 -20.625 1 97.56 339 ARG B N 1
ATOM 5572 C CA . ARG B 1 339 ? -18.609 -33.438 -19.969 1 97.56 339 ARG B CA 1
ATOM 5573 C C . ARG B 1 339 ? -19.766 -33.031 -19.062 1 97.56 339 ARG B C 1
ATOM 5575 O O . ARG B 1 339 ? -20.109 -31.844 -18.969 1 97.56 339 ARG B O 1
ATOM 5582 N N . ARG B 1 340 ? -20.438 -34 -18.484 1 97.81 340 ARG B N 1
ATOM 5583 C CA . ARG B 1 340 ? -21.594 -33.75 -17.641 1 97.81 340 ARG B CA 1
ATOM 5584 C C . ARG B 1 340 ? -21.422 -34.375 -16.266 1 97.81 340 ARG B C 1
ATOM 5586 O O . ARG B 1 340 ? -20.875 -35.5 -16.156 1 97.81 340 ARG B O 1
ATOM 5593 N N . THR B 1 341 ? -21.891 -33.719 -15.266 1 97.31 341 THR B N 1
ATOM 5594 C CA . THR B 1 341 ? -21.906 -34.25 -13.914 1 97.31 341 THR B CA 1
ATOM 5595 C C . THR B 1 341 ? -22.891 -35.406 -13.812 1 97.31 341 THR B C 1
ATOM 5597 O O . THR B 1 341 ? -23.703 -35.625 -14.719 1 97.31 341 THR B O 1
ATOM 5600 N N . PRO B 1 342 ? -22.828 -36.188 -12.664 1 94.81 342 PRO B N 1
ATOM 5601 C CA . PRO B 1 342 ? -23.812 -37.25 -12.469 1 94.81 342 PRO B CA 1
ATOM 5602 C C . PRO B 1 342 ? -25.25 -36.719 -12.461 1 94.81 342 PRO B C 1
ATOM 5604 O O . PRO B 1 342 ? -26.172 -37.469 -12.844 1 94.81 342 PRO B O 1
ATOM 5607 N N . GLU B 1 343 ? -25.438 -35.531 -12.102 1 94.75 343 GLU B N 1
ATOM 5608 C CA . GLU B 1 343 ? -26.766 -34.906 -12.047 1 94.75 343 GLU B CA 1
ATOM 5609 C C . GLU B 1 343 ? -27.172 -34.344 -13.398 1 94.75 343 GLU B C 1
ATOM 5611 O O . GLU B 1 343 ? -28.281 -33.812 -13.547 1 94.75 343 GLU B O 1
ATOM 5616 N N . GLY B 1 344 ? -26.297 -34.344 -14.328 1 94.31 344 GLY B N 1
ATOM 5617 C CA . GLY B 1 344 ? -26.641 -33.969 -15.688 1 94.31 344 GLY B CA 1
ATOM 5618 C C . GLY B 1 344 ? -26.219 -32.531 -16.016 1 94.31 344 GLY B C 1
ATOM 5619 O O . GLY B 1 344 ? -26.469 -32.062 -17.125 1 94.31 344 GLY B O 1
ATOM 5620 N N . CYS B 1 345 ? -25.594 -31.922 -15.18 1 95.44 345 CYS B N 1
ATOM 5621 C CA . CYS B 1 345 ? -25.156 -30.547 -15.406 1 95.44 345 CYS B CA 1
ATOM 5622 C C . CYS B 1 345 ? -23.906 -30.516 -16.297 1 95.44 345 CYS B C 1
ATOM 5624 O O . CYS B 1 345 ? -22.953 -31.25 -16.062 1 95.44 345 CYS B O 1
ATOM 5626 N N . ALA B 1 346 ? -23.875 -29.688 -17.266 1 96.88 346 ALA B N 1
ATOM 5627 C CA . ALA B 1 346 ? -22.75 -29.578 -18.203 1 96.88 346 ALA B CA 1
ATOM 5628 C C . ALA B 1 346 ? -21.578 -28.828 -17.578 1 96.88 346 ALA B C 1
ATOM 5630 O O . ALA B 1 346 ? -21.781 -27.844 -16.875 1 96.88 346 ALA B O 1
ATOM 5631 N N . ILE B 1 347 ? -20.375 -29.297 -17.828 1 97.94 347 ILE B N 1
ATOM 5632 C CA . ILE B 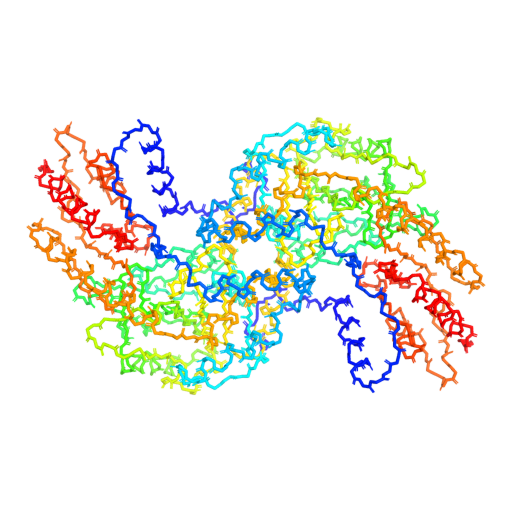1 347 ? -19.141 -28.578 -17.516 1 97.94 347 ILE B CA 1
ATOM 5633 C C . ILE B 1 347 ? -18.719 -27.734 -18.719 1 97.94 347 ILE B C 1
ATOM 5635 O O . ILE B 1 347 ? -17.906 -28.188 -19.547 1 97.94 347 ILE B O 1
ATOM 5639 N N . ASP B 1 348 ? -19.109 -26.5 -18.781 1 97 348 ASP B N 1
ATOM 5640 C CA . ASP B 1 348 ? -18.953 -25.688 -19.984 1 97 348 ASP B CA 1
ATOM 5641 C C . ASP B 1 348 ? -17.578 -25.047 -20.047 1 97 348 ASP B C 1
ATOM 5643 O O . ASP B 1 348 ? -17.109 -24.672 -21.125 1 97 348 ASP B O 1
ATOM 5647 N N . ASP B 1 349 ? -16.984 -24.891 -19 1 96.69 349 ASP B N 1
ATOM 5648 C CA . ASP B 1 349 ? -15.672 -24.266 -18.938 1 96.69 349 ASP B CA 1
ATOM 5649 C C . ASP B 1 349 ? -14.953 -24.641 -17.641 1 96.69 349 ASP B C 1
ATOM 5651 O O . ASP B 1 349 ? -15.445 -25.453 -16.859 1 96.69 349 ASP B O 1
ATOM 5655 N N . ASP B 1 350 ? -13.758 -24.094 -17.469 1 97.12 350 ASP B N 1
ATOM 5656 C CA . ASP B 1 350 ? -12.938 -24.453 -16.312 1 97.12 350 ASP B CA 1
ATOM 5657 C C . ASP B 1 350 ? -13.531 -23.875 -15.023 1 97.12 350 ASP B C 1
ATOM 5659 O O . ASP B 1 350 ? -13.273 -24.391 -13.93 1 97.12 350 ASP B O 1
ATOM 5663 N N . GLN B 1 351 ? -14.352 -22.859 -15.07 1 95.25 351 GLN B N 1
ATOM 5664 C CA . GLN B 1 351 ? -15.047 -22.344 -13.898 1 95.25 351 GLN B CA 1
ATOM 5665 C C . GLN B 1 351 ? -16.094 -23.344 -13.398 1 95.25 351 GLN B C 1
ATOM 5667 O O . GLN B 1 351 ? -16.203 -23.594 -12.195 1 95.25 351 GLN B O 1
ATOM 5672 N N . ALA B 1 352 ? -16.828 -23.812 -14.336 1 95.5 352 ALA B N 1
ATOM 5673 C CA . ALA B 1 352 ? -17.812 -24.844 -13.992 1 95.5 352 ALA B CA 1
ATOM 5674 C C . ALA B 1 352 ? -17.141 -26.078 -13.422 1 95.5 352 ALA B C 1
ATOM 5676 O O . ALA B 1 352 ? -17.656 -26.703 -12.484 1 95.5 352 ALA B O 1
ATOM 5677 N N . LEU B 1 353 ? -16.062 -26.438 -14.008 1 97.69 353 LEU B N 1
ATOM 5678 C CA . LEU B 1 353 ? -15.312 -27.594 -13.523 1 97.69 353 LEU B CA 1
ATOM 5679 C C . LEU B 1 353 ? -14.836 -27.359 -12.094 1 97.69 353 LEU B C 1
ATOM 5681 O O . LEU B 1 353 ? -14.953 -28.25 -11.242 1 97.69 353 LEU B O 1
ATOM 5685 N N . ALA B 1 354 ? -14.258 -26.219 -11.812 1 97.31 354 ALA B N 1
ATOM 5686 C CA . ALA B 1 354 ? -13.789 -25.891 -10.469 1 97.31 354 ALA B CA 1
ATOM 5687 C C . ALA B 1 354 ? -14.945 -25.906 -9.469 1 97.31 354 ALA B C 1
ATOM 5689 O O . ALA B 1 354 ? -14.773 -26.359 -8.328 1 97.31 354 ALA B O 1
ATOM 5690 N N . ALA B 1 355 ? -16.094 -25.422 -9.891 1 94.94 355 ALA B N 1
ATOM 5691 C CA . ALA B 1 355 ? -17.266 -25.438 -9.031 1 94.94 355 ALA B CA 1
ATOM 5692 C C . ALA B 1 355 ? -17.688 -26.875 -8.703 1 94.94 355 ALA B C 1
ATOM 5694 O O . ALA B 1 355 ? -18.031 -27.172 -7.555 1 94.94 355 ALA B O 1
ATOM 5695 N N . TYR B 1 356 ? -17.688 -27.688 -9.688 1 96.81 356 TYR B N 1
ATOM 5696 C CA . TYR B 1 356 ? -18.016 -29.109 -9.516 1 96.81 356 TYR B CA 1
ATOM 5697 C C . TYR B 1 356 ? -17.062 -29.766 -8.539 1 96.81 356 TYR B C 1
ATOM 5699 O O . TYR B 1 356 ? -17.484 -30.531 -7.66 1 96.81 356 TYR B O 1
ATOM 5707 N N . LEU B 1 357 ? -15.789 -29.453 -8.703 1 97.94 357 LEU B N 1
ATOM 5708 C CA . LEU B 1 357 ? -14.773 -30.031 -7.828 1 97.94 357 LEU B CA 1
ATOM 5709 C C . LEU B 1 357 ? -14.945 -29.531 -6.398 1 97.94 357 LEU B C 1
ATOM 5711 O O . LEU B 1 357 ? -14.742 -30.297 -5.445 1 97.94 357 LEU B O 1
ATOM 5715 N N . LEU B 1 358 ? -15.266 -28.25 -6.25 1 96.94 358 LEU B N 1
ATOM 5716 C CA . LEU B 1 358 ? -15.547 -27.703 -4.926 1 96.94 358 LEU B CA 1
ATOM 5717 C C . LEU B 1 358 ? -16.688 -28.453 -4.258 1 96.94 358 LEU B C 1
ATOM 5719 O O . LEU B 1 358 ? -16.594 -28.812 -3.08 1 96.94 358 LEU B O 1
ATOM 5723 N N . ASP B 1 359 ? -17.734 -28.703 -5.004 1 95.06 359 ASP B N 1
ATOM 5724 C CA . ASP B 1 359 ? -18.875 -29.469 -4.488 1 95.06 359 ASP B CA 1
ATOM 5725 C C . ASP B 1 359 ? -18.469 -30.891 -4.121 1 95.06 359 ASP B C 1
ATOM 5727 O O . ASP B 1 359 ? -19.125 -31.531 -3.291 1 95.06 359 ASP B O 1
ATOM 5731 N N . SER B 1 360 ? -17.438 -31.312 -4.754 1 97 360 SER B N 1
ATOM 5732 C CA . SER B 1 360 ? -16.938 -32.656 -4.5 1 97 360 SER B CA 1
ATOM 5733 C C . SER B 1 360 ? -15.883 -32.656 -3.393 1 97 360 SER B C 1
ATOM 5735 O O . SER B 1 360 ? -15.234 -33.688 -3.146 1 97 360 SER B O 1
ATOM 5737 N N . GLY B 1 361 ? -15.586 -31.5 -2.854 1 97.31 361 GLY B N 1
ATOM 5738 C CA . GLY B 1 361 ? -14.781 -31.438 -1.646 1 97.31 361 GLY B CA 1
ATOM 5739 C C . GLY B 1 361 ? -13.359 -30.969 -1.902 1 97.31 361 GLY B C 1
ATOM 5740 O O . GLY B 1 361 ? -12.5 -31.078 -1.026 1 97.31 361 GLY B O 1
ATOM 5741 N N . VAL B 1 362 ? -13.062 -30.516 -3.062 1 97.81 362 VAL B N 1
ATOM 5742 C CA . VAL B 1 362 ? -11.727 -30.016 -3.377 1 97.81 362 VAL B CA 1
ATOM 5743 C C . VAL B 1 362 ? -11.844 -28.625 -4.027 1 97.81 362 VAL B C 1
ATOM 5745 O O . VAL B 1 362 ? -12.5 -28.484 -5.059 1 97.81 362 VAL B O 1
ATOM 5748 N N . ALA B 1 363 ? -11.203 -27.672 -3.416 1 97.69 363 ALA B N 1
ATOM 5749 C CA . ALA B 1 363 ? -11.219 -26.328 -3.973 1 97.69 363 ALA B CA 1
ATOM 5750 C C . ALA B 1 363 ? -9.945 -26.047 -4.773 1 97.69 363 ALA B C 1
ATOM 5752 O O . ALA B 1 363 ? -8.836 -26.203 -4.258 1 97.69 363 ALA B O 1
ATOM 5753 N N . VAL B 1 364 ? -10.109 -25.719 -6.016 1 97.62 364 VAL B N 1
ATOM 5754 C CA . VAL B 1 364 ? -9.016 -25.375 -6.922 1 97.62 364 VAL B CA 1
ATOM 5755 C C . VAL B 1 364 ? -9.32 -24.062 -7.625 1 97.62 364 VAL B C 1
ATOM 5757 O O . VAL B 1 364 ? -10.398 -23.484 -7.438 1 97.62 364 VAL B O 1
ATOM 5760 N N . VAL B 1 365 ? -8.367 -23.5 -8.359 1 97 365 VAL B N 1
ATOM 5761 C CA . VAL B 1 365 ? -8.562 -22.234 -9.055 1 97 365 VAL B CA 1
ATOM 5762 C C . VAL B 1 365 ? -8.617 -22.484 -10.562 1 97 365 VAL B C 1
ATOM 5764 O O . VAL B 1 365 ? -7.73 -23.125 -11.125 1 97 365 VAL B O 1
ATOM 5767 N N . PRO B 1 366 ? -9.688 -22.031 -11.211 1 97.12 366 PRO B N 1
ATOM 5768 C CA . PRO B 1 366 ? -9.781 -22.219 -12.664 1 97.12 366 PRO B CA 1
ATOM 5769 C C . PRO B 1 366 ? -8.68 -21.484 -13.422 1 97.12 366 PRO B C 1
ATOM 5771 O O . PRO B 1 366 ? -8.312 -20.359 -13.062 1 97.12 366 PRO B O 1
ATOM 5774 N N . GLY B 1 367 ? -8.172 -22.094 -14.461 1 97.19 367 GLY B N 1
ATOM 5775 C CA . GLY B 1 367 ? -7.055 -21.578 -15.234 1 97.19 367 GLY B CA 1
ATOM 5776 C C . GLY B 1 367 ? -7.375 -20.312 -15.992 1 97.19 367 GLY B C 1
ATOM 5777 O O . GLY B 1 367 ? -6.473 -19.547 -16.344 1 97.19 367 GLY B O 1
ATOM 5778 N N . SER B 1 368 ? -8.656 -20.031 -16.25 1 94.5 368 SER B N 1
ATOM 5779 C CA . SER B 1 368 ? -9.07 -18.797 -16.922 1 94.5 368 SER B CA 1
ATOM 5780 C C . SER B 1 368 ? -8.625 -17.578 -16.141 1 94.5 368 SER B C 1
ATOM 5782 O O . SER B 1 368 ? -8.336 -16.531 -16.734 1 94.5 368 SER B O 1
ATOM 5784 N N . GLY B 1 369 ? -8.477 -17.719 -14.828 1 92.25 369 GLY B N 1
ATOM 5785 C CA . GLY B 1 369 ? -7.992 -16.641 -14 1 92.25 369 GLY B CA 1
ATOM 5786 C C . GLY B 1 369 ? -6.516 -16.344 -14.203 1 92.25 369 GLY B C 1
ATOM 5787 O O . GLY B 1 369 ? -6.027 -15.289 -13.789 1 92.25 369 GLY B O 1
ATOM 5788 N N . PHE B 1 370 ? -5.832 -17.234 -14.867 1 96.44 370 PHE B N 1
ATOM 5789 C CA . PHE B 1 370 ? -4.395 -17.109 -15.086 1 96.44 370 PHE B CA 1
ATOM 5790 C C . PHE B 1 370 ? -4.09 -16.969 -16.578 1 96.44 370 PHE B C 1
ATOM 5792 O O . PHE B 1 370 ? -2.949 -17.141 -17 1 96.44 370 PHE B O 1
ATOM 5799 N N . GLY B 1 371 ? -5.152 -16.75 -17.375 1 94.94 371 GLY B N 1
ATOM 5800 C CA . GLY B 1 371 ? -4.977 -16.547 -18.797 1 94.94 371 GLY B CA 1
ATOM 5801 C C . GLY B 1 371 ? -4.93 -17.859 -19.578 1 94.94 371 GLY B C 1
ATOM 5802 O O . GLY B 1 371 ? -4.52 -17.875 -20.75 1 94.94 371 GLY B O 1
ATOM 5803 N N . MET B 1 372 ? -5.293 -18.922 -18.969 1 96.62 372 MET B N 1
ATOM 5804 C CA . MET B 1 372 ? -5.246 -20.219 -19.625 1 96.62 372 MET B CA 1
ATOM 5805 C C . MET B 1 372 ? -6.504 -21.031 -19.328 1 96.62 372 MET B C 1
ATOM 5807 O O . MET B 1 372 ? -6.461 -22 -18.562 1 96.62 372 MET B O 1
ATOM 5811 N N . PRO B 1 373 ? -7.629 -20.75 -20.031 1 96 373 PRO B N 1
ATOM 5812 C CA . PRO B 1 373 ? -8.859 -21.516 -19.812 1 96 373 PRO B CA 1
ATOM 5813 C C . PRO B 1 373 ? -8.672 -23 -20.031 1 96 373 PRO B C 1
ATOM 5815 O O . PRO B 1 373 ? -7.887 -23.422 -20.891 1 96 373 PRO B O 1
ATOM 5818 N N . GLY B 1 374 ? -9.391 -23.766 -19.312 1 97.44 374 GLY B N 1
ATOM 5819 C CA . GLY B 1 374 ? -9.344 -25.203 -19.469 1 97.44 374 GLY B CA 1
ATOM 5820 C C . GLY B 1 374 ? -8.32 -25.875 -18.562 1 97.44 374 GLY B C 1
ATOM 5821 O O . GLY B 1 374 ? -8.188 -27.094 -18.578 1 97.44 374 GLY B O 1
ATOM 5822 N N . CYS B 1 375 ? -7.629 -25.047 -17.75 1 98.19 375 CYS B N 1
ATOM 5823 C CA . CYS B 1 375 ? -6.648 -25.562 -16.797 1 98.19 375 CYS B CA 1
ATOM 5824 C C . CYS B 1 375 ? -7.102 -25.297 -15.367 1 98.19 375 CYS B C 1
ATOM 5826 O O . CYS B 1 375 ? -8.164 -24.719 -15.141 1 98.19 375 CYS B O 1
ATOM 5828 N N . LEU B 1 376 ? -6.406 -25.859 -14.398 1 98.19 376 LEU B N 1
ATOM 5829 C CA . LEU B 1 376 ? -6.629 -25.672 -12.977 1 98.19 376 LEU B CA 1
ATOM 5830 C C . LEU B 1 376 ? -5.312 -25.375 -12.25 1 98.19 376 LEU B C 1
ATOM 5832 O O . LEU B 1 376 ? -4.262 -25.891 -12.648 1 98.19 376 LEU B O 1
ATOM 5836 N N . ARG B 1 377 ? -5.344 -24.594 -11.273 1 98.31 377 ARG B N 1
ATOM 5837 C CA . ARG B 1 377 ? -4.195 -24.453 -10.383 1 98.31 377 ARG B CA 1
ATOM 5838 C C . ARG B 1 377 ? -4.461 -25.125 -9.039 1 98.31 377 ARG B C 1
ATOM 5840 O O . ARG B 1 377 ? -5.5 -24.891 -8.414 1 98.31 377 ARG B O 1
ATOM 5847 N N . LEU B 1 378 ? -3.564 -25.922 -8.578 1 97.88 378 LEU B N 1
ATOM 5848 C CA . LEU B 1 378 ? -3.582 -26.578 -7.285 1 97.88 378 LEU B CA 1
ATOM 5849 C C . LEU B 1 378 ? -2.367 -26.188 -6.453 1 97.88 378 LEU B C 1
ATOM 5851 O O . LEU B 1 378 ? -1.227 -26.375 -6.879 1 97.88 378 LEU B O 1
ATOM 5855 N N . SER B 1 379 ? -2.584 -25.672 -5.312 1 97.69 379 SER B N 1
ATOM 5856 C CA . SER B 1 379 ? -1.484 -25.391 -4.395 1 97.69 379 SER B CA 1
ATOM 5857 C C . SER B 1 379 ? -1.185 -26.594 -3.51 1 97.69 379 SER B C 1
ATOM 5859 O O . SER B 1 379 ? -2.088 -27.141 -2.877 1 97.69 379 SER B O 1
ATOM 5861 N N . TYR B 1 380 ? 0.037 -27 -3.477 1 98.06 380 TYR B N 1
ATOM 5862 C CA . TYR B 1 380 ? 0.376 -28.109 -2.586 1 98.06 380 TYR B CA 1
ATOM 5863 C C . TYR B 1 380 ? 1.069 -27.594 -1.327 1 98.06 380 TYR B C 1
ATOM 5865 O O . TYR B 1 380 ? 1.857 -28.312 -0.712 1 98.06 380 TYR B O 1
ATOM 5873 N N . ALA B 1 381 ? 0.825 -26.344 -0.966 1 96.38 381 ALA B N 1
ATOM 5874 C CA . ALA B 1 381 ? 1.301 -25.75 0.28 1 96.38 381 ALA B CA 1
ATOM 5875 C C . ALA B 1 381 ? 0.392 -26.125 1.448 1 96.38 381 ALA B C 1
ATOM 5877 O O . ALA B 1 381 ? -0.149 -25.25 2.125 1 96.38 381 ALA B O 1
ATOM 5878 N N . THR B 1 382 ? 0.151 -27.375 1.69 1 95.62 382 THR B N 1
ATOM 5879 C CA . THR B 1 382 ? -0.621 -27.938 2.789 1 95.62 382 THR B CA 1
ATOM 5880 C C . THR B 1 382 ? -0.076 -29.312 3.18 1 95.62 382 THR B C 1
ATOM 5882 O O . THR B 1 382 ? 0.902 -29.781 2.598 1 95.62 382 THR B O 1
ATOM 5885 N N . SER B 1 383 ? -0.629 -29.969 4.16 1 95.56 383 SER B N 1
ATOM 5886 C CA . SER B 1 383 ? -0.088 -31.203 4.688 1 95.56 383 SER B CA 1
ATOM 5887 C C . SER B 1 383 ? -0.23 -32.344 3.682 1 95.56 383 SER B C 1
ATOM 5889 O O . SER B 1 383 ? -1.12 -32.312 2.828 1 95.56 383 SER B O 1
ATOM 5891 N N . GLU B 1 384 ? 0.607 -33.281 3.824 1 96.31 384 GLU B N 1
ATOM 5892 C CA . GLU B 1 384 ? 0.57 -34.469 2.963 1 96.31 384 GLU B CA 1
ATOM 5893 C C . GLU B 1 384 ? -0.77 -35.188 3.072 1 96.31 384 GLU B C 1
ATOM 5895 O O . GLU B 1 384 ? -1.291 -35.688 2.076 1 96.31 384 GLU B O 1
ATOM 5900 N N . ALA B 1 385 ? -1.292 -35.281 4.234 1 97.12 385 ALA B N 1
ATOM 5901 C CA . ALA B 1 385 ? -2.578 -35.938 4.453 1 97.12 385 ALA B CA 1
ATOM 5902 C C . ALA B 1 385 ? -3.688 -35.25 3.66 1 97.12 385 ALA B C 1
ATOM 5904 O O . ALA B 1 385 ? -4.535 -35.906 3.066 1 97.12 385 ALA B O 1
ATOM 5905 N N . ARG B 1 386 ? -3.656 -33.969 3.682 1 96.44 386 ARG B N 1
ATOM 5906 C CA . ARG B 1 386 ? -4.656 -33.188 2.947 1 96.44 386 ARG B CA 1
ATOM 5907 C C . ARG B 1 386 ? -4.465 -33.344 1.441 1 96.44 386 ARG B C 1
ATOM 5909 O O . ARG B 1 386 ? -5.441 -33.406 0.692 1 96.44 386 ARG B O 1
ATOM 5916 N N . LEU B 1 387 ? -3.242 -33.406 1.045 1 97.56 387 LEU B N 1
ATOM 5917 C CA . LEU B 1 387 ? -2.951 -33.594 -0.374 1 97.56 387 LEU B CA 1
ATOM 5918 C C . LEU B 1 387 ? -3.436 -34.938 -0.863 1 97.56 387 LEU B C 1
ATOM 5920 O O . LEU B 1 387 ? -3.986 -35.062 -1.961 1 97.56 387 LEU B O 1
ATOM 5924 N N . GLU B 1 388 ? -3.23 -35.938 -0.075 1 97.31 388 GLU B N 1
ATOM 5925 C CA . GLU B 1 388 ? -3.707 -37.25 -0.42 1 97.31 388 GLU B CA 1
ATOM 5926 C C . GLU B 1 388 ? -5.227 -37.281 -0.542 1 97.31 388 GLU B C 1
ATOM 5928 O O . GLU B 1 388 ? -5.77 -37.875 -1.485 1 97.31 388 GLU B O 1
ATOM 5933 N N . LEU B 1 389 ? -5.852 -36.688 0.413 1 97.94 389 LEU B N 1
ATOM 5934 C CA . LEU B 1 389 ? -7.309 -36.625 0.399 1 97.94 389 LEU B CA 1
ATOM 5935 C C . LEU B 1 389 ? -7.801 -35.844 -0.832 1 97.94 389 LEU B C 1
ATOM 5937 O O . LEU B 1 389 ? -8.758 -36.281 -1.484 1 97.94 389 LEU B O 1
ATOM 5941 N N . ALA B 1 390 ? -7.148 -34.781 -1.153 1 97.75 390 ALA B N 1
ATOM 5942 C CA . ALA B 1 390 ? -7.516 -34 -2.316 1 97.75 390 ALA B CA 1
ATOM 5943 C C . ALA B 1 390 ? -7.383 -34.781 -3.605 1 97.75 390 ALA B C 1
ATOM 5945 O O . ALA B 1 390 ? -8.258 -34.75 -4.473 1 97.75 390 ALA B O 1
ATOM 5946 N N . ALA B 1 391 ? -6.301 -35.469 -3.717 1 97.69 391 ALA B N 1
ATOM 5947 C CA . ALA B 1 391 ? -6.062 -36.281 -4.918 1 97.69 391 ALA B CA 1
ATOM 5948 C C . ALA B 1 391 ? -7.133 -37.344 -5.086 1 97.69 391 ALA B C 1
ATOM 5950 O O . ALA B 1 391 ? -7.617 -37.594 -6.195 1 97.69 391 ALA B O 1
ATOM 5951 N N . THR B 1 392 ? -7.469 -38 -3.998 1 97.56 392 THR B N 1
ATOM 5952 C CA . THR B 1 392 ? -8.492 -39.031 -4.02 1 97.56 392 THR B CA 1
ATOM 5953 C C . THR B 1 392 ? -9.836 -38.469 -4.449 1 97.56 392 THR B C 1
ATOM 5955 O O . THR B 1 392 ? -10.508 -39.031 -5.316 1 97.56 392 THR B O 1
ATOM 5958 N N . ARG B 1 393 ? -10.195 -37.375 -3.887 1 97.94 393 ARG B N 1
ATOM 5959 C CA . ARG B 1 393 ? -11.477 -36.75 -4.18 1 97.94 393 ARG B CA 1
ATOM 5960 C C . ARG B 1 393 ? -11.516 -36.219 -5.613 1 97.94 393 ARG B C 1
ATOM 5962 O O . ARG B 1 393 ? -12.539 -36.344 -6.293 1 97.94 393 ARG B O 1
ATOM 5969 N N . LEU B 1 394 ? -10.445 -35.625 -5.992 1 97.94 394 LEU B N 1
ATOM 5970 C CA . LEU B 1 394 ? -10.336 -35.094 -7.352 1 97.94 394 LEU B CA 1
ATOM 5971 C C . LEU B 1 394 ? -10.477 -36.219 -8.375 1 97.94 394 LEU B C 1
ATOM 5973 O O . LEU B 1 394 ? -11.25 -36.125 -9.328 1 97.94 394 LEU B O 1
ATOM 5977 N N . ALA B 1 395 ? -9.766 -37.312 -8.188 1 97.31 395 ALA B N 1
ATOM 5978 C CA . ALA B 1 395 ? -9.828 -38.469 -9.078 1 97.31 395 ALA B CA 1
ATOM 5979 C C . ALA B 1 395 ? -11.242 -39.031 -9.141 1 97.31 395 ALA B C 1
ATOM 5981 O O . ALA B 1 395 ? -11.75 -39.312 -10.219 1 97.31 395 ALA B O 1
ATOM 5982 N N . GLY B 1 396 ? -11.828 -39.188 -7.984 1 97.38 396 GLY B N 1
ATOM 5983 C CA . GLY B 1 396 ? -13.195 -39.688 -7.93 1 97.38 396 GLY B CA 1
ATOM 5984 C C . GLY B 1 396 ? -14.18 -38.812 -8.656 1 97.38 396 GLY B C 1
ATOM 5985 O O . GLY B 1 396 ? -15.039 -39.281 -9.398 1 97.38 396 GLY B O 1
ATOM 5986 N N . ALA B 1 397 ? -14.094 -37.5 -8.422 1 97.88 397 ALA B N 1
ATOM 5987 C CA . ALA B 1 397 ? -15 -36.531 -9.039 1 97.88 397 ALA B CA 1
ATOM 5988 C C . ALA B 1 397 ? -14.859 -36.562 -10.562 1 97.88 397 ALA B C 1
ATOM 5990 O O . ALA B 1 397 ? -15.859 -36.562 -11.281 1 97.88 397 ALA B O 1
ATOM 5991 N N . LEU B 1 398 ? -13.641 -36.562 -11.031 1 97.69 398 LEU B N 1
ATOM 5992 C CA . LEU B 1 398 ? -13.391 -36.531 -12.469 1 97.69 398 LEU B CA 1
ATOM 5993 C C . LEU B 1 398 ? -13.859 -37.812 -13.141 1 97.69 398 LEU B C 1
ATOM 5995 O O . LEU B 1 398 ? -14.375 -37.781 -14.258 1 97.69 398 LEU B O 1
ATOM 5999 N N . ARG B 1 399 ? -13.711 -38.875 -12.453 1 95.75 399 ARG B N 1
ATOM 6000 C CA . ARG B 1 399 ? -14.125 -40.188 -12.984 1 95.75 399 ARG B CA 1
ATOM 6001 C C . ARG B 1 399 ? -15.641 -40.25 -13.148 1 95.75 399 ARG B C 1
ATOM 6003 O O . ARG B 1 399 ? -16.141 -40.938 -14.023 1 95.75 399 ARG B O 1
ATOM 6010 N N . ARG B 1 400 ? -16.297 -39.5 -12.328 1 96.81 400 ARG B N 1
ATOM 6011 C CA . ARG B 1 400 ? -17.75 -39.562 -12.32 1 96.81 400 ARG B CA 1
ATOM 6012 C C . ARG B 1 400 ? -18.344 -38.75 -13.453 1 96.81 400 ARG B C 1
ATOM 6014 O O . ARG B 1 400 ? -19.531 -38.844 -13.758 1 96.81 400 ARG B O 1
ATOM 6021 N N . LEU B 1 401 ? -17.484 -37.906 -14.047 1 96.81 401 LEU B N 1
ATOM 6022 C CA . LEU B 1 401 ? -18 -37.094 -15.148 1 96.81 401 LEU B CA 1
ATOM 6023 C C . LEU B 1 401 ? -18.297 -37.969 -16.375 1 96.81 401 LEU B C 1
ATOM 6025 O O . LEU B 1 401 ? -17.484 -38.844 -16.734 1 96.81 401 LEU B O 1
ATOM 6029 N N . GLY B 1 402 ? -19.453 -37.812 -16.875 1 93.5 402 GLY B N 1
ATOM 6030 C CA . GLY B 1 402 ? -19.859 -38.562 -18.047 1 93.5 402 GLY B CA 1
ATOM 6031 C C . GLY B 1 402 ? -19.875 -37.719 -19.312 1 93.5 402 GLY B C 1
ATOM 6032 O O . GLY B 1 402 ? -19.578 -36.531 -19.281 1 93.5 402 GLY B O 1
ATOM 6033 N N . ASP B 1 403 ? -20.312 -38.406 -20.406 1 88.81 403 ASP B N 1
ATOM 6034 C CA . ASP B 1 403 ? -20.359 -37.75 -21.719 1 88.81 403 ASP B CA 1
ATOM 6035 C C . ASP B 1 403 ? -21.562 -36.812 -21.797 1 88.81 403 ASP B C 1
ATOM 6037 O O . ASP B 1 403 ? -22.625 -37.094 -21.234 1 88.81 403 ASP B O 1
#

Foldseek 3Di:
DVVPDDPLVVPDDDQLLVVLVVVLVVCVVVPFFFLEQSDQFFPDDFDVLLVVLLVVCVVVPLQDADALQAHLLLLQLVQCLCCPQAVAHDHSLQKGKFLALLLVLLLLLLLADDAAAEEEEEPLAQLSNCSSCSSSNHHYDYQYADVVVLSDGDLVSLLVRDDLRHQEYEAEACGVFRLAHDALVRLVSNVVSVVPSPNPNYAYEYECAFQLQFDPPGHRHDSCNSPVVRQQRYKYKYFCCHLRRCVVLRIIMIGGHSVSSVSSSVVSCVVPRHRGSSSSSSRSCVSPHDNVVSVVVSVVLRVLLVLLCVLLVPAPQWAWRRRRGRFKIKIQQQSLQQWAAPVGHHRPWQVSVQVLLVVLRYHWRASVSSVDIRIIMGGSSDDSVSSVVSSVSSSVRSVRTHD/DVVPDDPLVVPDDDQLLVVLVVVLVVCVVVPFFFLEQSDQFFPDDQDVLLVVLLVVCVVVPLQDADALQAHLLLLQLVQVLCCPQAVDHDHSLQKGKFLALLLVLLLLLLLADDAAAEEEEEPLAQLSNCSSCSSSNHHYDYQYADVVVLSDGDLVSLLVRDDLRHQEYEAEACGVFRLAHDALVRLVSNVVSVVVSPNPRYAYEYECAFQLQFDPPGHGHDSCNSPVVRQQRYKYKYFCCHLRRCVVLRIIMIGGHSVSSVSSSVVSCVVPRHRGSSSSSSRSCVSPDDNVVSVVVSVVLRVLLVLLCVLLVPAPQWAWRRRRGRFKIKIQNQSLQQWAAPVGHHRPWQVSVQVLLVVLRYHWRASVSSVDIRITMGGSSDDSVSSVVSSVSSSVRSVRTHD

Radius of gyration: 27.44 Å; Cα contacts (8 Å, |Δi|>4): 1808; chains: 2; bounding box: 56×88×61 Å

pLDDT: mean 96.06, std 5.61, range [40.53, 98.94]

Nearest PDB structures (foldseek):
  6f77-assembly3_E  TM=9.801E-01  e=3.485E-51  Sinorhizobium meliloti 1021
  5wml-assembly1_B  TM=9.740E-01  e=8.441E-47  Arabidopsis thaliana
  5wmk-assembly1_A-2  TM=9.712E-01  e=9.249E-45  Arabidopsis thaliana
  5wmi-assembly1_A-2  TM=9.728E-01  e=1.350E-44  Arabidopsis thaliana
  5wmh-assembly2_C  TM=9.671E-01  e=3.443E-43  Arabidopsis thaliana

Sequence (806 aa):
MHAMLSSKVSTLAPSPIQLMAARTREAREAGRDVVDLTLGEPDFATPEHICEAARRAIADGLTKYTPISGLARLREAVARKFRDENGIECTAAETLVGCGGKQVIYQAFVATIDPGDEVLIPAPYWSSYADIVTLCGGIVKPLPTTPESGYALQPQTLAAGISARTKWLVLNAPSNPSGTAYTAAQLEAFAEVLRRSGNPRLLILADDIYEHIVFDGLRFASFAAVAPDLRHRTLTVNGVSKAYAMTGWRVGYGCGPKPLIDAMANVQMQVNSHTASISQAAAIAALEGPQDELARRRAIFEQRRDSLLSRLGGIAGLRTPRPQGAFYLFPDAQAFIGRRTPEGCAIDDDQALAAYLLDSGVAVVPGSGFGMPGCLRLSYATSEARLELAATRLAGALRRLGDMHAMLSSKVSTLAPSPIQLMAARTREAREAGRDVVDLTLGEPDFATPEHICEAARRAIADGLTKYTPISGLARLREAVARKFRDENGIECTAAETLVGCGGKQVIYQAFVATIDPGDEVLIPAPYWSSYADIVTLCGGIVKPLPTTPESGYALQPQTLAAGISARTKWLVLNAPSNPSGTAYTAAQLEAFAEVLRRSGNPRLLILADDIYEHIVFDGLRFASFAAVAPDLRHRTLTVNGVSKAYAMTGWRVGYGCGPKPLIDAMANVQMQVNSHTASISQAAAIAALEGPQDELARRRAIFEQRRDSLLSRLGGIAGLRTPRPQGAFYLFPDAQAFIGRRTPEGCAIDDDQALAAYLLDSGVAVVPGSGFGMPGCLRLSYATSEARLELAATRLAGALRRLGD

Secondary structure (DSSP, 8-state):
-GGGS-HHHHTPPPPHHHHHHHHHHHHHHTT---EE----S--SPPPHHHHHHHHHHHHTT--S---TT--HHHHHHHHHHHHHHH-----GGGEEEESSHHHHHHHHHHHH--TT-EEEEESS--HHHHHHHHHTT-EEEEE---GGGTTPPPHHHHHHH--TTEEEEEEESS-TTT-----HHHHHHHHHHHHHH--TT-EEEEE-TTTT-B-TTPPP--HHHH-GGGGGGEEEEEESTTTTT-GGG--EEEE--HHHHHHHHHHHHHHTSS--HHHHHHHHHHHHS--HHHHHHHHHHHHHHHHHHHHHTTSTT-B----SBTTEE--B-GGGTT-B-TTS-B--SHHHHHHHHHHTTEE-EEGGGGT-TTBEEEE--S-HHHHHHHHHHHHHHHHT-B-/-GGGS-HHHHTPPPPHHHHHHHHHHHHHHTT---EE----S--SPPPHHHHHHHHHHHHTT--S---TT--HHHHHHHHHHHHHHH-----GGGEEEESSHHHHHHHHHHHH--TT-EEEEESS--HHHHHHHHHTT-EEEEE---GGGTT---HHHHHHH--TTEEEEEEESS-TTT-----HHHHHHHHHHHHHH--TT-EEEEE-TTTT-B-TTPPP--HHHH-GGGGGGEEEEEESTTTTT-GGG--EEEE--HHHHHHHHHHHHHHTSS--HHHHHHHHHHHHS--HHHHHHHHHHHHHHHHHHHHHTTSTT-B----SBTTEE--B-GGGTT-B-TTS-B--SHHHHHHHHHHTTEE-EEGGGGT-TTBEEEE--S-HHHHHHHHHHHHHHHHT-B-

=== Feature glossary ===
Key to the feature types in this record:

Secondary structure (8-state, DSSP). Secondary structure is the local, repeating backbone conformation. DSSP classifies it into eight states by reading the hydrogen-bond network: three helix types (H, G, I), two β types (E, B), two non-regular types (T, S), and unstructured coil (-).

Backbone torsions (φ/ψ). Backbone dihedral angles. Every residue except chain termini has a φ (preceding-C → N → Cα → C) and a ψ (N → Cα → C → next-N). They are reported in degrees following the IUPAC sign convention. Secondary structure is essentially a statement about which (φ, ψ) basin each residue occupies.

Predicted aligned error. Predicted Aligned Error (PAE) is an AlphaFold confidence matrix: entry (i, j) is the expected error in the position of residue j, in ångströms, when the prediction is superimposed on the true structure at residue i. Low PAE within a block of residues means that block is internally rigid and well-predicted; high PAE between two blocks means their relative placement is uncertain even if each block individually is confident.

B-factor. B-factor (Debye–Waller factor) reflects atomic displacement in the crystal lattice. It is an experimental observable (units Å²), not a prediction; low values mean the atom is pinned down, high values mean it moves or is heterogeneous across the crystal.

Secondary structure (3-state, P-SEA). Three-state secondary structure (P-SEA) collapses the eight DSSP classes into helix (a), strand (b), and coil (c). P-SEA assigns these from Cα geometry alone — distances and angles — without requiring backbone oxygens, so it works on any Cα trace.

Sequence. Primary structure: the covalent order of the twenty standard amino acids along the backbone. Two proteins with the same sequence will (almost always) fold to the same structure; two with 30% identity often share a fold but not the details.

pLDDT. pLDDT is the predicted lDDT-Cα score: AlphaFold's confidence that the local environment of each residue (all inter-atomic distances within 15 Å) is correctly placed. It is a per-residue number between 0 and 100, with higher meaning more reliable.

InterPro / GO / CATH / organism. Functional annotations link the protein to curated databases. InterPro entries identify conserved domains and families by matching the sequence against member-database signatures (Pfam, PROSITE, CDD, …). Gene Ontology (GO) terms describe molecular function, biological process, and cellular component in a controlled vocabulary. CATH places the structure in a hierarchical fold classification (Class/Architecture/Topology/Homologous-superfamily). The organism is the source species.

Contact-map, Ramachandran, and PAE plots. Three diagnostic plots accompany the record. The Cα contact map visualizes the tertiary structure as a 2D adjacency matrix (8 Å cutoff, sequence-local contacts suppressed). The Ramachandran plot shows the distribution of backbone (φ, ψ) torsions, with points in the α and β basins reflecting secondary structure content. The PAE plot shows AlphaFold's inter-residue confidence as a color matrix.

mmCIF coordinates. The mmCIF table is the protein's shape written out atom by atom. For each backbone N, Cα, C, and carbonyl O, it records an (x, y, z) coordinate triple in Å plus the residue type, chain letter, and residue number.

Radius of gyration, Cα contacts, bounding box. Three whole-structure scalars: the radius of gyration (RMS distance of Cα from centroid, in Å), the count of Cα–Cα contacts (pairs closer than 8 Å and separated by more than four residues in sequence — i.e. tertiary, not local, contacts), and the bounding-box dimensions. Together they distinguish compact globular folds from extended fibres or disordered chains.

Foldseek 3Di. The Foldseek 3Di string encodes local tertiary geometry as a 20-letter alphabet — one character per residue — derived from the relative positions of nearby Cα atoms. Unlike the amino-acid sequence, 3Di is a direct function of the 3D structure, so two proteins with the same fold have similar 3Di strings even at low sequence identity.

Rendered structure images. Six rendered views show the 3D structure from the faces of a cube — i.e. along ±x, ±y, ±z. Rendering representation is drawn randomly per protein from cartoon (secondary-structure ribbons), sticks (backbone bonds), or molecular surface; coloring is either N→C rainbow (blue at the N-terminus through red at the C-terminus) or one color per chain.

Nearest PDB structures. The Foldseek neighbor list gives the closest experimentally determined structures in the PDB, ranked by structural alignment. TM-score near 1 means near-identical fold; near 0.3 means only rough topology match. This is how one finds what a novel AlphaFold prediction most resembles in the solved-structure universe.

Solvent-accessible surface area. SASA measures how much of the protein is reachable by solvent. It is computed by rolling a water-sized probe over the atomic surface and summing the exposed area (Å²). Per-residue SASA distinguishes core (buried, low SASA) from surface (exposed, high SASA) residues; total SASA is a whole-molecule size measure.